Protein AF-0000000081287629 (afdb_homodimer)

Radius of gyration: 39.09 Å; Cα contacts (8 Å, |Δi|>4): 1452; chains: 2; bounding box: 126×116×154 Å

Sequence (854 aa):
MSSLEEPLALDKFPNLNNIDLSRFSSSACRPIREDLGMGQCWIQGRNCFSSNSCEEDIEVHDREQFKWPRQTRDSSQGDIPHRRTLSLGRNRMLNGTISASLHLSDCQCNSCNYPGIMPYKLLRDMPKYVKIVEVGPRDGLQNENNIVPTSVKVEFVSKLVASGLPVVEATSFVSPKWVPQLADAADVMKGVKSLEGTRLPVLTPNLKGFEAAIAAGAKEIAVFASASESFSKSNINCSIEESLARYRAVTSAAKKLSIPVRGYVSCAIGCPFEGAIPPSKVSYVAKELYEMGCFEISLADTIGVGTPGSVLPMLGAVMAVVPVEKLAVHFHDTYGQSLPNILVSLQMGISTVDSSVAGLGGCPYAKGATGNVATEDVVYMLHGLGVKTNVDVGKLLLAGEFISKHLGRQSGSKTAIALGRKKANFCMSSLEEPLALDKFPNLNNIDLSRFSSSACRPIREDLGMGQCWIQGRNCFSSNSCEEDIEVHDREQFKWPRQTRDSSQGDIPHRRTLSLGRNRMLNGTISASLHLSDCQCNSCNYPGIMPYKLLRDMPKYVKIVEVGPRDGLQNENNIVPTSVKVEFVSKLVASGLPVVEATSFVSPKWVPQLADAADVMKGVKSLEGTRLPVLTPNLKGFEAAIAAGAKEIAVFASASESFSKSNINCSIEESLARYRAVTSAAKKLSIPVRGYVSCAIGCPFEGAIPPSKVSYVAKELYEMGCFEISLADTIGVGTPGSVLPMLGAVMAVVPVEKLAVHFHDTYGQSLPNILVSLQMGISTVDSSVAGLGGCPYAKGATGNVATEDVVYMLHGLGVKTNVDVGKLLLAGEFISKHLGRQSGSKTAIALGRKKANFC

pLDDT: mean 73.41, std 34.87, range [14.12, 98.94]

Organism: NCBI:txid529605

Structure (mmCIF, N/CA/C/O backbone):
data_AF-0000000081287629-model_v1
#
loop_
_entity.id
_entity.type
_entity.pdbx_description
1 polymer 'hydroxymethylglutaryl-CoA lyase'
#
loop_
_atom_site.group_PDB
_atom_site.id
_atom_site.type_symbol
_atom_site.label_atom_id
_atom_site.label_alt_id
_atom_site.label_comp_id
_atom_site.label_asym_id
_atom_site.label_entity_id
_atom_site.label_seq_id
_atom_site.pdbx_PDB_ins_code
_atom_site.Cartn_x
_atom_site.Cartn_y
_atom_site.Cartn_z
_atom_site.occupancy
_atom_site.B_iso_or_equiv
_atom_site.auth_seq_id
_atom_site.auth_comp_id
_atom_site.auth_asym_id
_atom_site.auth_atom_id
_atom_site.pdbx_PDB_model_num
ATOM 1 N N . MET A 1 1 ? 2.783 -20.75 72.375 1 17.7 1 MET A N 1
ATOM 2 C CA . MET A 1 1 ? 3.297 -22.031 71.875 1 17.7 1 MET A CA 1
ATOM 3 C C . MET A 1 1 ? 2.404 -22.641 70.812 1 17.7 1 MET A C 1
ATOM 5 O O . MET A 1 1 ? 2.896 -23.25 69.875 1 17.7 1 MET A O 1
ATOM 9 N N . SER A 1 2 ? 1.08 -22.938 71.062 1 18.34 2 SER A N 1
ATOM 10 C CA . SER A 1 2 ? 0.153 -24.062 71.062 1 18.34 2 SER A CA 1
ATOM 11 C C . SER A 1 2 ? -0.381 -24.328 69.625 1 18.34 2 SER A C 1
ATOM 13 O O . SER A 1 2 ? -0.421 -23.422 68.812 1 18.34 2 SER A O 1
ATOM 15 N N . SER A 1 3 ? -0.797 -25.641 69.188 1 18.25 3 SER A N 1
ATOM 16 C CA . SER A 1 3 ? -0.754 -26.641 68.125 1 18.25 3 SER A CA 1
ATOM 17 C C . SER A 1 3 ? -1.892 -26.438 67.188 1 18.25 3 SER A C 1
ATOM 19 O O . SER A 1 3 ? -2.125 -27.297 66.312 1 18.25 3 SER A O 1
ATOM 21 N N . LEU A 1 4 ? -2.656 -25.391 67.125 1 18.61 4 LEU A N 1
ATOM 22 C CA . LEU A 1 4 ? -4.07 -25.609 66.875 1 18.61 4 LEU A CA 1
ATOM 23 C C . LEU A 1 4 ? -4.258 -26.172 65.438 1 18.61 4 LEU A C 1
ATOM 25 O O . LEU A 1 4 ? -3.463 -25.875 64.562 1 18.61 4 LEU A O 1
ATOM 29 N N . GLU A 1 5 ? -5.336 -26.969 65.125 1 18.62 5 GLU A N 1
ATOM 30 C CA . GLU A 1 5 ? -5.934 -28.094 64.438 1 18.62 5 GLU A CA 1
ATOM 31 C C . GLU A 1 5 ? -6.223 -27.75 62.938 1 18.62 5 GLU A C 1
ATOM 33 O O . GLU A 1 5 ? -6.504 -26.594 62.625 1 18.62 5 GLU A O 1
ATOM 38 N N . GLU A 1 6 ? -5.949 -28.625 61.812 1 19.98 6 GLU A N 1
ATOM 39 C CA . GLU A 1 6 ? -5.633 -28.859 60.406 1 19.98 6 GLU A CA 1
ATOM 40 C C . GLU A 1 6 ? -6.883 -28.766 59.531 1 19.98 6 GLU A C 1
ATOM 42 O O . GLU A 1 6 ? -6.797 -28.812 58.312 1 19.98 6 GLU A O 1
ATOM 47 N N . PRO A 1 7 ? -7.93 -27.922 59.625 1 19.16 7 PRO A N 1
ATOM 48 C CA . PRO A 1 7 ? -9.242 -28.484 59.281 1 19.16 7 PRO A CA 1
ATOM 49 C C . PRO A 1 7 ? -9.352 -28.922 57.844 1 19.16 7 PRO A C 1
ATOM 51 O O . PRO A 1 7 ? -8.953 -28.188 56.938 1 19.16 7 PRO A O 1
ATOM 54 N N . LEU A 1 8 ? -9.32 -30.203 57.438 1 17.83 8 LEU A N 1
ATOM 55 C CA . LEU A 1 8 ? -9.242 -31.141 56.312 1 17.83 8 LEU A CA 1
ATOM 56 C C . LEU A 1 8 ? -10.203 -30.734 55.219 1 17.83 8 LEU A C 1
ATOM 58 O O . LEU A 1 8 ? -11.055 -29.859 55.406 1 17.83 8 LEU A O 1
ATOM 62 N N . ALA A 1 9 ? -10.789 -31.812 54.281 1 16.83 9 ALA A N 1
ATOM 63 C CA . ALA A 1 9 ? -10.875 -32.625 53.094 1 16.83 9 ALA A CA 1
ATOM 64 C C . ALA A 1 9 ? -12.281 -32.594 52.5 1 16.83 9 ALA A C 1
ATOM 66 O O . ALA A 1 9 ? -12.594 -33.375 51.594 1 16.83 9 ALA A O 1
ATOM 67 N N . LEU A 1 10 ? -13.031 -31.703 52.719 1 16.83 10 LEU A N 1
ATOM 68 C CA . LEU A 1 10 ? -14.461 -32 52.625 1 16.83 10 LEU A CA 1
ATOM 69 C C . LEU A 1 10 ? -14.797 -32.719 51.344 1 16.83 10 LEU A C 1
ATOM 71 O O . LEU A 1 10 ? -14.266 -32.406 50.281 1 16.83 10 LEU A O 1
ATOM 75 N N . ASP A 1 11 ? -15.703 -33.719 51.25 1 16.34 11 ASP A N 1
ATOM 76 C CA . ASP A 1 11 ? -16.344 -35 50.938 1 16.34 11 ASP A CA 1
ATOM 77 C C . ASP A 1 11 ? -17 -34.938 49.562 1 16.34 11 ASP A C 1
ATOM 79 O O . ASP A 1 11 ? -17.141 -33.875 48.969 1 16.34 11 ASP A O 1
ATOM 83 N N . LYS A 1 12 ? -18.031 -35.875 49.344 1 17.98 12 LYS A N 1
ATOM 84 C CA . LYS A 1 12 ? -18.609 -36.969 48.531 1 17.98 12 LYS A CA 1
ATOM 85 C C . LYS A 1 12 ? -19.641 -36.406 47.562 1 17.98 12 LYS A C 1
ATOM 87 O O . LYS A 1 12 ? -20.359 -37.188 46.906 1 17.98 12 LYS A O 1
ATOM 92 N N . PHE A 1 13 ? -19.781 -35.281 47.156 1 17.14 13 PHE A N 1
ATOM 93 C CA . PHE A 1 13 ? -21.172 -35.125 46.688 1 17.14 13 PHE A CA 1
ATOM 94 C C . PHE A 1 13 ? -21.562 -36.219 45.75 1 17.14 13 PHE A C 1
ATOM 96 O O . PHE A 1 13 ? -20.75 -36.688 44.938 1 17.14 13 PHE A O 1
ATOM 103 N N . PRO A 1 14 ? -22.812 -36.688 45.656 1 16.84 14 PRO A N 1
ATOM 104 C CA . PRO A 1 14 ? -23.562 -37.906 45.406 1 16.84 14 PRO A CA 1
ATOM 105 C C . PRO A 1 14 ? -23.531 -38.344 43.938 1 16.84 14 PRO A C 1
ATOM 107 O O . PRO A 1 14 ? -23.25 -37.5 43.062 1 16.84 14 PRO A O 1
ATOM 110 N N . ASN A 1 15 ? -23.703 -39.75 43.594 1 17.17 15 ASN A N 1
ATOM 111 C CA . ASN A 1 15 ? -23.688 -40.844 42.625 1 17.17 15 ASN A CA 1
ATOM 112 C C . ASN A 1 15 ? -24.844 -40.75 41.656 1 17.17 15 ASN A C 1
ATOM 114 O O . ASN A 1 15 ? -25.078 -41.656 40.875 1 17.17 15 ASN A O 1
ATOM 118 N N . LEU A 1 16 ? -25.859 -39.938 41.844 1 15.81 16 LEU A N 1
ATOM 119 C CA . LEU A 1 16 ? -27.172 -40.438 41.469 1 15.81 16 LEU A CA 1
ATOM 120 C C . LEU A 1 16 ? -27.141 -41.031 40.062 1 15.81 16 LEU A C 1
ATOM 122 O O . LEU A 1 16 ? -26.469 -40.531 39.188 1 15.81 16 LEU A O 1
ATOM 126 N N . ASN A 1 17 ? -27.875 -42.312 39.688 1 16.3 17 ASN A N 1
ATOM 127 C CA . ASN A 1 17 ? -28.266 -43.625 39.188 1 16.3 17 ASN A CA 1
ATOM 128 C C . ASN A 1 17 ? -28.766 -43.531 37.75 1 16.3 17 ASN A C 1
ATOM 130 O O . ASN A 1 17 ? -28.031 -43.844 36.812 1 16.3 17 ASN A O 1
ATOM 134 N N . ASN A 1 18 ? -30.172 -44.031 37.469 1 16.06 18 ASN A N 1
ATOM 135 C CA . ASN A 1 18 ? -30.797 -45.188 36.844 1 16.06 18 ASN A CA 1
ATOM 136 C C . ASN A 1 18 ? -31.266 -44.844 35.438 1 16.06 18 ASN A C 1
ATOM 138 O O . ASN A 1 18 ? -31.062 -45.625 34.5 1 16.06 18 ASN A O 1
ATOM 142 N N . ILE A 1 19 ? -32.344 -43.906 35.156 1 16.22 19 ILE A N 1
ATOM 143 C CA . ILE A 1 19 ? -33.562 -44.469 34.562 1 16.22 19 ILE A CA 1
ATOM 144 C C . ILE A 1 19 ? -33.312 -44.781 33.062 1 16.22 19 ILE A C 1
ATOM 146 O O . ILE A 1 19 ? -32.5 -44.094 32.438 1 16.22 19 ILE A O 1
ATOM 150 N N . ASP A 1 20 ? -34.094 -45.719 32.438 1 16.27 20 ASP A N 1
ATOM 151 C CA . ASP A 1 20 ? -34.438 -46.75 31.469 1 16.27 20 ASP A CA 1
ATOM 152 C C . ASP A 1 20 ? -34.875 -46.125 30.141 1 16.27 20 ASP A C 1
ATOM 154 O O . ASP A 1 20 ? -36 -45.688 30 1 16.27 20 ASP A O 1
ATOM 158 N N . LEU A 1 21 ? -34.5 -45.062 29.812 1 16.02 21 LEU A N 1
ATOM 159 C CA . LEU A 1 21 ? -35.438 -44.5 28.875 1 16.02 21 LEU A CA 1
ATOM 160 C C . LEU A 1 21 ? -35.75 -45.469 27.75 1 16.02 21 LEU A C 1
ATOM 162 O O . LEU A 1 21 ? -34.844 -46 27.109 1 16.02 21 LEU A O 1
ATOM 166 N N . SER A 1 22 ? -37.031 -45.875 27.562 1 15.88 22 SER A N 1
ATOM 167 C CA . SER A 1 22 ? -37.906 -46.844 26.906 1 15.88 22 SER A CA 1
ATOM 168 C C . SER A 1 22 ? -37.688 -46.875 25.391 1 15.88 22 SER A C 1
ATOM 170 O O . SER A 1 22 ? -37.094 -45.938 24.828 1 15.88 22 SER A O 1
ATOM 172 N N . ARG A 1 23 ? -38.5 -47.844 24.609 1 16.31 23 ARG A N 1
ATOM 173 C CA . ARG A 1 23 ? -38.594 -48.844 23.562 1 16.31 23 ARG A CA 1
ATOM 174 C C . ARG A 1 23 ? -38.969 -48.219 22.219 1 16.31 23 ARG A C 1
ATOM 176 O O . ARG A 1 23 ? -38.906 -48.875 21.172 1 16.31 23 ARG A O 1
ATOM 183 N N . PHE A 1 24 ? -39.531 -46.906 22.109 1 15.95 24 PHE A N 1
ATOM 184 C CA . PHE A 1 24 ? -40.656 -47.062 21.188 1 15.95 24 PHE A CA 1
ATOM 185 C C . PHE A 1 24 ? -40.188 -47.531 19.828 1 15.95 24 PHE A C 1
ATOM 187 O O . PHE A 1 24 ? -39.062 -47.219 19.391 1 15.95 24 PHE A O 1
ATOM 194 N N . SER A 1 25 ? -41.031 -48.438 19.141 1 16 25 SER A N 1
ATOM 195 C CA . SER A 1 25 ? -41.312 -49.469 18.141 1 16 25 SER A CA 1
ATOM 196 C C . SER A 1 25 ? -41.469 -48.875 16.75 1 16 25 SER A C 1
ATOM 198 O O . SER A 1 25 ? -41.812 -49.562 15.805 1 16 25 SER A O 1
ATOM 200 N N . SER A 1 26 ? -41.188 -47.656 16.5 1 15.91 26 SER A N 1
ATOM 201 C CA . SER A 1 26 ? -42.094 -47.281 15.438 1 15.91 26 SER A CA 1
ATOM 202 C C . SER A 1 26 ? -41.938 -48.188 14.211 1 15.91 26 SER A C 1
ATOM 204 O O . SER A 1 26 ? -40.844 -48.625 13.922 1 15.91 26 SER A O 1
ATOM 206 N N . SER A 1 27 ? -43.125 -48.5 13.555 1 15.88 27 SER A N 1
ATOM 207 C CA . SER A 1 27 ? -43.812 -49.344 12.594 1 15.88 27 SER A CA 1
ATOM 208 C C . SER A 1 27 ? -43.25 -49.156 11.188 1 15.88 27 SER A C 1
ATOM 210 O O . SER A 1 27 ? -42.656 -48.125 10.891 1 15.88 27 SER A O 1
ATOM 212 N N . ALA A 1 28 ? -43.594 -50.219 10.227 1 16.67 28 ALA A N 1
ATOM 213 C CA . ALA A 1 28 ? -43.219 -50.969 9.039 1 16.67 28 ALA A CA 1
ATOM 214 C C . ALA A 1 28 ? -43.594 -50.219 7.766 1 16.67 28 ALA A C 1
ATOM 216 O O . ALA A 1 28 ? -43.281 -50.688 6.656 1 16.67 28 ALA A O 1
ATOM 217 N N . CYS A 1 29 ? -44.312 -49 7.824 1 16.05 29 CYS A N 1
ATOM 218 C CA . CYS A 1 29 ? -45.281 -49.094 6.719 1 16.05 29 CYS A CA 1
ATOM 219 C C . CYS A 1 29 ? -44.531 -49.219 5.383 1 16.05 29 CYS A C 1
ATOM 221 O O . CYS A 1 29 ? -43.531 -48.562 5.172 1 16.05 29 CYS A O 1
ATOM 223 N N . ARG A 1 30 ? -45.062 -50.094 4.457 1 16.38 30 ARG A N 1
ATOM 224 C CA . ARG A 1 30 ? -44.781 -50.875 3.254 1 16.38 30 ARG A CA 1
ATOM 225 C C . ARG A 1 30 ? -44.781 -50 2.014 1 16.38 30 ARG A C 1
ATOM 227 O O . ARG A 1 30 ? -44.219 -50.344 0.98 1 16.38 30 ARG A O 1
ATOM 234 N N . PRO A 1 31 ? -45.5 -48.75 2.008 1 15.6 31 PRO A N 1
ATOM 235 C CA . PRO A 1 31 ? -46.406 -48.844 0.87 1 15.6 31 PRO A CA 1
ATOM 236 C C . PRO A 1 31 ? -45.688 -48.969 -0.465 1 15.6 31 PRO A C 1
ATOM 238 O O . PRO A 1 31 ? -44.469 -48.719 -0.548 1 15.6 31 PRO A O 1
ATOM 241 N N . ILE A 1 32 ? -46.562 -48.688 -1.565 1 16.41 32 ILE A N 1
ATOM 242 C CA . ILE A 1 32 ? -47 -49.188 -2.855 1 16.41 32 ILE A CA 1
ATOM 243 C C . ILE A 1 32 ? -46.125 -48.625 -3.971 1 16.41 32 ILE A C 1
ATOM 245 O O . ILE A 1 32 ? -45.5 -47.594 -3.799 1 16.41 32 ILE A O 1
ATOM 249 N N . ARG A 1 33 ? -46.625 -48.844 -5.316 1 16.41 33 ARG A N 1
ATOM 250 C CA . ARG A 1 33 ? -46.25 -49.312 -6.652 1 16.41 33 ARG A CA 1
ATOM 251 C C . ARG A 1 33 ? -45.812 -48.156 -7.531 1 16.41 33 ARG A C 1
ATOM 253 O O . ARG A 1 33 ? -44.75 -48.188 -8.148 1 16.41 33 ARG A O 1
ATOM 260 N N . GLU A 1 34 ? -46.781 -47.25 -8.062 1 15.37 34 GLU A N 1
ATOM 261 C CA . GLU A 1 34 ? -47.188 -47.344 -9.469 1 15.37 34 GLU A CA 1
ATOM 262 C C . GLU A 1 34 ? -46.406 -46.375 -10.336 1 15.37 34 GLU A C 1
ATOM 264 O O . GLU A 1 34 ? -45.812 -46.781 -11.344 1 15.37 34 GLU A O 1
ATOM 269 N N . ASP A 1 35 ? -46.906 -45.031 -10.648 1 15.19 35 ASP A N 1
ATOM 270 C CA . ASP A 1 35 ? -47.531 -44.594 -11.898 1 15.19 35 ASP A CA 1
ATOM 271 C C . ASP A 1 35 ? -46.5 -43.844 -12.766 1 15.19 35 ASP A C 1
ATOM 273 O O . ASP A 1 35 ? -45.562 -43.219 -12.25 1 15.19 35 ASP A O 1
ATOM 277 N N . LEU A 1 36 ? -46.594 -43.875 -14.258 1 16.08 36 LEU A N 1
ATOM 278 C CA . LEU A 1 36 ? -46.125 -43.875 -15.633 1 16.08 36 LEU A CA 1
ATOM 279 C C . LEU A 1 36 ? -45.906 -42.438 -16.125 1 16.08 36 LEU A C 1
ATOM 281 O O . LEU A 1 36 ? -45.125 -42.188 -17.031 1 16.08 36 LEU A O 1
ATOM 285 N N . GLY A 1 37 ? -46.625 -41.375 -15.711 1 14.61 37 GLY A N 1
ATOM 286 C CA . GLY A 1 37 ? -47.312 -40.562 -16.719 1 14.61 37 GLY A CA 1
ATOM 287 C C . GLY A 1 37 ? -46.344 -39.75 -17.578 1 14.61 37 GLY A C 1
ATOM 288 O O . GLY A 1 37 ? -45.188 -39.562 -17.203 1 14.61 37 GLY A O 1
ATOM 289 N N . MET A 1 38 ? -46.906 -39 -18.844 1 15.05 38 MET A N 1
ATOM 290 C CA . MET A 1 38 ? -47.031 -38.656 -20.25 1 15.05 38 MET A CA 1
ATOM 291 C C . MET A 1 38 ? -46.5 -37.25 -20.5 1 15.05 38 MET A C 1
ATOM 293 O O . MET A 1 38 ? -46.25 -36.875 -21.656 1 15.05 38 MET A O 1
ATOM 297 N N . GLY A 1 39 ? -46.438 -36.281 -19.641 1 14.91 39 GLY A N 1
ATOM 298 C CA . GLY A 1 39 ? -47.156 -35.125 -20.156 1 14.91 39 GLY A CA 1
ATOM 299 C C . GLY A 1 39 ? -46.5 -34.562 -21.406 1 14.91 39 GLY A C 1
ATOM 300 O O . GLY A 1 39 ? -45.375 -34.875 -21.75 1 14.91 39 GLY A O 1
ATOM 301 N N . GLN A 1 40 ? -47.062 -33.312 -21.875 1 15.25 40 GLN A N 1
ATOM 302 C CA . GLN A 1 40 ? -47.594 -32.594 -23.016 1 15.25 40 GLN A CA 1
ATOM 303 C C . GLN A 1 40 ? -46.469 -32.062 -23.938 1 15.25 40 GLN A C 1
ATOM 305 O O . GLN A 1 40 ? -45.344 -31.922 -23.5 1 15.25 40 GLN A O 1
ATOM 310 N N . CYS A 1 41 ? -46.844 -31.594 -25.328 1 15.01 41 CYS A N 1
ATOM 311 C CA . CYS A 1 41 ? -47 -31.578 -26.781 1 15.01 41 CYS A CA 1
ATOM 312 C C . CYS A 1 41 ? -46.375 -30.328 -27.375 1 15.01 41 CYS A C 1
ATOM 314 O O . CYS A 1 41 ? -46.062 -30.281 -28.562 1 15.01 41 CYS A O 1
ATOM 316 N N . TRP A 1 42 ? -46.375 -29.062 -26.781 1 15.36 42 TRP A N 1
ATOM 317 C CA . TRP A 1 42 ? -46.938 -28.047 -27.672 1 15.36 42 TRP A CA 1
ATOM 318 C C . TRP A 1 42 ? -46.125 -27.953 -28.969 1 15.36 42 TRP A C 1
ATOM 320 O O . TRP A 1 42 ? -44.969 -28.359 -29.016 1 15.36 42 TRP A O 1
ATOM 330 N N . ILE A 1 43 ? -46.5 -26.812 -29.859 1 15.31 43 ILE A N 1
ATOM 331 C CA . ILE A 1 43 ? -46.969 -26.469 -31.203 1 15.31 43 ILE A CA 1
ATOM 332 C C . ILE A 1 43 ? -45.781 -26.297 -32.156 1 15.31 43 ILE A C 1
ATOM 334 O O . ILE A 1 43 ? -44.719 -25.859 -31.734 1 15.31 43 ILE A O 1
ATOM 338 N N . GLN A 1 44 ? -46.125 -26.391 -33.656 1 14.93 44 GLN A N 1
ATOM 339 C CA . GLN A 1 44 ? -45.844 -26.797 -35.031 1 14.93 44 GLN A CA 1
ATOM 340 C C . GLN A 1 44 ? -45.156 -25.688 -35.812 1 14.93 44 GLN A C 1
ATOM 342 O O . GLN A 1 44 ? -44.438 -25.953 -36.781 1 14.93 44 GLN A O 1
ATOM 347 N N . GLY A 1 45 ? -45.062 -24.25 -35.594 1 15.88 45 GLY A N 1
ATOM 348 C CA . GLY A 1 45 ? -45.438 -23.516 -36.812 1 15.88 45 GLY A CA 1
ATOM 349 C C . GLY A 1 45 ? -44.562 -23.828 -38 1 15.88 45 GLY A C 1
ATOM 350 O O . GLY A 1 45 ? -43.344 -23.969 -37.844 1 15.88 45 GLY A O 1
ATOM 351 N N . ARG A 1 46 ? -45.125 -24.172 -39.344 1 14.84 46 ARG A N 1
ATOM 352 C CA . ARG A 1 46 ? -45 -24.844 -40.625 1 14.84 46 ARG A CA 1
ATOM 353 C C . ARG A 1 46 ? -44.156 -24.031 -41.594 1 14.84 46 ARG A C 1
ATOM 355 O O . ARG A 1 46 ? -43.312 -24.578 -42.312 1 14.84 46 ARG A O 1
ATOM 362 N N . ASN A 1 47 ? -44.5 -22.672 -42 1 15.52 47 ASN A N 1
ATOM 363 C CA . ASN A 1 47 ? -44.781 -22.531 -43.438 1 15.52 47 ASN A CA 1
ATOM 364 C C . ASN A 1 47 ? -43.594 -22.953 -44.312 1 15.52 47 ASN A C 1
ATOM 366 O O . ASN A 1 47 ? -42.438 -22.719 -43.938 1 15.52 47 ASN A O 1
ATOM 370 N N . CYS A 1 48 ? -43.875 -23.594 -45.688 1 15.27 48 CYS A N 1
ATOM 371 C CA . CYS A 1 48 ? -43.594 -24.469 -46.812 1 15.27 48 CYS A CA 1
ATOM 372 C C . CYS A 1 48 ? -42.844 -23.719 -47.906 1 15.27 48 CYS A C 1
ATOM 374 O O . CYS A 1 48 ? -42.094 -24.312 -48.688 1 15.27 48 CYS A O 1
ATOM 376 N N . PHE A 1 49 ? -43.344 -22.469 -48.438 1 15.26 49 PHE A N 1
ATOM 377 C CA . PHE A 1 49 ? -43.688 -22.453 -49.875 1 15.26 49 PHE A CA 1
ATOM 378 C C . PHE A 1 49 ? -42.469 -22.844 -50.719 1 15.26 49 PHE A C 1
ATOM 380 O O . PHE A 1 49 ? -41.344 -22.75 -50.281 1 15.26 49 PHE A O 1
ATOM 387 N N . SER A 1 50 ? -42.719 -22.938 -52.25 1 15.16 50 SER A N 1
ATOM 388 C CA . SER A 1 50 ? -42.75 -23.641 -53.531 1 15.16 50 SER A CA 1
ATOM 389 C C . SER A 1 50 ? -41.5 -23.391 -54.344 1 15.16 50 SER A C 1
ATOM 391 O O . SER A 1 50 ? -40.656 -22.547 -53.969 1 15.16 50 SER A O 1
ATOM 393 N N . SER A 1 51 ? -41.656 -23.094 -55.906 1 14.78 51 SER A N 1
ATOM 394 C CA . SER A 1 51 ? -41.5 -23.781 -57.188 1 14.78 51 SER A CA 1
ATOM 395 C C . SER A 1 51 ? -40.219 -23.328 -57.875 1 14.78 51 SER A C 1
ATOM 397 O O . SER A 1 51 ? -39.406 -24.156 -58.312 1 14.78 51 SER A O 1
ATOM 399 N N . ASN A 1 52 ? -40.25 -22.281 -59.031 1 14.66 52 ASN A N 1
ATOM 400 C CA . ASN A 1 52 ? -40.281 -22.484 -60.469 1 14.66 52 ASN A CA 1
ATOM 401 C C . ASN A 1 52 ? -38.906 -22.484 -61.094 1 14.66 52 ASN A C 1
ATOM 403 O O . ASN A 1 52 ? -37.938 -22.031 -60.469 1 14.66 52 ASN A O 1
ATOM 407 N N . SER A 1 53 ? -38.781 -22.047 -62.656 1 15.74 53 SER A N 1
ATOM 408 C CA . SER A 1 53 ? -38.438 -22.562 -64 1 15.74 53 SER A CA 1
ATOM 409 C C . SER A 1 53 ? -37 -22.25 -64.375 1 15.74 53 SER A C 1
ATOM 411 O O . SER A 1 53 ? -36.344 -21.438 -63.688 1 15.74 53 SER A O 1
ATOM 413 N N . CYS A 1 54 ? -36.562 -22.453 -65.938 1 15.53 54 CYS A N 1
ATOM 414 C CA . CYS A 1 54 ? -35.781 -23.062 -67 1 15.53 54 CYS A CA 1
ATOM 415 C C . CYS A 1 54 ? -34.688 -22.141 -67.438 1 15.53 54 CYS A C 1
ATOM 417 O O . CYS A 1 54 ? -33.5 -22.547 -67.5 1 15.53 54 CYS A O 1
ATOM 419 N N . GLU A 1 55 ? -34.844 -21.359 -68.625 1 14.89 55 GLU A N 1
ATOM 420 C CA . GLU A 1 55 ? -34.312 -21.531 -69.938 1 14.89 55 GLU A CA 1
ATOM 421 C C . GLU A 1 55 ? -33.031 -20.734 -70.188 1 14.89 55 GLU A C 1
ATOM 423 O O . GLU A 1 55 ? -32.031 -21.281 -70.625 1 14.89 55 GLU A O 1
ATOM 428 N N . GLU A 1 56 ? -33.062 -19.609 -71.062 1 15.4 56 GLU A N 1
ATOM 429 C CA . GLU A 1 56 ? -32.625 -19.516 -72.5 1 15.4 56 GLU A CA 1
ATOM 430 C C . GLU A 1 56 ? -31.234 -18.906 -72.562 1 15.4 56 GLU A C 1
ATOM 432 O O . GLU A 1 56 ? -30.734 -18.328 -71.625 1 15.4 56 GLU A O 1
ATOM 437 N N . ASP A 1 57 ? -30.984 -18.031 -73.688 1 15.15 57 ASP A N 1
ATOM 438 C CA . ASP A 1 57 ? -30.281 -18.031 -75 1 15.15 57 ASP A CA 1
ATOM 439 C C . ASP A 1 57 ? -28.969 -17.234 -74.875 1 15.15 57 ASP A C 1
ATOM 441 O O . ASP A 1 57 ? -27.922 -17.719 -75.312 1 15.15 57 ASP A O 1
ATOM 445 N N . ILE A 1 58 ? -28.969 -15.844 -75.25 1 15.45 58 ILE A N 1
ATOM 446 C CA . ILE A 1 58 ? -28.469 -15.398 -76.562 1 15.45 58 ILE A CA 1
ATOM 447 C C . ILE A 1 58 ? -27 -14.961 -76.438 1 15.45 58 ILE A C 1
ATOM 449 O O . ILE A 1 58 ? -26.562 -14.562 -75.312 1 15.45 58 ILE A O 1
ATOM 453 N N . GLU A 1 59 ? -26.531 -14.039 -77.312 1 15.38 59 GLU A N 1
ATOM 454 C CA . GLU A 1 59 ? -25.672 -13.844 -78.438 1 15.38 59 GLU A CA 1
ATOM 455 C C . GLU A 1 59 ? -24.359 -13.148 -78.062 1 15.38 59 GLU A C 1
ATOM 457 O O . GLU A 1 59 ? -24.297 -12.516 -77 1 15.38 59 GLU A O 1
ATOM 462 N N . VAL A 1 60 ? -23.703 -12.523 -79.062 1 15.2 60 VAL A N 1
ATOM 463 C CA . VAL A 1 60 ? -22.469 -12.617 -79.812 1 15.2 60 VAL A CA 1
ATOM 464 C C . VAL A 1 60 ? -21.375 -11.773 -79.125 1 15.2 60 VAL A C 1
ATOM 466 O O . VAL A 1 60 ? -20.281 -12.258 -78.875 1 15.2 60 VAL A O 1
ATOM 469 N N . HIS A 1 61 ? -21.281 -10.391 -79.375 1 14.6 61 HIS A N 1
ATOM 470 C CA . HIS A 1 61 ? -20.438 -9.93 -80.5 1 14.6 61 HIS A CA 1
ATOM 471 C C . HIS A 1 61 ? -19.125 -9.336 -79.938 1 14.6 61 HIS A C 1
ATOM 473 O O . HIS A 1 61 ? -19.016 -9.039 -78.75 1 14.6 61 HIS A O 1
ATOM 479 N N . ASP A 1 62 ? -18.625 -8.227 -80.625 1 14.13 62 ASP A N 1
ATOM 480 C CA . ASP A 1 62 ? -17.547 -7.965 -81.562 1 14.13 62 ASP A CA 1
ATOM 481 C C . ASP A 1 62 ? -16.375 -7.277 -80.875 1 14.13 62 ASP A C 1
ATOM 483 O O . ASP A 1 62 ? -15.219 -7.699 -81.062 1 14.13 62 ASP A O 1
ATOM 487 N N . ARG A 1 63 ? -16.234 -5.875 -81.062 1 14.63 63 ARG A N 1
ATOM 488 C CA . ARG A 1 63 ? -15.242 -5.34 -82 1 14.63 63 ARG A CA 1
ATOM 489 C C . ARG A 1 63 ? -13.891 -5.164 -81.25 1 14.63 63 ARG A C 1
ATOM 491 O O . ARG A 1 63 ? -13.812 -5.152 -80.062 1 14.63 63 ARG A O 1
ATOM 498 N N . GLU A 1 64 ? -13.148 -3.971 -81.625 1 14.79 64 GLU A N 1
ATOM 499 C CA . GLU A 1 64 ? -12 -3.633 -82.5 1 14.79 64 GLU A CA 1
ATOM 500 C C . GLU A 1 64 ? -10.82 -3.164 -81.625 1 14.79 64 GLU A C 1
ATOM 502 O O . GLU A 1 64 ? -9.703 -3.672 -81.812 1 14.79 64 GLU A O 1
ATOM 507 N N . GLN A 1 65 ? -10.508 -1.76 -81.562 1 14.75 65 GLN A N 1
ATOM 508 C CA . GLN A 1 65 ? -9.398 -1.184 -82.312 1 14.75 65 GLN A CA 1
ATOM 509 C C . GLN A 1 65 ? -8.141 -1.097 -81.438 1 14.75 65 GLN A C 1
ATOM 511 O O . GLN A 1 65 ? -8.219 -1.073 -80.188 1 14.75 65 GLN A O 1
ATOM 516 N N . PHE A 1 66 ? -6.863 -0.894 -82.125 1 14.49 66 PHE A N 1
ATOM 517 C CA . PHE A 1 66 ? -5.434 -1.062 -82.375 1 14.49 66 PHE A CA 1
ATOM 518 C C . PHE A 1 66 ? -4.637 0.01 -81.625 1 14.49 66 PHE A C 1
ATOM 520 O O . PHE A 1 66 ? -3.449 -0.175 -81.375 1 14.49 66 PHE A O 1
ATOM 527 N N . LYS A 1 67 ? -5.121 1.218 -81.125 1 15.04 67 LYS A N 1
ATOM 528 C CA . LYS A 1 67 ? -4.254 2.289 -81.625 1 15.04 67 LYS A CA 1
ATOM 529 C C . LYS A 1 67 ? -2.85 2.168 -81.062 1 15.04 67 LYS A C 1
ATOM 531 O O . LYS A 1 67 ? -2.68 1.736 -79.938 1 15.04 67 LYS A O 1
ATOM 536 N N . TRP A 1 68 ? -1.846 2.881 -81.812 1 14.38 68 TRP A N 1
ATOM 537 C CA . TRP A 1 68 ? -0.491 2.93 -82.312 1 14.38 68 TRP A CA 1
ATOM 538 C C . TRP A 1 68 ? 0.499 3.41 -81.312 1 14.38 68 TRP A C 1
ATOM 540 O O . TRP A 1 68 ? 1.509 2.752 -81 1 14.38 68 TRP A O 1
ATOM 550 N N . PRO A 1 69 ? 1.149 4.68 -81.562 1 14.67 69 PRO A N 1
ATOM 551 C CA . PRO A 1 69 ? 2.496 4.863 -82.125 1 14.67 69 PRO A CA 1
ATOM 552 C C . PRO A 1 69 ? 3.516 5.27 -81.062 1 14.67 69 PRO A C 1
ATOM 554 O O . PRO A 1 69 ? 4.605 4.695 -81 1 14.67 69 PRO A O 1
ATOM 557 N N . ARG A 1 70 ? 3.441 6.648 -80.75 1 14.27 70 ARG A N 1
ATOM 558 C CA . ARG A 1 70 ? 4.461 7.617 -81.125 1 14.27 70 ARG A CA 1
ATOM 559 C C . ARG A 1 70 ? 5.68 7.527 -80.188 1 14.27 70 ARG A C 1
ATOM 561 O O . ARG A 1 70 ? 5.574 7.086 -79.062 1 14.27 70 ARG A O 1
ATOM 568 N N . GLN A 1 71 ? 6.664 8.531 -80.438 1 14.38 71 GLN A N 1
ATOM 569 C CA . GLN A 1 71 ? 8.047 8.75 -80.875 1 14.38 71 GLN A CA 1
ATOM 570 C C . GLN A 1 71 ? 8.922 9.102 -79.688 1 14.38 71 GLN A C 1
ATOM 572 O O . GLN A 1 71 ? 9.945 8.453 -79.438 1 14.38 71 GLN A O 1
ATOM 577 N N . THR A 1 72 ? 9.375 10.422 -79.625 1 14.12 72 THR A N 1
ATOM 578 C CA . THR A 1 72 ? 10.688 10.914 -80 1 14.12 72 THR A CA 1
ATOM 579 C C . THR A 1 72 ? 11.586 11.102 -78.812 1 14.12 72 THR A C 1
ATOM 581 O O . THR A 1 72 ? 12.719 10.617 -78.812 1 14.12 72 THR A O 1
ATOM 584 N N . ARG A 1 73 ? 11.82 12.5 -78.375 1 14.76 73 ARG A N 1
ATOM 585 C CA . ARG A 1 73 ? 13.008 13.328 -78.562 1 14.76 73 ARG A CA 1
ATOM 586 C C . ARG A 1 73 ? 14.031 13.125 -77.438 1 14.76 73 ARG A C 1
ATOM 588 O O . ARG A 1 73 ? 13.688 12.68 -76.375 1 14.76 73 ARG A O 1
ATOM 595 N N . ASP A 1 74 ? 14.992 14.227 -77.25 1 14.48 74 ASP A N 1
ATOM 596 C CA . ASP A 1 74 ? 16.391 14.547 -77.438 1 14.48 74 ASP A CA 1
ATOM 597 C C . ASP A 1 74 ? 17.156 14.633 -76.125 1 14.48 74 ASP A C 1
ATOM 599 O O . ASP A 1 74 ? 18.188 13.992 -75.938 1 14.48 74 ASP A O 1
ATOM 603 N N . SER A 1 75 ? 17.422 15.969 -75.5 1 14.92 75 SER A N 1
ATOM 604 C CA . SER A 1 75 ? 18.688 16.672 -75.625 1 14.92 75 SER A CA 1
ATOM 605 C C . SER A 1 75 ? 19.578 16.391 -74.375 1 14.92 75 SER A C 1
ATOM 607 O O . SER A 1 75 ? 19.109 15.812 -73.438 1 14.92 75 SER A O 1
ATOM 609 N N . SER A 1 76 ? 20.328 17.578 -73.812 1 15.09 76 SER A N 1
ATOM 610 C CA . SER A 1 76 ? 21.703 18.062 -73.875 1 15.09 76 SER A CA 1
ATOM 611 C C . SER A 1 76 ? 22.422 17.75 -72.562 1 15.09 76 SER A C 1
ATOM 613 O O . SER A 1 76 ? 21.875 17.062 -71.688 1 15.09 76 SER A O 1
ATOM 615 N N . GLN A 1 77 ? 23.094 18.875 -71.875 1 15.12 77 GLN A N 1
ATOM 616 C CA . GLN A 1 77 ? 24.5 19.234 -71.812 1 15.12 77 GLN A CA 1
ATOM 617 C C . GLN A 1 77 ? 25.109 18.797 -70.438 1 15.12 77 GLN A C 1
ATOM 619 O O . GLN A 1 77 ? 26.125 18.109 -70.438 1 15.12 77 GLN A O 1
ATOM 624 N N . GLY A 1 78 ? 25.469 19.859 -69.562 1 15.23 78 GLY A N 1
ATOM 625 C CA . GLY A 1 78 ? 26.797 20.391 -69.25 1 15.23 78 GLY A CA 1
ATOM 626 C C . GLY A 1 78 ? 27.484 19.719 -68.062 1 15.23 78 GLY A C 1
ATOM 627 O O . GLY A 1 78 ? 26.891 18.875 -67.438 1 15.23 78 GLY A O 1
ATOM 628 N N . ASP A 1 79 ? 28.234 20.625 -67.188 1 16.41 79 ASP A N 1
ATOM 629 C CA . ASP A 1 79 ? 29.625 20.828 -66.812 1 16.41 79 ASP A CA 1
ATOM 630 C C . ASP A 1 79 ? 29.938 20.109 -65.5 1 16.41 79 ASP A C 1
ATOM 632 O O . ASP A 1 79 ? 29.031 19.844 -64.688 1 16.41 79 ASP A O 1
ATOM 636 N N . ILE A 1 80 ? 31.328 19.938 -65.188 1 17.69 80 ILE A N 1
ATOM 637 C CA . ILE A 1 80 ? 32.25 18.953 -64.625 1 17.69 80 ILE A CA 1
ATOM 638 C C . ILE A 1 80 ? 32.469 19.297 -63.125 1 17.69 80 ILE A C 1
ATOM 640 O O . ILE A 1 80 ? 32.812 18.422 -62.312 1 17.69 80 ILE A O 1
ATOM 644 N N . PRO A 1 81 ? 32.25 20.516 -62.562 1 16.81 81 PRO A N 1
ATOM 645 C CA . PRO A 1 81 ? 33.469 20.938 -61.875 1 16.81 81 PRO A CA 1
ATOM 646 C C . PRO A 1 81 ? 33.812 20.031 -60.688 1 16.81 81 PRO A C 1
ATOM 648 O O . PRO A 1 81 ? 32.938 19.312 -60.188 1 16.81 81 PRO A O 1
ATOM 651 N N . HIS A 1 82 ? 35.062 20.406 -60 1 15.87 82 HIS A N 1
ATOM 652 C CA . HIS A 1 82 ? 36.312 19.906 -59.406 1 15.87 82 HIS A CA 1
ATOM 653 C C . HIS A 1 82 ? 36.125 19.625 -57.906 1 15.87 82 HIS A C 1
ATOM 655 O O . HIS A 1 82 ? 36.594 18.609 -57.406 1 15.87 82 HIS A O 1
ATOM 661 N N . ARG A 1 83 ? 35.656 20.656 -57.094 1 15.7 83 ARG A N 1
ATOM 662 C CA . ARG A 1 83 ? 36.531 21.141 -56.031 1 15.7 83 ARG A CA 1
ATOM 663 C C . ARG A 1 83 ? 36.656 20.109 -54.938 1 15.7 83 ARG A C 1
ATOM 665 O O . ARG A 1 83 ? 35.844 19.203 -54.812 1 15.7 83 ARG A O 1
ATOM 672 N N . ARG A 1 84 ? 37.094 20.688 -53.625 1 16.91 84 ARG A N 1
ATOM 673 C CA . ARG A 1 84 ? 38.156 20.562 -52.594 1 16.91 84 ARG A CA 1
ATOM 674 C C . ARG A 1 84 ? 37.719 19.625 -51.469 1 16.91 84 ARG A C 1
ATOM 676 O O . ARG A 1 84 ? 36.531 19.547 -51.156 1 16.91 84 ARG A O 1
ATOM 683 N N . THR A 1 85 ? 38.562 18.734 -50.969 1 17.09 85 THR A N 1
ATOM 684 C CA . THR A 1 85 ? 38.688 17.5 -50.188 1 17.09 85 THR A CA 1
ATOM 685 C C . THR A 1 85 ? 38.562 17.797 -48.688 1 17.09 85 THR A C 1
ATOM 687 O O . THR A 1 85 ? 38.656 16.891 -47.875 1 17.09 85 THR A O 1
ATOM 690 N N . LEU A 1 86 ? 38.281 19.078 -48.25 1 17.73 86 LEU A N 1
ATOM 691 C CA . LEU A 1 86 ? 38.969 19.344 -46.969 1 17.73 86 LEU A CA 1
ATOM 692 C C . LEU A 1 86 ? 38.5 18.344 -45.906 1 17.73 86 LEU A C 1
ATOM 694 O O . LEU A 1 86 ? 37.406 17.781 -46 1 17.73 86 LEU A O 1
ATOM 698 N N . SER A 1 87 ? 39.406 18.344 -44.688 1 18.69 87 SER A N 1
ATOM 699 C CA . SER A 1 87 ? 40 17.562 -43.594 1 18.69 87 SER A CA 1
ATOM 700 C C . SER A 1 87 ? 39.031 17.422 -42.438 1 18.69 87 SER A C 1
ATOM 702 O O . SER A 1 87 ? 38.625 18.406 -41.844 1 18.69 87 SER A O 1
ATOM 704 N N . LEU A 1 88 ? 38.062 16.672 -42.469 1 17.69 88 LEU A N 1
ATOM 705 C CA . LEU A 1 88 ? 37.062 16.516 -41.469 1 17.69 88 LEU A CA 1
ATOM 706 C C . LEU A 1 88 ? 37.688 16.062 -40.125 1 17.69 88 LEU A C 1
ATOM 708 O O . LEU A 1 88 ? 38.312 15.008 -40.062 1 17.69 88 LEU A O 1
ATOM 712 N N . GLY A 1 89 ? 38.156 17.109 -39.375 1 18.16 89 GLY A N 1
ATOM 713 C CA . GLY A 1 89 ? 38.688 17 -38.031 1 18.16 89 GLY A CA 1
ATOM 714 C C . GLY A 1 89 ? 37.812 16.156 -37.125 1 18.16 89 GLY A C 1
ATOM 715 O O . GLY A 1 89 ? 36.594 16.047 -37.344 1 18.16 89 GLY A O 1
ATOM 716 N N . ARG A 1 90 ? 38.438 15.172 -36.344 1 18.88 90 ARG A N 1
ATOM 717 C CA . ARG A 1 90 ? 38.094 14.023 -35.5 1 18.88 90 ARG A CA 1
ATOM 718 C C . ARG A 1 90 ? 37.344 14.453 -34.25 1 18.88 90 ARG A C 1
ATOM 720 O O . ARG A 1 90 ? 37.906 14.555 -33.188 1 18.88 90 ARG A O 1
ATOM 727 N N . ASN A 1 91 ? 36.469 15.469 -34.281 1 16.98 91 ASN A N 1
ATOM 728 C CA . ASN A 1 91 ? 36.031 15.875 -32.938 1 16.98 91 ASN A CA 1
ATOM 729 C C . ASN A 1 91 ? 35.469 14.703 -32.156 1 16.98 91 ASN A C 1
ATOM 731 O O . ASN A 1 91 ? 34.531 14.047 -32.625 1 16.98 91 ASN A O 1
ATOM 735 N N . ARG A 1 92 ? 36.312 14.102 -31.219 1 19.78 92 ARG A N 1
ATOM 736 C CA . ARG A 1 92 ? 36.156 13.102 -30.172 1 19.78 92 ARG A CA 1
ATOM 737 C C . ARG A 1 92 ? 35 13.438 -29.266 1 19.78 92 ARG A C 1
ATOM 739 O O . ARG A 1 92 ? 35.031 14.43 -28.547 1 19.78 92 ARG A O 1
ATOM 746 N N . MET A 1 93 ? 33.812 13.422 -29.734 1 18.31 93 MET A N 1
ATOM 747 C CA . MET A 1 93 ? 32.656 13.664 -28.859 1 18.31 93 MET A CA 1
ATOM 748 C C . MET A 1 93 ? 32.688 12.75 -27.641 1 18.31 93 MET A C 1
ATOM 750 O O . MET A 1 93 ? 32.719 11.523 -27.781 1 18.31 93 MET A O 1
ATOM 754 N N . LEU A 1 94 ? 33.344 13.289 -26.562 1 19.83 94 LEU A N 1
ATOM 755 C CA . LEU A 1 94 ? 33.406 12.742 -25.203 1 19.83 94 LEU A CA 1
ATOM 756 C C . LEU A 1 94 ? 32 12.328 -24.734 1 19.83 94 LEU A C 1
ATOM 758 O O . LEU A 1 94 ? 31.094 13.156 -24.688 1 19.83 94 LEU A O 1
ATOM 762 N N . ASN A 1 95 ? 31.578 11.242 -25.266 1 20.38 95 ASN A N 1
ATOM 763 C CA . ASN A 1 95 ? 30.375 10.578 -24.781 1 20.38 95 ASN A CA 1
ATOM 764 C C . ASN A 1 95 ? 30.359 10.484 -23.25 1 20.38 95 ASN A C 1
ATOM 766 O O . ASN A 1 95 ? 31.188 9.789 -22.672 1 20.38 95 ASN A O 1
ATOM 770 N N . GLY A 1 96 ? 30.344 11.664 -22.625 1 20.02 96 GLY A N 1
ATOM 771 C CA . GLY A 1 96 ? 30.25 11.609 -21.172 1 20.02 96 GLY A CA 1
ATOM 772 C C . GLY A 1 96 ? 29.156 10.688 -20.688 1 20.02 96 GLY A C 1
ATOM 773 O O . GLY A 1 96 ? 27.984 10.875 -21.016 1 20.02 96 GLY A O 1
ATOM 774 N N . THR A 1 97 ? 29.406 9.43 -20.797 1 21.73 97 THR A N 1
ATOM 775 C CA . THR A 1 97 ? 28.578 8.414 -20.141 1 21.73 97 THR A CA 1
ATOM 776 C C . THR A 1 97 ? 28.219 8.828 -18.734 1 21.73 97 THR A C 1
ATOM 778 O O . THR A 1 97 ? 29.094 9.008 -17.875 1 21.73 97 THR A O 1
ATOM 781 N N . ILE A 1 98 ? 27.281 9.75 -18.641 1 22.22 98 ILE A N 1
ATOM 782 C CA . ILE A 1 98 ? 26.781 9.992 -17.297 1 22.22 98 ILE A CA 1
ATOM 783 C C . ILE A 1 98 ? 26.438 8.664 -16.625 1 22.22 98 ILE A C 1
ATOM 785 O O . ILE A 1 98 ? 25.562 7.938 -17.078 1 22.22 98 ILE A O 1
ATOM 789 N N . SER A 1 99 ? 27.469 7.895 -16.359 1 23.3 99 SER A N 1
ATOM 790 C CA . SER A 1 99 ? 27.297 6.766 -15.445 1 23.3 99 SER A CA 1
ATOM 791 C C . SER A 1 99 ? 26.484 7.172 -14.211 1 23.3 99 SER A C 1
ATOM 793 O O . SER A 1 99 ? 26.969 7.945 -13.375 1 23.3 99 SER A O 1
ATOM 795 N N . ALA A 1 100 ? 25.281 7.496 -14.406 1 24.95 100 ALA A N 1
ATOM 796 C CA . ALA A 1 100 ? 24.484 7.676 -13.195 1 24.95 100 ALA A CA 1
ATOM 797 C C . ALA A 1 100 ? 24.688 6.52 -12.219 1 24.95 100 ALA A C 1
ATOM 799 O O . ALA A 1 100 ? 24.125 5.441 -12.398 1 24.95 100 ALA A O 1
ATOM 800 N N . SER A 1 101 ? 25.969 6.266 -11.93 1 24.16 101 SER A N 1
ATOM 801 C CA . SER A 1 101 ? 26.141 5.352 -10.805 1 24.16 101 SER A CA 1
ATOM 802 C C . SER A 1 101 ? 25.328 5.812 -9.594 1 24.16 101 SER A C 1
ATOM 804 O O . SER A 1 101 ? 25.641 6.848 -9 1 24.16 101 SER A O 1
ATOM 806 N N . LEU A 1 102 ? 24.094 5.773 -9.695 1 25.61 102 LEU A N 1
ATOM 807 C CA . LEU A 1 102 ? 23.391 5.824 -8.414 1 25.61 102 LEU A CA 1
ATOM 808 C C . LEU A 1 102 ? 24.109 4.977 -7.367 1 25.61 102 LEU A C 1
ATOM 810 O O . LEU A 1 102 ? 24.062 3.746 -7.414 1 25.61 102 LEU A O 1
ATOM 814 N N . HIS A 1 103 ? 25.344 5.32 -7.16 1 23.89 103 HIS A N 1
ATOM 815 C CA . HIS A 1 103 ? 25.953 4.703 -5.988 1 23.89 103 HIS A CA 1
ATOM 816 C C . HIS A 1 103 ? 25.031 4.777 -4.777 1 23.89 103 HIS A C 1
ATOM 818 O O . HIS A 1 103 ? 24.812 5.852 -4.219 1 23.89 103 HIS A O 1
ATOM 824 N N . LEU A 1 104 ? 24.016 4.008 -4.836 1 26.3 104 LEU A N 1
ATOM 825 C CA . LEU A 1 104 ? 23.406 3.746 -3.537 1 26.3 104 LEU A CA 1
ATOM 826 C C . LEU A 1 104 ? 24.484 3.432 -2.494 1 26.3 104 LEU A C 1
ATOM 828 O O . LEU A 1 104 ? 25.234 2.463 -2.637 1 26.3 104 LEU A O 1
ATOM 832 N N . SER A 1 105 ? 25.219 4.406 -2.102 1 25.75 105 SER A N 1
ATOM 833 C CA . SER A 1 105 ? 26.062 4.195 -0.936 1 25.75 105 SER A CA 1
ATOM 834 C C . SER A 1 105 ? 25.5 3.117 -0.021 1 25.75 105 SER A C 1
ATOM 836 O O . SER A 1 105 ? 24.281 3.033 0.167 1 25.75 105 SER A O 1
ATOM 838 N N . ASP A 1 106 ? 26.141 2.039 -0.032 1 27.03 106 ASP A N 1
ATOM 839 C CA . ASP A 1 106 ? 26.016 1.021 1.007 1 27.03 106 ASP A CA 1
ATOM 840 C C . ASP A 1 106 ? 25.938 1.658 2.393 1 27.03 106 ASP A C 1
ATOM 842 O O . ASP A 1 106 ? 26.953 2.07 2.957 1 27.03 106 ASP A O 1
ATOM 846 N N . CYS A 1 107 ? 25.047 2.471 2.648 1 26.45 107 CYS A N 1
ATOM 847 C CA . CYS A 1 107 ? 24.891 2.791 4.062 1 26.45 107 CYS A CA 1
ATOM 848 C C . CYS A 1 107 ? 25.047 1.543 4.922 1 26.45 107 CYS A C 1
ATOM 850 O O . CYS A 1 107 ? 24.219 0.632 4.859 1 26.45 107 CYS A O 1
ATOM 852 N N . GLN A 1 108 ? 26.25 1.042 5.051 1 24.94 108 GLN A N 1
ATOM 853 C CA . GLN A 1 108 ? 26.516 0.153 6.176 1 24.94 108 GLN A CA 1
ATOM 854 C C . GLN A 1 108 ? 25.844 0.663 7.449 1 24.94 108 GLN A C 1
ATOM 856 O O . GLN A 1 108 ? 26.281 1.665 8.023 1 24.94 108 GLN A O 1
ATOM 861 N N . CYS A 1 109 ? 24.562 0.606 7.512 1 27.52 109 CYS A N 1
ATOM 862 C CA . CYS A 1 109 ? 23.969 0.699 8.844 1 27.52 109 CYS A CA 1
ATOM 863 C C . CYS A 1 109 ? 24.797 -0.048 9.867 1 27.52 109 CYS A C 1
ATOM 865 O O . CYS A 1 109 ? 24.922 -1.272 9.805 1 27.52 109 CYS A O 1
ATOM 867 N N . ASN A 1 110 ? 25.969 0.423 10.141 1 27.5 110 ASN A N 1
ATOM 868 C CA . ASN A 1 110 ? 26.5 -0.031 11.414 1 27.5 110 ASN A CA 1
ATOM 869 C C . ASN A 1 110 ? 25.391 -0.251 12.438 1 27.5 110 ASN A C 1
ATOM 871 O O . ASN A 1 110 ? 24.609 0.655 12.711 1 27.5 110 ASN A O 1
ATOM 875 N N . SER A 1 111 ? 24.938 -1.465 12.516 1 32.03 111 SER A N 1
ATOM 876 C CA . SER A 1 111 ? 24.094 -1.928 13.617 1 32.03 111 SER A CA 1
ATOM 877 C C . SER A 1 111 ? 24.5 -1.267 14.93 1 32.03 111 SER A C 1
ATOM 879 O O . SER A 1 111 ? 25.516 -1.611 15.516 1 32.03 111 SER A O 1
ATOM 881 N N . CYS A 1 112 ? 24.578 -0.011 14.984 1 29.61 112 CYS A N 1
ATOM 882 C CA . CYS A 1 112 ? 24.688 0.433 16.359 1 29.61 112 CYS A CA 1
ATOM 883 C C . CYS A 1 112 ? 23.797 -0.396 17.281 1 29.61 112 CYS A C 1
ATOM 885 O O . CYS A 1 112 ? 22.578 -0.478 17.062 1 29.61 112 CYS A O 1
ATOM 887 N N . ASN A 1 113 ? 24.344 -1.496 17.781 1 31.59 113 ASN A N 1
ATOM 888 C CA . ASN A 1 113 ? 23.859 -2.369 18.844 1 31.59 113 ASN A CA 1
ATOM 889 C C . ASN A 1 113 ? 23.25 -1.569 20 1 31.59 113 ASN A C 1
ATOM 891 O O . ASN A 1 113 ? 23.906 -1.341 21.016 1 31.59 113 ASN A O 1
ATOM 895 N N . TYR A 1 114 ? 22.75 -0.414 19.781 1 31.98 114 TYR A N 1
ATOM 896 C CA . TYR A 1 114 ? 22.078 -0.074 21.031 1 31.98 114 TYR A CA 1
ATOM 897 C C . TYR A 1 114 ? 21 -1.1 21.375 1 31.98 114 TYR A C 1
ATOM 899 O O . TYR A 1 114 ? 20.062 -1.307 20.594 1 31.98 114 TYR A O 1
ATOM 907 N N . PRO A 1 115 ? 21.266 -2.111 22.109 1 38.84 115 PRO A N 1
ATOM 908 C CA . PRO A 1 115 ? 20.406 -3.248 22.453 1 38.84 115 PRO A CA 1
ATOM 909 C C . PRO A 1 115 ? 18.922 -2.893 22.422 1 38.84 115 PRO A C 1
ATOM 911 O O . PRO A 1 115 ? 18.094 -3.729 22.062 1 38.84 115 PRO A O 1
ATOM 914 N N . GLY A 1 116 ? 18.453 -1.798 23.109 1 39.19 116 GLY A N 1
ATOM 915 C CA . GLY A 1 116 ? 17.078 -1.564 23.516 1 39.19 116 GLY A CA 1
ATOM 916 C C . GLY A 1 116 ? 16.234 -0.916 22.438 1 39.19 116 GLY A C 1
ATOM 917 O O . GLY A 1 116 ? 15.094 -0.524 22.703 1 39.19 116 GLY A O 1
ATOM 918 N N . ILE A 1 117 ? 16.797 -0.317 21.438 1 46.94 117 ILE A N 1
ATOM 919 C CA . ILE A 1 117 ? 15.906 0.563 20.688 1 46.94 117 ILE A CA 1
ATOM 920 C C . ILE A 1 117 ? 15.031 -0.266 19.75 1 46.94 117 ILE A C 1
ATOM 922 O O . ILE A 1 117 ? 15.539 -1.089 18.984 1 46.94 117 ILE A O 1
ATOM 926 N N . MET A 1 118 ? 13.656 -0.247 19.766 1 54.19 118 MET A N 1
ATOM 927 C CA . MET A 1 118 ? 12.414 -0.799 19.234 1 54.19 118 MET A CA 1
ATOM 928 C C . MET A 1 118 ? 12.469 -0.89 17.719 1 54.19 118 MET A C 1
ATOM 930 O O . MET A 1 118 ? 11.992 -1.868 17.141 1 54.19 118 MET A O 1
ATOM 934 N N . PRO A 1 119 ? 13.117 0.055 17 1 56.91 119 PRO A N 1
ATOM 935 C CA . PRO A 1 119 ? 12.969 -0.045 15.547 1 56.91 119 PRO A CA 1
ATOM 936 C C . PRO A 1 119 ? 13.609 -1.308 14.977 1 56.91 119 PRO A C 1
ATOM 938 O O . PRO A 1 119 ? 13.062 -1.916 14.055 1 56.91 119 PRO A O 1
ATOM 941 N N . TYR A 1 120 ? 14.602 -1.8 15.656 1 62.94 120 TYR A N 1
ATOM 942 C CA . TYR A 1 120 ? 15.359 -2.885 15.047 1 62.94 120 TYR A CA 1
ATOM 943 C C . TYR A 1 120 ? 14.711 -4.234 15.336 1 62.94 120 TYR A C 1
ATOM 945 O O . TYR A 1 120 ? 14.891 -5.191 14.578 1 62.94 120 TYR A O 1
ATOM 953 N N . LYS A 1 121 ? 13.906 -4.184 16.281 1 75 121 LYS A N 1
ATOM 954 C CA . LYS A 1 121 ? 13.266 -5.453 16.594 1 75 121 LYS A CA 1
ATOM 955 C C . LYS A 1 121 ? 12.266 -5.852 15.508 1 75 121 LYS A C 1
ATOM 957 O O . LYS A 1 121 ? 12.133 -7.035 15.188 1 75 121 LYS A O 1
ATOM 962 N N . LEU A 1 122 ? 11.773 -4.844 14.852 1 83.06 122 LEU A N 1
ATOM 963 C CA . LEU A 1 122 ? 10.75 -5.09 13.844 1 83.06 122 LEU A CA 1
ATOM 964 C C . LEU A 1 122 ? 11.367 -5.664 12.57 1 83.06 122 LEU A C 1
ATOM 966 O O . LEU A 1 122 ? 10.672 -6.289 11.766 1 83.06 122 LEU A O 1
ATOM 970 N N . LEU A 1 123 ? 12.672 -5.441 12.477 1 83.94 123 LEU A N 1
ATOM 971 C CA . LEU A 1 123 ? 13.305 -5.879 11.234 1 83.94 123 LEU A CA 1
ATOM 972 C C . LEU A 1 123 ? 14.273 -7.031 11.5 1 83.94 123 LEU A C 1
ATOM 974 O O . LEU A 1 123 ? 14.922 -7.523 10.57 1 83.94 123 LEU A O 1
ATOM 978 N N . ARG A 1 124 ? 14.375 -7.469 12.703 1 81.19 124 ARG A N 1
ATOM 979 C CA . ARG A 1 124 ? 15.352 -8.477 13.094 1 81.19 124 ARG A CA 1
ATOM 980 C C . ARG A 1 124 ? 15.094 -9.797 12.383 1 81.19 124 ARG A C 1
ATOM 982 O O . ARG A 1 124 ? 16.031 -10.469 11.953 1 81.19 124 ARG A O 1
ATOM 989 N N . ASP A 1 125 ? 13.875 -10.156 12.172 1 81.81 125 ASP A N 1
ATOM 990 C CA . ASP A 1 125 ? 13.562 -11.469 11.625 1 81.81 125 ASP A CA 1
ATOM 991 C C . ASP A 1 125 ? 13.211 -11.367 10.141 1 81.81 125 ASP A C 1
ATOM 993 O O . ASP A 1 125 ? 12.578 -12.266 9.586 1 81.81 125 ASP A O 1
ATOM 997 N N . MET A 1 126 ? 13.734 -10.305 9.562 1 91.88 126 MET A N 1
ATOM 998 C CA . MET A 1 126 ? 13.477 -10.133 8.133 1 91.88 126 MET A CA 1
ATOM 999 C C . MET A 1 126 ? 14.375 -11.047 7.309 1 91.88 126 MET A C 1
ATOM 1001 O O . MET A 1 126 ? 15.562 -11.203 7.617 1 91.88 126 MET A O 1
ATOM 1005 N N . PRO A 1 127 ? 13.859 -11.703 6.234 1 96.81 127 PRO A N 1
ATOM 1006 C CA . PRO A 1 127 ? 14.734 -12.477 5.348 1 96.81 127 PRO A CA 1
ATOM 1007 C C . PRO A 1 127 ? 15.797 -11.609 4.664 1 96.81 127 PRO A C 1
ATOM 1009 O O . PRO A 1 127 ? 15.531 -10.453 4.324 1 96.81 127 PRO A O 1
ATOM 1012 N N . LYS A 1 128 ? 16.906 -12.195 4.422 1 96.44 128 LYS A N 1
ATOM 1013 C CA . LYS A 1 128 ? 17.984 -11.492 3.719 1 96.44 128 LYS A CA 1
ATOM 1014 C C . LYS A 1 128 ? 17.719 -11.445 2.217 1 96.44 128 LYS A C 1
ATOM 1016 O O . LYS A 1 128 ? 18.172 -10.531 1.528 1 96.44 128 LYS A O 1
ATOM 1021 N N . TYR A 1 129 ? 17.062 -12.469 1.808 1 98.31 129 TYR A N 1
ATOM 1022 C CA . TYR A 1 129 ? 16.703 -12.617 0.401 1 98.31 129 TYR A CA 1
ATOM 1023 C C . TYR A 1 129 ? 15.234 -13.008 0.251 1 98.31 129 TYR A C 1
ATOM 1025 O O . TYR A 1 129 ? 14.719 -13.82 1.024 1 98.31 129 TYR A O 1
ATOM 1033 N N . VAL A 1 130 ? 14.539 -12.336 -0.676 1 98.81 130 VAL A N 1
ATOM 1034 C CA . VAL A 1 130 ? 13.164 -12.695 -1.002 1 98.81 130 VAL A CA 1
ATOM 1035 C C . VAL A 1 130 ? 13.07 -13.102 -2.471 1 98.81 130 VAL A C 1
ATOM 1037 O O . VAL A 1 130 ? 13.5 -12.359 -3.355 1 98.81 130 VAL A O 1
ATOM 1040 N N . LYS A 1 131 ? 12.578 -14.297 -2.73 1 98.88 131 LYS A N 1
ATOM 1041 C CA . LYS A 1 131 ? 12.289 -14.789 -4.074 1 98.88 131 LYS A CA 1
ATOM 1042 C C . LYS A 1 131 ? 10.977 -14.219 -4.598 1 98.88 131 LYS A C 1
ATOM 1044 O O . LYS A 1 131 ? 9.93 -14.383 -3.963 1 98.88 131 LYS A O 1
ATOM 1049 N N . ILE A 1 132 ? 11.039 -13.57 -5.715 1 98.88 132 ILE A N 1
ATOM 1050 C CA . ILE A 1 132 ? 9.836 -13.047 -6.355 1 98.88 132 ILE A CA 1
ATOM 1051 C C . ILE A 1 132 ? 9.375 -14.016 -7.441 1 98.88 132 ILE A C 1
ATOM 1053 O O . ILE A 1 132 ? 10.148 -14.406 -8.312 1 98.88 132 ILE A O 1
ATOM 1057 N N . VAL A 1 133 ? 8.148 -14.453 -7.332 1 98.94 133 VAL A N 1
ATOM 1058 C CA . VAL A 1 133 ? 7.492 -15.234 -8.375 1 98.94 133 VAL A CA 1
ATOM 1059 C C . VAL A 1 133 ? 6.59 -14.32 -9.203 1 98.94 133 VAL A C 1
ATOM 1061 O O . VAL A 1 133 ? 5.547 -13.867 -8.727 1 98.94 133 VAL A O 1
ATOM 1064 N N . GLU A 1 134 ? 7.035 -14.047 -10.414 1 98.88 134 GLU A N 1
ATOM 1065 C CA . GLU A 1 134 ? 6.27 -13.188 -11.312 1 98.88 134 GLU A CA 1
ATOM 1066 C C . GLU A 1 134 ? 5.152 -13.969 -12 1 98.88 134 GLU A C 1
ATOM 1068 O O . GLU A 1 134 ? 5.414 -14.945 -12.711 1 98.88 134 GLU A O 1
ATOM 1073 N N . VAL A 1 135 ? 3.914 -13.469 -11.82 1 98.75 135 VAL A N 1
ATOM 1074 C CA . VAL A 1 135 ? 2.789 -14.242 -12.32 1 98.75 135 VAL A CA 1
ATOM 1075 C C . VAL A 1 135 ? 2.072 -13.469 -13.422 1 98.75 135 VAL A C 1
ATOM 1077 O O . VAL A 1 135 ? 1.003 -13.875 -13.883 1 98.75 135 VAL A O 1
ATOM 1080 N N . GLY A 1 136 ? 2.617 -12.414 -13.922 1 98.38 136 GLY A N 1
ATOM 1081 C CA . GLY A 1 136 ? 2.02 -11.523 -14.898 1 98.38 136 GLY A CA 1
ATOM 1082 C C . GLY A 1 136 ? 1.552 -12.234 -16.156 1 98.38 136 GLY A C 1
ATOM 1083 O O . GLY A 1 136 ? 0.393 -12.102 -16.547 1 98.38 136 GLY A O 1
ATOM 1084 N N . PRO A 1 137 ? 2.387 -13.047 -16.797 1 98.69 137 PRO A N 1
ATOM 1085 C CA . PRO A 1 137 ? 1.989 -13.695 -18.047 1 98.69 137 PRO A CA 1
ATOM 1086 C C . PRO A 1 137 ? 0.814 -14.656 -17.875 1 98.69 137 PRO A C 1
ATOM 1088 O O . PRO A 1 137 ? -0.089 -14.688 -18.719 1 98.69 137 PRO A O 1
ATOM 1091 N N . ARG A 1 138 ? 0.826 -15.359 -16.812 1 97.94 138 ARG A N 1
ATOM 1092 C CA . ARG A 1 138 ? -0.241 -16.328 -16.594 1 97.94 138 ARG A CA 1
ATOM 1093 C C . ARG A 1 138 ? -1.423 -15.695 -15.867 1 97.94 138 ARG A C 1
ATOM 1095 O O . ARG A 1 138 ? -2.484 -15.492 -16.469 1 97.94 138 ARG A O 1
ATOM 1102 N N . ASP A 1 139 ? -1.281 -15.258 -14.641 1 96.38 139 ASP A N 1
ATOM 1103 C CA . ASP A 1 139 ? -2.348 -14.727 -13.789 1 96.38 139 ASP A CA 1
ATOM 1104 C C . ASP A 1 139 ? -2.715 -13.305 -14.188 1 96.38 139 ASP A C 1
ATOM 1106 O O . ASP A 1 139 ? -3.895 -12.953 -14.242 1 96.38 139 ASP A O 1
ATOM 1110 N N . GLY A 1 140 ? -1.729 -12.5 -14.453 1 96.81 140 GLY A N 1
ATOM 1111 C CA . GLY A 1 140 ? -1.938 -11.102 -14.797 1 96.81 140 GLY A CA 1
ATOM 1112 C C . GLY A 1 140 ? -2.715 -10.914 -16.078 1 96.81 140 GLY A C 1
ATOM 1113 O O . GLY A 1 140 ? -3.594 -10.055 -16.172 1 96.81 140 GLY A O 1
ATOM 1114 N N . LEU A 1 141 ? -2.434 -11.734 -17.078 1 96.56 141 LEU A N 1
ATOM 1115 C CA . LEU A 1 141 ? -3.045 -11.57 -18.391 1 96.56 141 LEU A CA 1
ATOM 1116 C C . LEU A 1 141 ? -4.344 -12.359 -18.484 1 96.56 141 LEU A C 1
ATOM 1118 O O . LEU A 1 141 ? -5.133 -12.156 -19.406 1 96.56 141 LEU A O 1
ATOM 1122 N N . GLN A 1 142 ? -4.633 -13.188 -17.531 1 93.31 142 GLN A N 1
ATOM 1123 C CA . GLN A 1 142 ? -5.699 -14.18 -17.625 1 93.31 142 GLN A CA 1
ATOM 1124 C C . GLN A 1 142 ? -7.047 -13.508 -17.891 1 93.31 142 GLN A C 1
ATOM 1126 O O . GLN A 1 142 ? -7.836 -13.992 -18.688 1 93.31 142 GLN A O 1
ATOM 1131 N N . ASN A 1 143 ? -7.301 -12.383 -17.25 1 87.44 143 ASN A N 1
ATOM 1132 C CA . ASN A 1 143 ? -8.633 -11.797 -17.297 1 87.44 143 ASN A CA 1
ATOM 1133 C C . ASN A 1 143 ? -8.688 -10.594 -18.234 1 87.44 143 ASN A C 1
ATOM 1135 O O . ASN A 1 143 ? -9.648 -9.82 -18.203 1 87.44 143 ASN A O 1
ATOM 1139 N N . GLU A 1 144 ? -7.656 -10.469 -19.016 1 90.75 144 GLU A N 1
ATOM 1140 C CA . GLU A 1 144 ? -7.695 -9.398 -20 1 90.75 144 GLU A CA 1
ATOM 1141 C C . GLU A 1 144 ? -8.766 -9.656 -21.062 1 90.75 144 GLU A C 1
ATOM 1143 O O . GLU A 1 144 ? -8.938 -10.797 -21.5 1 90.75 144 GLU A O 1
ATOM 1148 N N . ASN A 1 145 ? -9.492 -8.633 -21.406 1 85.44 145 ASN A N 1
ATOM 1149 C CA . ASN A 1 145 ? -10.594 -8.773 -22.359 1 85.44 145 ASN A CA 1
ATOM 1150 C C . ASN A 1 145 ? -10.094 -9.047 -23.766 1 85.44 145 ASN A C 1
ATOM 1152 O O . ASN A 1 145 ? -10.648 -9.883 -24.484 1 85.44 145 ASN A O 1
ATOM 1156 N N . ASN A 1 146 ? -9.141 -8.297 -24.141 1 91.88 146 ASN A N 1
ATOM 1157 C CA . ASN A 1 146 ? -8.57 -8.5 -25.484 1 91.88 146 ASN A CA 1
ATOM 1158 C C . ASN A 1 146 ? -7.492 -9.578 -25.469 1 91.88 146 ASN A C 1
ATOM 1160 O O . ASN A 1 146 ? -6.676 -9.633 -24.547 1 91.88 146 ASN A O 1
ATOM 1164 N N . ILE A 1 147 ? -7.527 -10.398 -26.484 1 96.19 147 ILE A N 1
ATOM 1165 C CA . ILE A 1 147 ? -6.527 -11.461 -26.594 1 96.19 147 ILE A CA 1
ATOM 1166 C C . ILE A 1 147 ? -5.16 -10.844 -26.906 1 96.19 147 ILE A C 1
ATOM 1168 O O . ILE A 1 147 ? -5.012 -10.109 -27.875 1 96.19 147 ILE A O 1
ATOM 1172 N N . VAL A 1 148 ? -4.234 -11.109 -26.094 1 98.19 148 VAL A N 1
ATOM 1173 C CA . VAL A 1 148 ? -2.85 -10.711 -26.328 1 98.19 148 VAL A CA 1
ATOM 1174 C C . VAL A 1 148 ? -2.168 -11.711 -27.25 1 98.19 148 VAL A C 1
ATOM 1176 O O . VAL A 1 148 ? -2.168 -12.914 -26.984 1 98.19 148 VAL A O 1
ATOM 1179 N N . PRO A 1 149 ? -1.555 -11.289 -28.328 1 98.56 149 PRO A N 1
ATOM 1180 C CA . PRO A 1 149 ? -0.916 -12.203 -29.281 1 98.56 149 PRO A CA 1
ATOM 1181 C C . PRO A 1 149 ? 0.228 -13 -28.641 1 98.56 149 PRO A C 1
ATOM 1183 O O . PRO A 1 149 ? 0.943 -12.477 -27.781 1 98.56 149 PRO A O 1
ATOM 1186 N N . THR A 1 150 ? 0.428 -14.203 -29.172 1 98.62 150 THR A N 1
ATOM 1187 C CA . THR A 1 150 ? 1.469 -15.094 -28.688 1 98.62 150 THR A CA 1
ATOM 1188 C C . THR A 1 150 ? 2.832 -14.414 -28.719 1 98.62 150 THR A C 1
ATOM 1190 O O . THR A 1 150 ? 3.613 -14.523 -27.766 1 98.62 150 THR A O 1
ATOM 1193 N N . SER A 1 151 ? 3.092 -13.656 -29.781 1 98.75 151 SER A N 1
ATOM 1194 C CA . SER A 1 151 ? 4.391 -13.016 -29.938 1 98.75 151 SER A CA 1
ATOM 1195 C C . SER A 1 151 ? 4.617 -11.961 -28.844 1 98.75 151 SER A C 1
ATOM 1197 O O . SER A 1 151 ? 5.742 -11.789 -28.375 1 98.75 151 SER A O 1
ATOM 1199 N N . VAL A 1 152 ? 3.572 -11.297 -28.453 1 98.81 152 VAL A N 1
ATOM 1200 C CA . VAL A 1 152 ? 3.65 -10.289 -27.391 1 98.81 152 VAL A CA 1
ATOM 1201 C C . VAL A 1 152 ? 3.881 -10.977 -26.047 1 98.81 152 VAL A C 1
ATOM 1203 O O . VAL A 1 152 ? 4.691 -10.508 -25.234 1 98.81 152 VAL A O 1
ATOM 1206 N N . LYS A 1 153 ? 3.207 -12.078 -25.844 1 98.81 153 LYS A N 1
ATOM 1207 C CA . LYS A 1 153 ? 3.4 -12.828 -24.594 1 98.81 153 LYS A CA 1
ATOM 1208 C C . LYS A 1 153 ? 4.836 -13.328 -24.484 1 98.81 153 LYS A C 1
ATOM 1210 O O . LYS A 1 153 ? 5.445 -13.234 -23.406 1 98.81 153 LYS A O 1
ATOM 1215 N N . VAL A 1 154 ? 5.344 -13.859 -25.547 1 98.88 154 VAL A N 1
ATOM 1216 C CA . VAL A 1 154 ? 6.699 -14.398 -25.562 1 98.88 154 VAL A CA 1
ATOM 1217 C C . VAL A 1 154 ? 7.703 -13.281 -25.281 1 98.88 154 VAL A C 1
ATOM 1219 O O . VAL A 1 154 ? 8.625 -13.453 -24.484 1 98.88 154 VAL A O 1
ATOM 1222 N N . GLU A 1 155 ? 7.535 -12.148 -25.906 1 98.81 155 GLU A N 1
ATOM 1223 C CA . GLU A 1 155 ? 8.422 -11.008 -25.672 1 98.81 155 GLU A CA 1
ATOM 1224 C C . GLU A 1 155 ? 8.305 -10.516 -24.234 1 98.81 155 GLU A C 1
ATOM 1226 O O . GLU A 1 155 ? 9.312 -10.141 -23.625 1 98.81 155 GLU A O 1
ATOM 1231 N N . PHE A 1 156 ? 7.117 -10.523 -23.766 1 98.81 156 PHE A N 1
ATOM 1232 C CA . PHE A 1 156 ? 6.848 -10.117 -22.391 1 98.81 156 PHE A CA 1
ATOM 1233 C C . PHE A 1 156 ? 7.598 -11.008 -21.406 1 98.81 156 PHE A C 1
ATOM 1235 O O . PHE A 1 156 ? 8.312 -10.508 -20.531 1 98.81 156 PHE A O 1
ATOM 1242 N N . VAL A 1 157 ? 7.5 -12.281 -21.547 1 98.88 157 VAL A N 1
ATOM 1243 C CA . VAL A 1 157 ? 8.203 -13.234 -20.703 1 98.88 157 VAL A CA 1
ATOM 1244 C C . VAL A 1 157 ? 9.711 -13.031 -20.828 1 98.88 157 VAL A C 1
ATOM 1246 O O . VAL A 1 157 ? 10.4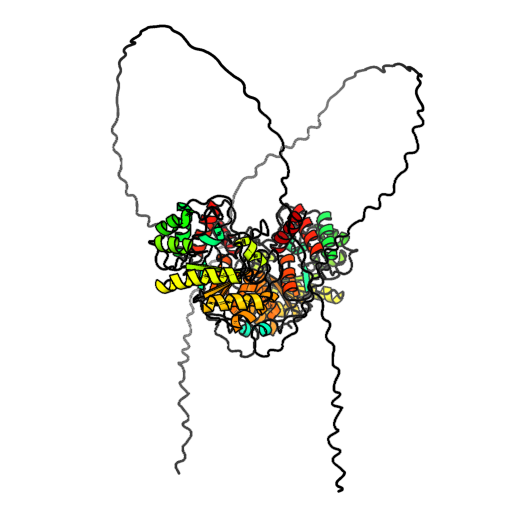3 -13.055 -19.828 1 98.88 157 VAL A O 1
ATOM 1249 N N . SER A 1 158 ? 10.141 -12.812 -22.047 1 98.81 158 SER A N 1
ATOM 1250 C CA . SER A 1 158 ? 11.562 -12.602 -22.281 1 98.81 158 SER A CA 1
ATOM 1251 C C . SER A 1 158 ? 12.07 -11.383 -21.531 1 98.81 158 SER A C 1
ATOM 1253 O O . SER A 1 158 ? 13.156 -11.414 -20.938 1 98.81 158 SER A O 1
ATOM 1255 N N . LYS A 1 159 ? 11.328 -10.305 -21.547 1 98.81 159 LYS A N 1
ATOM 1256 C CA . LYS A 1 159 ? 11.711 -9.078 -20.844 1 98.81 159 LYS A CA 1
ATOM 1257 C C . LYS A 1 159 ? 11.719 -9.289 -19.328 1 98.81 159 LYS A C 1
ATOM 1259 O O . LYS A 1 159 ? 12.57 -8.75 -18.625 1 98.81 159 LYS A O 1
ATOM 1264 N N . LEU A 1 160 ? 10.789 -10.047 -18.844 1 98.88 160 LEU A N 1
ATOM 1265 C CA . LEU A 1 160 ? 10.742 -10.359 -17.422 1 98.88 160 LEU A CA 1
ATOM 1266 C C . LEU A 1 160 ? 11.945 -11.195 -17.016 1 98.88 160 LEU A C 1
ATOM 1268 O O . LEU A 1 160 ? 12.562 -10.938 -15.977 1 98.88 160 LEU A O 1
ATOM 1272 N N . VAL A 1 161 ? 12.281 -12.18 -17.812 1 98.75 161 VAL A N 1
ATOM 1273 C CA . VAL A 1 161 ? 13.438 -13.023 -17.547 1 98.75 161 VAL A CA 1
ATOM 1274 C C . VAL A 1 161 ? 14.711 -12.172 -17.547 1 98.75 161 VAL A C 1
ATOM 1276 O O . VAL A 1 161 ? 15.578 -12.352 -16.688 1 98.75 161 VAL A O 1
ATOM 1279 N N . ALA A 1 162 ? 14.789 -11.258 -18.438 1 98.38 162 ALA A N 1
ATOM 1280 C CA . ALA A 1 162 ? 15.961 -10.391 -18.578 1 98.38 162 ALA A CA 1
ATOM 1281 C C . ALA A 1 162 ? 16.156 -9.523 -17.328 1 98.38 162 ALA A C 1
ATOM 1283 O O . ALA A 1 162 ? 17.266 -9.078 -17.047 1 98.38 162 ALA A O 1
ATOM 1284 N N . SER A 1 163 ? 15.078 -9.305 -16.578 1 98.44 163 SER A N 1
ATOM 1285 C CA . SER A 1 163 ? 15.141 -8.438 -15.406 1 98.44 163 SER A CA 1
ATOM 1286 C C . SER A 1 163 ? 15.781 -9.156 -14.219 1 98.44 163 SER A C 1
ATOM 1288 O O . SER A 1 163 ? 16.062 -8.547 -13.188 1 98.44 163 SER A O 1
ATOM 1290 N N . GLY A 1 164 ? 15.984 -10.469 -14.297 1 98.31 164 GLY A N 1
ATOM 1291 C CA . GLY A 1 164 ? 16.641 -11.203 -13.242 1 98.31 164 GLY A CA 1
ATOM 1292 C C . GLY A 1 164 ? 15.68 -11.938 -12.328 1 98.31 164 GLY A C 1
ATOM 1293 O O . GLY A 1 164 ? 16.094 -12.516 -11.32 1 98.31 164 GLY A O 1
ATOM 1294 N N . LEU A 1 165 ? 14.422 -11.984 -12.672 1 98.75 165 LEU A N 1
ATOM 1295 C CA . LEU A 1 165 ? 13.43 -12.727 -11.898 1 98.75 165 LEU A CA 1
ATOM 1296 C C . LEU A 1 165 ? 13.75 -14.219 -11.914 1 98.75 165 LEU A C 1
ATOM 1298 O O . LEU A 1 165 ? 13.961 -14.805 -12.977 1 98.75 165 LEU A O 1
ATOM 1302 N N . PRO A 1 166 ? 13.766 -14.836 -10.789 1 98.62 166 PRO A N 1
ATOM 1303 C CA . PRO A 1 166 ? 14.125 -16.25 -10.75 1 98.62 166 PRO A CA 1
ATOM 1304 C C . PRO A 1 166 ? 13.008 -17.172 -11.242 1 98.62 166 PRO A C 1
ATOM 1306 O O . PRO A 1 166 ? 13.266 -18.297 -11.672 1 98.62 166 PRO A O 1
ATOM 1309 N N . VAL A 1 167 ? 11.766 -16.734 -11.133 1 98.88 167 VAL A N 1
ATOM 1310 C CA . VAL A 1 167 ? 10.602 -17.516 -11.547 1 98.88 167 VAL A CA 1
ATOM 1311 C C . VAL A 1 167 ? 9.609 -16.625 -12.281 1 98.88 167 VAL A C 1
ATOM 1313 O O . VAL A 1 167 ? 9.273 -15.531 -11.805 1 98.88 167 VAL A O 1
ATOM 1316 N N . VAL A 1 168 ? 9.164 -17.016 -13.391 1 98.88 168 VAL A N 1
ATOM 1317 C CA . VAL A 1 168 ? 8.086 -16.391 -14.156 1 98.88 168 VAL A CA 1
ATOM 1318 C C . VAL A 1 168 ? 7.066 -17.453 -14.562 1 98.88 168 VAL A C 1
ATOM 1320 O O . VAL A 1 168 ? 7.371 -18.344 -15.359 1 98.88 168 VAL A O 1
ATOM 1323 N N . GLU A 1 169 ? 5.887 -17.406 -13.977 1 98.88 169 GLU A N 1
ATOM 1324 C CA . GLU A 1 169 ? 4.828 -18.312 -14.398 1 98.88 169 GLU A CA 1
ATOM 1325 C C . GLU A 1 169 ? 4.332 -17.984 -15.805 1 98.88 169 GLU A C 1
ATOM 1327 O O . GLU A 1 169 ? 3.648 -16.969 -16 1 98.88 169 GLU A O 1
ATOM 1332 N N . ALA A 1 170 ? 4.574 -18.859 -16.719 1 98.75 170 ALA A N 1
ATOM 1333 C CA . ALA A 1 170 ? 4.543 -18.5 -18.125 1 98.75 170 ALA A CA 1
ATOM 1334 C C . ALA A 1 170 ? 3.121 -18.547 -18.672 1 98.75 170 ALA A C 1
ATOM 1336 O O . ALA A 1 170 ? 2.738 -17.719 -19.5 1 98.75 170 ALA A O 1
ATOM 1337 N N . THR A 1 171 ? 2.422 -19.516 -18.297 1 98.62 171 THR A N 1
ATOM 1338 C CA . THR A 1 171 ? 1.097 -19.734 -18.875 1 98.62 171 THR A CA 1
ATOM 1339 C C . THR A 1 171 ? 0.343 -20.812 -18.094 1 98.62 171 THR A C 1
ATOM 1341 O O . THR A 1 171 ? 0.684 -21.094 -16.938 1 98.62 171 THR A O 1
ATOM 1344 N N . SER A 1 172 ? -0.812 -21.234 -18.656 1 98.19 172 SER A N 1
ATOM 1345 C CA . SER A 1 172 ? -1.645 -22.266 -18.031 1 98.19 172 SER A CA 1
ATOM 1346 C C . SER A 1 172 ? -2.256 -23.188 -19.078 1 98.19 172 SER A C 1
ATOM 1348 O O . SER A 1 172 ? -2.639 -22.734 -20.172 1 98.19 172 SER A O 1
ATOM 1350 N N . PHE A 1 173 ? -2.27 -24.484 -18.766 1 97.88 173 PHE A N 1
ATOM 1351 C CA . PHE A 1 173 ? -2.891 -25.469 -19.625 1 97.88 173 PHE A CA 1
ATOM 1352 C C . PHE A 1 173 ? -4.309 -25.781 -19.156 1 97.88 173 PHE A C 1
ATOM 1354 O O . PHE A 1 173 ? -4.656 -26.953 -18.969 1 97.88 173 PHE A O 1
ATOM 1361 N N . VAL A 1 174 ? -5.008 -24.672 -18.953 1 93.5 174 VAL A N 1
ATOM 1362 C CA . VAL A 1 174 ? -6.438 -24.734 -18.656 1 93.5 174 VAL A CA 1
ATOM 1363 C C . VAL A 1 174 ? -7.227 -24.828 -19.969 1 93.5 174 VAL A C 1
ATOM 1365 O O . VAL A 1 174 ? -6.68 -24.578 -21.047 1 93.5 174 VAL A O 1
ATOM 1368 N N . SER A 1 175 ? -8.445 -25.234 -19.844 1 90.94 175 SER A N 1
ATOM 1369 C CA . SER A 1 175 ? -9.289 -25.344 -21.031 1 90.94 175 SER A CA 1
ATOM 1370 C C . SER A 1 175 ? -9.406 -24 -21.75 1 90.94 175 SER A C 1
ATOM 1372 O O . SER A 1 175 ? -9.75 -23 -21.125 1 90.94 175 SER A O 1
ATOM 1374 N N . PRO A 1 176 ? -9.148 -23.984 -23.047 1 93 176 PRO A N 1
ATOM 1375 C CA . PRO A 1 176 ? -9.297 -22.75 -23.812 1 93 176 PRO A CA 1
ATOM 1376 C C . PRO A 1 176 ? -10.727 -22.203 -23.797 1 93 176 PRO A C 1
ATOM 1378 O O . PRO A 1 176 ? -10.938 -21 -23.984 1 93 176 PRO A O 1
ATOM 1381 N N . LYS A 1 177 ? -11.656 -23.078 -23.609 1 90.25 177 LYS A N 1
ATOM 1382 C CA . LYS A 1 177 ? -13.062 -22.688 -23.547 1 90.25 177 LYS A CA 1
ATOM 1383 C C . LYS A 1 177 ? -13.32 -21.781 -22.359 1 90.25 177 LYS A C 1
ATOM 1385 O O . LYS A 1 177 ? -14.078 -20.812 -22.469 1 90.25 177 LYS A O 1
ATOM 1390 N N . TRP A 1 178 ? -12.656 -22.016 -21.312 1 86.75 178 TRP A N 1
ATOM 1391 C CA . TRP A 1 178 ? -12.914 -21.297 -20.062 1 86.75 178 TRP A CA 1
ATOM 1392 C C . TRP A 1 178 ? -11.977 -20.109 -19.922 1 86.75 178 TRP A C 1
ATOM 1394 O O . TRP A 1 178 ? -12.336 -19.078 -19.328 1 86.75 178 TRP A O 1
ATOM 1404 N N . VAL A 1 179 ? -10.727 -20.266 -20.406 1 91.88 179 VAL A N 1
ATOM 1405 C CA . VAL A 1 179 ? -9.766 -19.172 -20.359 1 91.88 179 VAL A CA 1
ATOM 1406 C C . VAL A 1 179 ? -9.164 -18.969 -21.75 1 91.88 179 VAL A C 1
ATOM 1408 O O . VAL A 1 179 ? -7.98 -19.234 -21.969 1 91.88 179 VAL A O 1
ATOM 1411 N N . PRO A 1 180 ? -9.883 -18.312 -22.609 1 94.88 180 PRO A N 1
ATOM 1412 C CA . PRO A 1 180 ? -9.43 -18.125 -24 1 94.88 180 PRO A CA 1
ATOM 1413 C C . PRO A 1 180 ? -8.109 -17.359 -24.078 1 94.88 180 PRO A C 1
ATOM 1415 O O . PRO A 1 180 ? -7.312 -17.594 -25 1 94.88 180 PRO A O 1
ATOM 1418 N N . GLN A 1 181 ? -7.797 -16.5 -23.156 1 95.75 181 GLN A N 1
ATOM 1419 C CA . GLN A 1 181 ? -6.59 -15.688 -23.125 1 95.75 181 GLN A CA 1
ATOM 1420 C C . GLN A 1 181 ? -5.336 -16.547 -23.125 1 95.75 181 GLN A C 1
ATOM 1422 O O . GLN A 1 181 ? -4.277 -16.125 -23.594 1 95.75 181 GLN A O 1
ATOM 1427 N N . LEU A 1 182 ? -5.453 -17.828 -22.656 1 97.19 182 LEU A N 1
ATOM 1428 C CA . LEU A 1 182 ? -4.281 -18.672 -22.484 1 97.19 182 LEU A CA 1
ATOM 1429 C C . LEU A 1 182 ? -4.371 -19.906 -23.391 1 97.19 182 LEU A C 1
ATOM 1431 O O . LEU A 1 182 ? -3.711 -20.922 -23.125 1 97.19 182 LEU A O 1
ATOM 1435 N N . ALA A 1 183 ? -5.168 -19.844 -24.422 1 97.25 183 ALA A N 1
ATOM 1436 C CA . ALA A 1 183 ? -5.383 -20.969 -25.359 1 97.25 183 ALA A CA 1
ATOM 1437 C C . ALA A 1 183 ? -4.094 -21.328 -26.078 1 97.25 183 ALA A C 1
ATOM 1439 O O . ALA A 1 183 ? -3.938 -22.453 -26.562 1 97.25 183 ALA A O 1
ATOM 1440 N N . ASP A 1 184 ? -3.201 -20.422 -26.141 1 98.31 184 ASP A N 1
ATOM 1441 C CA . ASP A 1 184 ? -1.977 -20.609 -26.906 1 98.31 184 ASP A CA 1
ATOM 1442 C C . ASP A 1 184 ? -0.831 -21.094 -26.016 1 98.31 184 ASP A C 1
ATOM 1444 O O . ASP A 1 184 ? 0.338 -20.828 -26.312 1 98.31 184 ASP A O 1
ATOM 1448 N N . ALA A 1 185 ? -1.129 -21.766 -24.938 1 98.62 185 ALA A N 1
ATOM 1449 C CA . ALA A 1 185 ? -0.151 -22.156 -23.922 1 98.62 185 ALA A CA 1
ATOM 1450 C C . ALA A 1 185 ? 1.018 -22.906 -24.547 1 98.62 185 ALA A C 1
ATOM 1452 O O . ALA A 1 185 ? 2.18 -22.609 -24.266 1 98.62 185 ALA A O 1
ATOM 1453 N N . ALA A 1 186 ? 0.742 -23.859 -25.391 1 98.56 186 ALA A N 1
ATOM 1454 C CA . ALA A 1 186 ? 1.788 -24.656 -26.016 1 98.56 186 ALA A CA 1
ATOM 1455 C C . ALA A 1 186 ? 2.699 -23.781 -26.875 1 98.56 186 ALA A C 1
ATOM 1457 O O . ALA A 1 186 ? 3.918 -23.969 -26.891 1 98.56 186 ALA A O 1
ATOM 1458 N N . ASP A 1 187 ? 2.117 -22.828 -27.625 1 98.69 187 ASP A N 1
ATOM 1459 C CA . ASP A 1 187 ? 2.881 -21.922 -28.484 1 98.69 187 ASP A CA 1
ATOM 1460 C C . ASP A 1 187 ? 3.764 -21 -27.656 1 98.69 187 ASP A C 1
ATOM 1462 O O . ASP A 1 187 ? 4.898 -20.719 -28.031 1 98.69 187 ASP A O 1
ATOM 1466 N N . VAL A 1 188 ? 3.244 -20.531 -26.531 1 98.81 188 VAL A N 1
ATOM 1467 C CA . VAL A 1 188 ? 4.027 -19.688 -25.641 1 98.81 188 VAL A CA 1
ATOM 1468 C C . VAL A 1 188 ? 5.223 -20.469 -25.094 1 98.81 188 VAL A C 1
ATOM 1470 O O . VAL A 1 188 ? 6.352 -19.969 -25.109 1 98.81 188 VAL A O 1
ATOM 1473 N N . MET A 1 189 ? 4.984 -21.719 -24.703 1 98.75 189 MET A N 1
ATOM 1474 C CA . MET A 1 189 ? 6.059 -22.547 -24.156 1 98.75 189 MET A CA 1
ATOM 1475 C C . MET A 1 189 ? 7.133 -22.797 -25.219 1 98.75 189 MET A C 1
ATOM 1477 O O . MET A 1 189 ? 8.328 -22.797 -24.906 1 98.75 189 MET A O 1
ATOM 1481 N N . LYS A 1 190 ? 6.699 -23.031 -26.422 1 98.38 190 LYS A N 1
ATOM 1482 C CA . LYS A 1 190 ? 7.648 -23.203 -27.516 1 98.38 190 LYS A CA 1
ATOM 1483 C C . LYS A 1 190 ? 8.484 -21.938 -27.719 1 98.38 190 LYS A C 1
ATOM 1485 O O . LYS A 1 190 ? 9.688 -22.016 -27.984 1 98.38 190 LYS A O 1
ATOM 1490 N N . GLY A 1 191 ? 7.898 -20.766 -27.594 1 98.44 191 GLY A N 1
ATOM 1491 C CA . GLY A 1 191 ? 8.547 -19.484 -27.828 1 98.44 191 GLY A CA 1
ATOM 1492 C C . GLY A 1 191 ? 9.562 -19.125 -26.75 1 98.44 191 GLY A C 1
ATOM 1493 O O . GLY A 1 191 ? 10.492 -18.359 -27 1 98.44 191 GLY A O 1
ATOM 1494 N N . VAL A 1 192 ? 9.359 -19.734 -25.531 1 98.38 192 VAL A N 1
ATOM 1495 C CA . VAL A 1 192 ? 10.227 -19.312 -24.438 1 98.38 192 VAL A CA 1
ATOM 1496 C C . VAL A 1 192 ? 11.188 -20.453 -24.078 1 98.38 192 VAL A C 1
ATOM 1498 O O . VAL A 1 192 ? 11.891 -20.391 -23.078 1 98.38 192 VAL A O 1
ATOM 1501 N N . LYS A 1 193 ? 11.297 -21.469 -24.859 1 96.19 193 LYS A N 1
ATOM 1502 C CA . LYS A 1 193 ? 12.031 -22.688 -24.578 1 96.19 193 LYS A CA 1
ATOM 1503 C C . LYS A 1 193 ? 13.523 -22.406 -24.438 1 96.19 193 LYS A C 1
ATOM 1505 O O . LYS A 1 193 ? 14.227 -23.125 -23.703 1 96.19 193 LYS A O 1
ATOM 1510 N N . SER A 1 194 ? 14.016 -21.344 -25.047 1 95.44 194 SER A N 1
ATOM 1511 C CA . SER A 1 194 ? 15.453 -21.094 -25.094 1 95.44 194 SER A CA 1
ATOM 1512 C C . SER A 1 194 ? 15.891 -20.188 -23.938 1 95.44 194 SER A C 1
ATOM 1514 O O . SER A 1 194 ? 17.094 -19.984 -23.734 1 95.44 194 SER A O 1
ATOM 1516 N N . LEU A 1 195 ? 14.93 -19.703 -23.219 1 96.56 195 LEU A N 1
ATOM 1517 C CA . LEU A 1 195 ? 15.281 -18.797 -22.125 1 96.56 195 LEU A CA 1
ATOM 1518 C C . LEU A 1 195 ? 15.938 -19.562 -20.984 1 96.56 195 LEU A C 1
ATOM 1520 O O . LEU A 1 195 ? 15.516 -20.688 -20.656 1 96.56 195 LEU A O 1
ATOM 1524 N N . GLU A 1 196 ? 17.031 -19 -20.422 1 93.69 196 GLU A N 1
ATOM 1525 C CA . GLU A 1 196 ? 17.781 -19.641 -19.344 1 93.69 196 GLU A CA 1
ATOM 1526 C C . GLU A 1 196 ? 17.828 -18.75 -18.109 1 93.69 196 GLU A C 1
ATOM 1528 O O . GLU A 1 196 ? 17.531 -17.547 -18.172 1 93.69 196 GLU A O 1
ATOM 1533 N N . GLY A 1 197 ? 18.047 -19.328 -16.953 1 93.81 197 GLY A N 1
ATOM 1534 C CA . GLY A 1 197 ? 18.312 -18.578 -15.734 1 93.81 197 GLY A CA 1
ATOM 1535 C C . GLY A 1 197 ? 17.047 -18.328 -14.914 1 93.81 197 GLY A C 1
ATOM 1536 O O . GLY A 1 197 ? 17.125 -17.828 -13.789 1 93.81 197 GLY A O 1
ATOM 1537 N N . THR A 1 198 ? 15.945 -18.625 -15.516 1 97.69 198 THR A N 1
ATOM 1538 C CA . THR A 1 198 ? 14.656 -18.422 -14.859 1 97.69 198 THR A CA 1
ATOM 1539 C C . THR A 1 198 ? 13.781 -19.672 -14.992 1 97.69 198 THR A C 1
ATOM 1541 O O . THR A 1 198 ? 13.734 -20.297 -16.062 1 97.69 198 THR A O 1
ATOM 1544 N N . ARG A 1 199 ? 13.195 -20.125 -13.953 1 98.5 199 ARG A N 1
ATOM 1545 C CA . ARG A 1 199 ? 12.203 -21.188 -14.031 1 98.5 199 ARG A CA 1
ATOM 1546 C C . ARG A 1 199 ? 10.891 -20.672 -14.602 1 98.5 199 ARG A C 1
ATOM 1548 O O . ARG A 1 199 ? 10.453 -19.562 -14.281 1 98.5 19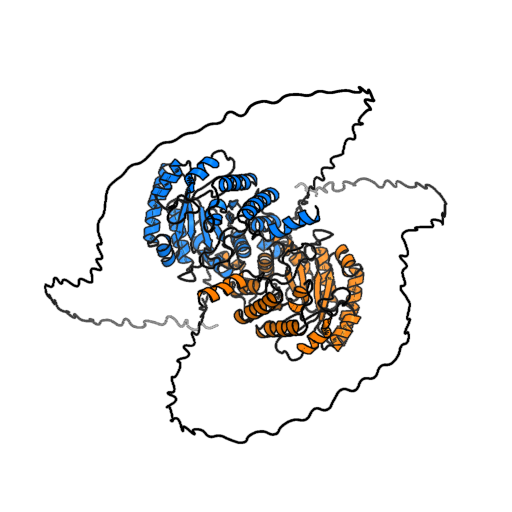9 ARG A O 1
ATOM 1555 N N . LEU A 1 200 ? 10.273 -21.469 -15.477 1 98.75 200 LEU A N 1
ATOM 1556 C CA . LEU A 1 200 ? 9.047 -21.062 -16.156 1 98.75 200 LEU A CA 1
ATOM 1557 C C . LEU A 1 200 ? 7.93 -22.062 -15.898 1 98.75 200 LEU A C 1
ATOM 1559 O O . LEU A 1 200 ? 7.465 -22.734 -16.828 1 98.75 200 LEU A O 1
ATOM 1563 N N . PRO A 1 201 ? 7.422 -22.125 -14.664 1 98.81 201 PRO A N 1
ATOM 1564 C CA . PRO A 1 201 ? 6.324 -23.047 -14.375 1 98.81 201 PRO A CA 1
ATOM 1565 C C . PRO A 1 201 ? 5.047 -22.703 -15.141 1 98.81 201 PRO A C 1
ATOM 1567 O O . PRO A 1 201 ? 4.906 -21.578 -15.641 1 98.81 201 PRO A O 1
ATOM 1570 N N . VAL A 1 202 ? 4.172 -23.688 -15.242 1 98.81 202 VAL A N 1
ATOM 1571 C CA . VAL A 1 202 ? 2.863 -23.5 -15.852 1 98.81 202 VAL A CA 1
ATOM 1572 C C . VAL A 1 202 ? 1.779 -24.078 -14.945 1 98.81 202 VAL A C 1
ATOM 1574 O O . VAL A 1 202 ? 2.021 -25.047 -14.219 1 98.81 202 VAL A O 1
ATOM 1577 N N . LEU A 1 203 ? 0.611 -23.469 -14.977 1 98.19 203 LEU A N 1
ATOM 1578 C CA . LEU A 1 203 ? -0.529 -23.953 -14.211 1 98.19 203 LEU A CA 1
ATOM 1579 C C . LEU A 1 203 ? -1.212 -25.109 -14.93 1 98.19 203 LEU A C 1
ATOM 1581 O O . LEU A 1 203 ? -1.427 -25.062 -16.141 1 98.19 203 LEU A O 1
ATOM 1585 N N . THR A 1 204 ? -1.516 -26.188 -14.188 1 97.44 204 THR A N 1
ATOM 1586 C CA . THR A 1 204 ? -2.199 -27.359 -14.727 1 97.44 204 THR A CA 1
ATOM 1587 C C . THR A 1 204 ? -3.396 -27.734 -13.852 1 97.44 204 THR A C 1
ATOM 1589 O O . THR A 1 204 ? -3.23 -28.266 -12.75 1 97.44 204 THR A O 1
ATOM 1592 N N . PRO A 1 205 ? -4.59 -27.609 -14.312 1 91.88 205 PRO A N 1
ATOM 1593 C CA . PRO A 1 205 ? -5.781 -27.797 -13.477 1 91.88 205 PRO A CA 1
ATOM 1594 C C . PRO A 1 205 ? -6.168 -29.266 -13.336 1 91.88 205 PRO A C 1
ATOM 1596 O O . PRO A 1 205 ? -6.953 -29.625 -12.445 1 91.88 205 PRO A O 1
ATOM 1599 N N . ASN A 1 206 ? -5.633 -30.203 -14.227 1 93.12 206 ASN A N 1
ATOM 1600 C CA . ASN A 1 206 ? -5.965 -31.625 -14.227 1 93.12 206 ASN A CA 1
ATOM 1601 C C . ASN A 1 206 ? -4.918 -32.438 -14.969 1 93.12 206 ASN A C 1
ATOM 1603 O O . ASN A 1 206 ? -3.908 -31.906 -15.43 1 93.12 206 ASN A O 1
ATOM 1607 N N . LEU A 1 207 ? -5.223 -33.719 -15.07 1 96.31 207 LEU A N 1
ATOM 1608 C CA . LEU A 1 207 ? -4.266 -34.625 -15.688 1 96.31 207 LEU A CA 1
ATOM 1609 C C . LEU A 1 207 ? -4.094 -34.312 -17.172 1 96.31 207 LEU A C 1
ATOM 1611 O O . LEU A 1 207 ? -2.988 -34.406 -17.703 1 96.31 207 LEU A O 1
ATOM 1615 N N . LYS A 1 208 ? -5.18 -33.969 -17.828 1 96 208 LYS A N 1
ATOM 1616 C CA . LYS A 1 208 ? -5.102 -33.594 -19.234 1 96 208 LYS A CA 1
ATOM 1617 C C . LYS A 1 208 ? -4.195 -32.406 -19.438 1 96 208 LYS A C 1
ATOM 1619 O O . LYS A 1 208 ? -3.357 -32.375 -20.344 1 96 208 LYS A O 1
ATOM 1624 N N . GLY A 1 209 ? -4.402 -31.422 -18.625 1 97.25 209 GLY A N 1
ATOM 1625 C CA . GLY A 1 209 ? -3.529 -30.266 -18.656 1 97.25 209 GLY A CA 1
ATOM 1626 C C . GLY A 1 209 ? -2.08 -30.594 -18.344 1 97.25 209 GLY A C 1
ATOM 1627 O O . GLY A 1 209 ? -1.168 -30.047 -18.969 1 97.25 209 GLY A O 1
ATOM 1628 N N . PHE A 1 210 ? -1.891 -31.453 -17.438 1 98.06 210 PHE A N 1
ATOM 1629 C CA . PHE A 1 210 ? -0.549 -31.891 -17.062 1 98.06 210 PHE A CA 1
ATOM 1630 C C . PHE A 1 210 ? 0.155 -32.531 -18.25 1 98.06 210 PHE A C 1
ATOM 1632 O O . PHE A 1 210 ? 1.294 -32.188 -18.578 1 98.06 210 PHE A O 1
ATOM 1639 N N . GLU A 1 211 ? -0.523 -33.438 -18.906 1 98.19 211 GLU A N 1
ATOM 1640 C CA . GLU A 1 211 ? 0.047 -34.125 -20.062 1 98.19 211 GLU A CA 1
ATOM 1641 C C . GLU A 1 211 ? 0.386 -33.156 -21.172 1 98.19 211 GLU A C 1
ATOM 1643 O O . GLU A 1 211 ? 1.447 -33.25 -21.797 1 98.19 211 GLU A O 1
ATOM 1648 N N . ALA A 1 212 ? -0.477 -32.219 -21.391 1 98.38 212 ALA A N 1
ATOM 1649 C CA . ALA A 1 212 ? -0.244 -31.203 -22.406 1 98.38 212 ALA A CA 1
ATOM 1650 C C . ALA A 1 212 ? 0.955 -30.328 -22.047 1 98.38 212 ALA A C 1
ATOM 1652 O O . ALA A 1 212 ? 1.735 -29.953 -22.906 1 98.38 212 ALA A O 1
ATOM 1653 N N . ALA A 1 213 ? 1.07 -30.016 -20.766 1 98.69 213 ALA A N 1
ATOM 1654 C CA . ALA A 1 213 ? 2.184 -29.203 -20.297 1 98.69 213 ALA A CA 1
ATOM 1655 C C . ALA A 1 213 ? 3.518 -29.906 -20.516 1 98.69 213 ALA A C 1
ATOM 1657 O O . ALA A 1 213 ? 4.473 -29.297 -21 1 98.69 213 ALA A O 1
ATOM 1658 N N . ILE A 1 214 ? 3.578 -31.172 -20.188 1 98.38 214 ILE A N 1
ATOM 1659 C CA . ILE A 1 214 ? 4.797 -31.969 -20.344 1 98.38 214 ILE A CA 1
ATOM 1660 C C . ILE A 1 214 ? 5.148 -32.062 -21.828 1 98.38 214 ILE A C 1
ATOM 1662 O O . ILE A 1 214 ? 6.312 -31.906 -22.203 1 98.38 214 ILE A O 1
ATOM 1666 N N . ALA A 1 215 ? 4.125 -32.312 -22.625 1 98.25 215 ALA A N 1
ATOM 1667 C CA . ALA A 1 215 ? 4.34 -32.406 -24.062 1 98.25 215 ALA A CA 1
ATOM 1668 C C . ALA A 1 215 ? 4.898 -31.094 -24.625 1 98.25 215 ALA A C 1
ATOM 1670 O O . ALA A 1 215 ? 5.68 -31.109 -25.578 1 98.25 215 ALA A O 1
ATOM 1671 N N . ALA A 1 216 ? 4.543 -30 -23.953 1 98.38 216 ALA A N 1
ATOM 1672 C CA . ALA A 1 216 ? 4.965 -28.688 -24.406 1 98.38 216 ALA A CA 1
ATOM 1673 C C . ALA A 1 216 ? 6.332 -28.312 -23.828 1 98.38 216 ALA A C 1
ATOM 1675 O O . ALA A 1 216 ? 6.875 -27.25 -24.141 1 98.38 216 ALA A O 1
ATOM 1676 N N . GLY A 1 217 ? 6.871 -29.172 -22.953 1 97.56 217 GLY A N 1
ATOM 1677 C CA . GLY A 1 217 ? 8.227 -28.984 -22.484 1 97.56 217 GLY A CA 1
ATOM 1678 C C . GLY A 1 217 ? 8.297 -28.359 -21.109 1 97.56 217 GLY A C 1
ATOM 1679 O O . GLY A 1 217 ? 9.359 -27.906 -20.672 1 97.56 217 GLY A O 1
ATOM 1680 N N . ALA A 1 218 ? 7.211 -28.328 -20.375 1 98.25 218 ALA A N 1
ATOM 1681 C CA . ALA A 1 218 ? 7.211 -27.766 -19.031 1 98.25 218 ALA A CA 1
ATOM 1682 C C . ALA A 1 218 ? 8.102 -28.578 -18.094 1 98.25 218 ALA A C 1
ATOM 1684 O O . ALA A 1 218 ? 8.094 -29.812 -18.141 1 98.25 218 ALA A O 1
ATOM 1685 N N . LYS A 1 219 ? 8.906 -27.906 -17.281 1 98 219 LYS A N 1
ATOM 1686 C CA . LYS A 1 219 ? 9.82 -28.562 -16.344 1 98 219 LYS A CA 1
ATOM 1687 C C . LYS A 1 219 ? 9.336 -28.406 -14.906 1 98 219 LYS A C 1
ATOM 1689 O O . LYS A 1 219 ? 9.891 -29.016 -13.984 1 98 219 LYS A O 1
ATOM 1694 N N . GLU A 1 220 ? 8.391 -27.625 -14.711 1 98.56 220 GLU A N 1
ATOM 1695 C CA . GLU A 1 220 ? 7.754 -27.328 -13.43 1 98.56 220 GLU A CA 1
ATOM 1696 C C . GLU A 1 220 ? 6.281 -26.969 -13.617 1 98.56 220 GLU A C 1
ATOM 1698 O O . GLU A 1 220 ? 5.918 -26.281 -14.578 1 98.56 220 GLU A O 1
ATOM 1703 N N . ILE A 1 221 ? 5.43 -27.484 -12.734 1 98.81 221 ILE A N 1
ATOM 1704 C CA . ILE A 1 221 ? 4.012 -27.188 -12.875 1 98.81 221 ILE A CA 1
ATOM 1705 C C . ILE A 1 221 ? 3.459 -26.672 -11.547 1 98.81 221 ILE A C 1
ATOM 1707 O O . ILE A 1 221 ? 4.145 -26.719 -10.523 1 98.81 221 ILE A O 1
ATOM 1711 N N . ALA A 1 222 ? 2.27 -26.094 -11.633 1 98.75 222 ALA A N 1
ATOM 1712 C CA . ALA A 1 222 ? 1.533 -25.641 -10.453 1 98.75 222 ALA A CA 1
ATOM 1713 C C . ALA A 1 222 ? 0.098 -26.156 -10.477 1 98.75 222 ALA A C 1
ATOM 1715 O O . ALA A 1 222 ? -0.485 -26.344 -11.547 1 98.75 222 ALA A O 1
ATOM 1716 N N . VAL A 1 223 ? -0.416 -26.422 -9.328 1 97.81 223 VAL A N 1
ATOM 1717 C CA . VAL A 1 223 ? -1.819 -26.781 -9.125 1 97.81 223 VAL A CA 1
ATOM 1718 C C . VAL A 1 223 ? -2.457 -25.797 -8.141 1 97.81 223 VAL A C 1
ATOM 1720 O O . VAL A 1 223 ? -1.757 -25.062 -7.453 1 97.81 223 VAL A O 1
ATOM 1723 N N . PHE A 1 224 ? -3.773 -25.734 -8.141 1 95.44 224 PHE A N 1
ATOM 1724 C CA . PHE A 1 224 ? -4.434 -24.797 -7.23 1 95.44 224 PHE A CA 1
ATOM 1725 C C . PHE A 1 224 ? -5.668 -25.438 -6.605 1 95.44 224 PHE A C 1
ATOM 1727 O O . PHE A 1 224 ? -6.375 -26.203 -7.262 1 95.44 224 PHE A O 1
ATOM 1734 N N . ALA A 1 225 ? -5.832 -25.25 -5.344 1 96.5 225 ALA A N 1
ATOM 1735 C CA . ALA A 1 225 ? -7.004 -25.672 -4.578 1 96.5 225 ALA A CA 1
ATOM 1736 C C . ALA A 1 225 ? -7.57 -24.5 -3.771 1 96.5 225 ALA A C 1
ATOM 1738 O O . ALA A 1 225 ? -6.832 -23.594 -3.375 1 96.5 225 ALA A O 1
ATOM 1739 N N . SER A 1 226 ? -8.883 -24.578 -3.525 1 96.12 226 SER A N 1
ATOM 1740 C CA . SER A 1 226 ? -9.547 -23.484 -2.82 1 96.12 226 SER A CA 1
ATOM 1741 C C . SER A 1 226 ? -9.82 -23.844 -1.366 1 96.12 226 SER A C 1
ATOM 1743 O O . SER A 1 226 ? -10.141 -25 -1.06 1 96.12 226 SER A O 1
ATOM 1745 N N . ALA A 1 227 ? -9.742 -22.828 -0.554 1 97.44 227 ALA A N 1
ATOM 1746 C CA . ALA A 1 227 ? -10.141 -23.016 0.841 1 97.44 227 ALA A CA 1
ATOM 1747 C C . ALA A 1 227 ? -11.625 -22.719 1.034 1 97.44 227 ALA A C 1
ATOM 1749 O O . ALA A 1 227 ? -12.133 -22.766 2.156 1 97.44 227 ALA A O 1
ATOM 1750 N N . SER A 1 228 ? -12.336 -22.422 -0.025 1 94.88 228 SER A N 1
ATOM 1751 C CA . SER A 1 228 ? -13.773 -22.172 -0.024 1 94.88 228 SER A CA 1
ATOM 1752 C C . SER A 1 228 ? -14.523 -23.219 -0.845 1 94.88 228 SER A C 1
ATOM 1754 O O . SER A 1 228 ? -14.234 -23.406 -2.027 1 94.88 228 SER A O 1
ATOM 1756 N N . GLU A 1 229 ? -15.508 -23.859 -0.252 1 93.19 229 GLU A N 1
ATOM 1757 C CA . GLU A 1 229 ? -16.328 -24.828 -0.964 1 93.19 229 GLU A CA 1
ATOM 1758 C C . GLU A 1 229 ? -17.078 -24.172 -2.117 1 93.19 229 GLU A C 1
ATOM 1760 O O . GLU A 1 229 ? -17.125 -24.719 -3.223 1 93.19 229 GLU A O 1
ATOM 1765 N N . SER A 1 230 ? -17.625 -22.969 -1.765 1 89.75 230 SER A N 1
ATOM 1766 C CA . SER A 1 230 ? -18.406 -22.266 -2.771 1 89.75 230 SER A CA 1
ATOM 1767 C C . SER A 1 230 ? -17.531 -21.844 -3.955 1 89.75 230 SER A C 1
ATOM 1769 O O . SER A 1 230 ? -17.953 -21.969 -5.109 1 89.75 230 SER A O 1
ATOM 1771 N N . PHE A 1 231 ? -16.391 -21.406 -3.701 1 89.69 231 PHE A N 1
ATOM 1772 C CA . PHE A 1 231 ? -15.469 -21.016 -4.762 1 89.69 231 PHE A CA 1
ATOM 1773 C C . PHE A 1 231 ? -15.016 -22.234 -5.559 1 89.69 231 PHE A C 1
ATOM 1775 O O . PHE A 1 231 ? -14.898 -22.172 -6.785 1 89.69 231 PHE A O 1
ATOM 1782 N N . SER A 1 232 ? -14.703 -23.297 -4.906 1 88.75 232 SER A N 1
ATOM 1783 C CA . SER A 1 232 ? -14.305 -24.531 -5.578 1 88.75 232 SER A CA 1
ATOM 1784 C C . SER A 1 232 ? -15.391 -25 -6.543 1 88.75 232 SER A C 1
ATOM 1786 O O . SER A 1 232 ? -15.102 -25.359 -7.688 1 88.75 232 SER A O 1
ATOM 1788 N N . LYS A 1 233 ? -16.594 -24.922 -6.082 1 87.62 233 LYS A N 1
ATOM 1789 C CA . LYS A 1 233 ? -17.719 -25.344 -6.906 1 87.62 233 LYS A CA 1
ATOM 1790 C C . LYS A 1 233 ? -17.906 -24.438 -8.109 1 87.62 233 LYS A C 1
ATOM 1792 O O . LYS A 1 233 ? -18.125 -24.906 -9.227 1 87.62 233 LYS A O 1
ATOM 1797 N N . SER A 1 234 ? -17.781 -23.203 -7.859 1 83.56 234 SER A N 1
ATOM 1798 C CA . SER A 1 234 ? -17.984 -22.219 -8.914 1 83.56 234 SER A CA 1
ATOM 1799 C C . SER A 1 234 ? -16.875 -22.297 -9.969 1 83.56 234 SER A C 1
ATOM 1801 O O . SER A 1 234 ? -17.141 -22.188 -11.164 1 83.56 234 SER A O 1
ATOM 1803 N N . ASN A 1 235 ? -15.664 -22.516 -9.516 1 80.25 235 ASN A N 1
ATOM 1804 C CA . ASN A 1 235 ? -14.516 -22.438 -10.406 1 80.25 235 ASN A CA 1
ATOM 1805 C C . ASN A 1 235 ? -14.266 -23.75 -11.125 1 80.25 235 ASN A C 1
ATOM 1807 O O . ASN A 1 235 ? -13.914 -23.766 -12.305 1 80.25 235 ASN A O 1
ATOM 1811 N N . ILE A 1 236 ? -14.383 -24.891 -10.43 1 81 236 ILE A N 1
ATOM 1812 C CA . ILE A 1 236 ? -13.977 -26.141 -11.055 1 81 236 ILE A CA 1
ATOM 1813 C C . ILE A 1 236 ? -15.078 -27.188 -10.875 1 81 236 ILE A C 1
ATOM 1815 O O . ILE A 1 236 ? -14.867 -28.375 -11.133 1 81 236 ILE A O 1
ATOM 1819 N N . ASN A 1 237 ? -16.281 -26.812 -10.336 1 83.19 237 ASN A N 1
ATOM 1820 C CA . ASN A 1 237 ? -17.484 -27.625 -10.25 1 83.19 237 ASN A CA 1
ATOM 1821 C C . ASN A 1 237 ? -17.281 -28.859 -9.391 1 83.19 237 ASN A C 1
ATOM 1823 O O . ASN A 1 237 ? -17.703 -29.953 -9.758 1 83.19 237 ASN A O 1
ATOM 1827 N N . CYS A 1 238 ? -16.562 -28.766 -8.312 1 88.38 238 CYS A N 1
ATOM 1828 C CA . CYS A 1 238 ? -16.406 -29.859 -7.375 1 88.38 238 CYS A CA 1
ATOM 1829 C C . CYS A 1 238 ? -16.125 -29.344 -5.969 1 88.38 238 CYS A C 1
ATOM 1831 O O . CYS A 1 238 ? -15.891 -28.156 -5.773 1 88.38 238 CYS A O 1
ATOM 1833 N N . SER A 1 239 ? -16.234 -30.266 -4.961 1 92.56 239 SER A N 1
ATOM 1834 C CA . SER A 1 239 ? -15.914 -29.938 -3.576 1 92.56 239 SER A CA 1
ATOM 1835 C C . SER A 1 239 ? -14.406 -29.828 -3.375 1 92.56 239 SER A C 1
ATOM 1837 O O . SER A 1 239 ? -13.633 -30.219 -4.246 1 92.56 239 SER A O 1
ATOM 1839 N N . ILE A 1 240 ? -14 -29.312 -2.248 1 94.81 240 ILE A N 1
ATOM 1840 C CA . ILE A 1 240 ? -12.586 -29.234 -1.884 1 94.81 240 ILE A CA 1
ATOM 1841 C C . ILE A 1 240 ? -11.984 -30.625 -1.869 1 94.81 240 ILE A C 1
ATOM 1843 O O . ILE A 1 240 ? -10.93 -30.859 -2.463 1 94.81 240 ILE A O 1
ATOM 1847 N N . GLU A 1 241 ? -12.664 -31.562 -1.256 1 94.5 241 GLU A N 1
ATOM 1848 C CA . GLU A 1 241 ? -12.172 -32.938 -1.149 1 94.5 241 GLU A CA 1
ATOM 1849 C C . GLU A 1 241 ? -11.992 -33.562 -2.527 1 94.5 241 GLU A C 1
ATOM 1851 O O . GLU A 1 241 ? -10.984 -34.219 -2.787 1 94.5 241 GLU A O 1
ATOM 1856 N N . GLU A 1 242 ? -12.938 -33.375 -3.385 1 93.69 242 GLU A N 1
ATOM 1857 C CA . GLU A 1 242 ? -12.852 -33.906 -4.742 1 93.69 242 GLU A CA 1
ATOM 1858 C C . GLU A 1 242 ? -11.703 -33.281 -5.516 1 93.69 242 GLU A C 1
ATOM 1860 O O . GLU A 1 242 ? -10.992 -33.969 -6.266 1 93.69 242 GLU A O 1
ATOM 1865 N N . SER A 1 243 ? -11.578 -31.969 -5.352 1 94.25 243 SER A N 1
ATOM 1866 C CA . SER A 1 243 ? -10.492 -31.266 -6.027 1 94.25 243 SER A CA 1
ATOM 1867 C C . SER A 1 243 ? -9.133 -31.781 -5.57 1 94.25 243 SER A C 1
ATOM 1869 O O . SER A 1 243 ? -8.227 -31.969 -6.383 1 94.25 243 SER A O 1
ATOM 1871 N N . LEU A 1 244 ? -8.984 -32.031 -4.316 1 96.31 244 LEU A N 1
ATOM 1872 C CA . LEU A 1 244 ? -7.727 -32.531 -3.766 1 96.31 244 LEU A CA 1
ATOM 1873 C C . LEU A 1 244 ? -7.422 -33.906 -4.285 1 96.31 244 LEU A C 1
ATOM 1875 O O . LEU A 1 244 ? -6.266 -34.25 -4.559 1 96.31 244 LEU A O 1
ATOM 1879 N N . ALA A 1 245 ? -8.445 -34.688 -4.449 1 94.69 245 ALA A N 1
ATOM 1880 C CA . ALA A 1 245 ? -8.258 -36 -5.023 1 94.69 245 ALA A CA 1
ATOM 1881 C C . ALA A 1 245 ? -7.758 -35.906 -6.461 1 94.69 245 ALA A C 1
ATOM 1883 O O . ALA A 1 245 ? -6.891 -36.688 -6.875 1 94.69 245 ALA A O 1
ATOM 1884 N N . ARG A 1 246 ? -8.32 -35.031 -7.156 1 93.06 246 ARG A N 1
ATOM 1885 C CA . ARG A 1 246 ? -7.891 -34.812 -8.531 1 93.06 246 ARG A CA 1
ATOM 1886 C C . ARG A 1 246 ? -6.434 -34.375 -8.586 1 93.06 246 ARG A C 1
ATOM 1888 O O . ARG A 1 246 ? -5.672 -34.844 -9.445 1 93.06 246 ARG A O 1
ATOM 1895 N N . TYR A 1 247 ? -6.027 -33.562 -7.68 1 96.19 247 TYR A N 1
ATOM 1896 C CA . TYR A 1 247 ? -4.664 -33.031 -7.695 1 96.19 247 TYR A CA 1
ATOM 1897 C C . TYR A 1 247 ? -3.674 -34.094 -7.203 1 96.19 247 TYR A C 1
ATOM 1899 O O . TYR A 1 247 ? -2.498 -34.062 -7.57 1 96.19 247 TYR A O 1
ATOM 1907 N N . ARG A 1 248 ? -4.137 -35.062 -6.422 1 96.88 248 ARG A N 1
ATOM 1908 C CA . ARG A 1 248 ? -3.275 -36.188 -6.059 1 96.88 248 ARG A CA 1
ATOM 1909 C C . ARG A 1 248 ? -2.855 -36.969 -7.293 1 96.88 248 ARG A C 1
ATOM 1911 O O . ARG A 1 248 ? -1.728 -37.469 -7.367 1 96.88 248 ARG A O 1
ATOM 1918 N N . ALA A 1 249 ? -3.775 -37.094 -8.211 1 96.5 249 ALA A N 1
ATOM 1919 C CA . ALA A 1 249 ? -3.451 -37.75 -9.461 1 96.5 249 ALA A CA 1
ATOM 1920 C C . ALA A 1 249 ? -2.393 -37 -10.242 1 96.5 249 ALA A C 1
ATOM 1922 O O . ALA A 1 249 ? -1.456 -37.594 -10.781 1 96.5 249 ALA A O 1
ATOM 1923 N N . VAL A 1 250 ? -2.531 -35.719 -10.281 1 97.69 250 VAL A N 1
ATOM 1924 C CA . VAL A 1 250 ? -1.595 -34.844 -11 1 97.69 250 VAL A CA 1
ATOM 1925 C C . VAL A 1 250 ? -0.225 -34.906 -10.328 1 97.69 250 VAL A C 1
ATOM 1927 O O . VAL A 1 250 ? 0.796 -35.062 -11 1 97.69 250 VAL A O 1
ATOM 1930 N N . THR A 1 251 ? -0.194 -34.781 -9 1 98.25 251 THR A N 1
ATOM 1931 C CA . THR A 1 251 ? 1.066 -34.75 -8.266 1 98.25 251 THR A CA 1
ATOM 1932 C C . THR A 1 251 ? 1.759 -36.125 -8.344 1 98.25 251 THR A C 1
ATOM 1934 O O . THR A 1 251 ? 2.988 -36.188 -8.391 1 98.25 251 THR A O 1
ATOM 1937 N N . SER A 1 252 ? 0.978 -37.188 -8.367 1 97.94 252 SER A N 1
ATOM 1938 C CA . SER A 1 252 ? 1.549 -38.531 -8.523 1 97.94 252 SER A CA 1
ATOM 1939 C C . SER A 1 252 ? 2.201 -38.688 -9.891 1 97.94 252 SER A C 1
ATOM 1941 O O . SER A 1 252 ? 3.293 -39.25 -10 1 97.94 252 SER A O 1
ATOM 1943 N N . ALA A 1 253 ? 1.476 -38.25 -10.883 1 98.19 253 ALA A N 1
ATOM 1944 C CA . ALA A 1 253 ? 2.023 -38.312 -12.234 1 98.19 253 ALA A CA 1
ATOM 1945 C C . ALA A 1 253 ? 3.297 -37.469 -12.344 1 98.19 253 ALA A C 1
ATOM 1947 O O . ALA A 1 253 ? 4.262 -37.875 -12.992 1 98.19 253 ALA A O 1
ATOM 1948 N N . ALA A 1 254 ? 3.322 -36.312 -11.742 1 98.62 254 ALA A N 1
ATOM 1949 C CA . ALA A 1 254 ? 4.48 -35.438 -11.75 1 98.62 254 ALA A CA 1
ATOM 1950 C C . ALA A 1 254 ? 5.668 -36.094 -11.039 1 98.62 254 ALA A C 1
ATOM 1952 O O . ALA A 1 254 ? 6.809 -35.969 -11.508 1 98.62 254 ALA A O 1
ATOM 1953 N N . LYS A 1 255 ? 5.398 -36.719 -9.945 1 97.94 255 LYS A N 1
ATOM 1954 C CA . LYS A 1 255 ? 6.438 -37.406 -9.164 1 97.94 255 LYS A CA 1
ATOM 1955 C C . LYS A 1 255 ? 7.121 -38.469 -9.984 1 97.94 255 LYS A C 1
ATOM 1957 O O . LYS A 1 255 ? 8.344 -38.625 -9.922 1 97.94 255 LYS A O 1
ATOM 1962 N N . LYS A 1 256 ? 6.34 -39.188 -10.727 1 97.62 256 LYS A N 1
ATOM 1963 C CA . LYS A 1 256 ? 6.879 -40.25 -11.562 1 97.62 256 LYS A CA 1
ATOM 1964 C C . LYS A 1 256 ? 7.867 -39.688 -12.586 1 97.62 256 LYS A C 1
ATOM 1966 O O . LYS A 1 256 ? 8.812 -40.375 -12.977 1 97.62 256 LYS A O 1
ATOM 1971 N N . LEU A 1 257 ? 7.641 -38.5 -12.992 1 97.88 257 LEU A N 1
ATOM 1972 C CA . LEU A 1 257 ? 8.484 -37.875 -14 1 97.88 257 LEU A CA 1
ATOM 1973 C C . LEU A 1 257 ? 9.5 -36.938 -13.352 1 97.88 257 LEU A C 1
ATOM 1975 O O . LEU A 1 257 ? 10.234 -36.219 -14.047 1 97.88 257 LEU A O 1
ATOM 1979 N N . SER A 1 258 ? 9.562 -36.781 -12 1 98 258 SER A N 1
ATOM 1980 C CA . SER A 1 258 ? 10.445 -35.938 -11.227 1 98 258 SER A CA 1
ATOM 1981 C C . SER A 1 258 ? 10.219 -34.469 -11.57 1 98 258 SER A C 1
ATOM 1983 O O . SER A 1 258 ? 11.18 -33.688 -11.719 1 98 258 SER A O 1
ATOM 1985 N N . ILE A 1 259 ? 8.984 -34.125 -11.852 1 98.31 259 ILE A N 1
ATOM 1986 C CA . ILE A 1 259 ? 8.586 -32.75 -12.125 1 98.31 259 ILE A CA 1
ATOM 1987 C C . ILE A 1 259 ? 8.125 -32.094 -10.828 1 98.31 259 ILE A C 1
ATOM 1989 O O . ILE A 1 259 ? 7.191 -32.562 -10.18 1 98.31 259 ILE A O 1
ATOM 1993 N N . PRO A 1 260 ? 8.836 -30.984 -10.43 1 98.69 260 PRO A N 1
ATOM 1994 C CA . PRO A 1 260 ? 8.383 -30.297 -9.219 1 98.69 260 PRO A CA 1
ATOM 1995 C C . PRO A 1 260 ? 7 -29.672 -9.367 1 98.69 260 PRO A C 1
ATOM 1997 O O . PRO A 1 260 ? 6.656 -29.172 -10.445 1 98.69 260 PRO A O 1
ATOM 2000 N N . VAL A 1 261 ? 6.203 -29.672 -8.266 1 98.88 261 VAL A N 1
ATOM 2001 C CA . VAL A 1 261 ? 4.844 -29.141 -8.273 1 98.88 261 VAL A CA 1
ATOM 2002 C C . VAL A 1 261 ? 4.707 -28.062 -7.203 1 98.88 261 VAL A C 1
ATOM 2004 O O . VAL A 1 261 ? 5.043 -28.281 -6.039 1 98.88 261 VAL A O 1
ATOM 2007 N N . ARG A 1 262 ? 4.289 -26.891 -7.625 1 98.88 262 ARG A N 1
ATOM 2008 C CA . ARG A 1 262 ? 3.922 -25.812 -6.711 1 98.88 262 ARG A CA 1
ATOM 2009 C C . ARG A 1 262 ? 2.418 -25.797 -6.457 1 98.88 262 ARG A C 1
ATOM 2011 O O . ARG A 1 262 ? 1.628 -26.078 -7.363 1 98.88 262 ARG A O 1
ATOM 2018 N N . GLY A 1 263 ? 2.025 -25.562 -5.203 1 98.81 263 GLY A N 1
ATOM 2019 C CA . GLY A 1 263 ? 0.609 -25.516 -4.871 1 98.81 263 GLY A CA 1
ATOM 2020 C C . GLY A 1 263 ? 0.126 -24.125 -4.504 1 98.81 263 GLY A C 1
ATOM 2021 O O . GLY A 1 263 ? 0.826 -23.375 -3.816 1 98.81 263 GLY A O 1
ATOM 2022 N N . TYR A 1 264 ? -1.032 -23.781 -5.055 1 98.31 264 TYR A N 1
ATOM 2023 C CA . TYR A 1 264 ? -1.721 -22.562 -4.676 1 98.31 264 TYR A CA 1
ATOM 2024 C C . TYR A 1 264 ? -2.945 -22.859 -3.822 1 98.31 264 TYR A C 1
ATOM 2026 O O . TYR A 1 264 ? -3.691 -23.797 -4.105 1 98.31 264 TYR A O 1
ATOM 2034 N N . VAL A 1 265 ? -3.152 -22.062 -2.76 1 98.56 265 VAL A N 1
ATOM 2035 C CA . VAL A 1 265 ? -4.41 -22.047 -2.018 1 98.56 265 VAL A CA 1
ATOM 2036 C C . VAL A 1 265 ? -5.18 -20.766 -2.328 1 98.56 265 VAL A C 1
ATOM 2038 O O . VAL A 1 265 ? -4.773 -19.688 -1.915 1 98.56 265 VAL A O 1
ATOM 2041 N N . SER A 1 266 ? -6.289 -20.891 -3.059 1 96.19 266 SER A N 1
ATOM 2042 C CA . SER A 1 266 ? -7.152 -19.75 -3.34 1 96.19 266 SER A CA 1
ATOM 2043 C C . SER A 1 266 ? -8.062 -19.438 -2.156 1 96.19 266 SER A C 1
ATOM 2045 O O . SER A 1 266 ? -8.336 -20.312 -1.33 1 96.19 266 SER A O 1
ATOM 2047 N N . CYS A 1 267 ? -8.539 -18.203 -2.025 1 96.69 267 CYS A N 1
ATOM 2048 C CA . CYS A 1 267 ? -9.445 -17.734 -0.987 1 96.69 267 CYS A CA 1
ATOM 2049 C C . CYS A 1 267 ? -8.875 -18 0.401 1 96.69 267 CYS A C 1
ATOM 2051 O O . CYS A 1 267 ? -9.57 -18.547 1.267 1 96.69 267 CYS A O 1
ATOM 2053 N N . ALA A 1 268 ? -7.605 -17.625 0.486 1 98.38 268 ALA A N 1
ATOM 2054 C CA . ALA A 1 268 ? -6.922 -17.891 1.748 1 98.38 268 ALA A CA 1
ATOM 2055 C C . ALA A 1 268 ? -7.375 -16.922 2.836 1 98.38 268 ALA A C 1
ATOM 2057 O O . ALA A 1 268 ? -7.09 -17.141 4.02 1 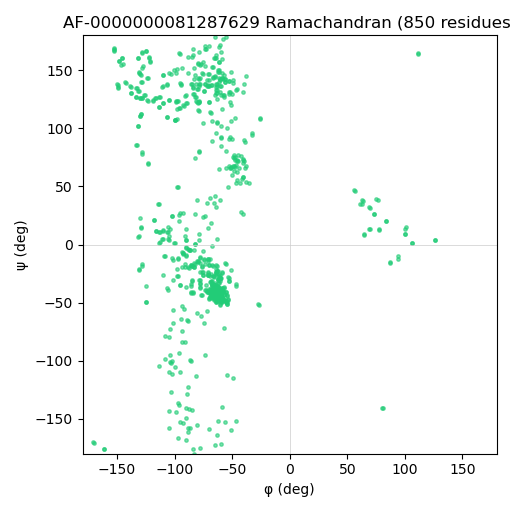98.38 268 ALA A O 1
ATOM 2058 N N . ILE A 1 269 ? -8.078 -15.852 2.447 1 98.06 269 ILE A N 1
ATOM 2059 C CA . ILE A 1 269 ? -8.539 -14.859 3.41 1 98.06 269 ILE A CA 1
ATOM 2060 C C . ILE A 1 269 ? -10.055 -14.68 3.279 1 98.06 269 ILE A C 1
ATOM 2062 O O . ILE A 1 269 ? -10.773 -14.695 4.281 1 98.06 269 ILE A O 1
ATOM 2066 N N . GLY A 1 270 ? -10.445 -14.508 2.133 1 96 270 GLY A N 1
ATOM 2067 C CA . GLY A 1 270 ? -11.852 -14.273 1.849 1 96 270 GLY A CA 1
ATOM 2068 C C . GLY A 1 270 ? -12.305 -14.867 0.529 1 96 270 GLY A C 1
ATOM 2069 O O . GLY A 1 270 ? -11.477 -15.203 -0.323 1 96 270 GLY A O 1
ATOM 2070 N N . CYS A 1 271 ? -13.602 -15.023 0.43 1 94.38 271 CYS A N 1
ATOM 2071 C CA . CYS A 1 271 ? -14.281 -15.57 -0.734 1 94.38 271 CYS A CA 1
ATOM 2072 C C . CYS A 1 271 ? -15.414 -14.656 -1.189 1 94.38 271 CYS A C 1
ATOM 2074 O O . CYS A 1 271 ? -16.125 -14.094 -0.363 1 94.38 271 CYS A O 1
ATOM 2076 N N . PRO A 1 272 ? -15.57 -14.492 -2.457 1 88.94 272 PRO A N 1
ATOM 2077 C CA . PRO A 1 272 ? -16.641 -13.617 -2.939 1 88.94 272 PRO A CA 1
ATOM 2078 C C . PRO A 1 272 ? -18.031 -14.133 -2.57 1 88.94 272 PRO A C 1
ATOM 2080 O O . PRO A 1 272 ? -18.984 -13.359 -2.52 1 88.94 272 PRO A O 1
ATOM 2083 N N . PHE A 1 273 ? -18.141 -15.406 -2.229 1 89.44 273 PHE A N 1
ATOM 2084 C CA . PHE A 1 273 ? -19.438 -16.016 -1.969 1 89.44 273 PHE A CA 1
ATOM 2085 C C . PHE A 1 273 ? -19.641 -16.234 -0.475 1 89.44 273 PHE A C 1
ATOM 2087 O O . PHE A 1 273 ? -20.734 -16.016 0.049 1 89.44 273 PHE A O 1
ATOM 2094 N N . GLU A 1 274 ? -18.578 -16.625 0.189 1 93 274 GLU A N 1
ATOM 2095 C CA . GLU A 1 274 ? -18.703 -17.078 1.573 1 93 274 GLU A CA 1
ATOM 2096 C C . GLU A 1 274 ? -18.266 -15.984 2.547 1 93 274 GLU A C 1
ATOM 2098 O O . GLU A 1 274 ? -18.531 -16.078 3.748 1 93 274 GLU A O 1
ATOM 2103 N N . GLY A 1 275 ? -17.641 -15 2.041 1 94.5 275 GLY A N 1
ATOM 2104 C CA . GLY A 1 275 ? -17.078 -14.031 2.967 1 94.5 275 GLY A CA 1
ATOM 2105 C C . GLY A 1 275 ? -15.758 -14.469 3.568 1 94.5 275 GLY A C 1
ATOM 2106 O O . GLY A 1 275 ? -14.898 -15.008 2.865 1 94.5 275 GLY A O 1
ATOM 2107 N N . ALA A 1 276 ? -15.594 -14.18 4.809 1 96.94 276 ALA A N 1
ATOM 2108 C CA . ALA A 1 276 ? -14.352 -14.531 5.48 1 96.94 276 ALA A CA 1
ATOM 2109 C C . ALA A 1 276 ? -14.156 -16.047 5.531 1 96.94 276 ALA A C 1
ATOM 2111 O O . ALA A 1 276 ? -15.109 -16.797 5.777 1 96.94 276 ALA A O 1
ATOM 2112 N N . ILE A 1 277 ? -12.977 -16.484 5.301 1 98 277 ILE A N 1
ATOM 2113 C CA . ILE A 1 277 ? -12.625 -17.906 5.34 1 98 277 ILE A CA 1
ATOM 2114 C C . ILE A 1 277 ? -11.852 -18.203 6.617 1 98 277 ILE A C 1
ATOM 2116 O O . ILE A 1 277 ? -10.836 -17.562 6.906 1 98 277 ILE A O 1
ATOM 2120 N N . PRO A 1 278 ? -12.289 -19.141 7.422 1 97.94 278 PRO A N 1
ATOM 2121 C CA . PRO A 1 278 ? -11.57 -19.484 8.648 1 97.94 278 PRO A CA 1
ATOM 2122 C C . PRO A 1 278 ? -10.156 -19.984 8.383 1 97.94 278 PRO A C 1
ATOM 2124 O O . PRO A 1 278 ? -9.938 -20.797 7.477 1 97.94 278 PRO A O 1
ATOM 2127 N N . PRO A 1 279 ? -9.172 -19.547 9.141 1 98.25 279 PRO A N 1
ATOM 2128 C CA . PRO A 1 279 ? -7.781 -19.984 8.984 1 98.25 279 PRO A CA 1
ATOM 2129 C C . PRO A 1 279 ? -7.625 -21.5 8.984 1 98.25 279 PRO A C 1
ATOM 2131 O O . PRO A 1 279 ? -6.75 -22.031 8.305 1 98.25 279 PRO A O 1
ATOM 2134 N N . SER A 1 280 ? -8.477 -22.156 9.703 1 98.31 280 SER A N 1
ATOM 2135 C CA . SER A 1 280 ? -8.375 -23.609 9.805 1 98.31 280 SER A CA 1
ATOM 2136 C C . SER A 1 280 ? -8.625 -24.281 8.461 1 98.31 280 SER A C 1
ATOM 2138 O O . SER A 1 280 ? -8.023 -25.312 8.148 1 98.31 280 SER A O 1
ATOM 2140 N N . LYS A 1 281 ? -9.484 -23.719 7.641 1 98.19 281 LYS A N 1
ATOM 2141 C CA . LYS A 1 281 ? -9.734 -24.266 6.305 1 98.19 281 LYS A CA 1
ATOM 2142 C C . LYS A 1 281 ? -8.516 -24.094 5.406 1 98.19 281 LYS A C 1
ATOM 2144 O O . LYS A 1 281 ? -8.188 -24.984 4.625 1 98.19 281 LYS A O 1
ATOM 2149 N N . VAL A 1 282 ? -7.887 -23.016 5.57 1 98.81 282 VAL A N 1
ATOM 2150 C CA . VAL A 1 282 ? -6.695 -22.719 4.781 1 98.81 282 VAL A CA 1
ATOM 2151 C C . VAL A 1 282 ? -5.57 -23.672 5.18 1 98.81 282 VAL A C 1
ATOM 2153 O O . VAL A 1 282 ? -4.883 -24.234 4.316 1 98.81 282 VAL A O 1
ATOM 2156 N N . SER A 1 283 ? -5.402 -23.828 6.48 1 98.69 283 SER A N 1
ATOM 2157 C CA . SER A 1 283 ? -4.359 -24.734 6.973 1 98.69 283 SER A CA 1
ATOM 2158 C C . SER A 1 283 ? -4.609 -26.172 6.512 1 98.69 283 SER A C 1
ATOM 2160 O O . SER A 1 283 ? -3.664 -26.891 6.191 1 98.69 283 SER A O 1
ATOM 2162 N N . TYR A 1 284 ? -5.871 -26.562 6.488 1 98.56 284 TYR A N 1
ATOM 2163 C CA . TYR A 1 284 ? -6.219 -27.891 6.023 1 98.56 284 TYR A CA 1
ATOM 2164 C C . TYR A 1 284 ? -5.785 -28.094 4.574 1 98.56 284 TYR A C 1
ATOM 2166 O O . TYR A 1 284 ? -5.102 -29.078 4.254 1 98.56 284 TYR A O 1
ATOM 2174 N N . VAL A 1 285 ? -6.172 -27.203 3.713 1 98.69 285 VAL A N 1
ATOM 2175 C CA . VAL A 1 285 ? -5.875 -27.328 2.289 1 98.69 285 VAL A CA 1
ATOM 2176 C C . VAL A 1 285 ? -4.367 -27.25 2.068 1 98.69 285 VAL A C 1
ATOM 2178 O O . VAL A 1 285 ? -3.811 -28.016 1.277 1 98.69 285 VAL A O 1
ATOM 2181 N N . ALA A 1 286 ? -3.711 -26.328 2.748 1 98.88 286 ALA A N 1
ATOM 2182 C CA . ALA A 1 286 ? -2.262 -26.172 2.637 1 98.88 286 ALA A CA 1
ATOM 2183 C C . ALA A 1 286 ? -1.545 -27.469 3.041 1 98.88 286 ALA A C 1
ATOM 2185 O O . ALA A 1 286 ? -0.611 -27.906 2.363 1 98.88 286 ALA A O 1
ATOM 2186 N N . LYS A 1 287 ? -1.986 -28.031 4.133 1 98.81 287 LYS A N 1
ATOM 2187 C CA . LYS A 1 287 ? -1.397 -29.266 4.617 1 98.81 287 LYS A CA 1
ATOM 2188 C C . LYS A 1 287 ? -1.557 -30.391 3.59 1 98.81 287 LYS A C 1
ATOM 2190 O O . LYS A 1 287 ? -0.611 -31.141 3.326 1 98.81 287 LYS A O 1
ATOM 2195 N N . GLU A 1 288 ? -2.725 -30.531 3.041 1 98.62 288 GLU A N 1
ATOM 2196 C CA . GLU A 1 288 ? -2.992 -31.562 2.049 1 98.62 288 GLU A CA 1
ATOM 2197 C C . GLU A 1 288 ? -2.084 -31.406 0.831 1 98.62 288 GLU A C 1
ATOM 2199 O O . GLU A 1 288 ? -1.512 -32.375 0.349 1 98.62 288 GLU A O 1
ATOM 2204 N N . LEU A 1 289 ? -1.935 -30.203 0.325 1 98.75 289 LEU A N 1
ATOM 2205 C CA . LEU A 1 289 ? -1.075 -29.938 -0.825 1 98.75 289 LEU A CA 1
ATOM 2206 C C . LEU A 1 289 ? 0.38 -30.25 -0.498 1 98.75 289 LEU A C 1
ATOM 2208 O O . LEU A 1 289 ? 1.089 -30.844 -1.314 1 98.75 289 LEU A O 1
ATOM 2212 N N . TYR A 1 290 ? 0.783 -29.859 0.69 1 98.75 290 TYR A N 1
ATOM 2213 C CA . TYR A 1 290 ? 2.145 -30.125 1.134 1 98.75 290 TYR A CA 1
ATOM 2214 C C . TYR A 1 290 ? 2.4 -31.625 1.218 1 98.75 290 TYR A C 1
ATOM 2216 O O . TYR A 1 290 ? 3.426 -32.125 0.737 1 98.75 290 TYR A O 1
ATOM 2224 N N . GLU A 1 291 ? 1.469 -32.344 1.759 1 98.12 291 GLU A N 1
ATOM 2225 C CA . GLU A 1 291 ? 1.621 -33.781 1.966 1 98.12 291 GLU A CA 1
ATOM 2226 C C . GLU A 1 291 ? 1.577 -34.562 0.641 1 98.12 291 GLU A C 1
ATOM 2228 O O . GLU A 1 291 ? 2.172 -35.625 0.512 1 98.12 291 GLU A O 1
ATOM 2233 N N . MET A 1 292 ? 0.948 -34.031 -0.3 1 97.12 292 MET A N 1
ATOM 2234 C CA . MET A 1 292 ? 0.871 -34.719 -1.59 1 97.12 292 MET A CA 1
ATOM 2235 C C . MET A 1 292 ? 2.146 -34.5 -2.396 1 97.12 292 MET A C 1
ATOM 2237 O O . MET A 1 292 ? 2.357 -35.156 -3.42 1 97.12 292 MET A O 1
ATOM 2241 N N . GLY A 1 293 ? 2.977 -33.469 -1.928 1 97.81 293 GLY A N 1
ATOM 2242 C CA . GLY A 1 293 ? 4.297 -33.406 -2.535 1 97.81 293 GLY A CA 1
ATOM 2243 C C . GLY A 1 293 ? 4.625 -32.062 -3.107 1 97.81 293 GLY A C 1
ATOM 2244 O O . GLY A 1 293 ? 5.695 -31.859 -3.682 1 97.81 293 GLY A O 1
ATOM 2245 N N . CYS A 1 294 ? 3.799 -31.078 -2.961 1 98.75 294 CYS A N 1
ATOM 2246 C CA . CYS A 1 294 ? 4.121 -29.734 -3.426 1 98.75 294 CYS A CA 1
ATOM 2247 C C . CYS A 1 294 ? 5.328 -29.172 -2.684 1 98.75 294 CYS A C 1
ATOM 2249 O O . CYS A 1 294 ? 5.395 -29.234 -1.455 1 98.75 294 CYS A O 1
ATOM 2251 N N . PHE A 1 295 ? 6.289 -28.594 -3.406 1 98.62 295 PHE A N 1
ATOM 2252 C CA . PHE A 1 295 ? 7.531 -28.156 -2.779 1 98.62 295 PHE A CA 1
ATOM 2253 C C . PHE A 1 295 ? 7.367 -26.781 -2.152 1 98.62 295 PHE A C 1
ATOM 2255 O O . PHE A 1 295 ? 8.18 -26.359 -1.32 1 98.62 295 PHE A O 1
ATOM 2262 N N . GLU A 1 296 ? 6.371 -26.062 -2.576 1 98.81 296 GLU A N 1
ATOM 2263 C CA . GLU A 1 296 ? 6.043 -24.719 -2.113 1 98.81 296 GLU A CA 1
ATOM 2264 C C . GLU A 1 296 ? 4.539 -24.453 -2.18 1 98.81 296 GLU A C 1
ATOM 2266 O O . GLU A 1 296 ? 3.877 -24.859 -3.139 1 98.81 296 GLU A O 1
ATOM 2271 N N . ILE A 1 297 ? 3.986 -23.875 -1.134 1 98.94 297 ILE A N 1
ATOM 2272 C CA . ILE A 1 297 ? 2.564 -23.547 -1.058 1 98.94 297 ILE A CA 1
ATOM 2273 C C . ILE A 1 297 ? 2.375 -22.031 -1.039 1 98.94 297 ILE A C 1
ATOM 2275 O O . ILE A 1 297 ? 2.855 -21.359 -0.131 1 98.94 297 ILE A O 1
ATOM 2279 N N . SER A 1 298 ? 1.695 -21.516 -2.029 1 98.94 298 SER A N 1
ATOM 2280 C CA . SER A 1 298 ? 1.406 -20.094 -2.115 1 98.94 298 SER A CA 1
ATOM 2281 C C . SER A 1 298 ? -0.005 -19.781 -1.627 1 98.94 298 SER A C 1
ATOM 2283 O O . SER A 1 298 ? -0.978 -20.359 -2.117 1 98.94 298 SER A O 1
ATOM 2285 N N . LEU A 1 299 ? -0.165 -18.922 -0.676 1 98.94 299 LEU A N 1
ATOM 2286 C CA . LEU A 1 299 ? -1.435 -18.547 -0.068 1 98.94 299 LEU A CA 1
ATOM 2287 C C . LEU A 1 299 ? -1.987 -17.281 -0.713 1 98.94 299 LEU A C 1
ATOM 2289 O O . LEU A 1 299 ? -1.425 -16.203 -0.546 1 98.94 299 LEU A O 1
ATOM 2293 N N . ALA A 1 300 ? -3.158 -17.375 -1.361 1 97.94 300 ALA A N 1
ATOM 2294 C CA . ALA A 1 300 ? -3.623 -16.297 -2.23 1 97.94 300 ALA A CA 1
ATOM 2295 C C . ALA A 1 300 ? -4.824 -15.586 -1.62 1 97.94 300 ALA A C 1
ATOM 2297 O O . ALA A 1 300 ? -5.848 -16.219 -1.333 1 97.94 300 ALA A O 1
ATOM 2298 N N . ASP A 1 301 ? -4.66 -14.312 -1.425 1 97.19 301 ASP A N 1
ATOM 2299 C CA . ASP A 1 301 ? -5.793 -13.438 -1.144 1 97.19 301 ASP A CA 1
ATOM 2300 C C . ASP A 1 301 ? -6.547 -13.086 -2.424 1 97.19 301 ASP A C 1
ATOM 2302 O O . ASP A 1 301 ? -6.449 -11.961 -2.918 1 97.19 301 ASP A O 1
ATOM 2306 N N . THR A 1 302 ? -7.375 -13.953 -2.869 1 94.06 302 THR A N 1
ATOM 2307 C CA . THR A 1 302 ? -7.961 -14.016 -4.203 1 94.06 302 THR A CA 1
ATOM 2308 C C . THR A 1 302 ? -8.742 -12.742 -4.508 1 94.06 302 THR A C 1
ATOM 2310 O O . THR A 1 302 ? -8.664 -12.211 -5.617 1 94.06 302 THR A O 1
ATOM 2313 N N . ILE A 1 303 ? -9.391 -12.227 -3.535 1 93.44 303 ILE A N 1
ATOM 2314 C CA . ILE A 1 303 ? -10.242 -11.078 -3.838 1 93.44 303 ILE A CA 1
ATOM 2315 C C . ILE A 1 303 ? -9.648 -9.812 -3.207 1 93.44 303 ILE A C 1
ATOM 2317 O O . ILE A 1 303 ? -10.297 -8.766 -3.182 1 93.44 303 ILE A O 1
ATOM 2321 N N . GLY A 1 304 ? -8.469 -9.891 -2.602 1 95.75 304 GLY A N 1
ATOM 2322 C CA . GLY A 1 304 ? -7.699 -8.742 -2.154 1 95.75 304 GLY A CA 1
ATOM 2323 C C . GLY A 1 304 ? -8.281 -8.078 -0.92 1 95.75 304 GLY A C 1
ATOM 2324 O O . GLY A 1 304 ? -8.062 -6.891 -0.687 1 95.75 304 GLY A O 1
ATOM 2325 N N . VAL A 1 305 ? -9.039 -8.797 -0.059 1 96.25 305 VAL A N 1
ATOM 2326 C CA . VAL A 1 305 ? -9.727 -8.203 1.084 1 96.25 305 VAL A CA 1
ATOM 2327 C C . VAL A 1 305 ? -8.836 -8.289 2.322 1 96.25 305 VAL A C 1
ATOM 2329 O O . VAL A 1 305 ? -9.141 -7.691 3.355 1 96.25 305 VAL A O 1
ATOM 2332 N N . GLY A 1 306 ? -7.727 -8.984 2.193 1 97.81 306 GLY A N 1
ATOM 2333 C CA . GLY A 1 306 ? -6.902 -9.242 3.363 1 97.81 306 GLY A CA 1
ATOM 2334 C C . GLY A 1 306 ? -6.262 -7.992 3.932 1 97.81 306 GLY A C 1
ATOM 2335 O O . GLY A 1 306 ? -5.852 -7.105 3.184 1 97.81 306 GLY A O 1
ATOM 2336 N N . THR A 1 307 ? -6.148 -7.926 5.23 1 98.31 307 THR A N 1
ATOM 2337 C CA . THR A 1 307 ? -5.363 -6.961 5.996 1 98.31 307 THR A CA 1
ATOM 2338 C C . THR A 1 307 ? -4.395 -7.672 6.934 1 98.31 307 THR A C 1
ATOM 2340 O O . THR A 1 307 ? -4.492 -8.891 7.133 1 98.31 307 THR A O 1
ATOM 2343 N N . PRO A 1 308 ? -3.422 -6.871 7.48 1 97.94 308 PRO A N 1
ATOM 2344 C CA . PRO A 1 308 ? -2.541 -7.535 8.445 1 97.94 308 PRO A CA 1
ATOM 2345 C C . PRO A 1 308 ? -3.309 -8.242 9.555 1 97.94 308 PRO A C 1
ATOM 2347 O O . PRO A 1 308 ? -2.881 -9.297 10.039 1 97.94 308 PRO A O 1
ATOM 2350 N N . GLY A 1 309 ? -4.508 -7.758 9.906 1 96.88 309 GLY A N 1
ATOM 2351 C CA . GLY A 1 309 ? -5.32 -8.344 10.961 1 96.88 309 GLY A CA 1
ATOM 2352 C C . GLY A 1 309 ? -5.844 -9.727 10.609 1 96.88 309 GLY A C 1
ATOM 2353 O O . GLY A 1 309 ? -6.023 -10.57 11.492 1 96.88 309 GLY A O 1
ATOM 2354 N N . SER A 1 310 ? -6.098 -10 9.391 1 97.94 310 SER A N 1
ATOM 2355 C CA . SER A 1 310 ? -6.609 -11.289 8.953 1 97.94 310 SER A CA 1
ATOM 2356 C C . SER A 1 310 ? -5.484 -12.188 8.438 1 97.94 310 SER A C 1
ATOM 2358 O O . SER A 1 310 ? -5.574 -13.414 8.523 1 97.94 310 SER A O 1
ATOM 2360 N N . VAL A 1 311 ? -4.422 -11.617 7.941 1 98.38 311 VAL A N 1
ATOM 2361 C CA . VAL A 1 311 ? -3.316 -12.352 7.34 1 98.38 311 VAL A CA 1
ATOM 2362 C C . VAL A 1 311 ? -2.525 -13.078 8.43 1 98.38 311 VAL A C 1
ATOM 2364 O O . VAL A 1 311 ? -2.141 -14.234 8.258 1 98.38 311 VAL A O 1
ATOM 2367 N N . LEU A 1 312 ? -2.318 -12.414 9.531 1 97.19 312 LEU A N 1
ATOM 2368 C CA . LEU A 1 312 ? -1.468 -12.953 10.586 1 97.19 312 LEU A CA 1
ATOM 2369 C C . LEU A 1 312 ? -2.062 -14.234 11.164 1 97.19 312 LEU A C 1
ATOM 2371 O O . LEU A 1 312 ? -1.387 -15.258 11.227 1 97.19 312 LEU A O 1
ATOM 2375 N N . PRO A 1 313 ? -3.393 -14.227 11.547 1 96.94 313 PRO A N 1
ATOM 2376 C CA . PRO A 1 313 ? -3.959 -15.484 12.031 1 96.94 313 PRO A CA 1
ATOM 2377 C C . PRO A 1 313 ? -3.953 -16.578 10.969 1 96.94 313 PRO A C 1
ATOM 2379 O O . PRO A 1 313 ? -3.74 -17.75 11.281 1 96.94 313 PRO A O 1
ATOM 2382 N N . MET A 1 314 ? -4.188 -16.219 9.75 1 98.56 314 MET A N 1
ATOM 2383 C CA . MET A 1 314 ? -4.145 -17.188 8.656 1 98.56 314 MET A CA 1
ATOM 2384 C C . MET A 1 314 ? -2.756 -17.812 8.539 1 98.56 314 MET A C 1
ATOM 2386 O O . MET A 1 314 ? -2.621 -19.031 8.477 1 98.56 314 MET A O 1
ATOM 2390 N N . LEU A 1 315 ? -1.703 -16.984 8.547 1 98.44 315 LEU A N 1
ATOM 2391 C CA . LEU A 1 315 ? -0.332 -17.484 8.477 1 98.44 315 LEU A CA 1
ATOM 2392 C C . LEU A 1 315 ? 0.003 -18.344 9.68 1 98.44 315 LEU A C 1
ATOM 2394 O O . LEU A 1 315 ? 0.648 -19.391 9.547 1 98.44 315 LEU A O 1
ATOM 2398 N N . GLY A 1 316 ? -0.448 -17.844 10.891 1 97.5 316 GLY A N 1
ATOM 2399 C CA . GLY A 1 316 ? -0.22 -18.641 12.086 1 97.5 316 GLY A CA 1
ATOM 2400 C C . GLY A 1 316 ? -0.759 -20.047 11.984 1 97.5 316 GLY A C 1
ATOM 2401 O O . GLY A 1 316 ? -0.071 -21.016 12.336 1 97.5 316 GLY A O 1
ATOM 2402 N N . ALA A 1 317 ? -1.955 -20.172 11.461 1 98.38 317 ALA A N 1
ATOM 2403 C CA . ALA A 1 317 ? -2.592 -21.484 11.312 1 98.38 317 ALA A CA 1
ATOM 2404 C C . ALA A 1 317 ? -1.841 -22.359 10.305 1 98.38 317 ALA A C 1
ATOM 2406 O O . ALA A 1 317 ? -1.618 -23.547 10.547 1 98.38 317 ALA A O 1
ATOM 2407 N N . VAL A 1 318 ? -1.417 -21.781 9.203 1 98.81 318 VAL A N 1
ATOM 2408 C CA . VAL A 1 318 ? -0.777 -22.562 8.141 1 98.81 318 VAL A CA 1
ATOM 2409 C C . VAL A 1 318 ? 0.629 -22.969 8.578 1 98.81 318 VAL A C 1
ATOM 2411 O O . VAL A 1 318 ? 1.066 -24.094 8.305 1 98.81 318 VAL A O 1
ATOM 2414 N N . MET A 1 319 ? 1.331 -22.094 9.25 1 98.25 319 MET A N 1
ATOM 2415 C CA . MET A 1 319 ? 2.705 -22.344 9.68 1 98.25 319 MET A CA 1
ATOM 2416 C C . MET A 1 319 ? 2.752 -23.453 10.727 1 98.25 319 MET A C 1
ATOM 2418 O O . MET A 1 319 ? 3.812 -24.016 10.977 1 98.25 319 MET A O 1
ATOM 2422 N N . ALA A 1 320 ? 1.638 -23.719 11.336 1 97.94 320 ALA A N 1
ATOM 2423 C CA . ALA A 1 320 ? 1.561 -24.812 12.312 1 97.94 320 ALA A CA 1
ATOM 2424 C C . ALA A 1 320 ? 1.666 -26.172 11.617 1 97.94 320 ALA A C 1
ATOM 2426 O O . ALA A 1 320 ? 2.018 -27.172 12.25 1 97.94 320 ALA A O 1
ATOM 2427 N N . VAL A 1 321 ? 1.435 -26.203 10.289 1 98.5 321 VAL A N 1
ATOM 2428 C CA . VAL A 1 321 ? 1.337 -27.516 9.648 1 98.5 321 VAL A CA 1
ATOM 2429 C C . VAL A 1 321 ? 2.27 -27.562 8.438 1 98.5 321 VAL A C 1
ATOM 2431 O O . VAL A 1 321 ? 2.568 -28.641 7.922 1 98.5 321 VAL A O 1
ATOM 2434 N N . VAL A 1 322 ? 2.715 -26.469 7.965 1 98.81 322 VAL A N 1
ATOM 2435 C CA . VAL A 1 322 ? 3.648 -26.375 6.848 1 98.81 322 VAL A CA 1
ATOM 2436 C C . VAL A 1 322 ? 4.852 -25.531 7.246 1 98.81 322 VAL A C 1
ATOM 2438 O O . VAL A 1 322 ? 4.691 -24.422 7.766 1 98.81 322 VAL A O 1
ATOM 2441 N N . PRO A 1 323 ? 6.105 -26.031 7.039 1 98.56 323 PRO A N 1
ATOM 2442 C CA . PRO A 1 323 ? 7.281 -25.219 7.359 1 98.56 323 PRO A CA 1
ATOM 2443 C C . PRO A 1 323 ? 7.285 -23.875 6.641 1 98.56 323 PRO A C 1
ATOM 2445 O O . PRO A 1 323 ? 6.91 -23.797 5.465 1 98.56 323 PRO A O 1
ATOM 2448 N N . VAL A 1 324 ? 7.738 -22.797 7.293 1 97.75 324 VAL A N 1
ATOM 2449 C CA . VAL A 1 324 ? 7.676 -21.422 6.805 1 97.75 324 VAL A CA 1
ATOM 2450 C C . VAL A 1 324 ? 8.484 -21.297 5.512 1 97.75 324 VAL A C 1
ATOM 2452 O O . VAL A 1 324 ? 8.117 -20.547 4.617 1 97.75 324 VAL A O 1
ATOM 2455 N N . GLU A 1 325 ? 9.57 -22.141 5.336 1 97.88 325 GLU A N 1
ATOM 2456 C CA . GLU A 1 325 ? 10.445 -22.078 4.172 1 97.88 325 GLU A CA 1
ATOM 2457 C C . GLU A 1 325 ? 9.742 -22.578 2.918 1 97.88 325 GLU A C 1
ATOM 2459 O O . GLU A 1 325 ? 10.227 -22.375 1.803 1 97.88 325 GLU A O 1
ATOM 2464 N N . LYS A 1 326 ? 8.609 -23.234 3.115 1 98.75 326 LYS A N 1
ATOM 2465 C CA . LYS A 1 326 ? 7.863 -23.812 2.004 1 98.75 326 LYS A CA 1
ATOM 2466 C C . LYS A 1 326 ? 6.613 -22.984 1.697 1 98.75 326 LYS A C 1
ATOM 2468 O O . LYS A 1 326 ? 5.75 -23.422 0.932 1 98.75 326 LYS A O 1
ATOM 2473 N N . LEU A 1 327 ? 6.535 -21.828 2.287 1 98.88 327 LEU A N 1
ATOM 2474 C CA . LEU A 1 327 ? 5.344 -21 2.115 1 98.88 327 LEU A CA 1
ATOM 2475 C C . LEU A 1 327 ? 5.652 -19.766 1.278 1 98.88 327 LEU A C 1
ATOM 2477 O O . LEU A 1 327 ? 6.766 -19.234 1.334 1 98.88 327 LEU A O 1
ATOM 2481 N N . ALA A 1 328 ? 4.719 -19.359 0.517 1 98.94 328 ALA A N 1
ATOM 2482 C CA . ALA A 1 328 ? 4.699 -18.125 -0.248 1 98.94 328 ALA A CA 1
ATOM 2483 C C . ALA A 1 328 ? 3.381 -17.375 -0.058 1 98.94 328 ALA A C 1
ATOM 2485 O O . ALA A 1 328 ? 2.4 -17.953 0.42 1 98.94 328 ALA A O 1
ATOM 2486 N N . VAL A 1 329 ? 3.406 -16.094 -0.367 1 98.94 329 VAL A N 1
ATOM 2487 C CA . VAL A 1 329 ? 2.172 -15.32 -0.275 1 98.94 329 VAL A CA 1
ATOM 2488 C C . VAL A 1 329 ? 1.87 -14.664 -1.62 1 98.94 329 VAL A C 1
ATOM 2490 O O . VAL A 1 329 ? 2.787 -14.266 -2.344 1 98.94 329 VAL A O 1
ATOM 2493 N N . HIS A 1 330 ? 0.619 -14.602 -1.927 1 98.75 330 HIS A N 1
ATOM 2494 C CA . HIS A 1 330 ? 0.041 -14.055 -3.148 1 98.75 330 HIS A CA 1
ATOM 2495 C C . HIS A 1 330 ? -1.117 -13.109 -2.834 1 98.75 330 HIS A C 1
ATOM 2497 O O . HIS A 1 330 ? -2.246 -13.562 -2.617 1 98.75 330 HIS A O 1
ATOM 2503 N N . PHE A 1 331 ? -0.809 -11.812 -2.922 1 98.31 331 PHE A N 1
ATOM 2504 C CA . PHE A 1 331 ? -1.837 -10.867 -2.518 1 98.31 331 PHE A CA 1
ATOM 2505 C C . PHE A 1 331 ? -2.33 -10.055 -3.713 1 98.31 331 PHE A C 1
ATOM 2507 O O . PHE A 1 331 ? -1.527 -9.508 -4.469 1 98.31 331 PHE A O 1
ATOM 2514 N N . HIS A 1 332 ? -3.613 -10.062 -3.885 1 96.94 332 HIS A N 1
ATOM 2515 C CA . HIS A 1 332 ? -4.23 -9.039 -4.719 1 96.94 332 HIS A CA 1
ATOM 2516 C C . HIS A 1 332 ? -4.332 -7.707 -3.98 1 96.94 332 HIS A C 1
ATOM 2518 O O . HIS A 1 332 ? -4.348 -7.68 -2.748 1 96.94 332 HIS A O 1
ATOM 2524 N N . ASP A 1 333 ? -4.383 -6.652 -4.742 1 96.75 333 ASP A N 1
ATOM 2525 C CA . ASP A 1 333 ? -4.277 -5.32 -4.152 1 96.75 333 ASP A CA 1
ATOM 2526 C C . ASP A 1 333 ? -5.578 -4.539 -4.328 1 96.75 333 ASP A C 1
ATOM 2528 O O . ASP A 1 333 ? -5.562 -3.316 -4.465 1 96.75 333 ASP A O 1
ATOM 2532 N N . THR A 1 334 ? -6.652 -5.211 -4.277 1 94.81 334 THR A N 1
ATOM 2533 C CA . THR A 1 334 ? -7.973 -4.66 -4.555 1 94.81 334 THR A CA 1
ATOM 2534 C C . THR A 1 334 ? -8.281 -3.498 -3.613 1 94.81 334 THR A C 1
ATOM 2536 O O . THR A 1 334 ? -8.82 -2.477 -4.039 1 94.81 334 THR A O 1
ATOM 2539 N N . TYR A 1 335 ? -7.895 -3.609 -2.371 1 95.19 335 TYR A N 1
ATOM 2540 C CA . TYR A 1 335 ? -8.211 -2.576 -1.391 1 95.19 335 TYR A CA 1
ATOM 2541 C C . TYR A 1 335 ? -6.945 -1.865 -0.923 1 95.19 335 TYR A C 1
ATOM 2543 O O . TYR A 1 335 ? -6.949 -1.198 0.114 1 95.19 335 TYR A O 1
ATOM 2551 N N . GLY A 1 336 ? -5.828 -2.092 -1.575 1 96.44 336 GLY A N 1
ATOM 2552 C CA . GLY A 1 336 ? -4.594 -1.367 -1.326 1 96.44 336 GLY A CA 1
ATOM 2553 C C . GLY A 1 336 ? -3.795 -1.93 -0.165 1 96.44 336 GLY A C 1
ATOM 2554 O O . GLY A 1 336 ? -2.938 -1.243 0.395 1 96.44 336 GLY A O 1
ATOM 2555 N N . GLN A 1 337 ? -4.051 -3.16 0.178 1 98.38 337 GLN A N 1
ATOM 2556 C CA . GLN A 1 337 ? -3.506 -3.678 1.428 1 98.38 337 GLN A CA 1
ATOM 2557 C C . GLN A 1 337 ? -2.342 -4.629 1.168 1 98.38 337 GLN A C 1
ATOM 2559 O O . GLN A 1 337 ? -1.76 -5.18 2.105 1 98.38 337 GLN A O 1
ATOM 2564 N N . SER A 1 338 ? -1.907 -4.812 -0.024 1 98.56 338 SER A N 1
ATOM 2565 C CA . SER A 1 338 ? -0.988 -5.898 -0.353 1 98.56 338 SER A CA 1
ATOM 2566 C C . SER A 1 338 ? 0.377 -5.68 0.29 1 98.56 338 SER A C 1
ATOM 2568 O O . SER A 1 338 ? 0.964 -6.609 0.846 1 98.56 338 SER A O 1
ATOM 2570 N N . LEU A 1 339 ? 0.918 -4.457 0.24 1 98.88 339 LEU A N 1
ATOM 2571 C CA . LEU A 1 339 ? 2.275 -4.227 0.726 1 98.88 339 LEU A CA 1
ATOM 2572 C C . LEU A 1 339 ? 2.338 -4.363 2.244 1 98.88 339 LEU A C 1
ATOM 2574 O O . LEU A 1 339 ? 3.254 -4.996 2.775 1 98.88 339 LEU A O 1
ATOM 2578 N N . PRO A 1 340 ? 1.389 -3.779 3.021 1 98.75 340 PRO A N 1
ATOM 2579 C CA . PRO A 1 340 ? 1.442 -4.066 4.457 1 98.75 340 PRO A CA 1
ATOM 2580 C C . PRO A 1 340 ? 1.258 -5.551 4.77 1 98.75 340 PRO A C 1
ATOM 2582 O O . PRO A 1 340 ? 1.846 -6.059 5.727 1 98.75 340 PRO A O 1
ATOM 2585 N N . ASN A 1 341 ? 0.45 -6.27 3.969 1 98.81 341 ASN A N 1
ATOM 2586 C CA . ASN A 1 341 ? 0.308 -7.715 4.137 1 98.81 341 ASN A CA 1
ATOM 2587 C C . ASN A 1 341 ? 1.624 -8.438 3.875 1 98.81 341 ASN A C 1
ATOM 2589 O O . ASN A 1 341 ? 1.983 -9.359 4.609 1 98.81 341 ASN A O 1
ATOM 2593 N N . ILE A 1 342 ? 2.307 -8.039 2.834 1 98.88 342 ILE A N 1
ATOM 2594 C CA . ILE A 1 342 ? 3.605 -8.625 2.525 1 98.88 342 ILE A CA 1
ATOM 2595 C C . ILE A 1 342 ? 4.59 -8.32 3.656 1 98.88 342 ILE A C 1
ATOM 2597 O O . ILE A 1 342 ? 5.352 -9.195 4.074 1 98.88 342 ILE A O 1
ATOM 2601 N N . LEU A 1 343 ? 4.574 -7.105 4.168 1 98.38 343 LEU A N 1
ATOM 2602 C CA . LEU A 1 343 ? 5.484 -6.719 5.238 1 98.38 343 LEU A CA 1
ATOM 2603 C C . LEU A 1 343 ? 5.324 -7.633 6.445 1 98.38 343 LEU A C 1
ATOM 2605 O O . LEU A 1 343 ? 6.309 -8.156 6.973 1 98.38 343 LEU A O 1
ATOM 2609 N N . VAL A 1 344 ? 4.066 -7.883 6.891 1 97.25 344 VAL A N 1
ATOM 2610 C CA . VAL A 1 344 ? 3.869 -8.734 8.062 1 97.25 344 VAL A CA 1
ATOM 2611 C C . VAL A 1 344 ? 4.246 -10.172 7.727 1 97.25 344 VAL A C 1
ATOM 2613 O O . VAL A 1 344 ? 4.742 -10.906 8.586 1 97.25 344 VAL A O 1
ATOM 2616 N N . SER A 1 345 ? 4.023 -10.57 6.477 1 98.25 345 SER A N 1
ATOM 2617 C CA . SER A 1 345 ? 4.445 -11.906 6.062 1 98.25 345 SER A CA 1
ATOM 2618 C C . SER A 1 345 ? 5.957 -12.07 6.172 1 98.25 345 SER A C 1
ATOM 2620 O O . SER A 1 345 ? 6.441 -13.094 6.648 1 98.25 345 SER A O 1
ATOM 2622 N N . LEU A 1 346 ? 6.68 -11.039 5.723 1 98 346 LEU A N 1
ATOM 2623 C CA . LEU A 1 346 ? 8.133 -11.047 5.836 1 98 346 LEU A CA 1
ATOM 2624 C C . LEU A 1 346 ? 8.562 -11.109 7.297 1 98 346 LEU A C 1
ATOM 2626 O O . LEU A 1 346 ? 9.484 -11.852 7.648 1 98 346 LEU A O 1
ATOM 2630 N N . GLN A 1 347 ? 7.914 -10.344 8.109 1 95.5 347 GLN A N 1
ATOM 2631 C CA . GLN A 1 347 ? 8.219 -10.312 9.531 1 95.5 347 GLN A CA 1
ATOM 2632 C C . GLN A 1 347 ? 7.973 -11.672 10.18 1 95.5 347 GLN A C 1
ATOM 2634 O O . GLN A 1 347 ? 8.547 -11.977 11.227 1 95.5 347 GLN A O 1
ATOM 2639 N N . MET A 1 348 ? 7.098 -12.484 9.523 1 95.5 348 MET A N 1
ATOM 2640 C CA . MET A 1 348 ? 6.805 -13.828 10.016 1 95.5 348 MET A CA 1
ATOM 2641 C C . MET A 1 348 ? 7.766 -14.844 9.414 1 95.5 348 MET A C 1
ATOM 2643 O O . MET A 1 348 ? 7.652 -16.047 9.68 1 95.5 348 MET A O 1
ATOM 2647 N N . GLY A 1 349 ? 8.633 -14.422 8.547 1 95.81 349 GLY A N 1
ATOM 2648 C CA . GLY A 1 349 ? 9.695 -15.289 8.062 1 95.81 349 GLY A CA 1
ATOM 2649 C C . GLY A 1 349 ? 9.469 -15.781 6.648 1 95.81 349 GLY A C 1
ATOM 2650 O O . GLY A 1 349 ? 10.273 -16.547 6.117 1 95.81 349 GLY A O 1
ATOM 2651 N N . ILE A 1 350 ? 8.414 -15.375 6.039 1 98.06 350 ILE A N 1
ATOM 2652 C CA . ILE A 1 350 ? 8.141 -15.781 4.664 1 98.06 350 ILE A CA 1
ATOM 2653 C C . ILE A 1 350 ? 9.109 -15.086 3.717 1 98.06 350 ILE A C 1
ATOM 2655 O O . ILE A 1 350 ? 9.336 -13.875 3.832 1 98.06 350 ILE A O 1
ATOM 2659 N N . SER A 1 351 ? 9.641 -15.805 2.748 1 98.62 351 SER A N 1
ATOM 2660 C CA . SER A 1 351 ? 10.664 -15.227 1.889 1 98.62 351 SER A CA 1
ATOM 2661 C C . SER A 1 351 ? 10.328 -15.422 0.415 1 98.62 351 SER A C 1
ATOM 2663 O O . SER A 1 351 ? 11.211 -15.32 -0.446 1 98.62 351 SER A O 1
ATOM 2665 N N . THR A 1 352 ? 9.125 -15.789 0.069 1 98.94 352 THR A N 1
ATOM 2666 C CA . THR A 1 352 ? 8.656 -15.914 -1.309 1 98.94 352 THR A CA 1
ATOM 2667 C C . THR A 1 352 ? 7.359 -15.133 -1.514 1 98.94 352 THR A C 1
ATOM 2669 O O . THR A 1 352 ? 6.398 -15.312 -0.765 1 98.94 352 THR A O 1
ATOM 2672 N N . VAL A 1 353 ? 7.371 -14.25 -2.529 1 98.94 353 VAL A N 1
ATOM 2673 C CA . VAL A 1 353 ? 6.23 -13.375 -2.779 1 98.94 353 VAL A CA 1
ATOM 2674 C C . VAL A 1 353 ? 5.836 -13.453 -4.254 1 98.94 353 VAL A C 1
ATOM 2676 O O . VAL A 1 353 ? 6.676 -13.289 -5.137 1 98.94 353 VAL A O 1
ATOM 2679 N N . ASP A 1 354 ? 4.59 -13.742 -4.488 1 98.94 354 ASP A N 1
ATOM 2680 C CA . ASP A 1 354 ? 4.031 -13.648 -5.832 1 98.94 354 ASP A CA 1
ATOM 2681 C C . ASP A 1 354 ? 3.592 -12.219 -6.145 1 98.94 354 ASP A C 1
ATOM 2683 O O . ASP A 1 354 ? 2.959 -11.562 -5.312 1 98.94 354 ASP A O 1
ATOM 2687 N N . SER A 1 355 ? 3.9 -11.75 -7.258 1 98.75 355 SER A N 1
ATOM 2688 C CA . SER A 1 355 ? 3.506 -10.43 -7.719 1 98.75 355 SER A CA 1
ATOM 2689 C C . SER A 1 355 ? 3.414 -10.375 -9.242 1 98.75 355 SER A C 1
ATOM 2691 O O . SER A 1 355 ? 3.77 -11.344 -9.922 1 98.75 355 SER A O 1
ATOM 2693 N N . SER A 1 356 ? 2.846 -9.328 -9.789 1 98.69 356 SER A N 1
ATOM 2694 C CA . SER A 1 356 ? 2.689 -9.148 -11.227 1 98.69 356 SER A CA 1
ATOM 2695 C C . SER A 1 356 ? 3.109 -7.746 -11.664 1 98.69 356 SER A C 1
ATOM 2697 O O . SER A 1 356 ? 2.566 -6.75 -11.172 1 98.69 356 SER A O 1
ATOM 2699 N N . VAL A 1 357 ? 3.971 -7.676 -12.602 1 98.44 357 VAL A N 1
ATOM 2700 C CA . VAL A 1 357 ? 4.469 -6.402 -13.109 1 98.44 357 VAL A CA 1
ATOM 2701 C C . VAL A 1 357 ? 3.293 -5.508 -13.5 1 98.44 357 VAL A C 1
ATOM 2703 O O . VAL A 1 357 ? 2.279 -5.992 -14.008 1 98.44 357 VAL A O 1
ATOM 2706 N N . ALA A 1 358 ? 3.389 -4.199 -13.211 1 97.31 358 ALA A N 1
ATOM 2707 C CA . ALA A 1 358 ? 2.391 -3.184 -13.539 1 97.31 358 ALA A CA 1
ATOM 2708 C C . ALA A 1 358 ? 1.085 -3.436 -12.789 1 97.31 358 ALA A C 1
ATOM 2710 O O . ALA A 1 358 ? 0.079 -2.77 -13.039 1 97.31 358 ALA A O 1
ATOM 2711 N N . GLY A 1 359 ? 1.111 -4.387 -11.875 1 97.06 359 GLY A N 1
ATOM 2712 C CA . GLY A 1 359 ? -0.112 -4.695 -11.148 1 97.06 359 GLY A CA 1
ATOM 2713 C C . GLY A 1 359 ? -1.168 -5.355 -12.016 1 97.06 359 GLY A C 1
ATOM 2714 O O . GLY A 1 359 ? -2.365 -5.141 -11.812 1 97.06 359 GLY A O 1
ATOM 2715 N N . LEU A 1 360 ? -0.739 -6.117 -12.984 1 96.19 360 LEU A N 1
ATOM 2716 C CA . LEU A 1 360 ? -1.674 -6.781 -13.883 1 96.19 360 LEU A CA 1
ATOM 2717 C C . LEU A 1 360 ? -2.584 -7.738 -13.117 1 96.19 360 LEU A C 1
ATOM 2719 O O . LEU A 1 360 ? -2.207 -8.242 -12.055 1 96.19 360 LEU A O 1
ATOM 2723 N N . GLY A 1 361 ? -3.611 -7.93 -13.734 1 91.25 361 GLY A N 1
ATOM 2724 C CA . GLY A 1 361 ? -4.637 -8.781 -13.156 1 91.25 361 GLY A CA 1
ATOM 2725 C C . GLY A 1 361 ? -5.887 -8.016 -12.758 1 91.25 361 GLY A C 1
ATOM 2726 O O . GLY A 1 361 ? -5.926 -6.789 -12.836 1 91.25 361 GLY A O 1
ATOM 2727 N N . GLY A 1 362 ? -6.945 -8.602 -12.531 1 78.62 362 GLY A N 1
ATOM 2728 C CA . GLY A 1 362 ? -8.227 -8.086 -12.078 1 78.62 362 GLY A CA 1
ATOM 2729 C C . GLY A 1 362 ? -8.961 -9.031 -11.156 1 78.62 362 GLY A C 1
ATOM 2730 O O . GLY A 1 362 ? -8.516 -10.164 -10.945 1 78.62 362 GLY A O 1
ATOM 2731 N N . CYS A 1 363 ? -9.703 -8.398 -10.484 1 67.94 363 CYS A N 1
ATOM 2732 C CA . CYS A 1 363 ? -10.594 -9.211 -9.664 1 67.94 363 CYS A CA 1
ATOM 2733 C C . CYS A 1 363 ? -11.969 -9.336 -10.305 1 67.94 363 CYS A C 1
ATOM 2735 O O . CYS A 1 363 ? -12.695 -8.352 -10.43 1 67.94 363 CYS A O 1
ATOM 2737 N N . PRO A 1 364 ? -12.227 -10.555 -10.836 1 66.81 364 PRO A N 1
ATOM 2738 C CA . PRO A 1 364 ? -13.516 -10.695 -11.508 1 66.81 364 PRO A CA 1
ATOM 2739 C C . PRO A 1 364 ? -14.695 -10.32 -10.609 1 66.81 364 PRO A C 1
ATOM 2741 O O . PRO A 1 364 ? -15.797 -10.07 -11.102 1 66.81 364 PRO A O 1
ATOM 2744 N N . TYR A 1 365 ? -14.469 -10.258 -9.359 1 64.25 365 TYR A N 1
ATOM 2745 C CA . TYR A 1 365 ? -15.547 -10.031 -8.414 1 64.25 365 TYR A CA 1
ATOM 2746 C C . TYR A 1 365 ? -15.633 -8.555 -8.023 1 64.25 365 TYR A C 1
ATOM 2748 O O . TYR A 1 365 ? -16.562 -8.148 -7.312 1 64.25 365 TYR A O 1
ATOM 2756 N N . ALA A 1 366 ? -14.695 -7.855 -8.359 1 59.28 366 ALA A N 1
ATOM 2757 C CA . ALA A 1 366 ? -14.656 -6.406 -8.18 1 59.28 366 ALA A CA 1
ATOM 2758 C C . ALA A 1 366 ? -14.172 -5.707 -9.445 1 59.28 366 ALA A C 1
ATOM 2760 O O . ALA A 1 366 ? -12.969 -5.512 -9.633 1 59.28 366 ALA A O 1
ATOM 2761 N N . LYS A 1 367 ? -15.156 -5.5 -10.266 1 61.66 367 LYS A N 1
ATOM 2762 C CA . LYS A 1 367 ? -14.789 -4.93 -11.562 1 61.66 367 LYS A CA 1
ATOM 2763 C C . LYS A 1 367 ? -13.953 -3.668 -11.383 1 61.66 367 LYS A C 1
ATOM 2765 O O . LYS A 1 367 ? -14.305 -2.783 -10.602 1 61.66 367 LYS A O 1
ATOM 2770 N N . GLY A 1 368 ? -12.836 -3.572 -12.094 1 61.72 368 GLY A N 1
ATOM 2771 C CA . GLY A 1 368 ? -11.984 -2.395 -12.062 1 61.72 368 GLY A CA 1
ATOM 2772 C C . GLY A 1 368 ? -10.961 -2.428 -10.945 1 61.72 368 GLY A C 1
ATOM 2773 O O . GLY A 1 368 ? -10.055 -1.6 -10.906 1 61.72 368 GLY A O 1
ATOM 2774 N N . ALA A 1 369 ? -11.242 -3.312 -10.07 1 66.62 369 ALA A N 1
ATOM 2775 C CA . ALA A 1 369 ? -10.281 -3.426 -8.969 1 66.62 369 ALA A CA 1
ATOM 2776 C C . ALA A 1 369 ? -8.977 -4.059 -9.445 1 66.62 369 ALA A C 1
ATOM 2778 O O . ALA A 1 369 ? -8.969 -4.852 -10.391 1 66.62 369 ALA A O 1
ATOM 2779 N N . THR A 1 370 ? -7.953 -3.432 -8.82 1 70.75 370 THR A N 1
ATOM 2780 C CA . THR A 1 370 ? -6.645 -3.996 -9.125 1 70.75 370 THR A CA 1
ATOM 2781 C C . THR A 1 370 ? -6.57 -5.457 -8.688 1 70.75 370 THR A C 1
ATOM 2783 O O . THR A 1 370 ? -7.238 -5.859 -7.734 1 70.75 370 THR A O 1
ATOM 2786 N N . GLY A 1 371 ? -5.926 -6.164 -9.508 1 88.69 371 GLY A N 1
ATOM 2787 C CA . GLY A 1 371 ? -5.707 -7.574 -9.227 1 88.69 371 GLY A CA 1
ATOM 2788 C C . GLY A 1 371 ? -4.477 -7.832 -8.383 1 88.69 371 GLY A C 1
ATOM 2789 O O . GLY A 1 371 ? -4.453 -7.496 -7.195 1 88.69 371 GLY A O 1
ATOM 2790 N N . ASN A 1 372 ? -3.361 -8.211 -8.969 1 97.06 372 ASN A N 1
ATOM 2791 C CA . ASN A 1 372 ? -2.131 -8.57 -8.273 1 97.06 372 ASN A CA 1
ATOM 2792 C C . ASN A 1 372 ? -1.398 -7.328 -7.762 1 97.06 372 ASN A C 1
ATOM 2794 O O . ASN A 1 372 ? -1.534 -6.242 -8.336 1 97.06 372 ASN A O 1
ATOM 2798 N N . VAL A 1 373 ? -0.722 -7.395 -6.668 1 98.25 373 VAL A N 1
ATOM 2799 C CA . VAL A 1 373 ? 0.215 -6.344 -6.281 1 98.25 373 VAL A CA 1
ATOM 2800 C C . VAL A 1 373 ? 1.288 -6.188 -7.359 1 98.25 373 VAL A C 1
ATOM 2802 O O . VAL A 1 373 ? 1.725 -7.172 -7.957 1 98.25 373 VAL A O 1
ATOM 2805 N N . ALA A 1 374 ? 1.71 -4.965 -7.594 1 98.56 374 ALA A N 1
ATOM 2806 C CA . ALA A 1 374 ? 2.695 -4.676 -8.633 1 98.56 374 ALA A CA 1
ATOM 2807 C C . ALA A 1 374 ? 4.094 -5.109 -8.195 1 98.56 374 ALA A C 1
ATOM 2809 O O . ALA A 1 374 ? 4.559 -4.73 -7.117 1 98.56 374 ALA A O 1
ATOM 2810 N N . THR A 1 375 ? 4.781 -5.82 -9.078 1 98.88 375 THR A N 1
ATOM 2811 C CA . THR A 1 375 ? 6.133 -6.281 -8.773 1 98.88 375 THR A CA 1
ATOM 2812 C C . THR A 1 375 ? 7.055 -5.098 -8.492 1 98.88 375 THR A C 1
ATOM 2814 O O . THR A 1 375 ? 7.891 -5.164 -7.586 1 98.88 375 THR A O 1
ATOM 2817 N N . GLU A 1 376 ? 6.91 -3.994 -9.219 1 98.69 376 GLU A N 1
ATOM 2818 C CA . GLU A 1 376 ? 7.742 -2.811 -9.031 1 98.69 376 GLU A CA 1
ATOM 2819 C C . GLU A 1 376 ? 7.609 -2.262 -7.613 1 98.69 376 GLU A C 1
ATOM 2821 O O . GLU A 1 376 ? 8.609 -1.887 -6.992 1 98.69 376 GLU A O 1
ATOM 2826 N N . ASP A 1 377 ? 6.402 -2.234 -7.094 1 98.62 377 ASP A N 1
ATOM 2827 C CA . ASP A 1 377 ? 6.156 -1.706 -5.754 1 98.62 377 ASP A CA 1
ATOM 2828 C C . ASP A 1 377 ? 6.738 -2.627 -4.684 1 98.62 377 ASP A C 1
ATOM 2830 O O . ASP A 1 377 ? 7.266 -2.156 -3.676 1 98.62 377 ASP A O 1
ATOM 2834 N N . VAL A 1 378 ? 6.617 -3.936 -4.922 1 98.94 378 VAL A N 1
ATOM 2835 C CA . VAL A 1 378 ? 7.172 -4.922 -4 1 98.94 378 VAL A CA 1
ATOM 2836 C C . VAL A 1 378 ? 8.695 -4.781 -3.947 1 98.94 378 VAL A C 1
ATOM 2838 O O . VAL A 1 378 ? 9.281 -4.727 -2.865 1 98.94 378 VAL A O 1
ATOM 2841 N N . VAL A 1 379 ? 9.328 -4.711 -5.109 1 98.88 379 VAL A N 1
ATOM 2842 C CA . VAL A 1 379 ? 10.781 -4.621 -5.199 1 98.88 379 VAL A CA 1
ATOM 2843 C C . VAL A 1 379 ? 11.258 -3.328 -4.539 1 98.88 379 VAL A C 1
ATOM 2845 O O . VAL A 1 379 ? 12.273 -3.318 -3.838 1 98.88 379 VAL A O 1
ATOM 2848 N N . TYR A 1 380 ? 10.492 -2.232 -4.723 1 98.5 380 TYR A N 1
ATOM 2849 C CA . TYR A 1 380 ? 10.836 -0.961 -4.09 1 98.5 380 TYR A CA 1
ATOM 2850 C C . TYR A 1 380 ? 10.867 -1.099 -2.574 1 98.5 380 TYR A C 1
ATOM 2852 O O . TYR A 1 380 ? 11.828 -0.666 -1.928 1 98.5 380 TYR A O 1
ATOM 2860 N N . MET A 1 381 ? 9.875 -1.684 -2 1 98.75 381 MET A N 1
ATOM 2861 C CA . MET A 1 381 ? 9.812 -1.865 -0.553 1 98.75 381 MET A CA 1
ATOM 2862 C C . MET A 1 381 ? 10.969 -2.734 -0.063 1 98.75 381 MET A C 1
ATOM 2864 O O . MET A 1 381 ? 11.625 -2.398 0.92 1 98.75 381 MET A O 1
ATOM 2868 N N . LEU A 1 382 ? 11.18 -3.867 -0.784 1 98.75 382 LEU A N 1
ATOM 2869 C CA . LEU A 1 382 ? 12.211 -4.812 -0.371 1 98.75 382 LEU A CA 1
ATOM 2870 C C . LEU A 1 382 ? 13.594 -4.164 -0.423 1 98.75 382 LEU A C 1
ATOM 2872 O O . LEU A 1 382 ? 14.375 -4.297 0.516 1 98.75 382 LEU A O 1
ATOM 2876 N N . HIS A 1 383 ? 13.859 -3.465 -1.498 1 98.31 383 HIS A N 1
ATOM 2877 C CA . HIS A 1 383 ? 15.141 -2.777 -1.607 1 98.31 383 HIS A CA 1
ATOM 2878 C C . HIS A 1 383 ? 15.297 -1.729 -0.513 1 98.31 383 HIS A C 1
ATOM 2880 O O . HIS A 1 383 ? 16.375 -1.571 0.052 1 98.31 383 HIS A O 1
ATOM 2886 N N . GLY A 1 384 ? 14.242 -1.008 -0.184 1 97.62 384 GLY A N 1
ATOM 2887 C CA . GLY A 1 384 ? 14.273 -0.046 0.907 1 97.62 384 GLY A CA 1
ATOM 2888 C C . GLY A 1 384 ? 14.562 -0.681 2.254 1 97.62 384 GLY A C 1
ATOM 2889 O O . GLY A 1 384 ? 15.141 -0.04 3.137 1 97.62 384 GLY A O 1
ATOM 2890 N N . LEU A 1 385 ? 14.203 -1.933 2.371 1 97.38 385 LEU A N 1
ATOM 2891 C CA . LEU A 1 385 ? 14.422 -2.689 3.6 1 97.38 385 LEU A CA 1
ATOM 2892 C C . LEU A 1 385 ? 15.812 -3.316 3.611 1 97.38 385 LEU A C 1
ATOM 2894 O O . LEU A 1 385 ? 16.203 -3.951 4.594 1 97.38 385 LEU A O 1
ATOM 2898 N N . GLY A 1 386 ? 16.531 -3.168 2.521 1 96.12 386 GLY A N 1
ATOM 2899 C CA . GLY A 1 386 ? 17.828 -3.803 2.393 1 96.12 386 GLY A CA 1
ATOM 2900 C C . GLY A 1 386 ? 17.75 -5.281 2.078 1 96.12 386 GLY A C 1
ATOM 2901 O O . GLY A 1 386 ? 18.719 -6.02 2.264 1 96.12 386 GLY A O 1
ATOM 2902 N N . VAL A 1 387 ? 16.562 -5.781 1.69 1 98 387 VAL A N 1
ATOM 2903 C CA . VAL A 1 387 ? 16.359 -7.176 1.326 1 98 387 VAL A CA 1
ATOM 2904 C C . VAL A 1 387 ? 16.75 -7.398 -0.131 1 98 387 VAL A C 1
ATOM 2906 O O . VAL A 1 387 ? 16.297 -6.672 -1.021 1 98 387 VAL A O 1
ATOM 2909 N N . LYS A 1 388 ? 17.531 -8.359 -0.389 1 98.06 388 LYS A N 1
ATOM 2910 C CA . LYS A 1 388 ? 18 -8.648 -1.743 1 98.06 388 LYS A CA 1
ATOM 2911 C C . LYS A 1 388 ? 16.922 -9.375 -2.549 1 98.06 388 LYS A C 1
ATOM 2913 O O . LYS A 1 388 ? 16.172 -10.18 -2.004 1 98.06 388 LYS A O 1
ATOM 2918 N N . THR A 1 389 ? 16.797 -9.07 -3.848 1 98.12 389 THR A N 1
ATOM 2919 C CA . THR A 1 389 ? 15.859 -9.75 -4.738 1 98.12 389 THR A CA 1
ATOM 2920 C C . THR A 1 389 ? 16.547 -10.188 -6.023 1 98.12 389 THR A C 1
ATOM 2922 O O . THR A 1 389 ? 16.031 -11.023 -6.762 1 98.12 389 THR A O 1
ATOM 2925 N N . ASN A 1 390 ? 17.641 -9.672 -6.461 1 96.12 390 ASN A N 1
ATOM 2926 C CA . ASN A 1 390 ? 18.406 -9.867 -7.688 1 96.12 390 ASN A CA 1
ATOM 2927 C C . ASN A 1 390 ? 17.672 -9.312 -8.906 1 96.12 390 ASN A C 1
ATOM 2929 O O . ASN A 1 390 ? 18.047 -9.617 -10.047 1 96.12 390 ASN A O 1
ATOM 2933 N N . VAL A 1 391 ? 16.672 -8.555 -8.703 1 98.56 391 VAL A N 1
ATOM 2934 C CA . VAL A 1 391 ? 15.883 -7.996 -9.797 1 98.56 391 VAL A CA 1
ATOM 2935 C C . VAL A 1 391 ? 16.453 -6.645 -10.211 1 98.56 391 VAL A C 1
ATOM 2937 O O . VAL A 1 391 ? 16.734 -5.797 -9.359 1 98.56 391 VAL A O 1
ATOM 2940 N N . ASP A 1 392 ? 16.703 -6.504 -11.469 1 98.31 392 ASP A N 1
ATOM 2941 C CA . ASP A 1 392 ? 17.062 -5.215 -12.047 1 98.31 392 ASP A CA 1
ATOM 2942 C C . ASP A 1 392 ? 15.828 -4.336 -12.258 1 98.31 392 ASP A C 1
ATOM 2944 O O . ASP A 1 392 ? 15.039 -4.57 -13.172 1 98.31 392 ASP A O 1
ATOM 2948 N N . VAL A 1 393 ? 15.758 -3.262 -11.562 1 97.69 393 VAL A N 1
ATOM 2949 C CA . VAL A 1 393 ? 14.562 -2.422 -11.547 1 97.69 393 VAL A CA 1
ATOM 2950 C C . VAL A 1 393 ? 14.367 -1.77 -12.914 1 97.69 393 VAL A C 1
ATOM 2952 O O . VAL A 1 393 ? 13.242 -1.669 -13.398 1 97.69 393 VAL A O 1
ATOM 2955 N N . GLY A 1 394 ? 15.391 -1.282 -13.492 1 97.62 394 GLY A N 1
ATOM 2956 C CA . GLY A 1 394 ? 15.289 -0.676 -14.812 1 97.62 394 GLY A CA 1
ATOM 2957 C C . GLY A 1 394 ? 14.688 -1.602 -15.852 1 97.62 394 GLY A C 1
ATOM 2958 O O . GLY A 1 394 ? 13.766 -1.21 -16.578 1 97.62 394 GLY A O 1
ATOM 2959 N N . LYS A 1 395 ? 15.211 -2.836 -15.898 1 98.62 395 LYS A N 1
ATOM 2960 C CA . LYS A 1 395 ? 14.703 -3.816 -16.859 1 98.62 395 LYS A CA 1
ATOM 2961 C C . LYS A 1 395 ? 13.273 -4.23 -16.516 1 98.62 395 LYS A C 1
ATOM 2963 O O . LYS A 1 395 ? 12.477 -4.5 -17.422 1 98.62 395 LYS A O 1
ATOM 2968 N N . LEU A 1 396 ? 12.977 -4.285 -15.25 1 98.75 396 LEU A N 1
ATOM 2969 C CA . LEU A 1 396 ? 11.617 -4.578 -14.812 1 98.75 396 LEU A CA 1
ATOM 2970 C C . LEU A 1 396 ? 10.648 -3.512 -15.305 1 98.75 396 LEU A C 1
ATOM 2972 O O . LEU A 1 396 ? 9.555 -3.832 -15.781 1 98.75 396 LEU A O 1
ATOM 2976 N N . LEU A 1 397 ? 11.07 -2.25 -15.188 1 98.19 397 LEU A N 1
ATOM 2977 C CA . LEU A 1 397 ? 10.242 -1.141 -15.641 1 98.19 397 LEU A CA 1
ATOM 2978 C C . LEU A 1 397 ? 9.992 -1.223 -17.141 1 98.19 397 LEU A C 1
ATOM 2980 O O . LEU A 1 397 ? 8.891 -0.93 -17.625 1 98.19 397 LEU A O 1
ATOM 2984 N N . LEU A 1 398 ? 10.992 -1.655 -17.859 1 98.25 398 LEU A N 1
ATOM 2985 C CA . LEU A 1 398 ? 10.852 -1.805 -19.297 1 98.25 398 LEU A CA 1
ATOM 2986 C C . LEU A 1 398 ? 9.82 -2.879 -19.641 1 98.25 398 LEU A C 1
ATOM 2988 O O . LEU A 1 398 ? 9.023 -2.715 -20.562 1 98.25 398 LEU A O 1
ATOM 2992 N N . ALA A 1 399 ? 9.844 -3.953 -18.922 1 98.75 399 ALA A N 1
ATOM 2993 C CA . ALA A 1 399 ? 8.859 -5.016 -19.125 1 98.75 399 ALA A CA 1
ATOM 2994 C C . ALA A 1 399 ? 7.449 -4.52 -18.844 1 98.75 399 ALA A C 1
ATOM 2996 O O . ALA A 1 399 ? 6.523 -4.805 -19.609 1 98.75 399 ALA A O 1
ATOM 2997 N N . GLY A 1 400 ? 7.324 -3.785 -17.734 1 98.44 400 GLY A N 1
ATOM 2998 C CA . GLY A 1 400 ? 6.031 -3.213 -17.391 1 98.44 400 GLY A CA 1
ATOM 2999 C C . GLY A 1 400 ? 5.523 -2.223 -18.422 1 98.44 400 GLY A C 1
ATOM 3000 O O . GLY A 1 400 ? 4.34 -2.236 -18.766 1 98.44 400 GLY A O 1
ATOM 3001 N N . GLU A 1 401 ? 6.379 -1.377 -18.859 1 97.81 401 GLU A N 1
ATOM 3002 C CA . GLU A 1 401 ? 6.02 -0.405 -19.891 1 97.81 401 GLU A CA 1
ATOM 3003 C C . GLU A 1 401 ? 5.598 -1.099 -21.188 1 97.81 401 GLU A C 1
ATOM 3005 O O . GLU A 1 401 ? 4.625 -0.693 -21.828 1 97.81 401 GLU A O 1
ATOM 3010 N N . PHE A 1 402 ? 6.355 -2.131 -21.594 1 98.5 402 PHE A N 1
ATOM 3011 C CA . PHE A 1 402 ? 6.078 -2.889 -22.812 1 98.5 402 PHE A CA 1
ATOM 3012 C C . PHE A 1 402 ? 4.652 -3.43 -22.797 1 98.5 402 PHE A C 1
ATOM 3014 O O . PHE A 1 402 ? 3.887 -3.209 -23.734 1 98.5 402 PHE A O 1
ATOM 3021 N N . ILE A 1 403 ? 4.246 -4.074 -21.688 1 98.5 403 ILE A N 1
ATOM 3022 C CA . ILE A 1 403 ? 2.953 -4.746 -21.656 1 98.5 403 ILE A CA 1
ATOM 3023 C C . ILE A 1 403 ? 1.84 -3.721 -21.469 1 98.5 403 ILE A C 1
ATOM 3025 O O . ILE A 1 403 ? 0.745 -3.871 -22.016 1 98.5 403 ILE A O 1
ATOM 3029 N N . SER A 1 404 ? 2.096 -2.691 -20.656 1 97.38 404 SER A N 1
ATOM 3030 C CA . SER A 1 404 ? 1.105 -1.637 -20.469 1 97.38 404 SER A CA 1
ATOM 3031 C C . SER A 1 404 ? 0.782 -0.931 -21.781 1 97.38 404 SER A C 1
ATOM 3033 O O . SER A 1 404 ? -0.38 -0.625 -22.047 1 97.38 404 SER A O 1
ATOM 3035 N N . LYS A 1 405 ? 1.807 -0.619 -22.531 1 97.38 405 LYS A N 1
ATOM 3036 C CA . LYS A 1 405 ? 1.604 -0.006 -23.844 1 97.38 405 LYS A CA 1
ATOM 3037 C C . LYS A 1 405 ? 0.74 -0.891 -24.734 1 97.38 405 LYS A C 1
ATOM 3039 O O . LYS A 1 405 ? -0.172 -0.402 -25.406 1 97.38 405 LYS A O 1
ATOM 3044 N N . HIS A 1 406 ? 1.05 -2.15 -24.781 1 97.94 406 HIS A N 1
ATOM 3045 C CA . HIS A 1 406 ? 0.271 -3.07 -25.594 1 97.94 406 HIS A CA 1
ATOM 3046 C C . HIS A 1 406 ? -1.187 -3.111 -25.141 1 97.94 406 HIS A C 1
ATOM 3048 O O . HIS A 1 406 ? -2.096 -3.186 -25.969 1 97.94 406 HIS A O 1
ATOM 3054 N N . LEU A 1 407 ? -1.408 -3.104 -23.828 1 96.69 407 LEU A N 1
ATOM 3055 C CA . LEU A 1 407 ? -2.756 -3.211 -23.281 1 96.69 407 LEU A CA 1
ATOM 3056 C C . LEU A 1 407 ? -3.484 -1.874 -23.375 1 96.69 407 LEU A C 1
ATOM 3058 O O . LEU A 1 407 ? -4.691 -1.804 -23.125 1 96.69 407 LEU A O 1
ATOM 3062 N N . GLY A 1 408 ? -2.801 -0.821 -23.594 1 95.38 408 GLY A N 1
ATOM 3063 C CA . GLY A 1 408 ? -3.398 0.495 -23.766 1 95.38 408 GLY A CA 1
ATOM 3064 C C . GLY A 1 408 ? -3.85 1.115 -22.453 1 95.38 408 GLY A C 1
ATOM 3065 O O . GLY A 1 408 ? -4.91 1.738 -22.391 1 95.38 408 GLY A O 1
ATOM 3066 N N . ARG A 1 409 ? -3.068 0.927 -21.391 1 91.56 409 ARG A N 1
ATOM 3067 C CA . ARG A 1 409 ? -3.434 1.523 -20.109 1 91.56 409 ARG A CA 1
ATOM 3068 C C . ARG A 1 409 ? -2.191 1.881 -19.297 1 91.56 409 ARG A C 1
ATOM 3070 O O . ARG A 1 409 ? -1.11 1.34 -19.547 1 91.56 409 ARG A O 1
ATOM 3077 N N . GLN A 1 410 ? -2.379 2.766 -18.422 1 90.94 410 GLN A N 1
ATOM 3078 C CA . GLN A 1 410 ? -1.306 3.18 -17.531 1 90.94 410 GLN A CA 1
ATOM 3079 C C . GLN A 1 410 ? -0.968 2.076 -16.531 1 90.94 410 GLN A C 1
ATOM 3081 O O . GLN A 1 410 ? -1.85 1.328 -16.094 1 90.94 410 GLN A O 1
ATOM 3086 N N . SER A 1 411 ? 0.334 2.012 -16.172 1 94.75 411 SER A N 1
ATOM 3087 C CA . SER A 1 411 ? 0.767 1.052 -15.172 1 94.75 411 SER A CA 1
ATOM 3088 C C . SER A 1 411 ? -0.008 1.23 -13.867 1 94.75 411 SER A C 1
ATOM 3090 O O . SER A 1 411 ? -0.29 2.357 -13.461 1 94.75 411 SER A O 1
ATOM 3092 N N . GLY A 1 412 ? -0.372 0.14 -13.219 1 93.81 412 GLY A N 1
ATOM 3093 C CA . GLY A 1 412 ? -0.984 0.184 -11.906 1 93.81 412 GLY A CA 1
ATOM 3094 C C . GLY A 1 412 ? 0.027 0.318 -10.781 1 93.81 412 GLY A C 1
ATOM 3095 O O . GLY A 1 412 ? -0.344 0.365 -9.609 1 93.81 412 GLY A O 1
ATOM 3096 N N . SER A 1 413 ? 1.303 0.38 -11.133 1 96.25 413 SER A N 1
ATOM 3097 C CA . SER A 1 413 ? 2.379 0.509 -10.156 1 96.25 413 SER A CA 1
ATOM 3098 C C . SER A 1 413 ? 2.691 1.974 -9.867 1 96.25 413 SER A C 1
ATOM 3100 O O . SER A 1 413 ? 3.051 2.727 -10.773 1 96.25 413 SER A O 1
ATOM 3102 N N . LYS A 1 414 ? 2.578 2.369 -8.609 1 94.94 414 LYS A N 1
ATOM 3103 C CA . LYS A 1 414 ? 2.936 3.734 -8.227 1 94.94 414 LYS A CA 1
ATOM 3104 C C . LYS A 1 414 ? 4.434 3.979 -8.398 1 94.94 414 LYS A C 1
ATOM 3106 O O . LYS A 1 414 ? 4.848 5.078 -8.773 1 94.94 414 LYS A O 1
ATOM 3111 N N . THR A 1 415 ? 5.223 2.984 -8.109 1 96.44 415 THR A N 1
ATOM 3112 C CA . THR A 1 415 ? 6.664 3.07 -8.312 1 96.44 415 THR A CA 1
ATOM 3113 C C . THR A 1 415 ? 6.988 3.312 -9.781 1 96.44 415 THR A C 1
ATOM 3115 O O . THR A 1 415 ? 7.801 4.176 -10.117 1 96.44 415 THR A O 1
ATOM 3118 N N . ALA A 1 416 ? 6.359 2.553 -10.648 1 96.19 416 ALA A N 1
ATOM 3119 C CA . ALA A 1 416 ? 6.609 2.695 -12.078 1 96.19 416 ALA A CA 1
ATOM 3120 C C . ALA A 1 416 ? 6.203 4.082 -12.57 1 96.19 416 ALA A C 1
ATOM 3122 O O . ALA A 1 416 ? 6.922 4.703 -13.359 1 96.19 416 ALA A O 1
ATOM 3123 N N . ILE A 1 417 ? 5.074 4.57 -12.102 1 93.25 417 ILE A N 1
ATOM 3124 C CA . ILE A 1 417 ? 4.59 5.887 -12.5 1 93.25 417 ILE A CA 1
ATOM 3125 C C . ILE A 1 417 ? 5.574 6.961 -12.047 1 93.25 417 ILE A C 1
ATOM 3127 O O . ILE A 1 417 ? 5.934 7.848 -12.82 1 93.25 417 ILE A O 1
ATOM 3131 N N . ALA A 1 418 ? 5.984 6.898 -10.82 1 92.44 418 ALA A N 1
ATOM 3132 C CA . ALA A 1 418 ? 6.883 7.891 -10.234 1 92.44 418 ALA A CA 1
ATOM 3133 C C . ALA A 1 418 ? 8.227 7.906 -10.953 1 92.44 418 ALA A C 1
ATOM 3135 O O . ALA A 1 418 ? 8.773 8.977 -11.242 1 92.44 418 ALA A O 1
ATOM 3136 N N . LEU A 1 419 ? 8.766 6.684 -11.25 1 91.12 419 LEU A N 1
ATOM 3137 C CA . LEU A 1 419 ? 10.086 6.574 -11.859 1 91.12 419 LEU A CA 1
ATOM 3138 C C . LEU A 1 419 ? 10.023 6.887 -13.352 1 91.12 419 LEU A C 1
ATOM 3140 O O . LEU A 1 419 ? 11.031 7.27 -13.953 1 91.12 419 LEU A O 1
ATOM 3144 N N . GLY A 1 420 ? 8.945 6.547 -14.008 1 83.25 420 GLY A N 1
ATOM 3145 C CA . GLY A 1 420 ? 8.781 6.879 -15.414 1 83.25 420 GLY A CA 1
ATOM 3146 C C . GLY A 1 420 ? 8.773 8.375 -15.672 1 83.25 420 GLY A C 1
ATOM 3147 O O . GLY A 1 420 ? 9.25 8.828 -16.719 1 83.25 420 GLY A O 1
ATOM 3148 N N . ARG A 1 421 ? 8.344 9.102 -14.773 1 68.06 421 ARG A N 1
ATOM 3149 C CA . ARG A 1 421 ? 8.234 10.547 -14.93 1 68.06 421 ARG A CA 1
ATOM 3150 C C . ARG A 1 421 ? 9.539 11.242 -14.578 1 68.06 421 ARG A C 1
ATOM 3152 O O . ARG A 1 421 ? 9.836 12.328 -15.086 1 68.06 421 ARG A O 1
ATOM 3159 N N . LYS A 1 422 ? 10.234 10.727 -13.641 1 62.72 422 LYS A N 1
ATOM 3160 C CA . LYS A 1 422 ? 11.555 11.281 -13.336 1 62.72 422 LYS A CA 1
ATOM 3161 C C . LYS A 1 422 ? 12.461 11.25 -14.57 1 62.72 422 LYS A C 1
ATOM 3163 O O . LYS A 1 422 ? 13.219 12.188 -14.812 1 62.72 422 LYS A O 1
ATOM 3168 N N . LYS A 1 423 ? 12.289 10.156 -15.312 1 49.5 423 LYS A N 1
ATOM 3169 C CA . LYS A 1 423 ? 13.062 10.047 -16.547 1 49.5 423 LYS A CA 1
ATOM 3170 C C . LYS A 1 423 ? 12.617 11.086 -17.562 1 49.5 423 LYS A C 1
ATOM 3172 O O . LYS A 1 423 ? 13.43 11.594 -18.344 1 49.5 423 LYS A O 1
ATOM 3177 N N . ALA A 1 424 ? 11.344 11.367 -17.547 1 41.75 424 ALA A N 1
ATOM 3178 C CA . ALA A 1 424 ? 10.844 12.375 -18.484 1 41.75 424 ALA A CA 1
ATOM 3179 C C . ALA A 1 424 ? 11.344 13.766 -18.109 1 41.75 424 ALA A C 1
ATOM 3181 O O . ALA A 1 424 ? 11.508 14.633 -18.969 1 41.75 424 ALA A O 1
ATOM 3182 N N . ASN A 1 425 ? 11.367 14.086 -16.828 1 36.81 425 ASN A N 1
ATOM 3183 C CA . ASN A 1 425 ? 11.867 15.398 -16.422 1 36.81 425 ASN A CA 1
ATOM 3184 C C . ASN A 1 425 ? 13.359 15.539 -16.703 1 36.81 425 ASN A C 1
ATOM 3186 O O . ASN A 1 425 ? 13.891 16.656 -16.734 1 36.81 425 ASN A O 1
ATOM 3190 N N . PHE A 1 426 ? 14.047 14.438 -16.719 1 34.38 426 PHE A N 1
ATOM 3191 C CA . PHE A 1 426 ? 15.461 14.547 -17.047 1 34.38 426 PHE A CA 1
ATOM 3192 C C . PHE A 1 426 ? 15.672 14.453 -18.562 1 34.38 426 PHE A C 1
ATOM 3194 O O . PHE A 1 426 ? 16.781 14.68 -19.047 1 34.38 426 PHE A O 1
ATOM 3201 N N . CYS A 1 427 ? 14.719 13.93 -19.188 1 27.27 427 CYS A N 1
ATOM 3202 C CA . CYS A 1 427 ? 14.906 14.086 -20.625 1 27.27 427 CYS A CA 1
ATOM 3203 C C . CYS A 1 427 ? 14.422 15.445 -21.094 1 27.27 427 CYS A C 1
ATOM 3205 O O . CYS A 1 427 ? 13.391 15.938 -20.625 1 27.27 427 CYS A O 1
ATOM 3207 N N . MET B 1 1 ? 55.438 -20.219 44.375 1 18.92 1 MET B N 1
ATOM 3208 C CA . MET B 1 1 ? 55.812 -19.062 45.188 1 18.92 1 MET B CA 1
ATOM 3209 C C . MET B 1 1 ? 55.562 -17.766 44.406 1 18.92 1 MET B C 1
ATOM 3211 O O . MET B 1 1 ? 55.281 -16.734 45 1 18.92 1 MET B O 1
ATOM 3215 N N . SER B 1 2 ? 56.094 -17.688 43.188 1 19.86 2 SER B N 1
ATOM 3216 C CA . SER B 1 2 ? 56.688 -16.656 42.312 1 19.86 2 SER B CA 1
ATOM 3217 C C . SER B 1 2 ? 55.625 -15.648 41.875 1 19.86 2 SER B C 1
ATOM 3219 O O . SER B 1 2 ? 54.5 -16.031 41.562 1 19.86 2 SER B O 1
ATOM 3221 N N . SER B 1 3 ? 55.781 -14.438 42.531 1 20.14 3 SER B N 1
ATOM 3222 C CA . SER B 1 3 ? 55.125 -13.125 42.531 1 20.14 3 SER B CA 1
ATOM 3223 C C . SER B 1 3 ? 54.875 -12.609 41.125 1 20.14 3 SER B C 1
ATOM 3225 O O . SER B 1 3 ? 55.844 -12.336 40.375 1 20.14 3 SER B O 1
ATOM 3227 N N . LEU B 1 4 ? 54 -13.25 40.438 1 19.83 4 LEU B N 1
ATOM 3228 C CA . LEU B 1 4 ? 53.469 -13.312 39.094 1 19.83 4 LEU B CA 1
ATOM 3229 C C . LEU B 1 4 ? 53 -11.945 38.625 1 19.83 4 LEU B C 1
ATOM 3231 O O . LEU B 1 4 ? 51.875 -11.547 38.938 1 19.83 4 LEU B O 1
ATOM 3235 N N . GLU B 1 5 ? 53.969 -10.93 38.844 1 20.08 5 GLU B N 1
ATOM 3236 C CA . GLU B 1 5 ? 53.969 -9.477 38.656 1 20.08 5 GLU B CA 1
ATOM 3237 C C . GLU B 1 5 ? 53.375 -9.094 37.312 1 20.08 5 GLU B C 1
ATOM 3239 O O . GLU B 1 5 ? 53.438 -9.859 36.344 1 20.08 5 GLU B O 1
ATOM 3244 N N . GLU B 1 6 ? 52.469 -8.086 37.312 1 21.66 6 GLU B N 1
ATOM 3245 C CA . GLU B 1 6 ? 51.375 -7.57 36.5 1 21.66 6 GLU B CA 1
ATOM 3246 C C . GLU B 1 6 ? 51.875 -7.008 35.156 1 21.66 6 GLU B C 1
ATOM 3248 O O . GLU B 1 6 ? 52.781 -6.172 35.156 1 21.66 6 GLU B O 1
ATOM 3253 N N . PRO B 1 7 ? 51.969 -7.824 34.125 1 20.28 7 PRO B N 1
ATOM 3254 C CA . PRO B 1 7 ? 52.656 -7.441 32.906 1 20.28 7 PRO B CA 1
ATOM 3255 C C . PRO B 1 7 ? 52.125 -6.152 32.281 1 20.28 7 PRO B C 1
ATOM 3257 O O . PRO B 1 7 ? 50.906 -6.039 32.031 1 20.28 7 PRO B O 1
ATOM 3260 N N . LEU B 1 8 ? 52.562 -5.059 32.812 1 20.56 8 LEU B N 1
ATOM 3261 C CA . LEU B 1 8 ? 52.219 -3.689 32.469 1 20.56 8 LEU B CA 1
ATOM 3262 C C . LEU B 1 8 ? 52.344 -3.471 30.953 1 20.56 8 LEU B C 1
ATOM 3264 O O . LEU B 1 8 ? 53.438 -3.504 30.406 1 20.56 8 LEU B O 1
ATOM 3268 N N . ALA B 1 9 ? 51.531 -4.273 30.188 1 18.42 9 ALA B N 1
ATOM 3269 C CA . ALA B 1 9 ? 51.531 -4.305 28.734 1 18.42 9 ALA B CA 1
ATOM 3270 C C . ALA B 1 9 ? 51.688 -2.904 28.156 1 18.42 9 ALA B C 1
ATOM 3272 O O . ALA B 1 9 ? 51.281 -1.919 28.766 1 18.42 9 ALA B O 1
ATOM 3273 N N . LEU B 1 10 ? 52.5 -2.83 27.141 1 20.53 10 LEU B N 1
ATOM 3274 C CA . LEU B 1 10 ? 53.25 -1.906 26.312 1 20.53 10 LEU B CA 1
ATOM 3275 C C . LEU B 1 10 ? 52.344 -0.916 25.609 1 20.53 10 LEU B C 1
ATOM 3277 O O . LEU B 1 10 ? 51.688 -1.256 24.625 1 20.53 10 LEU B O 1
ATOM 3281 N N . ASP B 1 11 ? 51.312 -0.465 26.328 1 19.06 11 ASP B N 1
ATOM 3282 C CA . ASP B 1 11 ? 50.281 0.273 25.641 1 19.06 11 ASP B CA 1
ATOM 3283 C C . ASP B 1 11 ? 50.844 1.413 24.797 1 19.06 11 ASP B C 1
ATOM 3285 O O . ASP B 1 11 ? 50.125 2.127 24.125 1 19.06 11 ASP B O 1
ATOM 3289 N N . LYS B 1 12 ? 52.062 1.81 25.203 1 21.36 12 LYS B N 1
ATOM 3290 C CA . LYS B 1 12 ? 52.125 3.258 25.031 1 21.36 12 LYS B CA 1
ATOM 3291 C C . LYS B 1 12 ? 52.188 3.627 23.547 1 21.36 12 LYS B C 1
ATOM 3293 O O . LYS B 1 12 ? 52.469 4.777 23.203 1 21.36 12 LYS B O 1
ATOM 3298 N N . PHE B 1 13 ? 51.906 2.756 22.625 1 18.41 13 PHE B N 1
ATOM 3299 C CA . PHE B 1 13 ? 52.594 3.158 21.406 1 18.41 13 PHE B CA 1
ATOM 3300 C C . PHE B 1 13 ? 52.312 4.621 21.078 1 18.41 13 PHE B C 1
ATOM 3302 O O . PHE B 1 13 ? 51.156 5.043 21.047 1 18.41 13 PHE B O 1
ATOM 3309 N N . PRO B 1 14 ? 53.312 5.445 21.312 1 18.83 14 PRO B N 1
ATOM 3310 C CA . PRO B 1 14 ? 53.281 6.906 21.188 1 18.83 14 PRO B CA 1
ATOM 3311 C C . PRO B 1 14 ? 52.844 7.383 19.812 1 18.83 14 PRO B C 1
ATOM 3313 O O . PRO B 1 14 ? 53.438 6.98 18.797 1 18.83 14 PRO B O 1
ATOM 3316 N N . ASN B 1 15 ? 51.656 7.137 19.453 1 18.3 15 ASN B N 1
ATOM 3317 C CA . ASN B 1 15 ? 51.469 7.566 18.078 1 18.3 15 ASN B CA 1
ATOM 3318 C C . ASN B 1 15 ? 52.219 8.867 17.781 1 18.3 15 ASN B C 1
ATOM 3320 O O . ASN B 1 15 ? 52.438 9.664 18.688 1 18.3 15 ASN B O 1
ATOM 3324 N N . LEU B 1 16 ? 52.688 8.906 16.594 1 17.25 16 LEU B N 1
ATOM 3325 C CA . LEU B 1 16 ? 53.469 9.742 15.711 1 17.25 16 LEU B CA 1
ATOM 3326 C C . LEU B 1 16 ? 53.094 11.211 15.859 1 17.25 16 LEU B C 1
ATOM 3328 O O . LEU B 1 16 ? 51.906 11.547 15.953 1 17.25 16 LEU B O 1
ATOM 3332 N N . ASN B 1 17 ? 54.031 12.086 16 1 16.92 17 ASN B N 1
ATOM 3333 C CA . ASN B 1 17 ? 54.688 13.336 16.391 1 16.92 17 ASN B CA 1
ATOM 3334 C C . ASN B 1 17 ? 54.031 14.531 15.695 1 16.92 17 ASN B C 1
ATOM 3336 O O . ASN B 1 17 ? 53.344 14.367 14.688 1 16.92 17 ASN B O 1
ATOM 3340 N N . ASN B 1 18 ? 54.406 15.75 16.125 1 18 18 ASN B N 1
ATOM 3341 C CA . ASN B 1 18 ? 54.125 17.172 16.297 1 18 18 ASN B CA 1
ATOM 3342 C C . ASN B 1 18 ? 54.219 17.922 14.969 1 18 18 ASN B C 1
ATOM 3344 O O . ASN B 1 18 ? 54.156 19.156 14.938 1 18 18 ASN B O 1
ATOM 3348 N N . ILE B 1 19 ? 54.844 17.312 13.961 1 16.97 19 ILE B N 1
ATOM 3349 C CA . ILE B 1 19 ? 55.656 18.312 13.266 1 16.97 19 ILE B CA 1
ATOM 3350 C C . ILE B 1 19 ? 54.781 19.516 12.898 1 16.97 19 ILE B C 1
ATOM 3352 O O . ILE B 1 19 ? 53.656 19.359 12.414 1 16.97 19 ILE B O 1
ATOM 3356 N N . ASP B 1 20 ? 55.25 20.656 13.242 1 17.19 20 ASP B N 1
ATOM 3357 C CA . ASP B 1 20 ? 54.906 22.078 13.328 1 17.19 20 ASP B CA 1
ATOM 3358 C C . ASP B 1 20 ? 54.625 22.656 11.953 1 17.19 20 ASP B C 1
ATOM 3360 O O . ASP B 1 20 ? 54.281 23.828 11.828 1 17.19 20 ASP B O 1
ATOM 3364 N N . LEU B 1 21 ? 54.625 21.906 10.977 1 16.27 21 LEU B N 1
ATOM 3365 C CA . LEU B 1 21 ? 55.094 22.625 9.789 1 16.27 21 LEU B CA 1
ATOM 3366 C C . LEU B 1 21 ? 54.375 23.969 9.672 1 16.27 21 LEU B C 1
ATOM 3368 O O . LEU B 1 21 ? 53.156 24.031 9.609 1 16.27 21 LEU B O 1
ATOM 3372 N N . SER B 1 22 ? 55.031 25.156 9.898 1 16.14 22 SER B N 1
ATOM 3373 C CA . SER B 1 22 ? 55 26.609 10.039 1 16.14 22 SER B CA 1
ATOM 3374 C C . SER B 1 22 ? 54.25 27.266 8.891 1 16.14 22 SER B C 1
ATOM 3376 O O . SER B 1 22 ? 53.312 28.016 9.117 1 16.14 22 SER B O 1
ATOM 3378 N N . ARG B 1 23 ? 55 28.141 7.984 1 16.42 23 ARG B N 1
ATOM 3379 C CA . ARG B 1 23 ? 55.125 29.578 7.781 1 16.42 23 ARG B CA 1
ATOM 3380 C C . ARG B 1 23 ? 54.281 30.031 6.582 1 16.42 23 ARG B C 1
ATOM 3382 O O . ARG B 1 23 ? 54.062 31.234 6.395 1 16.42 23 ARG B O 1
ATOM 3389 N N . PHE B 1 24 ? 54.031 29.281 5.543 1 16.2 24 PHE B N 1
ATOM 3390 C CA . PHE B 1 24 ? 54.281 30.016 4.312 1 16.2 24 PHE B CA 1
ATOM 3391 C C . PHE B 1 24 ? 53.344 31.203 4.18 1 16.2 24 PHE B C 1
ATOM 3393 O O . PHE B 1 24 ? 52.125 31.078 4.391 1 16.2 24 PHE B O 1
ATOM 3400 N N . SER B 1 25 ? 53.875 32.5 3.98 1 16.56 25 SER B N 1
ATOM 3401 C CA . SER B 1 25 ? 53.625 33.938 3.91 1 16.56 25 SER B CA 1
ATOM 3402 C C . SER B 1 25 ? 52.812 34.281 2.672 1 16.56 25 SER B C 1
ATOM 3404 O O . SER B 1 25 ? 52.469 35.438 2.469 1 16.56 25 SER B O 1
ATOM 3406 N N . SER B 1 26 ? 52.594 33.531 1.747 1 15.73 26 SER B N 1
ATOM 3407 C CA . SER B 1 26 ? 52.75 34.219 0.479 1 15.73 26 SER B CA 1
ATOM 3408 C C . SER B 1 26 ? 51.844 35.469 0.408 1 15.73 26 SER B C 1
ATOM 3410 O O . SER B 1 26 ? 50.906 35.594 1.204 1 15.73 26 SER B O 1
ATOM 3412 N N . SER B 1 27 ? 51.438 35.875 -0.957 1 16.17 27 SER B N 1
ATOM 3413 C CA . SER B 1 27 ? 51.531 37 -1.89 1 16.17 27 SER B CA 1
ATOM 3414 C C . SER B 1 27 ? 50.312 37.906 -1.783 1 16.17 27 SER B C 1
ATOM 3416 O O . SER B 1 27 ? 49.25 37.469 -1.405 1 16.17 27 SER B O 1
ATOM 3418 N N . ALA B 1 28 ? 50.531 39.281 -2.121 1 16.53 28 ALA B N 1
ATOM 3419 C CA . ALA B 1 28 ? 50.062 40.688 -2.012 1 16.53 28 ALA B CA 1
ATOM 3420 C C . ALA B 1 28 ? 48.812 40.906 -2.879 1 16.53 28 ALA B C 1
ATOM 3422 O O . ALA B 1 28 ? 48.031 41.812 -2.617 1 16.53 28 ALA B O 1
ATOM 3423 N N . CYS B 1 29 ? 48.594 40.312 -4.047 1 17 29 CYS B N 1
ATOM 3424 C CA . CYS B 1 29 ? 48.312 41.312 -5.082 1 17 29 CYS B CA 1
ATOM 3425 C C . CYS B 1 29 ? 46.969 42 -4.82 1 17 29 CYS B C 1
ATOM 3427 O O . CYS B 1 29 ? 46.062 41.406 -4.234 1 17 29 CYS B O 1
ATOM 3429 N N . ARG B 1 30 ? 46.844 43.312 -5.312 1 16.81 30 ARG B N 1
ATOM 3430 C CA . ARG B 1 30 ? 46.156 44.594 -5.121 1 16.81 30 ARG B CA 1
ATOM 3431 C C . ARG B 1 30 ? 44.719 44.5 -5.609 1 16.81 30 ARG B C 1
ATOM 3433 O O . ARG B 1 30 ? 43.812 44.938 -4.91 1 16.81 30 ARG B O 1
ATOM 3440 N N . PRO B 1 31 ? 44.406 44.344 -6.969 1 16.75 31 PRO B N 1
ATOM 3441 C CA . PRO B 1 31 ? 43.75 45.469 -7.613 1 16.75 31 PRO B CA 1
ATOM 3442 C C . PRO B 1 31 ? 42.25 45.5 -7.402 1 16.75 31 PRO B C 1
ATOM 3444 O O . PRO B 1 31 ? 41.625 44.438 -7.152 1 16.75 31 PRO B O 1
ATOM 3447 N N . ILE B 1 32 ? 41.562 46.625 -7.219 1 17.03 32 ILE B N 1
ATOM 3448 C CA . ILE B 1 32 ? 40.25 47.219 -6.895 1 17.03 32 ILE B CA 1
ATOM 3449 C C . ILE B 1 32 ? 39.281 46.938 -8.031 1 17.03 32 ILE B C 1
ATOM 3451 O O . ILE B 1 32 ? 38.094 47.25 -7.914 1 17.03 32 ILE B O 1
ATOM 3455 N N . ARG B 1 33 ? 39.594 46.281 -9.164 1 15.61 33 ARG B N 1
ATOM 3456 C CA . ARG B 1 33 ? 38.938 46.906 -10.305 1 15.61 33 ARG B CA 1
ATOM 3457 C C . ARG B 1 33 ? 37.438 46.969 -10.133 1 15.61 33 ARG B C 1
ATOM 3459 O O . ARG B 1 33 ? 36.812 46 -9.711 1 15.61 33 ARG B O 1
ATOM 3466 N N . GLU B 1 34 ? 36.688 48.156 -10.258 1 16.58 34 GLU B N 1
ATOM 3467 C CA . GLU B 1 34 ? 35.406 48.875 -10.211 1 16.58 34 GLU B CA 1
ATOM 3468 C C . GLU B 1 34 ? 34.406 48.25 -11.141 1 16.58 34 GLU B C 1
ATOM 3470 O O . GLU B 1 34 ? 33.219 48.125 -10.797 1 16.58 34 GLU B O 1
ATOM 3475 N N . ASP B 1 35 ? 34.75 47.938 -12.469 1 15.38 35 ASP B N 1
ATOM 3476 C CA . ASP B 1 35 ? 34 48.625 -13.523 1 15.38 35 ASP B CA 1
ATOM 3477 C C . ASP B 1 35 ? 32.625 48.031 -13.719 1 15.38 35 ASP B C 1
ATOM 3479 O O . ASP B 1 35 ? 31.641 48.75 -13.938 1 15.38 35 ASP B O 1
ATOM 3483 N N . LEU B 1 36 ? 32.406 46.75 -14.102 1 15.55 36 LEU B N 1
ATOM 3484 C CA . LEU B 1 36 ? 31.859 46.594 -15.438 1 15.55 36 LEU B CA 1
ATOM 3485 C C . LEU B 1 36 ? 30.359 46.812 -15.445 1 15.55 36 LEU B C 1
ATOM 3487 O O . LEU B 1 36 ? 29.656 46.469 -14.5 1 15.55 36 LEU B O 1
ATOM 3491 N N . GLY B 1 37 ? 29.781 47.594 -16.562 1 15.41 37 GLY B N 1
ATOM 3492 C CA . GLY B 1 37 ? 28.781 48.344 -17.312 1 15.41 37 GLY B CA 1
ATOM 3493 C C . GLY B 1 37 ? 27.484 47.562 -17.5 1 15.41 37 GLY B C 1
ATOM 3494 O O . GLY B 1 37 ? 26.562 47.719 -16.688 1 15.41 37 GLY B O 1
ATOM 3495 N N . MET B 1 38 ? 27.172 47.156 -18.844 1 15.48 38 MET B N 1
ATOM 3496 C CA . MET B 1 38 ? 26.203 47.625 -19.828 1 15.48 38 MET B CA 1
ATOM 3497 C C . MET B 1 38 ? 25.031 46.656 -19.938 1 15.48 38 MET B C 1
ATOM 3499 O O . MET B 1 38 ? 24.156 46.812 -20.781 1 15.48 38 MET B O 1
ATOM 3503 N N . GLY B 1 39 ? 24.844 45.625 -19.156 1 16 39 GLY B N 1
ATOM 3504 C CA . GLY B 1 39 ? 24.109 44.719 -20.016 1 16 39 GLY B CA 1
ATOM 3505 C C . GLY B 1 39 ? 22.812 45.281 -20.531 1 16 39 GLY B C 1
ATOM 3506 O O . GLY B 1 39 ? 22.078 45.938 -19.781 1 16 39 GLY B O 1
ATOM 3507 N N . GLN B 1 40 ? 22.641 45.469 -21.891 1 16.16 40 GLN B N 1
ATOM 3508 C CA . GLN B 1 40 ? 21.812 46.156 -22.875 1 16.16 40 GLN B CA 1
ATOM 3509 C C . GLN B 1 40 ? 20.375 45.656 -22.844 1 16.16 40 GLN B C 1
ATOM 3511 O O . GLN B 1 40 ? 19.453 46.375 -23.219 1 16.16 40 GLN B O 1
ATOM 3516 N N . CYS B 1 41 ? 20.094 44.281 -22.672 1 16.17 41 CYS B N 1
ATOM 3517 C CA . CYS B 1 41 ? 19.344 43.906 -23.875 1 16.17 41 CYS B CA 1
ATOM 3518 C C . CYS B 1 41 ? 18.078 44.75 -24 1 16.17 41 CYS B C 1
ATOM 3520 O O . CYS B 1 41 ? 17.656 45.406 -23.031 1 16.17 41 CYS B O 1
ATOM 3522 N N . TRP B 1 42 ? 16.984 43.969 -24.453 1 15.81 42 TRP B N 1
ATOM 3523 C CA . TRP B 1 42 ? 16.047 44.094 -25.578 1 15.81 42 TRP B CA 1
ATOM 3524 C C . TRP B 1 42 ? 14.898 45.031 -25.219 1 15.81 42 TRP B C 1
ATOM 3526 O O . TRP B 1 42 ? 14.594 45.219 -24.031 1 15.81 42 TRP B O 1
ATOM 3536 N N . ILE B 1 43 ? 14.164 45.375 -26.297 1 15.77 43 ILE B N 1
ATOM 3537 C CA . ILE B 1 43 ? 13.453 46.406 -27.016 1 15.77 43 ILE B CA 1
ATOM 3538 C C . ILE B 1 43 ? 12.07 46.625 -26.406 1 15.77 43 ILE B C 1
ATOM 3540 O O . ILE B 1 43 ? 11.414 45.656 -26 1 15.77 43 ILE B O 1
ATOM 3544 N N . GLN B 1 44 ? 11.672 47.844 -26.406 1 16.06 44 GLN B N 1
ATOM 3545 C CA . GLN B 1 44 ? 10.703 48.812 -25.906 1 16.06 44 GLN B CA 1
ATOM 3546 C C . GLN B 1 44 ? 9.352 48.625 -26.578 1 16.06 44 GLN B C 1
ATOM 3548 O O . GLN B 1 44 ? 8.945 49.469 -27.391 1 16.06 44 GLN B O 1
ATOM 3553 N N . GLY B 1 45 ? 8.945 47.344 -27.156 1 16.44 45 GLY B N 1
ATOM 3554 C CA . GLY B 1 45 ? 7.926 47.688 -28.141 1 16.44 45 GLY B CA 1
ATOM 3555 C C . GLY B 1 45 ? 6.844 48.594 -27.594 1 16.44 45 GLY B C 1
ATOM 3556 O O . GLY B 1 45 ? 6.469 48.469 -26.422 1 16.44 45 GLY B O 1
ATOM 3557 N N . ARG B 1 46 ? 6.57 49.688 -28.297 1 15.95 46 ARG B N 1
ATOM 3558 C CA . ARG B 1 46 ? 6.004 51 -28.141 1 15.95 46 ARG B CA 1
ATOM 3559 C C . ARG B 1 46 ? 4.492 50.938 -27.953 1 15.95 46 ARG B C 1
ATOM 3561 O O . ARG B 1 46 ? 3.936 51.656 -27.109 1 15.95 46 ARG B O 1
ATOM 3568 N N . ASN B 1 47 ? 3.715 50.312 -28.922 1 16.39 47 ASN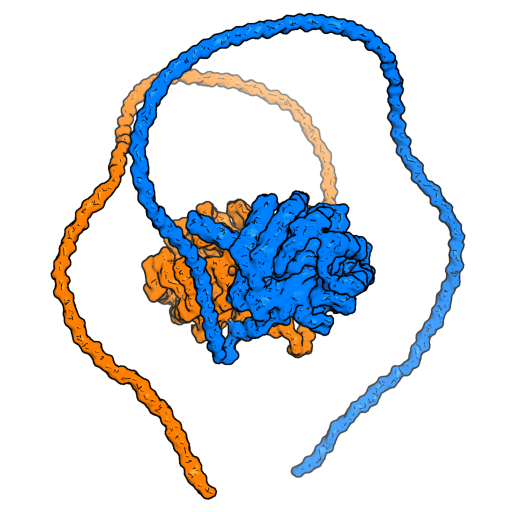 B N 1
ATOM 3569 C CA . ASN B 1 47 ? 2.803 51.25 -29.578 1 16.39 47 ASN B CA 1
ATOM 3570 C C . ASN B 1 47 ? 1.618 51.594 -28.672 1 16.39 47 ASN B C 1
ATOM 3572 O O . ASN B 1 47 ? 0.894 50.719 -28.219 1 16.39 47 ASN B O 1
ATOM 3576 N N . CYS B 1 48 ? 1.572 52.719 -28.094 1 16.84 48 CYS B N 1
ATOM 3577 C CA . CYS B 1 48 ? 0.647 53.375 -27.156 1 16.84 48 CYS B CA 1
ATOM 3578 C C . CYS B 1 48 ? -0.667 53.688 -27.859 1 16.84 48 CYS B C 1
ATOM 3580 O O . CYS B 1 48 ? -1.45 54.5 -27.344 1 16.84 48 CYS B O 1
ATOM 3582 N N . PHE B 1 49 ? -1.188 52.75 -28.734 1 17.03 49 PHE B N 1
ATOM 3583 C CA . PHE B 1 49 ? -2.213 53.375 -29.547 1 17.03 49 PHE B CA 1
ATOM 3584 C C . PHE B 1 49 ? -3.213 54.125 -28.672 1 17.03 49 PHE B C 1
ATOM 3586 O O . PHE B 1 49 ? -3.887 53.531 -27.844 1 17.03 49 PHE B O 1
ATOM 3593 N N . SER B 1 50 ? -2.912 55.375 -28.469 1 15.83 50 SER B N 1
ATOM 3594 C CA . SER B 1 50 ? -3.561 56.344 -27.625 1 15.83 50 SER B CA 1
ATOM 3595 C C . SER B 1 50 ? -5.035 56.5 -27.984 1 15.83 50 SER B C 1
ATOM 3597 O O . SER B 1 50 ? -5.902 56.5 -27.109 1 15.83 50 SER B O 1
ATOM 3599 N N . SER B 1 51 ? -5.266 57.125 -29.109 1 15.96 51 SER B N 1
ATOM 3600 C CA . SER B 1 51 ? -5.93 58.438 -29.078 1 15.96 51 SER B CA 1
ATOM 3601 C C . SER B 1 51 ? -7.441 58.281 -28.969 1 15.96 51 SER B C 1
ATOM 3603 O O . SER B 1 51 ? -8.008 57.281 -29.438 1 15.96 51 SER B O 1
ATOM 3605 N N . ASN B 1 52 ? -8.086 59.219 -28.25 1 16.16 52 ASN B N 1
ATOM 3606 C CA . ASN B 1 52 ? -9.312 59.625 -27.547 1 16.16 52 ASN B CA 1
ATOM 3607 C C . ASN B 1 52 ? -10.406 60.031 -28.531 1 16.16 52 ASN B C 1
ATOM 3609 O O . ASN B 1 52 ? -11.453 60.531 -28.125 1 16.16 52 ASN B O 1
ATOM 3613 N N . SER B 1 53 ? -10.156 60.094 -29.859 1 15.89 53 SER B N 1
ATOM 3614 C CA . SER B 1 53 ? -10.961 61.188 -30.359 1 15.89 53 SER B CA 1
ATOM 3615 C C . SER B 1 53 ? -12.453 60.906 -30.188 1 15.89 53 SER B C 1
ATOM 3617 O O . SER B 1 53 ? -12.953 59.875 -30.672 1 15.89 53 SER B O 1
ATOM 3619 N N . CYS B 1 54 ? -13.07 61.562 -29.219 1 17.67 54 CYS B N 1
ATOM 3620 C CA . CYS B 1 54 ? -14.484 61.625 -28.875 1 17.67 54 CYS B CA 1
ATOM 3621 C C . CYS B 1 54 ? -15.289 62.281 -29.984 1 17.67 54 CYS B C 1
ATOM 3623 O O . CYS B 1 54 ? -16.359 62.844 -29.75 1 17.67 54 CYS B O 1
ATOM 3625 N N . GLU B 1 55 ? -14.867 62.094 -31.219 1 15.33 55 GLU B N 1
ATOM 3626 C CA . GLU B 1 55 ? -15.602 63.094 -31.984 1 15.33 55 GLU B CA 1
ATOM 3627 C C . GLU B 1 55 ? -17.094 63.031 -31.703 1 15.33 55 GLU B C 1
ATOM 3629 O O . GLU B 1 55 ? -17.594 62 -31.188 1 15.33 55 GLU B O 1
ATOM 3634 N N . GLU B 1 56 ? -17.875 63.625 -32.719 1 15.68 56 GLU B N 1
ATOM 3635 C CA . GLU B 1 56 ? -18.875 64.625 -32.969 1 15.68 56 GLU B CA 1
ATOM 3636 C C . GLU B 1 56 ? -20.281 64.062 -32.938 1 15.68 56 GLU B C 1
ATOM 3638 O O . GLU B 1 56 ? -21.172 64.562 -32.25 1 15.68 56 GLU B O 1
ATOM 3643 N N . ASP B 1 57 ? -20.828 63.438 -34.125 1 15.42 57 ASP B N 1
ATOM 3644 C CA . ASP B 1 57 ? -21.812 64.188 -34.906 1 15.42 57 ASP B CA 1
ATOM 3645 C C . ASP B 1 57 ? -23.219 63.906 -34.375 1 15.42 57 ASP B C 1
ATOM 3647 O O . ASP B 1 57 ? -23.453 62.938 -33.656 1 15.42 57 ASP B O 1
ATOM 3651 N N . ILE B 1 58 ? -24.234 64.25 -35.312 1 15.79 58 ILE B N 1
ATOM 3652 C CA . ILE B 1 58 ? -25.469 65 -35.5 1 15.79 58 ILE B CA 1
ATOM 3653 C C . ILE B 1 58 ? -26.672 64.125 -35.156 1 15.79 58 ILE B C 1
ATOM 3655 O O . ILE B 1 58 ? -27.469 64.5 -34.281 1 15.79 58 ILE B O 1
ATOM 3659 N N . GLU B 1 59 ? -27.672 64.062 -36.125 1 15.25 59 GLU B N 1
ATOM 3660 C CA . GLU B 1 59 ? -28.984 64.688 -36.219 1 15.25 59 GLU B CA 1
ATOM 3661 C C . GLU B 1 59 ? -30.109 63.688 -35.906 1 15.25 59 GLU B C 1
ATOM 3663 O O . GLU B 1 59 ? -31.016 64 -35.125 1 15.25 59 GLU B O 1
ATOM 3668 N N . VAL B 1 60 ? -30.438 62.688 -36.812 1 15.44 60 VAL B N 1
ATOM 3669 C CA . VAL B 1 60 ? -31.703 62.906 -37.5 1 15.44 60 VAL B CA 1
ATOM 3670 C C . VAL B 1 60 ? -32.844 62.406 -36.625 1 15.44 60 VAL B C 1
ATOM 3672 O O . VAL B 1 60 ? -32.656 61.531 -35.781 1 15.44 60 VAL B O 1
ATOM 3675 N N . HIS B 1 61 ? -34.125 62.469 -37.219 1 15.31 61 HIS B N 1
ATOM 3676 C CA . HIS B 1 61 ? -35.5 62.969 -37.062 1 15.31 61 HIS B CA 1
ATOM 3677 C C . HIS B 1 61 ? -36.438 61.844 -36.594 1 15.31 61 HIS B C 1
ATOM 3679 O O . HIS B 1 61 ? -37.25 62.062 -35.688 1 15.31 61 HIS B O 1
ATOM 3685 N N . ASP B 1 62 ? -36.562 60.688 -37.312 1 14.7 62 ASP B N 1
ATOM 3686 C CA . ASP B 1 62 ? -37.938 60.625 -37.812 1 14.7 62 ASP B CA 1
ATOM 3687 C C . ASP B 1 62 ? -38.875 60.062 -36.75 1 14.7 62 ASP B C 1
ATOM 3689 O O . ASP B 1 62 ? -38.469 59.375 -35.844 1 14.7 62 ASP B O 1
ATOM 3693 N N . ARG B 1 63 ? -40.219 59.969 -37.156 1 15.14 63 ARG B N 1
ATOM 3694 C CA . ARG B 1 63 ? -41.625 60.25 -36.812 1 15.14 63 ARG B CA 1
ATOM 3695 C C . ARG B 1 63 ? -42.25 59.094 -36.062 1 15.14 63 ARG B C 1
ATOM 3697 O O . ARG B 1 63 ? -43.094 59.281 -35.188 1 15.14 63 ARG B O 1
ATOM 3704 N N . GLU B 1 64 ? -41.875 57.688 -36.438 1 15.11 64 GLU B N 1
ATOM 3705 C CA . GLU B 1 64 ? -43.156 57.062 -36.844 1 15.11 64 GLU B CA 1
ATOM 3706 C C . GLU B 1 64 ? -44.031 56.781 -35.625 1 15.11 64 GLU B C 1
ATOM 3708 O O . GLU B 1 64 ? -43.531 56.625 -34.5 1 15.11 64 GLU B O 1
ATOM 3713 N N . GLN B 1 65 ? -45.344 56.375 -36 1 15.35 65 GLN B N 1
ATOM 3714 C CA . GLN B 1 65 ? -46.781 56.5 -35.719 1 15.35 65 GLN B CA 1
ATOM 3715 C C . GLN B 1 65 ? -47.219 55.469 -34.688 1 15.35 65 GLN B C 1
ATOM 3717 O O . GLN B 1 65 ? -46.594 54.406 -34.562 1 15.35 65 GLN B O 1
ATOM 3722 N N . PHE B 1 66 ? -48.219 55.844 -33.875 1 15.32 66 PHE B N 1
ATOM 3723 C CA . PHE B 1 66 ? -49.031 55.562 -32.719 1 15.32 66 PHE B CA 1
ATOM 3724 C C . PHE B 1 66 ? -49.938 54.375 -32.969 1 15.32 66 PHE B C 1
ATOM 3726 O O . PHE B 1 66 ? -50.719 54 -32.062 1 15.32 66 PHE B O 1
ATOM 3733 N N . LYS B 1 67 ? -49.781 53.406 -33.969 1 15.08 67 LYS B N 1
ATOM 3734 C CA . LYS B 1 67 ? -51.094 52.938 -34.281 1 15.08 67 LYS B CA 1
ATOM 3735 C C . LYS B 1 67 ? -51.781 52.312 -33.062 1 15.08 67 LYS B C 1
ATOM 3737 O O . LYS B 1 67 ? -51.094 51.812 -32.156 1 15.08 67 LYS B O 1
ATOM 3742 N N . TRP B 1 68 ? -53.188 52 -33.281 1 14.99 68 TRP B N 1
ATOM 3743 C CA . TRP B 1 68 ? -54.531 52.094 -32.719 1 14.99 68 TRP B CA 1
ATOM 3744 C C . TRP B 1 68 ? -54.906 50.844 -31.953 1 14.99 68 TRP B C 1
ATOM 3746 O O . TRP B 1 68 ? -55.438 50.938 -30.828 1 14.99 68 TRP B O 1
ATOM 3756 N N . PRO B 1 69 ? -55.031 49.531 -32.594 1 15.09 69 PRO B N 1
ATOM 3757 C CA . PRO B 1 69 ? -56.438 49.188 -32.688 1 15.09 69 PRO B CA 1
ATOM 3758 C C . PRO B 1 69 ? -57 48.531 -31.438 1 15.09 69 PRO B C 1
ATOM 3760 O O . PRO B 1 69 ? -56.219 48.156 -30.547 1 15.09 69 PRO B O 1
ATOM 3763 N N . ARG B 1 70 ? -57.969 47.469 -31.781 1 15.23 70 ARG B N 1
ATOM 3764 C CA . ARG B 1 70 ? -59.344 47.125 -31.578 1 15.23 70 ARG B CA 1
ATOM 3765 C C . ARG B 1 70 ? -59.5 46.125 -30.422 1 15.23 70 ARG B C 1
ATOM 3767 O O . ARG B 1 70 ? -58.625 45.312 -30.188 1 15.23 70 ARG B O 1
ATOM 3774 N N . GLN B 1 71 ? -60.594 46.094 -29.703 1 15.78 71 GLN B N 1
ATOM 3775 C CA . GLN B 1 71 ? -61.281 45.812 -28.453 1 15.78 71 GLN B CA 1
ATOM 3776 C C . GLN B 1 71 ? -61.812 44.375 -28.422 1 15.78 71 GLN B C 1
ATOM 3778 O O . GLN B 1 71 ? -62.438 43.969 -27.438 1 15.78 71 GLN B O 1
ATOM 3783 N N . THR B 1 72 ? -61.5 43.5 -29.391 1 14.89 72 THR B N 1
ATOM 3784 C CA . THR B 1 72 ? -62.688 42.688 -29.547 1 14.89 72 THR B CA 1
ATOM 3785 C C . THR B 1 72 ? -63 41.938 -28.266 1 14.89 72 THR B C 1
ATOM 3787 O O . THR B 1 72 ? -62.156 41.781 -27.391 1 14.89 72 THR B O 1
ATOM 3790 N N . ARG B 1 73 ? -63.719 40.656 -28.484 1 15.77 73 ARG B N 1
ATOM 3791 C CA . ARG B 1 73 ? -65 40 -28.234 1 15.77 73 ARG B CA 1
ATOM 3792 C C . ARG B 1 73 ? -64.938 39.094 -27.016 1 15.77 73 ARG B C 1
ATOM 3794 O O . ARG B 1 73 ? -63.875 38.562 -26.688 1 15.77 73 ARG B O 1
ATOM 3801 N N . ASP B 1 74 ? -66 38.906 -26.234 1 16.09 74 ASP B N 1
ATOM 3802 C CA . ASP B 1 74 ? -66.625 38.625 -24.953 1 16.09 74 ASP B CA 1
ATOM 3803 C C . ASP B 1 74 ? -66.688 37.094 -24.734 1 16.09 74 ASP B C 1
ATOM 3805 O O . ASP B 1 74 ? -67 36.656 -23.609 1 16.09 74 ASP B O 1
ATOM 3809 N N . SER B 1 75 ? -66.812 36.188 -25.797 1 15.49 75 SER B N 1
ATOM 3810 C CA . SER B 1 75 ? -68 35.344 -25.609 1 15.49 75 SER B CA 1
ATOM 3811 C C . SER B 1 75 ? -67.75 34.312 -24.484 1 15.49 75 SER B C 1
ATOM 3813 O O . SER B 1 75 ? -68.562 34.219 -23.562 1 15.49 75 SER B O 1
ATOM 3815 N N . SER B 1 76 ? -67.312 33.062 -24.859 1 15.42 76 SER B N 1
ATOM 3816 C CA . SER B 1 76 ? -68.188 31.875 -24.844 1 15.42 76 SER B CA 1
ATOM 3817 C C . SER B 1 76 ? -68.125 31.172 -23.484 1 15.42 76 SER B C 1
ATOM 3819 O O . SER B 1 76 ? -67.188 31.438 -22.688 1 15.42 76 SER B O 1
ATOM 3821 N N . GLN B 1 77 ? -68.312 29.828 -23.5 1 16.11 77 GLN B N 1
ATOM 3822 C CA . GLN B 1 77 ? -69.312 28.844 -23.078 1 16.11 77 GLN B CA 1
ATOM 3823 C C . GLN B 1 77 ? -68.812 28.047 -21.859 1 16.11 77 GLN B C 1
ATOM 3825 O O . GLN B 1 77 ? -69.562 27.938 -20.859 1 16.11 77 GLN B O 1
ATOM 3830 N N . GLY B 1 78 ? -67.938 27.062 -22.109 1 15.65 78 GLY B N 1
ATOM 3831 C CA . GLY B 1 78 ? -68.375 25.703 -21.891 1 15.65 78 GLY B CA 1
ATOM 3832 C C . GLY B 1 78 ? -68.312 25.281 -20.438 1 15.65 78 GLY B C 1
ATOM 3833 O O . GLY B 1 78 ? -67.75 25.984 -19.609 1 15.65 78 GLY B O 1
ATOM 3834 N N . ASP B 1 79 ? -68.188 23.891 -20.266 1 17.19 79 ASP B N 1
ATOM 3835 C CA . ASP B 1 79 ? -68.75 22.703 -19.656 1 17.19 79 ASP B CA 1
ATOM 3836 C C . ASP B 1 79 ? -68.062 22.328 -18.375 1 17.19 79 ASP B C 1
ATOM 3838 O O . ASP B 1 79 ? -66.812 22.328 -18.328 1 17.19 79 ASP B O 1
ATOM 3842 N N . ILE B 1 80 ? -68.75 22.359 -17.281 1 18.3 80 ILE B N 1
ATOM 3843 C CA . ILE B 1 80 ? -68.438 22.312 -15.852 1 18.3 80 ILE B CA 1
ATOM 3844 C C . ILE B 1 80 ? -68.062 20.891 -15.438 1 18.3 80 ILE B C 1
ATOM 3846 O O . ILE B 1 80 ? -67.812 20.625 -14.258 1 18.3 80 ILE B O 1
ATOM 3850 N N . PRO B 1 81 ? -67.562 19.938 -16.375 1 17.75 81 PRO B N 1
ATOM 3851 C CA . PRO B 1 81 ? -67.938 18.641 -15.82 1 17.75 81 PRO B CA 1
ATOM 3852 C C . PRO B 1 81 ? -67.25 18.344 -14.492 1 17.75 81 PRO B C 1
ATOM 3854 O O . PRO B 1 81 ? -66.125 18.828 -14.25 1 17.75 81 PRO B O 1
ATOM 3857 N N . HIS B 1 82 ? -68 17.969 -13.477 1 17.33 82 HIS B N 1
ATOM 3858 C CA . HIS B 1 82 ? -67.938 17.703 -12.039 1 17.33 82 HIS B CA 1
ATOM 3859 C C . HIS B 1 82 ? -67.188 16.422 -11.75 1 17.33 82 HIS B C 1
ATOM 3861 O O . HIS B 1 82 ? -67.188 15.938 -10.617 1 17.33 82 HIS B O 1
ATOM 3867 N N . ARG B 1 83 ? -66.062 16.062 -12.578 1 16.2 83 ARG B N 1
ATOM 3868 C CA . ARG B 1 83 ? -65.688 14.68 -12.406 1 16.2 83 ARG B CA 1
ATOM 3869 C C . ARG B 1 83 ? -65.375 14.367 -10.938 1 16.2 83 ARG B C 1
ATOM 3871 O O . ARG B 1 83 ? -64.938 15.234 -10.188 1 16.2 83 ARG B O 1
ATOM 3878 N N . ARG B 1 84 ? -65.75 13.07 -10.57 1 17.25 84 ARG B N 1
ATOM 3879 C CA . ARG B 1 84 ? -65.938 12.102 -9.5 1 17.25 84 ARG B CA 1
ATOM 3880 C C . ARG B 1 84 ? -64.688 11.836 -8.719 1 17.25 84 ARG B C 1
ATOM 3882 O O . ARG B 1 84 ? -63.562 12.023 -9.234 1 17.25 84 ARG B O 1
ATOM 3889 N N . THR B 1 85 ? -64.75 11.289 -7.449 1 17.55 85 THR B N 1
ATOM 3890 C CA . THR B 1 85 ? -64.312 11.18 -6.074 1 17.55 85 THR B CA 1
ATOM 3891 C C . THR B 1 85 ? -63.25 10.086 -5.941 1 17.55 85 THR B C 1
ATOM 3893 O O . THR B 1 85 ? -62.812 9.766 -4.832 1 17.55 85 THR B O 1
ATOM 3896 N N . LEU B 1 86 ? -62.406 9.727 -7.035 1 17.41 86 LEU B N 1
ATOM 3897 C CA . LEU B 1 86 ? -61.75 8.43 -6.891 1 17.41 86 LEU B CA 1
ATOM 3898 C C . LEU B 1 86 ? -60.875 8.391 -5.637 1 17.41 86 LEU B C 1
ATOM 3900 O O . LEU B 1 86 ? -60.188 9.367 -5.32 1 17.41 86 LEU B O 1
ATOM 3904 N N . SER B 1 87 ? -61.094 7.289 -4.773 1 19.5 87 SER B N 1
ATOM 3905 C CA . SER B 1 87 ? -60.781 6.676 -3.488 1 19.5 87 SER B CA 1
ATOM 3906 C C . SER B 1 87 ? -59.312 6.309 -3.408 1 19.5 87 SER B C 1
ATOM 3908 O O . SER B 1 87 ? -58.75 5.668 -4.316 1 19.5 87 SER B O 1
ATOM 3910 N N . LEU B 1 88 ? -58.406 7.121 -2.826 1 18.56 88 LEU B N 1
ATOM 3911 C CA . LEU B 1 88 ? -56.969 7.152 -2.604 1 18.56 88 LEU B CA 1
ATOM 3912 C C . LEU B 1 88 ? -56.531 5.961 -1.765 1 18.56 88 LEU B C 1
ATOM 3914 O O . LEU B 1 88 ? -56.875 5.871 -0.58 1 18.56 88 LEU B O 1
ATOM 3918 N N . GLY B 1 89 ? -56.688 4.715 -2.33 1 18.34 89 GLY B N 1
ATOM 3919 C CA . GLY B 1 89 ? -56.219 3.551 -1.591 1 18.34 89 GLY B CA 1
ATOM 3920 C C . GLY B 1 89 ? -54.781 3.666 -1.126 1 18.34 89 GLY B C 1
ATOM 3921 O O . GLY B 1 89 ? -53.969 4.289 -1.796 1 18.34 89 GLY B O 1
ATOM 3922 N N . ARG B 1 90 ? -54.469 3.562 0.246 1 19.3 90 ARG B N 1
ATOM 3923 C CA . ARG B 1 90 ? -53.375 3.732 1.193 1 19.3 90 ARG B CA 1
ATOM 3924 C C . ARG B 1 90 ? -52.25 2.725 0.928 1 19.3 90 ARG B C 1
ATOM 3926 O O . ARG B 1 90 ? -52.312 1.585 1.394 1 19.3 90 ARG B O 1
ATOM 3933 N N . ASN B 1 91 ? -51.844 2.422 -0.317 1 17.36 91 ASN B N 1
ATOM 3934 C CA . ASN B 1 91 ? -50.906 1.312 -0.4 1 17.36 91 ASN B CA 1
ATOM 3935 C C . ASN B 1 91 ? -49.625 1.592 0.405 1 17.36 91 ASN B C 1
ATOM 3937 O O . ASN B 1 91 ? -48.969 2.615 0.204 1 17.36 91 ASN B O 1
ATOM 3941 N N . ARG B 1 92 ? -49.5 0.968 1.677 1 19.95 92 ARG B N 1
ATOM 3942 C CA . ARG B 1 92 ? -48.469 0.835 2.688 1 19.95 92 ARG B CA 1
ATOM 3943 C C . ARG B 1 92 ? -47.156 0.305 2.076 1 19.95 92 ARG B C 1
ATOM 3945 O O . ARG B 1 92 ? -47.125 -0.827 1.592 1 19.95 92 ARG B O 1
ATOM 3952 N N . MET B 1 93 ? -46.5 1.058 1.261 1 18.72 93 MET B N 1
ATOM 3953 C CA . MET B 1 93 ? -45.188 0.655 0.708 1 18.72 93 MET B CA 1
ATOM 3954 C C . MET B 1 93 ? -44.25 0.247 1.816 1 18.72 93 MET B C 1
ATOM 3956 O O . MET B 1 93 ? -44 1.018 2.746 1 18.72 93 MET B O 1
ATOM 3960 N N . LEU B 1 94 ? -44.25 -1.1 2.125 1 20.09 94 LEU B N 1
ATOM 3961 C CA . LEU B 1 94 ? -43.312 -1.795 3.006 1 20.09 94 LEU B CA 1
ATOM 3962 C C . LEU B 1 94 ? -41.875 -1.433 2.666 1 20.09 94 LEU B C 1
ATOM 3964 O O . LEU B 1 94 ? -41.406 -1.622 1.529 1 20.09 94 LEU B O 1
ATOM 3968 N N . ASN B 1 95 ? -41.469 -0.268 3.09 1 20.61 95 ASN B N 1
ATOM 3969 C CA . ASN B 1 95 ? -40.094 0.198 3.045 1 20.61 95 ASN B CA 1
ATOM 3970 C C . ASN B 1 95 ? -39.125 -0.849 3.596 1 20.61 95 ASN B C 1
ATOM 3972 O O . ASN B 1 95 ? -39.188 -1.166 4.785 1 20.61 95 ASN B O 1
ATOM 3976 N N . GLY B 1 96 ? -39.062 -2 2.922 1 20.03 96 GLY B N 1
ATOM 3977 C CA . GLY B 1 96 ? -38.094 -2.984 3.371 1 20.03 96 GLY B CA 1
ATOM 3978 C C . GLY B 1 96 ? -36.719 -2.406 3.561 1 20.03 96 GLY B C 1
ATOM 3979 O O . GLY B 1 96 ? -36.125 -1.871 2.619 1 20.03 96 GLY B O 1
ATOM 3980 N N . THR B 1 97 ? -36.531 -1.68 4.625 1 21.64 97 THR B N 1
ATOM 3981 C CA . THR B 1 97 ? -35.25 -1.214 5.098 1 21.64 97 THR B CA 1
ATOM 3982 C C . THR B 1 97 ? -34.219 -2.34 5.047 1 21.64 97 THR B C 1
ATOM 3984 O O . THR B 1 97 ? -34.375 -3.363 5.715 1 21.64 97 THR B O 1
ATOM 3987 N N . ILE B 1 98 ? -33.719 -2.641 3.859 1 22.36 98 ILE B N 1
ATOM 3988 C CA . ILE B 1 98 ? -32.562 -3.537 3.816 1 22.36 98 ILE B CA 1
ATOM 3989 C C . ILE B 1 98 ? -31.5 -3.053 4.793 1 22.36 98 ILE B C 1
ATOM 3991 O O . ILE B 1 98 ? -30.938 -1.97 4.617 1 22.36 98 ILE B O 1
ATOM 3995 N N . SER B 1 99 ? -31.781 -3.119 6.055 1 23.27 99 SER B N 1
ATOM 3996 C CA . SER B 1 99 ? -30.734 -2.941 7.051 1 23.27 99 SER B CA 1
ATOM 3997 C C . SER B 1 99 ? -29.516 -3.781 6.719 1 23.27 99 SER B C 1
ATOM 3999 O O . SER B 1 99 ? -29.562 -5.012 6.766 1 23.27 99 SER B O 1
ATOM 4001 N N . ALA B 1 100 ? -28.844 -3.486 5.656 1 24.55 100 ALA B N 1
ATOM 4002 C CA . ALA B 1 100 ? -27.547 -4.141 5.473 1 24.55 100 ALA B CA 1
ATOM 4003 C C . ALA B 1 100 ? -26.734 -4.109 6.762 1 24.55 100 ALA B C 1
ATOM 4005 O O . ALA B 1 100 ? -26.156 -3.078 7.113 1 24.55 100 ALA B O 1
ATOM 4006 N N . SER B 1 101 ? -27.328 -4.633 7.832 1 24.19 101 SER B N 1
ATOM 4007 C CA . SER B 1 101 ? -26.484 -4.832 9.008 1 24.19 101 SER B CA 1
ATOM 4008 C C . SER B 1 101 ? -25.219 -5.613 8.648 1 24.19 101 SER B C 1
ATOM 4010 O O . SER B 1 101 ? -25.281 -6.801 8.336 1 24.19 101 SER B O 1
ATOM 4012 N N . LEU B 1 102 ? -24.406 -5.074 7.883 1 25.8 102 LEU B N 1
ATOM 4013 C CA . LEU B 1 102 ? -23.062 -5.648 7.906 1 25.8 102 LEU B CA 1
ATOM 4014 C C . LEU B 1 102 ? -22.625 -5.934 9.336 1 25.8 102 LEU B C 1
ATOM 4016 O O . LEU B 1 102 ? -22.234 -5.016 10.062 1 25.8 102 LEU B O 1
ATOM 4020 N N . HIS B 1 103 ? -23.453 -6.648 10.031 1 23.97 103 HIS B N 1
ATOM 4021 C CA . HIS B 1 103 ? -22.938 -7.113 11.312 1 23.97 103 HIS B CA 1
ATOM 4022 C C . HIS B 1 103 ? -21.547 -7.715 11.148 1 23.97 103 HIS B C 1
ATOM 4024 O O . HIS B 1 103 ? -21.391 -8.805 10.578 1 23.97 103 HIS B O 1
ATOM 4030 N N . LEU B 1 104 ? -20.625 -6.895 10.938 1 26.72 104 LEU B N 1
ATOM 4031 C CA . LEU B 1 104 ? -19.281 -7.383 11.211 1 26.72 104 LEU B CA 1
ATOM 4032 C C . LEU B 1 104 ? -19.219 -8.109 12.547 1 26.72 104 LEU B C 1
ATOM 4034 O O . LEU B 1 104 ? -19.516 -7.523 13.594 1 26.72 104 LEU B O 1
ATOM 4038 N N . SER B 1 105 ? -19.766 -9.273 12.609 1 25.94 105 SER B N 1
ATOM 4039 C CA . SER B 1 105 ? -19.531 -10.102 13.789 1 25.94 105 SER B CA 1
ATOM 4040 C C . SER B 1 105 ? -18.219 -9.758 14.461 1 25.94 105 SER B C 1
ATOM 4042 O O . SER B 1 105 ? -17.219 -9.492 13.789 1 25.94 105 SER B O 1
ATOM 4044 N N . ASP B 1 106 ? -18.328 -9.164 15.57 1 27.11 106 ASP B N 1
ATOM 4045 C CA . ASP B 1 106 ? -17.25 -9.055 16.562 1 27.11 106 ASP B CA 1
ATOM 4046 C C . ASP B 1 106 ? -16.484 -10.367 16.688 1 27.11 106 ASP B C 1
ATOM 4048 O O . ASP B 1 106 ? -16.953 -11.305 17.328 1 27.11 106 ASP B O 1
ATOM 4052 N N . CYS B 1 107 ? -15.961 -10.883 15.711 1 26.59 107 CYS B N 1
ATOM 4053 C CA . CYS B 1 107 ? -15.039 -11.969 16 1 26.59 107 CYS B CA 1
ATOM 4054 C C . CYS B 1 107 ? -14.188 -11.656 17.219 1 26.59 107 CYS B C 1
ATOM 4056 O O . CYS B 1 107 ? -13.375 -10.727 17.203 1 26.59 107 CYS B O 1
ATOM 4058 N N . GLN B 1 108 ? -14.781 -11.695 18.406 1 25.08 108 GLN B N 1
ATOM 4059 C CA . GLN B 1 108 ? -13.953 -11.812 19.594 1 25.08 108 GLN B CA 1
ATOM 4060 C C . GLN B 1 108 ? -12.797 -12.789 19.375 1 25.08 108 GLN B C 1
ATOM 4062 O O . GLN B 1 108 ? -13.008 -13.992 19.234 1 25.08 108 GLN B O 1
ATOM 4067 N N . CYS B 1 109 ? -11.828 -12.398 18.641 1 27.67 109 CYS B N 1
ATOM 4068 C CA . CYS B 1 109 ? -10.562 -13.109 18.734 1 27.67 109 CYS B CA 1
ATOM 4069 C C . CYS B 1 109 ? -10.258 -13.5 20.172 1 27.67 109 CYS B C 1
ATOM 4071 O O . CYS B 1 109 ? -10.031 -12.633 21.016 1 27.67 109 CYS B O 1
ATOM 4073 N N . ASN B 1 110 ? -11.016 -14.352 20.734 1 27.53 110 ASN B N 1
ATOM 4074 C CA . ASN B 1 110 ? -10.422 -15.008 21.891 1 27.53 110 ASN B CA 1
ATOM 4075 C C . ASN B 1 110 ? -8.914 -15.188 21.734 1 27.53 110 ASN B C 1
ATOM 4077 O O . ASN B 1 110 ? -8.461 -15.805 20.766 1 27.53 110 ASN B O 1
ATOM 4081 N N . SER B 1 111 ? -8.188 -14.258 22.281 1 31.92 111 SER B N 1
ATOM 4082 C CA . SER B 1 111 ? -6.746 -14.375 22.469 1 31.92 111 SER B CA 1
ATOM 4083 C C . SER B 1 111 ? -6.355 -15.797 22.859 1 31.92 111 SER B C 1
ATOM 4085 O O . SER B 1 111 ? -6.59 -16.234 23.984 1 31.92 111 SER B O 1
ATOM 4087 N N . CYS B 1 112 ? -6.73 -16.766 22.125 1 29.75 112 CYS B N 1
ATOM 4088 C CA . CYS B 1 112 ? -6.016 -17.984 22.484 1 29.75 112 CYS B CA 1
ATOM 4089 C C . CYS B 1 112 ? -4.551 -17.688 22.781 1 29.75 112 CYS B C 1
ATOM 4091 O O . CYS B 1 112 ? -3.842 -17.141 21.938 1 29.75 112 CYS B O 1
ATOM 4093 N N . ASN B 1 113 ? -4.266 -17.391 24.062 1 31.83 113 ASN B N 1
ATOM 4094 C CA . ASN B 1 113 ? -2.969 -17.281 24.719 1 31.83 113 ASN B CA 1
ATOM 4095 C C . ASN B 1 113 ? -2.025 -18.406 24.281 1 31.83 113 ASN B C 1
ATOM 4097 O O . ASN B 1 113 ? -1.887 -19.422 24.969 1 31.83 113 ASN B O 1
ATOM 4101 N N . TYR B 1 114 ? -2.146 -18.938 23.141 1 32.22 114 TYR B N 1
ATOM 4102 C CA . TYR B 1 114 ? -0.953 -19.766 22.984 1 32.22 114 TYR B CA 1
ATOM 4103 C C . TYR B 1 114 ? 0.31 -18.922 23.062 1 32.22 114 TYR B C 1
ATOM 4105 O O . TYR B 1 114 ? 0.5 -18 22.266 1 32.22 114 TYR B O 1
ATOM 4113 N N . PRO B 1 115 ? 0.918 -18.75 24.188 1 38.94 115 PRO B N 1
ATOM 4114 C CA . PRO B 1 115 ? 2.072 -17.906 24.484 1 38.94 115 PRO B CA 1
ATOM 4115 C C . PRO B 1 115 ? 2.965 -17.688 23.266 1 38.94 115 PRO B C 1
ATOM 4117 O O . PRO B 1 115 ? 3.539 -16.609 23.094 1 38.94 115 PRO B O 1
ATOM 4120 N N . GLY B 1 116 ? 3.416 -18.75 22.547 1 39.28 116 GLY B N 1
ATOM 4121 C CA . GLY B 1 116 ? 4.566 -18.766 21.672 1 39.28 116 GLY B CA 1
ATOM 4122 C C . GLY B 1 116 ? 4.246 -18.266 20.266 1 39.28 116 GLY B C 1
ATOM 4123 O O . GLY B 1 116 ? 5.086 -18.344 19.359 1 39.28 116 GLY B O 1
ATOM 4124 N N . ILE B 1 117 ? 3.018 -18.219 19.859 1 46.88 117 ILE B N 1
ATOM 4125 C CA . ILE B 1 117 ? 2.863 -18.094 18.422 1 46.88 117 ILE B CA 1
ATOM 4126 C C . ILE B 1 117 ? 3.08 -16.641 18 1 46.88 117 ILE B C 1
ATOM 4128 O O . ILE B 1 117 ? 2.465 -15.727 18.562 1 46.88 117 ILE B O 1
ATOM 4132 N N . MET B 1 118 ? 4.035 -16.25 17.094 1 54.19 118 MET B N 1
ATOM 4133 C CA . MET B 1 118 ? 4.695 -15.133 16.422 1 54.19 118 MET B CA 1
ATOM 4134 C C . MET B 1 118 ? 3.676 -14.133 15.891 1 54.19 118 MET B C 1
ATOM 4136 O O . MET B 1 118 ? 3.896 -12.922 15.953 1 54.19 118 MET B O 1
ATOM 4140 N N . PRO B 1 119 ? 2.484 -14.555 15.445 1 57.09 119 PRO B N 1
ATOM 4141 C CA . PRO B 1 119 ? 1.65 -13.531 14.812 1 57.09 119 PRO B CA 1
ATOM 4142 C C . PRO B 1 119 ? 1.201 -12.445 15.789 1 57.09 119 PRO B C 1
ATOM 4144 O O . PRO B 1 119 ? 1.152 -11.266 15.43 1 57.09 119 PRO B O 1
ATOM 4147 N N . TYR B 1 120 ? 1.1 -12.82 17.031 1 62.78 120 TYR B N 1
ATOM 4148 C CA . TYR B 1 120 ? 0.493 -11.875 17.969 1 62.78 120 TYR B CA 1
ATOM 4149 C C . TYR B 1 120 ? 1.529 -10.891 18.5 1 62.78 120 TYR B C 1
ATOM 4151 O O . TYR B 1 120 ? 1.19 -9.773 18.891 1 62.78 120 TYR B O 1
ATOM 4159 N N . LYS B 1 121 ? 2.688 -11.289 18.344 1 75.19 121 LYS B N 1
ATOM 4160 C CA . LYS B 1 121 ? 3.721 -10.391 18.844 1 75.19 121 LYS B CA 1
ATOM 4161 C C . LYS B 1 121 ? 3.812 -9.133 18 1 75.19 121 LYS B C 1
ATOM 4163 O O . LYS B 1 121 ? 4.043 -8.031 18.516 1 75.19 121 LYS B O 1
ATOM 4168 N N . LEU B 1 122 ? 3.42 -9.305 16.766 1 83 122 LEU B N 1
ATOM 4169 C CA . LEU B 1 122 ? 3.535 -8.195 15.82 1 83 122 LEU B CA 1
ATOM 4170 C C . LEU B 1 122 ? 2.441 -7.16 16.062 1 83 122 LEU B C 1
ATOM 4172 O O . LEU B 1 122 ? 2.572 -6.004 15.656 1 83 122 LEU B O 1
ATOM 4176 N N . LEU B 1 123 ? 1.415 -7.641 16.766 1 83.94 123 LEU B N 1
ATOM 4177 C CA . LEU B 1 123 ? 0.287 -6.734 16.953 1 83.94 123 LEU B CA 1
ATOM 4178 C C . LEU B 1 123 ? 0.141 -6.34 18.422 1 83.94 123 LEU B C 1
ATOM 4180 O O . LEU B 1 123 ? -0.771 -5.594 18.781 1 83.94 123 LEU B O 1
ATOM 4184 N N . ARG B 1 124 ? 0.997 -6.809 19.25 1 81.12 124 ARG B N 1
ATOM 4185 C CA . ARG B 1 124 ? 0.888 -6.613 20.688 1 81.12 124 ARG B CA 1
ATOM 4186 C C . ARG B 1 124 ? 0.988 -5.133 21.047 1 81.12 124 ARG B C 1
ATOM 4188 O O . ARG B 1 124 ? 0.254 -4.648 21.922 1 81.12 124 ARG B O 1
ATOM 4195 N N . ASP B 1 125 ? 1.79 -4.391 20.375 1 81.81 125 ASP B N 1
ATOM 4196 C CA . ASP B 1 125 ? 2.033 -3.004 20.75 1 81.81 125 ASP B CA 1
ATOM 4197 C C . ASP B 1 125 ? 1.262 -2.043 19.844 1 81.81 125 ASP B C 1
ATOM 4199 O O . ASP B 1 125 ? 1.598 -0.86 19.766 1 81.81 125 ASP B O 1
ATOM 4203 N N . MET B 1 126 ? 0.205 -2.605 19.297 1 91.81 126 MET B N 1
ATOM 4204 C CA . MET B 1 126 ? -0.615 -1.76 18.438 1 91.81 126 MET B CA 1
ATOM 4205 C C . MET B 1 126 ? -1.52 -0.854 19.266 1 91.81 126 MET B C 1
ATOM 4207 O O . MET B 1 126 ? -2.08 -1.284 20.281 1 91.81 126 MET B O 1
ATOM 4211 N N . PRO B 1 127 ? -1.69 0.444 18.891 1 96.81 127 PRO B N 1
ATOM 4212 C CA . PRO B 1 127 ? -2.656 1.298 19.594 1 96.81 127 PRO B CA 1
ATOM 4213 C C . PRO B 1 127 ? -4.09 0.791 19.469 1 96.81 127 PRO B C 1
ATOM 4215 O O . PRO B 1 127 ? -4.465 0.236 18.422 1 96.81 127 PRO B O 1
ATOM 4218 N N . LYS B 1 128 ? -4.855 1.036 20.469 1 96.44 128 LYS B N 1
ATOM 4219 C CA . LYS B 1 128 ? -6.266 0.657 20.438 1 96.44 128 LYS B CA 1
ATOM 4220 C C . LYS B 1 128 ? -7.086 1.646 19.609 1 96.44 128 LYS B C 1
ATOM 4222 O O . LYS B 1 128 ? -8.117 1.284 19.047 1 96.44 128 LYS B O 1
ATOM 4227 N N . TYR B 1 129 ? -6.602 2.834 19.641 1 98.31 129 TYR B N 1
ATOM 4228 C CA . TYR B 1 129 ? -7.238 3.928 18.906 1 98.31 129 TYR B CA 1
ATOM 4229 C C . TYR B 1 129 ? -6.207 4.734 18.141 1 98.31 129 TYR B C 1
ATOM 4231 O O . TYR B 1 129 ? -5.105 4.988 18.625 1 98.31 129 TYR B O 1
ATOM 4239 N N . VAL B 1 130 ? -6.539 5.031 16.875 1 98.81 130 VAL B N 1
ATOM 4240 C CA . VAL B 1 130 ? -5.695 5.902 16.062 1 98.81 130 VAL B CA 1
ATOM 4241 C C . VAL B 1 130 ? -6.484 7.145 15.656 1 98.81 130 VAL B C 1
ATOM 4243 O O . VAL B 1 130 ? -7.586 7.039 15.109 1 98.81 130 VAL B O 1
ATOM 4246 N N . LYS B 1 131 ? -5.961 8.305 15.969 1 98.88 131 LYS B N 1
ATOM 4247 C CA . LYS B 1 131 ? -6.504 9.594 15.539 1 98.88 131 LYS B CA 1
ATOM 4248 C C . LYS B 1 131 ? -6.102 9.898 14.094 1 98.88 131 LYS B C 1
ATOM 4250 O O . LYS B 1 131 ? -4.914 9.93 13.773 1 98.88 131 LYS B O 1
ATOM 4255 N N . ILE B 1 132 ? -7.074 10.109 13.258 1 98.88 132 ILE B N 1
ATOM 4256 C CA . ILE B 1 132 ? -6.82 10.492 11.875 1 98.88 132 ILE B CA 1
ATOM 4257 C C . ILE B 1 132 ? -6.926 12.008 11.727 1 98.88 132 ILE B C 1
ATOM 4259 O O . ILE B 1 132 ? -7.922 12.609 12.125 1 98.88 132 ILE B O 1
ATOM 4263 N N . VAL B 1 133 ? -5.883 12.609 11.242 1 98.94 133 VAL B N 1
ATOM 4264 C CA . VAL B 1 133 ? -5.887 14.023 10.867 1 98.94 133 VAL B CA 1
ATOM 4265 C C . VAL B 1 133 ? -6.074 14.148 9.352 1 98.94 133 VAL B C 1
ATOM 4267 O O . VAL B 1 133 ? -5.168 13.828 8.578 1 98.94 133 VAL B O 1
ATOM 4270 N N . GLU B 1 134 ? -7.254 14.57 8.977 1 98.88 134 GLU B N 1
ATOM 4271 C CA . GLU B 1 134 ? -7.574 14.75 7.559 1 98.88 134 GLU B CA 1
ATOM 4272 C C . GLU B 1 134 ? -7.023 16.062 7.031 1 98.88 134 GLU B C 1
ATOM 4274 O O . GLU B 1 134 ? -7.391 17.141 7.52 1 98.88 134 GLU B O 1
ATOM 4279 N N . VAL B 1 135 ? -6.191 15.953 5.977 1 98.75 135 VAL B N 1
ATOM 4280 C CA . VAL B 1 135 ? -5.516 17.156 5.516 1 98.75 135 VAL B CA 1
ATOM 4281 C C . VAL B 1 135 ? -5.973 17.5 4.098 1 98.75 135 VAL B C 1
ATOM 4283 O O . VAL B 1 135 ? -5.418 18.406 3.461 1 98.75 135 VAL B O 1
ATOM 4286 N N . GLY B 1 136 ? -6.988 16.891 3.594 1 98.38 136 GLY B N 1
ATOM 4287 C CA . GLY B 1 136 ? -7.48 17.047 2.232 1 98.38 136 GLY B CA 1
ATOM 4288 C C . GLY B 1 136 ? -7.773 18.484 1.854 1 98.38 136 GLY B C 1
ATOM 4289 O O . GLY B 1 136 ? -7.266 18.984 0.847 1 98.38 136 GLY B O 1
ATOM 4290 N N . PRO B 1 137 ? -8.539 19.234 2.648 1 98.69 137 PRO B N 1
ATOM 4291 C CA . PRO B 1 137 ? -8.898 20.609 2.273 1 98.69 137 PRO B CA 1
ATOM 4292 C C . PRO B 1 137 ? -7.688 21.531 2.174 1 98.69 137 PRO B C 1
ATOM 4294 O O . PRO B 1 137 ? -7.605 22.344 1.254 1 98.69 137 PRO B O 1
ATOM 4297 N N . ARG B 1 138 ? -6.789 21.375 3.059 1 97.94 138 ARG B N 1
ATOM 4298 C CA . ARG B 1 138 ? -5.621 22.234 3.059 1 97.94 138 ARG B CA 1
ATOM 4299 C C . ARG B 1 138 ? -4.516 21.672 2.174 1 97.94 138 ARG B C 1
ATOM 4301 O O . ARG B 1 138 ? -4.227 22.219 1.106 1 97.94 138 ARG B O 1
ATOM 4308 N N . ASP B 1 139 ? -3.934 20.547 2.506 1 96.31 139 ASP B N 1
ATOM 4309 C CA . ASP B 1 139 ? -2.791 19.938 1.822 1 96.31 139 ASP B CA 1
ATOM 4310 C C . ASP B 1 139 ? -3.221 19.266 0.519 1 96.31 139 ASP B C 1
ATOM 4312 O O . ASP B 1 139 ? -2.539 19.391 -0.502 1 96.31 139 ASP B O 1
ATOM 4316 N N . GLY B 1 140 ? -4.305 18.562 0.56 1 96.81 140 GLY B N 1
ATOM 4317 C CA . GLY B 1 140 ? -4.801 17.844 -0.596 1 96.81 140 GLY B CA 1
ATOM 4318 C C . GLY B 1 140 ? -5.164 18.734 -1.761 1 96.81 140 GLY B C 1
ATOM 4319 O O . GLY B 1 140 ? -4.867 18.422 -2.914 1 96.81 140 GLY B O 1
ATOM 4320 N N . LEU B 1 141 ? -5.766 19.859 -1.471 1 96.5 141 LEU B N 1
ATOM 4321 C CA . LEU B 1 141 ? -6.258 20.75 -2.523 1 96.5 141 LEU B CA 1
ATOM 4322 C C . LEU B 1 141 ? -5.191 21.766 -2.924 1 96.5 141 LEU B C 1
ATOM 4324 O O . LEU B 1 141 ? -5.316 22.422 -3.955 1 96.5 141 LEU B O 1
ATOM 4328 N N . GLN B 1 142 ? -4.121 21.844 -2.203 1 93.25 142 GLN B N 1
ATOM 4329 C CA . GLN B 1 142 ? -3.146 22.922 -2.322 1 93.25 142 GLN B CA 1
ATOM 4330 C C . GLN B 1 142 ? -2.586 23 -3.738 1 93.25 142 GLN B C 1
ATOM 4332 O O . GLN B 1 142 ? -2.428 24.094 -4.285 1 93.25 142 GLN B O 1
ATOM 4337 N N . ASN B 1 143 ? -2.336 21.875 -4.34 1 87.5 143 ASN B N 1
ATOM 4338 C CA . ASN B 1 143 ? -1.613 21.875 -5.609 1 87.5 143 ASN B CA 1
ATOM 4339 C C . ASN B 1 143 ? -2.547 21.594 -6.785 1 87.5 143 ASN B C 1
ATOM 4341 O O . ASN B 1 143 ? -2.09 21.312 -7.891 1 87.5 143 ASN B O 1
ATOM 4345 N N . GLU B 1 144 ? -3.803 21.703 -6.516 1 90.69 144 GLU B N 1
ATOM 4346 C CA . GLU B 1 144 ? -4.742 21.562 -7.621 1 90.69 144 GLU B CA 1
ATOM 4347 C C . GLU B 1 144 ? -4.629 22.734 -8.594 1 90.69 144 GLU B C 1
ATOM 4349 O O . GLU B 1 144 ? -4.477 23.875 -8.18 1 90.69 144 GLU B O 1
ATOM 4354 N N . ASN B 1 145 ? -4.656 22.422 -9.859 1 85 145 ASN B N 1
ATOM 4355 C CA . ASN B 1 145 ? -4.473 23.438 -10.883 1 85 145 ASN B CA 1
ATOM 4356 C C . ASN B 1 145 ? -5.676 24.375 -10.961 1 85 145 ASN B C 1
ATOM 4358 O O . ASN B 1 145 ? -5.512 25.594 -11.102 1 85 145 ASN B O 1
ATOM 4362 N N . ASN B 1 146 ? -6.801 23.797 -10.977 1 91.81 146 ASN B N 1
ATOM 4363 C CA . ASN B 1 146 ? -8.008 24.609 -11.016 1 91.81 146 ASN B CA 1
ATOM 4364 C C . ASN B 1 146 ? -8.438 25.062 -9.625 1 91.81 146 ASN B C 1
ATOM 4366 O O . ASN B 1 146 ? -8.383 24.281 -8.672 1 91.81 146 ASN B O 1
ATOM 4370 N N . ILE B 1 147 ? -8.836 26.312 -9.555 1 96.12 147 ILE B N 1
ATOM 4371 C CA . ILE B 1 147 ? -9.281 26.844 -8.266 1 96.12 147 ILE B CA 1
ATOM 4372 C C . ILE B 1 147 ? -10.609 26.203 -7.883 1 96.12 147 ILE B C 1
ATOM 4374 O O . ILE B 1 147 ? -11.578 26.25 -8.648 1 96.12 147 ILE B O 1
ATOM 4378 N N . VAL B 1 148 ? -10.656 25.594 -6.781 1 98.19 148 VAL B N 1
ATOM 4379 C CA . VAL B 1 148 ? -11.883 25.047 -6.211 1 98.19 148 VAL B CA 1
ATOM 4380 C C . VAL B 1 148 ? -12.672 26.156 -5.516 1 98.19 148 VAL B C 1
ATOM 4382 O O . VAL B 1 148 ? -12.133 26.859 -4.652 1 98.19 148 VAL B O 1
ATOM 4385 N N . PRO B 1 149 ? -13.93 26.359 -5.82 1 98.56 149 PRO B N 1
ATOM 4386 C CA . PRO B 1 149 ? -14.727 27.422 -5.211 1 98.56 149 PRO B CA 1
ATOM 4387 C C . PRO B 1 149 ? -14.867 27.266 -3.697 1 98.56 149 PRO B C 1
ATOM 4389 O O . PRO B 1 149 ? -14.945 26.141 -3.197 1 98.56 149 PRO B O 1
ATOM 4392 N N . THR B 1 150 ? -15.008 28.406 -3.037 1 98.62 150 THR B N 1
ATOM 4393 C CA . THR B 1 150 ? -15.141 28.438 -1.585 1 98.62 150 THR B CA 1
ATOM 4394 C C . THR B 1 150 ? -16.312 27.562 -1.128 1 98.62 150 THR B C 1
ATOM 4396 O O . THR B 1 150 ? -16.188 26.812 -0.15 1 98.62 150 THR B O 1
ATOM 4399 N N . SER B 1 151 ? -17.406 27.609 -1.858 1 98.75 151 SER B N 1
ATOM 4400 C CA . SER B 1 151 ? -18.594 26.859 -1.47 1 98.75 151 SER B CA 1
ATOM 4401 C C . SER B 1 151 ? -18.344 25.359 -1.532 1 98.75 151 SER B C 1
ATOM 4403 O O . SER B 1 151 ? -18.859 24.594 -0.705 1 98.75 151 SER B O 1
ATOM 4405 N N . VAL B 1 152 ? -17.562 24.938 -2.479 1 98.81 152 VAL B N 1
ATOM 4406 C CA . VAL B 1 152 ? -17.203 23.531 -2.623 1 98.81 152 VAL B CA 1
ATOM 4407 C C . VAL B 1 152 ? -16.281 23.094 -1.486 1 98.81 152 VAL B C 1
ATOM 4409 O O . VAL B 1 152 ? -16.453 22.031 -0.909 1 98.81 152 VAL B O 1
ATOM 4412 N N . LYS B 1 153 ? -15.344 23.953 -1.159 1 98.81 153 LYS B N 1
ATOM 4413 C CA . LYS B 1 153 ? -14.445 23.672 -0.049 1 98.81 153 LYS B CA 1
ATOM 4414 C C . LYS B 1 153 ? -15.211 23.531 1.263 1 98.81 153 LYS B C 1
ATOM 4416 O O . LYS B 1 153 ? -14.953 22.609 2.049 1 98.81 153 LYS B O 1
ATOM 4421 N N . VAL B 1 154 ? -16.125 24.438 1.497 1 98.88 154 VAL B N 1
ATOM 4422 C CA . VAL B 1 154 ? -16.906 24.438 2.723 1 98.88 154 VAL B CA 1
ATOM 4423 C C . VAL B 1 154 ? -17.75 23.172 2.801 1 98.88 154 VAL B C 1
ATOM 4425 O O . VAL B 1 154 ? -17.812 22.516 3.848 1 98.88 154 VAL B O 1
ATOM 4428 N N . GLU B 1 155 ? -18.375 22.781 1.726 1 98.81 155 GLU B N 1
ATOM 4429 C CA . GLU B 1 155 ? -19.156 21.562 1.692 1 98.81 155 GLU B CA 1
ATOM 4430 C C . GLU B 1 155 ? -18.266 20.328 1.901 1 98.81 155 GLU B C 1
ATOM 4432 O O . GLU B 1 155 ? -18.672 19.375 2.58 1 98.81 155 GLU B O 1
ATOM 4437 N N . PHE B 1 156 ? -17.141 20.391 1.296 1 98.81 156 PHE B N 1
ATOM 4438 C CA . PHE B 1 156 ? -16.172 19.312 1.431 1 98.81 156 PHE B CA 1
ATOM 4439 C C . PHE B 1 156 ? -15.781 19.109 2.891 1 98.81 156 PHE B C 1
ATOM 4441 O O . PHE B 1 156 ? -15.844 18 3.414 1 98.81 156 PHE B O 1
ATOM 4448 N N . VAL B 1 157 ? -15.438 20.156 3.568 1 98.88 157 VAL B N 1
ATOM 4449 C CA . VAL B 1 157 ? -15.078 20.109 4.98 1 98.88 157 VAL B CA 1
ATOM 4450 C C . VAL B 1 157 ? -16.266 19.594 5.797 1 98.88 157 VAL B C 1
ATOM 4452 O O . VAL B 1 157 ? -16.094 18.766 6.699 1 98.88 157 VAL B O 1
ATOM 4455 N N . SER B 1 158 ? -17.438 20.078 5.445 1 98.81 158 SER B N 1
ATOM 4456 C CA . SER B 1 158 ? -18.641 19.656 6.152 1 98.81 158 SER B CA 1
ATOM 4457 C C . SER B 1 158 ? -18.844 18.156 6.035 1 98.81 158 SER B C 1
ATOM 4459 O O . SER B 1 158 ? -19.203 17.484 7.012 1 98.81 158 SER B O 1
ATOM 4461 N N . LYS B 1 159 ? -18.672 17.609 4.859 1 98.81 159 LYS B N 1
ATOM 4462 C CA . LYS B 1 159 ? -18.828 16.172 4.637 1 98.81 159 LYS B CA 1
ATOM 4463 C C . LYS B 1 159 ? -17.766 15.375 5.398 1 98.81 159 LYS B C 1
ATOM 4465 O O . LYS B 1 159 ? -18.062 14.289 5.902 1 98.81 159 LYS B O 1
ATOM 4470 N N . LEU B 1 160 ? -16.578 15.891 5.453 1 98.88 160 LEU B N 1
ATOM 4471 C CA . LEU B 1 160 ? -15.523 15.227 6.207 1 98.88 160 LEU B CA 1
ATOM 4472 C C . LEU B 1 160 ? -15.844 15.219 7.699 1 98.88 160 LEU B C 1
ATOM 4474 O O . LEU B 1 160 ? -15.664 14.203 8.367 1 98.88 160 LEU B O 1
ATOM 4478 N N . VAL B 1 161 ? -16.312 16.344 8.211 1 98.75 161 VAL B N 1
ATOM 4479 C CA . VAL B 1 161 ? -16.688 16.438 9.617 1 98.75 161 VAL B CA 1
ATOM 4480 C C . VAL B 1 161 ? -17.812 15.461 9.922 1 98.75 161 VAL B C 1
ATOM 4482 O O . VAL B 1 161 ? -17.797 14.789 10.961 1 98.75 161 VAL B O 1
ATOM 4485 N N . ALA B 1 162 ? -18.734 15.336 9.031 1 98.38 162 ALA B N 1
ATOM 4486 C CA . ALA B 1 162 ? -19.891 14.453 9.203 1 98.38 162 ALA B CA 1
ATOM 4487 C C . ALA B 1 162 ? -19.453 12.992 9.297 1 98.38 162 ALA B C 1
ATOM 4489 O O . ALA B 1 162 ? -20.156 12.164 9.867 1 98.38 162 ALA B O 1
ATOM 4490 N N . SER B 1 163 ? -18.281 12.68 8.758 1 98.5 163 SER B N 1
ATOM 4491 C CA . SER B 1 163 ? -17.812 11.297 8.75 1 98.5 163 SER B CA 1
ATOM 4492 C C . SER B 1 163 ? -17.266 10.891 10.109 1 98.5 163 SER B C 1
ATOM 4494 O O . SER B 1 163 ? -16.953 9.719 10.336 1 98.5 163 SER B O 1
ATOM 4496 N N . GLY B 1 164 ? -17.062 11.828 11.023 1 98.31 164 GLY B N 1
ATOM 4497 C CA . GLY B 1 164 ? -16.609 11.508 12.367 1 98.31 164 GLY B CA 1
ATOM 4498 C C . GLY B 1 164 ? -15.125 11.734 12.562 1 98.31 164 GLY B C 1
ATOM 4499 O O . GLY B 1 164 ? -14.578 11.406 13.617 1 98.31 164 GLY B O 1
ATOM 4500 N N . LEU B 1 165 ? -14.461 12.344 11.617 1 98.75 165 LEU B N 1
ATOM 4501 C CA . LEU B 1 165 ? -13.047 12.68 11.75 1 98.75 165 LEU B CA 1
ATOM 4502 C C . LEU B 1 165 ? -12.836 13.672 12.891 1 98.75 165 LEU B C 1
ATOM 4504 O O . LEU B 1 165 ? -13.516 14.703 12.961 1 98.75 165 LEU B O 1
ATOM 4508 N N . PRO B 1 166 ? -11.922 13.406 13.758 1 98.69 166 PRO B N 1
ATOM 4509 C CA . PRO B 1 166 ? -11.734 14.297 14.906 1 98.69 166 PRO B CA 1
ATOM 4510 C C . PRO B 1 166 ? -11.023 15.594 14.539 1 98.69 166 PRO B C 1
ATOM 4512 O O . PRO B 1 166 ? -11.156 16.594 15.242 1 98.69 166 PRO B O 1
ATOM 4515 N N . VAL B 1 167 ? -10.219 15.57 13.484 1 98.88 167 VAL B N 1
ATOM 4516 C CA . VAL B 1 167 ? -9.461 16.734 13.039 1 98.88 167 VAL B CA 1
ATOM 4517 C C . VAL B 1 167 ? -9.516 16.844 11.523 1 98.88 167 VAL B C 1
ATOM 4519 O O . VAL B 1 167 ? -9.289 15.859 10.812 1 98.88 167 VAL B O 1
ATOM 4522 N N . VAL B 1 168 ? -9.828 17.969 11.016 1 98.88 168 VAL B N 1
ATOM 4523 C CA . VAL B 1 168 ? -9.766 18.312 9.594 1 98.88 168 VAL B CA 1
ATOM 4524 C C . VAL B 1 168 ? -9.023 19.625 9.422 1 98.88 168 VAL B C 1
ATOM 4526 O O . VAL B 1 168 ? -9.492 20.688 9.852 1 98.88 168 VAL B O 1
ATOM 4529 N N . GLU B 1 169 ? -7.828 19.578 8.852 1 98.88 169 GLU B N 1
ATOM 4530 C CA . GLU B 1 169 ? -7.105 20.812 8.555 1 98.88 169 GLU B CA 1
ATOM 4531 C C . GLU B 1 169 ? -7.789 21.594 7.441 1 98.88 169 GLU B C 1
ATOM 4533 O O . GLU B 1 169 ? -7.742 21.188 6.277 1 98.88 169 GLU B O 1
ATOM 4538 N N . ALA B 1 170 ? -8.289 22.719 7.781 1 98.75 170 ALA B N 1
ATOM 4539 C CA . ALA B 1 170 ? -9.305 23.359 6.949 1 98.75 170 ALA B CA 1
ATOM 4540 C C . ALA B 1 170 ? -8.672 24.156 5.816 1 98.75 170 ALA B C 1
ATOM 4542 O O . ALA B 1 170 ? -9.195 24.188 4.699 1 98.75 170 ALA B O 1
ATOM 4543 N N . THR B 1 171 ? -7.656 24.812 6.113 1 98.62 171 THR B N 1
ATOM 4544 C CA . THR B 1 171 ? -7.051 25.719 5.141 1 98.62 171 THR B CA 1
ATOM 4545 C C . THR B 1 171 ? -5.699 26.234 5.641 1 98.62 171 THR B C 1
ATOM 4547 O O . THR B 1 171 ? -5.094 25.625 6.523 1 98.62 171 THR B O 1
ATOM 4550 N N . SER B 1 172 ? -5.156 27.234 4.918 1 98.19 172 SER B N 1
ATOM 4551 C CA . SER B 1 172 ? -3.871 27.828 5.27 1 98.19 172 SER B CA 1
ATOM 4552 C C . SER B 1 172 ? -3.867 29.328 5.012 1 98.19 172 SER B C 1
ATOM 4554 O O . SER B 1 172 ? -4.449 29.797 4.035 1 98.19 172 SER B O 1
ATOM 4556 N N . PHE B 1 173 ? -3.256 30.062 5.941 1 97.88 173 PHE B N 1
ATOM 4557 C CA . PHE B 1 173 ? -3.105 31.5 5.801 1 97.88 173 PHE B CA 1
ATOM 4558 C C . PHE B 1 173 ? -1.725 31.844 5.258 1 97.88 173 PHE B C 1
ATOM 4560 O O . PHE B 1 173 ? -1.011 32.656 5.844 1 97.88 173 PHE B O 1
ATOM 4567 N N . VAL B 1 174 ? -1.427 31.125 4.188 1 93.5 174 VAL B N 1
ATOM 4568 C CA . VAL B 1 174 ? -0.228 31.406 3.406 1 93.5 174 VAL B CA 1
ATOM 4569 C C . VAL B 1 174 ? -0.519 32.5 2.398 1 93.5 174 VAL B C 1
ATOM 4571 O O . VAL B 1 174 ? -1.68 32.844 2.152 1 93.5 174 VAL B O 1
ATOM 4574 N N . SER B 1 175 ? 0.53 33.094 1.906 1 90.94 175 SER B N 1
ATOM 4575 C CA . SER B 1 175 ? 0.358 34.156 0.926 1 90.94 175 SER B CA 1
ATOM 4576 C C . SER B 1 175 ? -0.419 33.688 -0.292 1 90.94 175 SER B C 1
ATOM 4578 O O . SER B 1 175 ? -0.072 32.656 -0.888 1 90.94 175 SER B O 1
ATOM 4580 N N . PRO B 1 176 ? -1.453 34.406 -0.674 1 92.94 176 PRO B N 1
ATOM 4581 C CA . PRO B 1 176 ? -2.223 34.031 -1.865 1 92.94 176 PRO B CA 1
ATOM 4582 C C . PRO B 1 176 ? -1.382 34.062 -3.141 1 92.94 176 PRO B C 1
ATOM 4584 O O . PRO B 1 176 ? -1.707 33.375 -4.109 1 92.94 176 PRO B O 1
ATOM 4587 N N . LYS B 1 177 ? -0.363 34.844 -3.123 1 90.19 177 LYS B N 1
ATOM 4588 C CA . LYS B 1 177 ? 0.539 34.938 -4.266 1 90.19 177 LYS B CA 1
ATOM 4589 C C . LYS B 1 177 ? 1.233 33.594 -4.527 1 90.19 177 LYS B C 1
ATOM 4591 O O . LYS B 1 177 ? 1.406 33.188 -5.68 1 90.19 177 LYS B O 1
ATOM 4596 N N . TRP B 1 178 ? 1.534 32.906 -3.492 1 86.69 178 TRP B N 1
ATOM 4597 C CA . TRP B 1 178 ? 2.318 31.688 -3.607 1 86.69 178 TRP B CA 1
ATOM 4598 C C . TRP B 1 178 ? 1.41 30.469 -3.68 1 86.69 178 TRP B C 1
ATOM 4600 O O . TRP B 1 178 ? 1.751 29.469 -4.32 1 86.69 178 TRP B O 1
ATOM 4610 N N . VAL B 1 179 ? 0.281 30.516 -2.959 1 91.81 179 VAL B N 1
ATOM 4611 C CA . VAL B 1 179 ? -0.684 29.422 -2.992 1 91.81 179 VAL B CA 1
ATOM 4612 C C . VAL B 1 179 ? -2.076 29.969 -3.301 1 91.81 179 VAL B C 1
ATOM 4614 O O . VAL B 1 179 ? -2.959 29.969 -2.441 1 91.81 179 VAL B O 1
ATOM 4617 N N . PRO B 1 180 ? -2.336 30.266 -4.535 1 94.81 180 PRO B N 1
ATOM 4618 C CA . PRO B 1 180 ? -3.613 30.859 -4.922 1 94.81 180 PRO B CA 1
ATOM 4619 C C . PRO B 1 180 ? -4.809 29.984 -4.57 1 94.81 180 PRO B C 1
ATOM 4621 O O . PRO B 1 180 ? -5.891 30.5 -4.27 1 94.81 180 PRO B O 1
ATOM 4624 N N . GLN B 1 181 ? -4.668 28.688 -4.52 1 95.69 181 GLN B N 1
ATOM 4625 C CA . GLN B 1 181 ? -5.723 27.719 -4.227 1 95.69 181 GLN B CA 1
ATOM 4626 C C . GLN B 1 181 ? -6.336 27.984 -2.854 1 95.69 181 GLN B C 1
ATOM 4628 O O . GLN B 1 181 ? -7.508 27.656 -2.623 1 95.69 181 GLN B O 1
ATOM 4633 N N . LEU B 1 182 ? -5.57 28.641 -1.947 1 97.12 182 LEU B N 1
ATOM 4634 C CA . LEU B 1 182 ? -6.023 28.797 -0.57 1 97.12 182 LEU B CA 1
ATOM 4635 C C . LEU B 1 182 ? -6.191 30.281 -0.224 1 97.12 182 LEU B C 1
ATOM 4637 O O . LEU B 1 182 ? -6.191 30.656 0.953 1 97.12 182 LEU B O 1
ATOM 4641 N N . ALA B 1 183 ? -6.344 31.125 -1.214 1 97.19 183 ALA B N 1
ATOM 4642 C CA . ALA B 1 183 ? -6.477 32.562 -1.036 1 97.19 183 ALA B CA 1
ATOM 4643 C C . ALA B 1 183 ? -7.746 32.906 -0.265 1 97.19 183 ALA B C 1
ATOM 4645 O O . ALA B 1 183 ? -7.84 33.969 0.349 1 97.19 183 ALA B O 1
ATOM 4646 N N . ASP B 1 184 ? -8.664 32.031 -0.26 1 98.31 184 ASP B N 1
ATOM 4647 C CA . ASP B 1 184 ? -9.969 32.281 0.34 1 98.31 184 ASP B CA 1
ATOM 4648 C C . ASP B 1 184 ? -10.039 31.75 1.765 1 98.31 184 ASP B C 1
ATOM 4650 O O . ASP B 1 184 ? -11.117 31.406 2.254 1 98.31 184 ASP B O 1
ATOM 4654 N N . ALA B 1 185 ? -8.922 31.641 2.436 1 98.62 185 ALA B N 1
ATOM 4655 C CA . ALA B 1 185 ? -8.82 31 3.744 1 98.62 185 ALA B CA 1
ATOM 4656 C C . ALA B 1 185 ? -9.82 31.594 4.73 1 98.62 185 ALA B C 1
ATOM 4658 O O . ALA B 1 185 ? -10.523 30.859 5.43 1 98.62 185 ALA B O 1
ATOM 4659 N N . ALA B 1 186 ? -9.898 32.906 4.805 1 98.56 186 ALA B N 1
ATOM 4660 C CA . ALA B 1 186 ? -10.805 33.562 5.734 1 98.56 186 ALA B CA 1
ATOM 4661 C C . ALA B 1 186 ? -12.258 33.219 5.438 1 98.56 186 ALA B C 1
ATOM 4663 O O . ALA B 1 186 ? -13.055 33 6.355 1 98.56 186 ALA B O 1
ATOM 4664 N N . ASP B 1 187 ? -12.633 33.156 4.141 1 98.69 187 ASP B N 1
ATOM 4665 C CA . ASP B 1 187 ? -13.984 32.812 3.727 1 98.69 187 ASP B CA 1
ATOM 4666 C C . ASP B 1 187 ? -14.32 31.359 4.066 1 98.69 187 ASP B C 1
ATOM 4668 O O . A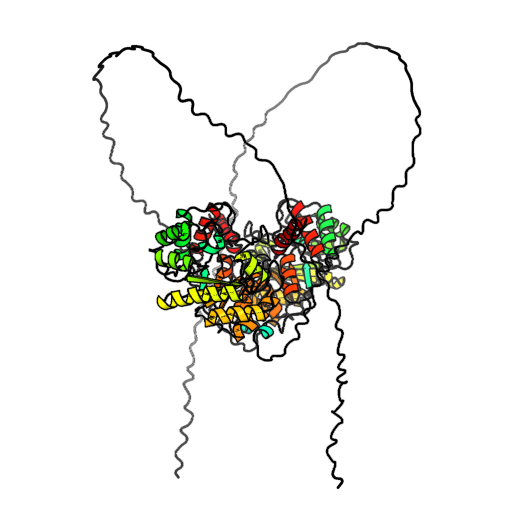SP B 1 187 ? -15.445 31.062 4.477 1 98.69 187 ASP B O 1
ATOM 4672 N N . VAL B 1 188 ? -13.367 30.469 3.881 1 98.81 188 VAL B N 1
ATOM 4673 C CA . VAL B 1 188 ? -13.562 29.078 4.238 1 98.81 188 VAL B CA 1
ATOM 4674 C C . VAL B 1 188 ? -13.812 28.953 5.742 1 98.81 188 VAL B C 1
ATOM 4676 O O . VAL B 1 188 ? -14.742 28.266 6.172 1 98.81 188 VAL B O 1
ATOM 4679 N N . MET B 1 189 ? -13 29.672 6.543 1 98.75 189 MET B N 1
ATOM 4680 C CA . MET B 1 189 ? -13.148 29.625 7.992 1 98.75 189 MET B CA 1
ATOM 4681 C C . MET B 1 189 ? -14.508 30.141 8.422 1 98.75 189 MET B C 1
ATOM 4683 O O . MET B 1 189 ? -15.133 29.594 9.336 1 98.75 189 MET B O 1
ATOM 4687 N N . LYS B 1 190 ? -14.945 31.203 7.789 1 98.38 190 LYS B N 1
ATOM 4688 C CA . LYS B 1 190 ? -16.266 31.734 8.07 1 98.38 190 LYS B CA 1
ATOM 4689 C C . LYS B 1 190 ? -17.359 30.703 7.738 1 98.38 190 LYS B C 1
ATOM 4691 O O . LYS B 1 190 ? -18.328 30.562 8.477 1 98.38 190 LYS B O 1
ATOM 4696 N N . GLY B 1 191 ? -17.219 29.938 6.676 1 98.44 191 GLY B N 1
ATOM 4697 C CA . GLY B 1 191 ? -18.188 28.969 6.203 1 98.44 191 GLY B CA 1
ATOM 4698 C C . GLY B 1 191 ? -18.297 27.75 7.09 1 98.44 191 GLY B C 1
ATOM 4699 O O . GLY B 1 191 ? -19.328 27.078 7.121 1 98.44 191 GLY B O 1
ATOM 4700 N N . VAL B 1 192 ? -17.172 27.484 7.832 1 98.38 192 VAL B N 1
ATOM 4701 C CA . VAL B 1 192 ? -17.172 26.25 8.602 1 98.38 192 VAL B CA 1
ATOM 4702 C C . VAL B 1 192 ? -17.266 26.562 10.094 1 98.38 192 VAL B C 1
ATOM 4704 O O . VAL B 1 192 ? -17.094 25.672 10.93 1 98.38 192 VAL B O 1
ATOM 4707 N N . LYS B 1 193 ? -17.547 27.75 10.484 1 96.19 193 LYS B N 1
ATOM 4708 C CA . LYS B 1 193 ? -17.5 28.234 11.859 1 96.19 193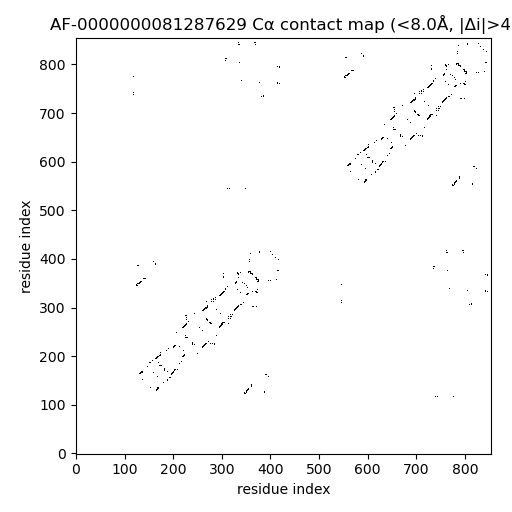 LYS B CA 1
ATOM 4709 C C . LYS B 1 193 ? -18.531 27.5 12.734 1 96.19 193 LYS B C 1
ATOM 4711 O O . LYS B 1 193 ? -18.328 27.359 13.938 1 96.19 193 LYS B O 1
ATOM 4716 N N . SER B 1 194 ? -19.578 26.984 12.141 1 95.38 194 SER B N 1
ATOM 4717 C CA . SER B 1 194 ? -20.672 26.406 12.906 1 95.38 194 SER B CA 1
ATOM 4718 C C . SER B 1 194 ? -20.484 24.906 13.117 1 95.38 194 SER B C 1
ATOM 4720 O O . SER B 1 194 ? -21.25 24.281 13.859 1 95.38 194 SER B O 1
ATOM 4722 N N . LEU B 1 195 ? -19.516 24.391 12.461 1 96.56 195 LEU B N 1
ATOM 4723 C CA . LEU B 1 195 ? -19.297 22.953 12.578 1 96.56 195 LEU B CA 1
ATOM 4724 C C . LEU B 1 195 ? -18.766 22.594 13.961 1 96.56 195 LEU B C 1
ATOM 4726 O O . LEU B 1 195 ? -17.938 23.312 14.523 1 96.56 195 LEU B O 1
ATOM 4730 N N . GLU B 1 196 ? -19.312 21.516 14.562 1 93.62 196 GLU B N 1
ATOM 4731 C CA . GLU B 1 196 ? -18.922 21.062 15.898 1 93.62 196 GLU B CA 1
ATOM 4732 C C . GLU B 1 196 ? -18.406 19.641 15.883 1 93.62 196 GLU B C 1
ATOM 4734 O O . GLU B 1 196 ? -18.609 18.906 14.906 1 93.62 196 GLU B O 1
ATOM 4739 N N . GLY B 1 197 ? -17.641 19.266 16.875 1 93.88 197 GLY B N 1
ATOM 4740 C CA . GLY B 1 197 ? -17.234 17.891 17.062 1 93.88 197 GLY B CA 1
ATOM 4741 C C . GLY B 1 197 ? -15.898 17.562 16.438 1 93.88 197 GLY B C 1
ATOM 4742 O O . GLY B 1 197 ? -15.352 16.469 16.641 1 93.88 197 GLY B O 1
ATOM 4743 N N . THR B 1 198 ? -15.445 18.469 15.617 1 97.69 198 THR B N 1
ATOM 4744 C CA . THR B 1 198 ? -14.18 18.281 14.914 1 97.69 198 THR B CA 1
ATOM 4745 C C . THR B 1 198 ? -13.297 19.516 15.062 1 97.69 198 THR B C 1
ATOM 4747 O O . THR B 1 198 ? -13.781 20.641 14.984 1 97.69 198 THR B O 1
ATOM 4750 N N . ARG B 1 199 ? -12.07 19.375 15.398 1 98.5 199 ARG B N 1
ATOM 4751 C CA . ARG B 1 199 ? -11.117 20.484 15.391 1 98.5 199 ARG B CA 1
ATOM 4752 C C . ARG B 1 199 ? -10.734 20.859 13.961 1 98.5 199 ARG B C 1
ATOM 4754 O O . ARG B 1 199 ? -10.555 19.984 13.109 1 98.5 199 ARG B O 1
ATOM 4761 N N . LEU B 1 200 ? -10.656 22.156 13.688 1 98.75 200 LEU B N 1
ATOM 4762 C CA . LEU B 1 200 ? -10.375 22.641 12.344 1 98.75 200 LEU B CA 1
ATOM 4763 C C . LEU B 1 200 ? -9.133 23.531 12.344 1 98.75 200 LEU B C 1
ATOM 4765 O O . LEU B 1 200 ? -9.227 24.734 12.07 1 98.75 200 LEU B O 1
ATOM 4769 N N . PRO B 1 201 ? -7.961 22.953 12.555 1 98.81 201 PRO B N 1
ATOM 4770 C CA . PRO B 1 201 ? -6.738 23.766 12.531 1 98.81 201 PRO B CA 1
ATOM 4771 C C . PRO B 1 201 ? -6.457 24.359 11.156 1 98.81 201 PRO B C 1
ATOM 4773 O O . PRO B 1 201 ? -7.02 23.906 10.156 1 98.81 201 PRO B O 1
ATOM 4776 N N . VAL B 1 202 ? -5.625 25.406 11.156 1 98.81 202 VAL B N 1
ATOM 4777 C CA . VAL B 1 202 ? -5.18 26.031 9.922 1 98.81 202 VAL B CA 1
ATOM 4778 C C . VAL B 1 202 ? -3.662 26.203 9.945 1 98.81 202 VAL B C 1
ATOM 4780 O O . VAL B 1 202 ? -3.064 26.359 11.016 1 98.81 202 VAL B O 1
ATOM 4783 N N . LEU B 1 203 ? -3.055 26.109 8.773 1 98.19 203 LEU B N 1
ATOM 4784 C CA . LEU B 1 203 ? -1.615 26.312 8.648 1 98.19 203 LEU B CA 1
ATOM 4785 C C . LEU B 1 203 ? -1.274 27.797 8.625 1 98.19 203 LEU B C 1
ATOM 4787 O O . LEU B 1 203 ? -1.938 28.578 7.945 1 98.19 203 LEU B O 1
ATOM 4791 N N . THR B 1 204 ? -0.26 28.203 9.406 1 97.44 204 THR B N 1
ATOM 4792 C CA . THR B 1 204 ? 0.205 29.578 9.477 1 97.44 204 THR B CA 1
ATOM 4793 C C . THR B 1 204 ? 1.717 29.656 9.281 1 97.44 204 THR B C 1
ATOM 4795 O O . THR B 1 204 ? 2.48 29.281 10.172 1 97.44 204 THR B O 1
ATOM 4798 N N . PRO B 1 205 ? 2.207 30.203 8.227 1 91.81 205 PRO B N 1
ATOM 4799 C CA . PRO B 1 205 ? 3.637 30.172 7.906 1 91.81 205 PRO B CA 1
ATOM 4800 C C . PRO B 1 205 ? 4.43 31.25 8.633 1 91.81 205 PRO B C 1
ATOM 4802 O O . PRO B 1 205 ? 5.66 31.172 8.703 1 91.81 205 PRO B O 1
ATOM 4805 N N . ASN B 1 206 ? 3.74 32.344 9.203 1 93.06 206 ASN B N 1
ATOM 4806 C CA . ASN B 1 206 ? 4.387 33.438 9.875 1 93.06 206 ASN B CA 1
ATOM 4807 C C . ASN B 1 206 ? 3.408 34.219 10.773 1 93.06 206 ASN B C 1
ATOM 4809 O O . ASN B 1 206 ? 2.252 33.812 10.914 1 93.06 206 ASN B O 1
ATOM 4813 N N . LEU B 1 207 ? 3.922 35.281 11.344 1 96.31 207 LEU B N 1
ATOM 4814 C CA . LEU B 1 207 ? 3.121 36.031 12.289 1 96.31 207 LEU B CA 1
ATOM 4815 C C . LEU B 1 207 ? 1.933 36.688 11.594 1 96.31 207 LEU B C 1
ATOM 4817 O O . LEU B 1 207 ? 0.84 36.781 12.164 1 96.31 207 LEU B O 1
ATOM 4821 N N . LYS B 1 208 ? 2.154 37.188 10.391 1 96 208 LYS B N 1
ATOM 4822 C CA . LYS B 1 208 ? 1.061 37.781 9.625 1 96 208 LYS B CA 1
ATOM 4823 C C . LYS B 1 208 ? -0.051 36.75 9.375 1 96 208 LYS B C 1
ATOM 4825 O O . LYS B 1 208 ? -1.231 37.062 9.547 1 96 208 LYS B O 1
ATOM 4830 N N . GLY B 1 209 ? 0.343 35.594 8.961 1 97.19 209 GLY B N 1
ATOM 4831 C CA . GLY B 1 209 ? -0.622 34.531 8.797 1 97.19 209 GLY B CA 1
ATOM 4832 C C . GLY B 1 209 ? -1.326 34.156 10.086 1 97.19 209 GLY B C 1
ATOM 4833 O O . GLY B 1 209 ? -2.529 33.875 10.086 1 97.19 209 GLY B O 1
ATOM 4834 N N . PHE B 1 210 ? -0.593 34.156 11.125 1 98.12 210 PHE B N 1
ATOM 4835 C CA . PHE B 1 210 ? -1.152 33.844 12.438 1 98.12 210 PHE B CA 1
ATOM 4836 C C . PHE B 1 210 ? -2.236 34.844 12.812 1 98.12 210 PHE B C 1
ATOM 4838 O O . PHE B 1 210 ? -3.338 34.469 13.211 1 98.12 210 PHE B O 1
ATOM 4845 N N . GLU B 1 211 ? -1.937 36.094 12.664 1 98.12 211 GLU B N 1
ATOM 4846 C CA . GLU B 1 211 ? -2.891 37.156 13 1 98.12 211 GLU B CA 1
ATOM 4847 C C . GLU B 1 211 ? -4.148 37.031 12.148 1 98.12 211 GLU B C 1
ATOM 4849 O O . GLU B 1 211 ? -5.266 37.188 12.648 1 98.12 211 GLU B O 1
ATOM 4854 N N . ALA B 1 212 ? -3.959 36.75 10.906 1 98.38 212 ALA B N 1
ATOM 4855 C CA . ALA B 1 212 ? -5.09 36.594 10 1 98.38 212 ALA B CA 1
ATOM 4856 C C . ALA B 1 212 ? -5.938 35.375 10.391 1 98.38 212 ALA B C 1
ATOM 4858 O O . ALA B 1 212 ? -7.168 35.438 10.305 1 98.38 212 ALA B O 1
ATOM 4859 N N . ALA B 1 213 ? -5.27 34.344 10.805 1 98.69 213 ALA B N 1
ATOM 4860 C CA . ALA B 1 213 ? -5.961 33.125 11.227 1 98.69 213 ALA B CA 1
ATOM 4861 C C . ALA B 1 213 ? -6.828 33.375 12.453 1 98.69 213 ALA B C 1
ATOM 4863 O O . ALA B 1 213 ? -7.984 32.969 12.5 1 98.69 213 ALA B O 1
ATOM 4864 N N . ILE B 1 214 ? -6.277 34.062 13.43 1 98.31 214 ILE B N 1
ATOM 4865 C CA . ILE B 1 214 ? -7 34.375 14.664 1 98.31 214 ILE B CA 1
ATOM 4866 C C . ILE B 1 214 ? -8.188 35.281 14.344 1 98.31 214 ILE B C 1
ATOM 4868 O O . ILE B 1 214 ? -9.289 35.062 14.859 1 98.31 214 ILE B O 1
ATOM 4872 N N . ALA B 1 215 ? -7.93 36.25 13.492 1 98.25 215 ALA B N 1
ATOM 4873 C CA . ALA B 1 215 ? -9 37.156 13.094 1 98.25 215 ALA B CA 1
ATOM 4874 C C . ALA B 1 215 ? -10.133 36.406 12.414 1 98.25 215 ALA B C 1
ATOM 4876 O O . ALA B 1 215 ? -11.305 36.781 12.539 1 98.25 215 ALA B O 1
ATOM 4877 N N . ALA B 1 216 ? -9.773 35.281 11.766 1 98.38 216 ALA B N 1
ATOM 4878 C CA . ALA B 1 216 ? -10.75 34.5 11.031 1 98.38 216 ALA B CA 1
ATOM 4879 C C . ALA B 1 216 ? -11.43 33.469 11.938 1 98.38 216 ALA B C 1
ATOM 4881 O O . ALA B 1 216 ? -12.328 32.75 11.508 1 98.38 216 ALA B O 1
ATOM 4882 N N . GLY B 1 217 ? -10.977 33.406 13.195 1 97.56 217 GLY B N 1
ATOM 4883 C CA . GLY B 1 217 ? -11.656 32.562 14.172 1 97.56 217 GLY B CA 1
ATOM 4884 C C . GLY B 1 217 ? -10.977 31.234 14.398 1 97.56 217 GLY B C 1
ATOM 4885 O O . GLY B 1 217 ? -11.562 30.328 15 1 97.56 217 GLY B O 1
ATOM 4886 N N . ALA B 1 218 ? -9.766 31.062 13.953 1 98.25 218 ALA B N 1
ATOM 4887 C CA . ALA B 1 218 ? -9.039 29.812 14.156 1 98.25 218 ALA B CA 1
ATOM 4888 C C . ALA B 1 218 ? -8.805 29.547 15.641 1 98.25 218 ALA B C 1
ATOM 4890 O O . ALA B 1 218 ? -8.461 30.453 16.391 1 98.25 218 ALA B O 1
ATOM 4891 N N . LYS B 1 219 ? -9 28.328 16.078 1 98 219 LYS B N 1
ATOM 4892 C CA . LYS B 1 219 ? -8.82 27.938 17.484 1 98 219 LYS B CA 1
ATOM 4893 C C . LYS B 1 219 ? -7.586 27.062 17.656 1 98 219 LYS B C 1
ATOM 4895 O O . LYS B 1 219 ? -7.184 26.75 18.781 1 98 219 LYS B O 1
ATOM 4900 N N . GLU B 1 220 ? -7.047 26.656 16.625 1 98.56 220 GLU B N 1
ATOM 4901 C CA . GLU B 1 220 ? -5.848 25.828 16.547 1 98.56 220 GLU B CA 1
ATOM 4902 C C . GLU B 1 220 ? -5.055 26.109 15.281 1 98.56 220 GLU B C 1
ATOM 4904 O O . GLU B 1 220 ? -5.637 26.328 14.211 1 98.56 220 GLU B O 1
ATOM 4909 N N . ILE B 1 221 ? -3.73 26.188 15.406 1 98.75 221 ILE B N 1
ATOM 4910 C CA . ILE B 1 221 ? -2.93 26.469 14.227 1 98.75 221 ILE B CA 1
ATOM 4911 C C . ILE B 1 221 ? -1.821 25.438 14.086 1 98.75 221 ILE B C 1
ATOM 4913 O O . ILE B 1 221 ? -1.608 24.625 14.984 1 98.75 221 ILE B O 1
ATOM 4917 N N . ALA B 1 222 ? -1.231 25.406 12.898 1 98.75 222 ALA B N 1
ATOM 4918 C CA . ALA B 1 222 ? -0.077 24.562 12.617 1 98.75 222 ALA B CA 1
ATOM 4919 C C . ALA B 1 222 ? 1.055 25.375 11.984 1 98.75 222 ALA B C 1
ATOM 4921 O O . ALA B 1 222 ? 0.809 26.344 11.273 1 98.75 222 ALA B O 1
ATOM 4922 N N . VAL B 1 223 ? 2.248 25 12.297 1 97.81 223 VAL B N 1
ATOM 4923 C CA . VAL B 1 223 ? 3.451 25.531 11.672 1 97.81 223 VAL B CA 1
ATOM 4924 C C . VAL B 1 223 ? 4.258 24.391 11.047 1 97.81 223 VAL B C 1
ATOM 4926 O O . VAL B 1 223 ? 4.023 23.219 11.344 1 97.81 223 VAL B O 1
ATOM 4929 N N . PHE B 1 224 ? 5.137 24.719 10.125 1 95.44 224 PHE B N 1
ATOM 4930 C CA . PHE B 1 224 ? 5.922 23.672 9.477 1 95.44 224 PHE B CA 1
ATOM 4931 C C . PHE B 1 224 ? 7.375 24.109 9.32 1 95.44 224 PHE B C 1
ATOM 4933 O O . PHE B 1 224 ? 7.656 25.281 9.047 1 95.44 224 PHE B O 1
ATOM 4940 N N . ALA B 1 225 ? 8.266 23.234 9.617 1 96.5 225 ALA B N 1
ATOM 4941 C CA . ALA B 1 225 ? 9.703 23.391 9.422 1 96.5 225 ALA B CA 1
ATOM 4942 C C . ALA B 1 225 ? 10.281 22.219 8.648 1 96.5 225 ALA B C 1
ATOM 4944 O O . ALA B 1 225 ? 9.75 21.109 8.703 1 96.5 225 ALA B O 1
ATOM 4945 N N . SER B 1 226 ? 11.391 22.484 7.945 1 96.06 226 SER B N 1
ATOM 4946 C CA . SER B 1 226 ? 11.992 21.453 7.113 1 96.06 226 SER B CA 1
ATOM 4947 C C . SER B 1 226 ? 13.25 20.891 7.762 1 96.06 226 SER B C 1
ATOM 4949 O O . SER B 1 226 ? 14.008 21.625 8.398 1 96.06 226 SER B O 1
ATOM 4951 N N . ALA B 1 227 ? 13.438 19.625 7.496 1 97.38 227 ALA B N 1
ATOM 4952 C CA . ALA B 1 227 ? 14.68 19 7.926 1 97.38 227 ALA B CA 1
ATOM 4953 C C . ALA B 1 227 ? 15.75 19.109 6.84 1 97.38 227 ALA B C 1
ATOM 4955 O O . ALA B 1 227 ? 16.859 18.578 7.004 1 97.38 227 ALA B O 1
ATOM 4956 N N . SER B 1 228 ? 15.469 19.766 5.766 1 94.75 228 SER B N 1
ATOM 4957 C CA . SER B 1 228 ? 16.391 20 4.656 1 94.75 228 SER B CA 1
ATOM 4958 C C . SER B 1 228 ? 16.672 21.484 4.477 1 94.75 228 SER B C 1
ATOM 4960 O O . SER B 1 228 ? 15.742 22.281 4.301 1 94.75 228 SER B O 1
ATOM 4962 N N . GLU B 1 229 ? 17.938 21.875 4.473 1 93.12 229 GLU B N 1
ATOM 4963 C CA . GLU B 1 229 ? 18.312 23.25 4.242 1 93.12 229 GLU B CA 1
ATOM 4964 C C . GLU B 1 229 ? 17.891 23.734 2.857 1 93.12 229 GLU B C 1
ATOM 4966 O O . GLU B 1 229 ? 17.359 24.828 2.709 1 93.12 229 GLU B O 1
ATOM 4971 N N . SER B 1 230 ? 18.125 22.797 1.897 1 89.5 230 SER B N 1
ATOM 4972 C CA . SER B 1 230 ? 17.797 23.141 0.519 1 89.5 230 SER B CA 1
ATOM 4973 C C . SER B 1 230 ? 16.297 23.328 0.344 1 89.5 230 SER B C 1
ATOM 4975 O O . SER B 1 230 ? 15.859 24.266 -0.335 1 89.5 230 SER B O 1
ATOM 4977 N N . PHE B 1 231 ? 15.539 22.531 0.931 1 89.62 231 PHE B N 1
ATOM 4978 C CA . PHE B 1 231 ? 14.086 22.641 0.853 1 89.62 231 PHE B CA 1
ATOM 4979 C C . PHE B 1 231 ? 13.602 23.891 1.592 1 89.62 231 PHE B C 1
ATOM 4981 O O . PHE B 1 231 ? 12.695 24.578 1.124 1 89.62 231 PHE B O 1
ATOM 4988 N N . SER B 1 232 ? 14.133 24.141 2.742 1 88.44 232 SER B N 1
ATOM 4989 C CA . SER B 1 232 ? 13.781 25.344 3.5 1 88.44 232 SER B CA 1
ATOM 4990 C C . SER B 1 232 ? 14.031 26.609 2.686 1 88.44 232 SER B C 1
ATOM 4992 O O . SER B 1 232 ? 13.18 27.5 2.633 1 88.44 232 SER B O 1
ATOM 4994 N N . LYS B 1 233 ? 15.148 26.609 2.025 1 87.31 233 LYS B N 1
ATOM 4995 C CA . LYS B 1 233 ? 15.508 27.766 1.207 1 87.31 233 LYS B CA 1
ATOM 4996 C C . LYS B 1 233 ? 14.562 27.922 0.018 1 87.31 233 LYS B C 1
ATOM 4998 O O . LYS B 1 233 ? 14.125 29.031 -0.296 1 87.31 233 LYS B O 1
ATOM 5003 N N . SER B 1 234 ? 14.281 26.844 -0.561 1 83.12 234 SER B N 1
ATOM 5004 C CA . SER B 1 234 ? 13.43 26.844 -1.748 1 83.12 234 SER B CA 1
ATOM 5005 C C . SER B 1 234 ? 12 27.25 -1.401 1 83.12 234 SER B C 1
ATOM 5007 O O . SER B 1 234 ? 11.359 27.984 -2.145 1 83.12 234 SER B O 1
ATOM 5009 N N . ASN B 1 235 ? 11.523 26.766 -0.288 1 79.88 235 ASN B N 1
ATOM 5010 C CA . ASN B 1 235 ? 10.117 26.922 0.051 1 79.88 235 ASN B CA 1
ATOM 5011 C C . ASN B 1 235 ? 9.852 28.25 0.756 1 79.88 235 ASN B C 1
ATOM 5013 O O . ASN B 1 235 ? 8.836 28.891 0.515 1 79.88 235 ASN B O 1
ATOM 5017 N N . ILE B 1 236 ? 10.742 28.672 1.669 1 80.81 236 ILE B N 1
ATOM 5018 C CA . ILE B 1 236 ? 10.422 29.844 2.473 1 80.81 236 ILE B CA 1
ATOM 5019 C C . ILE B 1 236 ? 11.602 30.812 2.475 1 80.81 236 ILE B C 1
ATOM 5021 O O . ILE B 1 236 ? 11.625 31.766 3.25 1 80.81 236 ILE B O 1
ATOM 5025 N N . ASN B 1 237 ? 12.68 30.547 1.676 1 83.12 237 ASN B N 1
ATOM 5026 C CA . ASN B 1 237 ? 13.805 31.438 1.413 1 83.12 237 ASN B CA 1
ATOM 5027 C C . ASN B 1 237 ? 14.602 31.719 2.686 1 83.12 237 ASN B C 1
ATOM 5029 O O . ASN B 1 237 ? 14.961 32.875 2.947 1 83.12 237 ASN B O 1
ATOM 5033 N N . CYS B 1 238 ? 14.773 30.766 3.545 1 88.19 238 CYS B N 1
ATOM 5034 C CA . CYS B 1 238 ? 15.609 30.938 4.73 1 88.19 238 CYS B CA 1
ATOM 5035 C C . CYS B 1 238 ? 16.188 29.594 5.172 1 88.19 238 CYS B C 1
ATOM 5037 O O . CYS B 1 238 ? 15.797 28.547 4.664 1 88.19 238 CYS B O 1
ATOM 5039 N N . SER B 1 239 ? 17.203 29.656 6.074 1 92.44 239 SER B N 1
ATOM 5040 C CA . SER B 1 239 ? 17.797 28.453 6.652 1 92.44 239 SER B CA 1
ATOM 5041 C C . SER B 1 239 ? 16.844 27.797 7.66 1 92.44 239 SER B C 1
ATOM 5043 O O . SER B 1 239 ? 15.859 28.406 8.07 1 92.44 239 SER B O 1
ATOM 5045 N N . ILE B 1 240 ? 17.156 26.594 8.07 1 94.69 240 ILE B N 1
ATOM 5046 C CA . ILE B 1 240 ? 16.406 25.906 9.102 1 94.69 240 ILE B CA 1
ATOM 5047 C C . ILE B 1 240 ? 16.406 26.719 10.391 1 94.69 240 ILE B C 1
ATOM 5049 O O . ILE B 1 240 ? 15.352 26.953 10.992 1 94.69 240 ILE B O 1
ATOM 5053 N N . GLU B 1 241 ? 17.547 27.219 10.789 1 94.44 241 GLU B N 1
ATOM 5054 C CA . GLU B 1 241 ? 17.688 27.984 12.016 1 94.44 241 GLU B CA 1
ATOM 5055 C C . GLU B 1 241 ? 16.844 29.25 11.961 1 94.44 241 GLU B C 1
ATOM 5057 O O . GLU B 1 241 ? 16.172 29.594 12.938 1 94.44 241 GLU B O 1
ATOM 5062 N N . GLU B 1 242 ? 16.875 29.938 10.867 1 93.69 242 GLU B N 1
ATOM 5063 C CA . GLU B 1 242 ? 16.078 31.141 10.695 1 93.69 242 GLU B CA 1
ATOM 5064 C C . GLU B 1 242 ? 14.578 30.828 10.734 1 93.69 242 GLU B C 1
ATOM 5066 O O . GLU B 1 242 ? 13.797 31.594 11.312 1 93.69 242 GLU B O 1
ATOM 5071 N N . SER B 1 243 ? 14.227 29.766 10.062 1 94.25 243 SER B N 1
ATOM 5072 C CA . SER B 1 243 ? 12.82 29.359 10.055 1 94.25 243 SER B CA 1
ATOM 5073 C C . SER B 1 243 ? 12.328 29.047 11.461 1 94.25 243 SER B C 1
ATOM 5075 O O . SER B 1 243 ? 11.219 29.422 11.836 1 94.25 243 SER B O 1
ATOM 5077 N N . LEU B 1 244 ? 13.125 28.391 12.227 1 96.31 244 LEU B N 1
ATOM 5078 C CA . LEU B 1 244 ? 12.766 28.031 13.594 1 96.31 244 LEU B CA 1
ATOM 5079 C C . LEU B 1 244 ? 12.617 29.281 14.461 1 96.31 244 LEU B C 1
ATOM 5081 O O . LEU B 1 244 ? 11.734 29.344 15.32 1 96.31 244 LEU B O 1
ATOM 5085 N N . ALA B 1 245 ? 13.438 30.234 14.203 1 94.75 245 ALA B N 1
ATOM 5086 C CA . ALA B 1 245 ? 13.32 31.5 14.922 1 94.75 245 ALA B CA 1
ATOM 5087 C C . ALA B 1 245 ? 11.992 32.188 14.602 1 94.75 245 ALA B C 1
ATOM 5089 O O . ALA B 1 245 ? 11.352 32.75 15.492 1 94.75 245 ALA B O 1
ATOM 5090 N N . ARG B 1 246 ? 11.664 32.156 13.398 1 93.06 246 ARG B N 1
ATOM 5091 C CA . ARG B 1 246 ? 10.398 32.719 12.969 1 93.06 246 ARG B CA 1
ATOM 5092 C C . ARG B 1 246 ? 9.227 32.031 13.633 1 93.06 246 ARG B C 1
ATOM 5094 O O . ARG B 1 246 ? 8.266 32.656 14.07 1 93.06 246 ARG B O 1
ATOM 5101 N N . TYR B 1 247 ? 9.297 30.734 13.75 1 96.12 247 TYR B N 1
ATOM 5102 C CA . TYR B 1 247 ? 8.195 29.969 14.32 1 96.12 247 TYR B CA 1
ATOM 5103 C C . TYR B 1 247 ? 8.141 30.125 15.836 1 96.12 247 TYR B C 1
ATOM 5105 O O . TYR B 1 247 ? 7.074 30 16.438 1 96.12 247 TYR B O 1
ATOM 5113 N N . ARG B 1 248 ? 9.266 30.469 16.469 1 96.88 248 ARG B N 1
ATOM 5114 C CA . ARG B 1 248 ? 9.234 30.797 17.891 1 96.88 248 ARG B CA 1
ATOM 5115 C C . ARG B 1 248 ? 8.359 32.031 18.156 1 96.88 248 ARG B C 1
ATOM 5117 O O . ARG B 1 248 ? 7.672 32.094 19.172 1 96.88 248 ARG B O 1
ATOM 5124 N N . ALA B 1 249 ? 8.438 32.938 17.25 1 96.5 249 ALA B N 1
ATOM 5125 C CA . ALA B 1 249 ? 7.586 34.125 17.375 1 96.5 249 ALA B CA 1
ATOM 5126 C C . ALA B 1 249 ? 6.109 33.75 17.266 1 96.5 249 ALA B C 1
ATOM 5128 O O . ALA B 1 249 ? 5.277 34.25 18.031 1 96.5 249 ALA B O 1
ATOM 5129 N N . VAL B 1 250 ? 5.809 32.906 16.344 1 97.69 250 VAL B N 1
ATOM 5130 C CA . VAL B 1 250 ? 4.434 32.469 16.125 1 97.69 250 VAL B CA 1
ATOM 5131 C C . VAL B 1 250 ? 3.941 31.672 17.328 1 97.69 250 VAL B C 1
ATOM 5133 O O . VAL B 1 250 ? 2.844 31.906 17.828 1 97.69 250 VAL B O 1
ATOM 5136 N N . THR B 1 251 ? 4.762 30.734 17.812 1 98.25 251 THR B N 1
ATOM 5137 C CA . THR B 1 251 ? 4.367 29.891 18.938 1 98.25 251 THR B CA 1
ATOM 5138 C C . THR B 1 251 ? 4.234 30.703 20.219 1 98.25 251 THR B C 1
ATOM 5140 O O . THR B 1 251 ? 3.373 30.438 21.047 1 98.25 251 THR B O 1
ATOM 5143 N N . SER B 1 252 ? 5.074 31.734 20.375 1 97.94 252 SER B N 1
ATOM 5144 C CA . SER B 1 252 ? 4.969 32.625 21.531 1 97.94 252 SER B CA 1
ATOM 5145 C C . SER B 1 252 ? 3.662 33.406 21.5 1 97.94 252 SER B C 1
ATOM 5147 O O . SER B 1 252 ? 3 33.562 22.531 1 97.94 252 SER B O 1
ATOM 5149 N N . ALA B 1 253 ? 3.387 33.938 20.328 1 98.19 253 ALA B N 1
ATOM 5150 C CA . ALA B 1 253 ? 2.133 34.656 20.172 1 98.19 253 ALA B CA 1
ATOM 5151 C C . ALA B 1 253 ? 0.932 33.781 20.438 1 98.19 253 ALA B C 1
ATOM 5153 O O . ALA B 1 253 ? -0.041 34.188 21.078 1 98.19 253 ALA B O 1
ATOM 5154 N N . ALA B 1 254 ? 0.965 32.531 19.984 1 98.62 254 ALA B N 1
ATOM 5155 C CA . ALA B 1 254 ? -0.103 31.562 20.188 1 98.62 254 ALA B CA 1
ATOM 5156 C C . ALA B 1 254 ? -0.27 31.25 21.672 1 98.62 254 ALA B C 1
ATOM 5158 O O . ALA B 1 254 ? -1.394 31.125 22.156 1 98.62 254 ALA B O 1
ATOM 5159 N N . LYS B 1 255 ? 0.832 31.094 22.359 1 97.94 255 LYS B N 1
ATOM 5160 C CA . LYS B 1 255 ? 0.823 30.781 23.781 1 97.94 255 LYS B CA 1
ATOM 5161 C C . LYS B 1 255 ? 0.126 31.891 24.578 1 97.94 255 LYS B C 1
ATOM 5163 O O . LYS B 1 255 ? -0.626 31.594 25.516 1 97.94 255 LYS B O 1
ATOM 5168 N N . LYS B 1 256 ? 0.396 33.094 24.203 1 97.62 256 LYS B N 1
ATOM 5169 C CA . LYS B 1 256 ? -0.219 34.219 24.875 1 97.62 256 LYS B CA 1
ATOM 5170 C C . LYS B 1 256 ? -1.74 34.188 24.766 1 97.62 256 LYS B C 1
ATOM 5172 O O . LYS B 1 256 ? -2.451 34.625 25.656 1 97.62 256 LYS B O 1
ATOM 5177 N N . LEU B 1 257 ? -2.199 33.625 23.688 1 97.88 257 LEU B N 1
ATOM 5178 C CA . LEU B 1 257 ? -3.635 33.562 23.438 1 97.88 257 LEU B CA 1
ATOM 5179 C C . LEU B 1 257 ? -4.176 32.188 23.797 1 97.88 257 LEU B C 1
ATOM 5181 O O . LEU B 1 257 ? -5.352 31.891 23.547 1 97.88 257 LEU B O 1
ATOM 5185 N N . SER B 1 258 ? -3.373 31.219 24.297 1 98 258 SER B N 1
ATOM 5186 C CA . SER B 1 258 ? -3.721 29.844 24.656 1 98 258 SER B CA 1
ATOM 5187 C C . SER B 1 258 ? -4.223 29.062 23.453 1 98 258 SER B C 1
ATOM 5189 O O . SER B 1 258 ? -5.207 28.328 23.547 1 98 258 SER B O 1
ATOM 5191 N N . ILE B 1 259 ? -3.662 29.359 22.312 1 98.31 259 ILE B N 1
ATOM 5192 C CA . ILE B 1 259 ? -3.971 28.656 21.062 1 98.31 259 ILE B CA 1
ATOM 5193 C C . ILE B 1 259 ? -2.994 27.5 20.875 1 98.31 259 ILE B C 1
ATOM 5195 O O . ILE B 1 259 ? -1.78 27.719 20.812 1 98.31 259 ILE B O 1
ATOM 5199 N N . PRO B 1 260 ? -3.529 26.266 20.812 1 98.69 260 PRO B N 1
ATOM 5200 C CA . PRO B 1 260 ? -2.627 25.125 20.578 1 98.69 260 PRO B CA 1
ATOM 5201 C C . PRO B 1 260 ? -1.954 25.188 19.203 1 98.69 260 PRO B C 1
ATOM 5203 O O . PRO B 1 260 ? -2.578 25.609 18.234 1 98.69 260 PRO B O 1
ATOM 5206 N N . VAL B 1 261 ? -0.674 24.734 19.141 1 98.88 261 VAL B N 1
ATOM 5207 C CA . VAL B 1 261 ? 0.102 24.75 17.906 1 98.88 261 VAL B CA 1
ATOM 5208 C C . VAL B 1 261 ? 0.582 23.344 17.578 1 98.88 261 VAL B C 1
ATOM 5210 O O . VAL B 1 261 ? 1.185 22.672 18.406 1 98.88 261 VAL B O 1
ATOM 5213 N N . ARG B 1 262 ? 0.241 22.875 16.391 1 98.88 262 ARG B N 1
ATOM 5214 C CA . ARG B 1 262 ? 0.786 21.641 15.844 1 98.88 262 ARG B CA 1
ATOM 5215 C C . ARG B 1 262 ? 1.992 21.906 14.953 1 98.88 262 ARG B C 1
ATOM 5217 O O . ARG B 1 262 ? 2.023 22.906 14.234 1 98.88 262 ARG B O 1
ATOM 5224 N N . GLY B 1 263 ? 3.023 21.078 15.07 1 98.81 263 GLY B N 1
ATOM 5225 C CA . GLY B 1 263 ? 4.207 21.25 14.242 1 98.81 263 GLY B CA 1
ATOM 5226 C C . GLY B 1 263 ? 4.379 20.156 13.203 1 98.81 263 GLY B C 1
ATOM 5227 O O . GLY B 1 263 ? 4.125 18.984 13.477 1 98.81 263 GLY B O 1
ATOM 5228 N N . TYR B 1 264 ? 4.723 20.594 12 1 98.31 264 TYR B N 1
ATOM 5229 C CA . TYR B 1 264 ? 5.086 19.672 10.93 1 98.31 264 TYR B CA 1
ATOM 5230 C C . TYR B 1 264 ? 6.586 19.703 10.664 1 98.31 264 TYR B C 1
ATOM 5232 O O . TYR B 1 264 ? 7.191 20.781 10.648 1 98.31 264 TYR B O 1
ATOM 5240 N N . VAL B 1 265 ? 7.195 18.531 10.461 1 98.56 265 VAL B N 1
ATOM 5241 C CA . VAL B 1 265 ? 8.547 18.422 9.93 1 98.56 265 VAL B CA 1
ATOM 5242 C C . VAL B 1 265 ? 8.5 17.922 8.484 1 98.56 265 VAL B C 1
ATOM 5244 O O . VAL B 1 265 ? 8.172 16.766 8.242 1 98.56 265 VAL B O 1
ATOM 5247 N N . SER B 1 266 ? 8.82 18.781 7.535 1 96.12 266 SER B N 1
ATOM 5248 C CA . SER B 1 266 ? 8.906 18.391 6.133 1 96.12 266 SER B CA 1
ATOM 5249 C C . SER B 1 266 ? 10.227 17.688 5.828 1 96.12 266 SER B C 1
ATOM 5251 O O . SER B 1 266 ? 11.211 17.891 6.539 1 96.12 266 SER B O 1
ATOM 5253 N N . CYS B 1 267 ? 10.266 16.859 4.793 1 96.62 267 CYS B N 1
ATOM 5254 C CA . CYS B 1 267 ? 11.445 16.141 4.328 1 96.62 267 CYS B CA 1
ATOM 5255 C C . CYS B 1 267 ? 12.047 15.289 5.445 1 96.62 267 CYS B C 1
ATOM 5257 O O . CYS B 1 267 ? 13.25 15.344 5.691 1 96.62 267 CYS B O 1
ATOM 5259 N N . ALA B 1 268 ? 11.117 14.602 6.082 1 98.31 268 ALA B N 1
ATOM 5260 C CA . ALA B 1 268 ? 11.555 13.805 7.227 1 98.31 268 ALA B CA 1
ATOM 5261 C C . ALA B 1 268 ? 12.297 12.555 6.77 1 98.31 268 ALA B C 1
ATOM 5263 O O . ALA B 1 268 ? 12.945 11.883 7.574 1 98.31 268 ALA B O 1
ATOM 5264 N N . ILE B 1 269 ? 12.211 12.234 5.469 1 98.06 269 ILE B N 1
ATOM 5265 C CA . ILE B 1 269 ? 12.875 11.047 4.934 1 98.06 269 ILE B CA 1
ATOM 5266 C C . ILE B 1 269 ? 13.781 11.438 3.771 1 98.06 269 ILE B C 1
ATOM 5268 O O . ILE B 1 269 ? 14.945 11.031 3.721 1 98.06 269 ILE B O 1
ATOM 5272 N N . GLY B 1 270 ? 13.25 12.141 2.924 1 95.94 270 GLY B N 1
ATOM 5273 C CA . GLY B 1 270 ? 13.969 12.562 1.73 1 95.94 270 GLY B CA 1
ATOM 5274 C C . GLY B 1 270 ? 13.586 13.953 1.263 1 95.94 270 GLY B C 1
ATOM 5275 O O . GLY B 1 270 ? 12.547 14.484 1.659 1 95.94 270 GLY B O 1
ATOM 5276 N N . CYS B 1 271 ? 14.469 14.508 0.469 1 94.25 271 CYS B N 1
ATOM 5277 C CA . CYS B 1 271 ? 14.336 15.836 -0.117 1 94.25 271 CYS B CA 1
ATOM 5278 C C . CYS B 1 271 ? 14.547 15.789 -1.625 1 94.25 271 CYS B C 1
ATOM 5280 O O . CYS B 1 271 ? 15.422 15.07 -2.111 1 94.25 271 CYS B O 1
ATOM 5282 N N . PRO B 1 272 ? 13.773 16.516 -2.357 1 88.62 272 PRO B N 1
ATOM 5283 C CA . PRO B 1 272 ? 13.938 16.5 -3.812 1 88.62 272 PRO B CA 1
ATOM 5284 C C . PRO B 1 272 ? 15.289 17.047 -4.254 1 88.62 272 PRO B C 1
ATOM 5286 O O . PRO B 1 272 ? 15.758 16.734 -5.355 1 88.62 272 PRO B O 1
ATOM 5289 N N . PHE B 1 273 ? 15.969 17.781 -3.385 1 89.12 273 PHE B N 1
ATOM 5290 C CA . PHE B 1 273 ? 17.219 18.438 -3.756 1 89.12 273 PHE B CA 1
ATOM 5291 C C . PHE B 1 273 ? 18.406 17.734 -3.129 1 89.12 273 PHE B C 1
ATOM 5293 O O . PHE B 1 273 ? 19.453 17.562 -3.771 1 89.12 273 PHE B O 1
ATOM 5300 N N . GLU B 1 274 ? 18.219 17.281 -1.901 1 92.88 274 GLU B N 1
ATOM 5301 C CA . GLU B 1 274 ? 19.359 16.766 -1.138 1 92.88 274 GLU B CA 1
ATOM 5302 C C . GLU B 1 274 ? 19.375 15.242 -1.127 1 92.88 274 GLU B C 1
ATOM 5304 O O . GLU B 1 274 ? 20.375 14.633 -0.752 1 92.88 274 GLU B O 1
ATOM 5309 N N . GLY B 1 275 ? 18.328 14.672 -1.545 1 94.38 275 GLY B N 1
ATOM 5310 C CA . GLY B 1 275 ? 18.266 13.227 -1.402 1 94.38 275 GLY B CA 1
ATOM 5311 C C . GLY B 1 275 ? 17.875 12.781 -0.006 1 94.38 275 GLY B C 1
ATOM 5312 O O . GLY B 1 275 ? 16.969 13.352 0.604 1 94.38 275 GLY B O 1
ATOM 5313 N N . ALA B 1 276 ? 18.5 11.742 0.439 1 96.88 276 ALA B N 1
ATOM 5314 C CA . ALA B 1 276 ? 18.188 11.203 1.759 1 96.88 276 ALA B CA 1
ATOM 5315 C C . ALA B 1 276 ? 18.516 12.211 2.857 1 96.88 276 ALA B C 1
ATOM 5317 O O . ALA B 1 276 ? 19.562 12.875 2.801 1 96.88 276 ALA B O 1
ATOM 5318 N N . ILE B 1 277 ? 17.672 12.336 3.818 1 98 277 ILE B N 1
ATOM 5319 C CA . ILE B 1 277 ? 17.875 13.227 4.953 1 98 277 ILE B CA 1
ATOM 5320 C C . ILE B 1 277 ? 18.266 12.422 6.188 1 98 277 ILE B C 1
ATOM 5322 O O . ILE B 1 277 ? 17.562 11.484 6.574 1 98 277 ILE B O 1
ATOM 5326 N N . PRO B 1 278 ? 19.375 12.719 6.809 1 97.88 278 PRO B N 1
ATOM 5327 C CA . PRO B 1 278 ? 19.797 11.984 8.008 1 97.88 278 PRO B CA 1
ATOM 5328 C C . PRO B 1 278 ? 18.781 12.086 9.141 1 97.88 278 PRO B C 1
ATOM 5330 O O . PRO B 1 278 ? 18.266 13.18 9.422 1 97.88 278 PRO B O 1
ATOM 5333 N N . PRO B 1 279 ? 18.469 11.016 9.828 1 98.25 279 PRO B N 1
ATOM 5334 C CA . PRO B 1 279 ? 17.531 11.008 10.953 1 98.25 279 PRO B CA 1
ATOM 5335 C C . PRO B 1 279 ? 17.875 12.055 12.016 1 98.25 279 PRO B C 1
ATOM 5337 O O . PRO B 1 279 ? 16.969 12.609 12.648 1 98.25 279 PRO B O 1
ATOM 5340 N N . SER B 1 280 ? 19.125 12.344 12.164 1 98.25 280 SER B N 1
ATOM 5341 C CA . SER B 1 280 ? 19.562 13.297 13.188 1 98.25 280 SER B CA 1
ATOM 5342 C C . SER B 1 280 ? 19.031 14.695 12.883 1 98.25 280 SER B C 1
ATOM 5344 O O . SER B 1 280 ? 18.719 15.453 13.805 1 98.25 280 SER B O 1
ATOM 5346 N N . LYS B 1 281 ? 18.922 15.062 11.625 1 98.19 281 LYS B N 1
ATOM 5347 C CA . LYS B 1 281 ? 18.375 16.359 11.242 1 98.19 281 LYS B CA 1
ATOM 5348 C C . LYS B 1 281 ? 16.891 16.438 11.578 1 98.19 281 LYS B C 1
ATOM 5350 O O . LYS B 1 281 ? 16.406 17.484 12.031 1 98.19 281 LYS B O 1
ATOM 5355 N N . VAL B 1 282 ? 16.25 15.367 11.375 1 98.81 282 VAL B N 1
ATOM 5356 C CA . VAL B 1 282 ? 14.812 15.305 11.656 1 98.81 282 VAL B CA 1
ATOM 5357 C C . VAL B 1 282 ? 14.578 15.414 13.156 1 98.81 282 VAL B C 1
ATOM 5359 O O . VAL B 1 282 ? 13.695 16.156 13.602 1 98.81 282 VAL B O 1
ATOM 5362 N N . SER B 1 283 ? 15.367 14.664 13.914 1 98.69 283 SER B N 1
ATOM 5363 C CA . SER B 1 283 ? 15.227 14.695 15.367 1 98.69 283 SER B CA 1
ATOM 5364 C C . SER B 1 283 ? 15.516 16.094 15.914 1 98.69 283 SER B C 1
ATOM 5366 O O . SER B 1 283 ? 14.867 16.547 16.859 1 98.69 283 SER B O 1
ATOM 5368 N N . TYR B 1 284 ? 16.5 16.766 15.312 1 98.56 284 TYR B N 1
ATOM 5369 C CA . TYR B 1 284 ? 16.812 18.125 15.734 1 98.56 284 TYR B CA 1
ATOM 5370 C C . TYR B 1 284 ? 15.625 19.047 15.547 1 98.56 284 TYR B C 1
ATOM 5372 O O . TYR B 1 284 ? 15.219 19.75 16.484 1 98.56 284 TYR B O 1
ATOM 5380 N N . VAL B 1 285 ? 15.062 19.047 14.375 1 98.69 285 VAL B N 1
ATOM 5381 C CA . VAL B 1 285 ? 13.953 19.953 14.062 1 98.69 285 VAL B CA 1
ATOM 5382 C C . VAL B 1 285 ? 12.734 19.594 14.914 1 98.69 285 VAL B C 1
ATOM 5384 O O . VAL B 1 285 ? 12.055 20.469 15.438 1 98.69 285 VAL B O 1
ATOM 5387 N N . ALA B 1 286 ? 12.461 18.312 15.047 1 98.88 286 ALA B N 1
ATOM 5388 C CA . ALA B 1 286 ? 11.336 17.844 15.867 1 98.88 286 ALA B CA 1
ATOM 5389 C C . ALA B 1 286 ? 11.484 18.297 17.312 1 98.88 286 ALA B C 1
ATOM 5391 O O . ALA B 1 286 ? 10.516 18.766 17.922 1 98.88 286 ALA B O 1
ATOM 5392 N N . LYS B 1 287 ? 12.672 18.156 17.828 1 98.81 287 LYS B N 1
ATOM 5393 C CA . LYS B 1 287 ? 12.953 18.578 19.203 1 98.81 287 LYS B CA 1
ATOM 5394 C C . LYS B 1 287 ? 12.711 20.078 19.375 1 98.81 287 LYS B C 1
ATOM 5396 O O . LYS B 1 287 ? 12.102 20.5 20.359 1 98.81 287 LYS B O 1
ATOM 5401 N N . GLU B 1 288 ? 13.195 20.859 18.453 1 98.62 288 GLU B N 1
ATOM 5402 C CA . GLU B 1 288 ? 13.031 22.297 18.531 1 98.62 288 GLU B CA 1
ATOM 5403 C C . GLU B 1 288 ? 11.555 22.688 18.516 1 98.62 288 GLU B C 1
ATOM 5405 O O . GLU B 1 288 ? 11.133 23.531 19.312 1 98.62 288 GLU B O 1
ATOM 5410 N N . LEU B 1 289 ? 10.766 22.094 17.641 1 98.75 289 LEU B N 1
ATOM 5411 C CA . LEU B 1 289 ? 9.336 22.375 17.578 1 98.75 289 LEU B CA 1
ATOM 5412 C C . LEU B 1 289 ? 8.633 21.969 18.875 1 98.75 289 LEU B C 1
ATOM 5414 O O . LEU B 1 289 ? 7.781 22.703 19.375 1 98.75 289 LEU B O 1
ATOM 5418 N N . TYR B 1 290 ? 9.031 20.828 19.375 1 98.69 290 TYR B N 1
ATOM 5419 C CA . TYR B 1 290 ? 8.461 20.344 20.641 1 98.69 290 TYR B CA 1
ATOM 5420 C C . TYR B 1 290 ? 8.773 21.297 21.781 1 98.69 290 TYR B C 1
ATOM 5422 O O . TYR B 1 290 ? 7.895 21.656 22.562 1 98.69 290 TYR B O 1
ATOM 5430 N N . GLU B 1 291 ? 9.992 21.75 21.844 1 98.12 291 GLU B N 1
ATOM 5431 C CA . GLU B 1 291 ? 10.438 22.625 22.938 1 98.12 291 GLU B CA 1
ATOM 5432 C C . GLU B 1 291 ? 9.82 24.016 22.828 1 98.12 291 GLU B C 1
ATOM 5434 O O . GLU B 1 291 ? 9.633 24.688 23.844 1 98.12 291 GLU B O 1
ATOM 5439 N N . MET B 1 292 ? 9.484 24.406 21.703 1 97.12 292 MET B N 1
ATOM 5440 C CA . MET B 1 292 ? 8.883 25.734 21.547 1 97.12 292 MET B CA 1
ATOM 5441 C C . MET B 1 292 ? 7.402 25.703 21.922 1 97.12 292 MET B C 1
ATOM 5443 O O . MET B 1 292 ? 6.773 26.75 22.047 1 97.12 292 MET B O 1
ATOM 5447 N N . GLY B 1 293 ? 6.844 24.438 22.016 1 97.81 293 GLY B N 1
ATOM 5448 C CA . GLY B 1 293 ? 5.512 24.391 22.594 1 97.81 293 GLY B CA 1
ATOM 5449 C C . GLY B 1 293 ? 4.508 23.672 21.719 1 97.81 293 GLY B C 1
ATOM 5450 O O . GLY B 1 293 ? 3.328 23.562 22.062 1 97.81 293 GLY B O 1
ATOM 5451 N N . CYS B 1 294 ? 4.887 23.109 20.625 1 98.75 294 CYS B N 1
ATOM 5452 C CA . CYS B 1 294 ? 3.965 22.344 19.797 1 98.75 294 CYS B CA 1
ATOM 5453 C C . CYS B 1 294 ? 3.453 21.109 20.547 1 98.75 294 CYS B C 1
ATOM 5455 O O . CYS B 1 294 ? 4.234 20.375 21.141 1 98.75 294 CYS B O 1
ATOM 5457 N N . PHE B 1 295 ? 2.139 20.875 20.516 1 98.62 295 PHE B N 1
ATOM 5458 C CA . PHE B 1 295 ? 1.565 19.797 21.328 1 98.62 295 PHE B CA 1
ATOM 5459 C C . PHE B 1 295 ? 1.687 18.453 20.609 1 98.62 295 PHE B C 1
ATOM 5461 O O . PHE B 1 295 ? 1.552 17.406 21.234 1 98.62 295 PHE B O 1
ATOM 5468 N 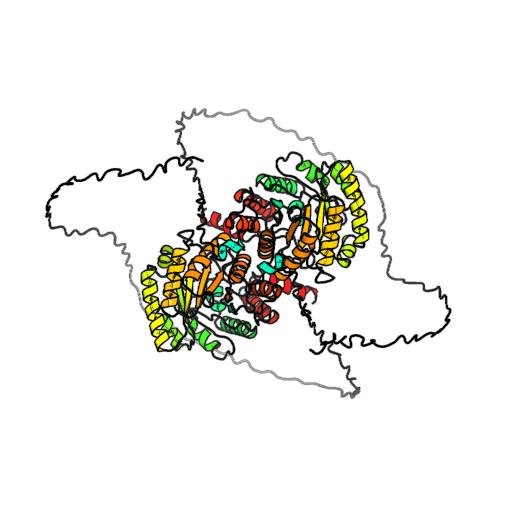N . GLU B 1 296 ? 1.885 18.5 19.312 1 98.81 296 GLU B N 1
ATOM 5469 C CA . GLU B 1 296 ? 2.023 17.344 18.453 1 98.81 296 GLU B CA 1
ATOM 5470 C C . GLU B 1 296 ? 2.945 17.641 17.266 1 98.81 296 GLU B C 1
ATOM 5472 O O . GLU B 1 296 ? 2.887 18.734 16.688 1 98.81 296 GLU B O 1
ATOM 5477 N N . ILE B 1 297 ? 3.85 16.719 16.969 1 98.94 297 ILE B N 1
ATOM 5478 C CA . ILE B 1 297 ? 4.793 16.859 15.859 1 98.94 297 ILE B CA 1
ATOM 5479 C C . ILE B 1 297 ? 4.496 15.82 14.789 1 98.94 297 ILE B C 1
ATOM 5481 O O . ILE B 1 297 ? 4.566 14.617 15.055 1 98.94 297 ILE B O 1
ATOM 5485 N N . SER B 1 298 ? 4.16 16.25 13.609 1 98.94 298 SER B N 1
ATOM 5486 C CA . SER B 1 298 ? 3.881 15.367 12.484 1 98.94 298 SER B CA 1
ATOM 5487 C C . SER B 1 298 ? 5.09 15.25 11.562 1 98.94 298 SER B C 1
ATOM 5489 O O . SER B 1 298 ? 5.609 16.266 11.086 1 98.94 298 SER B O 1
ATOM 5491 N N . LEU B 1 299 ? 5.582 14.094 11.32 1 98.94 299 LEU B N 1
ATOM 5492 C CA . LEU B 1 299 ? 6.75 13.812 10.492 1 98.94 299 LEU B CA 1
ATOM 5493 C C . LEU B 1 299 ? 6.336 13.461 9.062 1 98.94 299 LEU B C 1
ATOM 5495 O O . LEU B 1 299 ? 5.738 12.414 8.828 1 98.94 299 LEU B O 1
ATOM 5499 N N . ALA B 1 300 ? 6.746 14.273 8.094 1 97.88 300 ALA B N 1
ATOM 5500 C CA . ALA B 1 300 ? 6.18 14.18 6.754 1 97.88 300 ALA B CA 1
ATOM 5501 C C . ALA B 1 300 ? 7.203 13.633 5.762 1 97.88 300 ALA B C 1
ATOM 5503 O O . ALA B 1 300 ? 8.281 14.211 5.598 1 97.88 300 ALA B O 1
ATOM 5504 N N . ASP B 1 301 ? 6.852 12.555 5.145 1 97.12 301 ASP B N 1
ATOM 5505 C CA . ASP B 1 301 ? 7.562 12.07 3.965 1 97.12 301 ASP B CA 1
ATOM 5506 C C . ASP B 1 301 ? 7.141 12.844 2.715 1 97.12 301 ASP B C 1
ATOM 5508 O O . ASP B 1 301 ? 6.426 12.312 1.864 1 97.12 301 ASP B O 1
ATOM 5512 N N . THR B 1 302 ? 7.676 13.992 2.543 1 94.06 302 THR B N 1
ATOM 5513 C CA . THR B 1 302 ? 7.219 15.047 1.643 1 94.06 302 THR B CA 1
ATOM 5514 C C . THR B 1 302 ? 7.184 14.547 0.201 1 94.06 302 THR B C 1
ATOM 5516 O O . THR B 1 302 ? 6.246 14.844 -0.542 1 94.06 302 THR B O 1
ATOM 5519 N N . ILE B 1 303 ? 8.125 13.758 -0.155 1 93.38 303 ILE B N 1
ATOM 5520 C CA . ILE B 1 303 ? 8.18 13.367 -1.561 1 93.38 303 ILE B CA 1
ATOM 5521 C C . ILE B 1 303 ? 7.809 11.898 -1.703 1 93.38 303 ILE B C 1
ATOM 5523 O O . ILE B 1 303 ? 7.969 11.312 -2.777 1 93.38 303 ILE B O 1
ATOM 5527 N N . GLY B 1 304 ? 7.41 11.219 -0.624 1 95.69 304 GLY B N 1
ATOM 5528 C CA . GLY B 1 304 ? 6.836 9.883 -0.658 1 95.69 304 GLY B CA 1
ATOM 5529 C C . GLY B 1 304 ? 7.859 8.805 -0.952 1 95.69 304 GLY B C 1
ATOM 5530 O O . GLY B 1 304 ? 7.512 7.738 -1.466 1 95.69 304 GLY B O 1
ATOM 5531 N N . VAL B 1 305 ? 9.156 9.008 -0.633 1 96.19 305 VAL B N 1
ATOM 5532 C CA . VAL B 1 305 ? 10.211 8.062 -0.985 1 96.19 305 VAL B CA 1
ATOM 5533 C C . VAL B 1 305 ? 10.438 7.082 0.168 1 96.19 305 VAL B C 1
ATOM 5535 O O . VAL B 1 305 ? 11.156 6.09 0.017 1 96.19 305 VAL B O 1
ATOM 5538 N N . GLY B 1 306 ? 9.789 7.352 1.281 1 97.81 306 GLY B N 1
ATOM 5539 C CA . GLY B 1 306 ? 10.062 6.562 2.473 1 97.81 306 GLY B CA 1
ATOM 5540 C C . GLY B 1 306 ? 9.625 5.117 2.346 1 97.81 306 GLY B C 1
ATOM 5541 O O . GLY B 1 306 ? 8.586 4.824 1.753 1 97.81 306 GLY B O 1
ATOM 5542 N N . THR B 1 307 ? 10.391 4.215 2.914 1 98.31 307 THR B N 1
ATOM 5543 C CA . THR B 1 307 ? 10.078 2.809 3.139 1 98.31 307 THR B CA 1
ATOM 5544 C C . THR B 1 307 ? 10.234 2.449 4.613 1 98.31 307 THR B C 1
ATOM 5546 O O . THR B 1 307 ? 10.781 3.227 5.395 1 98.31 307 THR B O 1
ATOM 5549 N N . PRO B 1 308 ? 9.688 1.242 4.969 1 98 308 PRO B N 1
ATOM 5550 C CA . PRO B 1 308 ? 9.906 0.854 6.367 1 98 308 PRO B CA 1
ATOM 5551 C C . PRO B 1 308 ? 11.375 0.889 6.766 1 98 308 PRO B C 1
ATOM 5553 O O . PRO B 1 308 ? 11.703 1.221 7.906 1 98 308 PRO B O 1
ATOM 5556 N N . GLY B 1 309 ? 12.297 0.678 5.816 1 96.88 309 GLY B N 1
ATOM 5557 C CA . GLY B 1 309 ? 13.727 0.68 6.09 1 96.88 309 GLY B CA 1
ATOM 5558 C C . GLY B 1 309 ? 14.258 2.049 6.465 1 96.88 309 GLY B C 1
ATOM 5559 O O . GLY B 1 309 ? 15.211 2.156 7.242 1 96.88 309 GLY B O 1
ATOM 5560 N N . SER B 1 310 ? 13.703 3.078 5.965 1 97.94 310 SER B N 1
ATOM 5561 C CA . SER B 1 310 ? 14.148 4.438 6.258 1 97.94 310 SER B CA 1
ATOM 5562 C C . SER B 1 310 ? 13.289 5.074 7.344 1 97.94 310 SER B C 1
ATOM 5564 O O . SER B 1 310 ? 13.766 5.934 8.094 1 97.94 310 SER B O 1
ATOM 5566 N N . VAL B 1 311 ? 12.062 4.66 7.484 1 98.38 311 VAL B N 1
ATOM 5567 C CA . VAL B 1 311 ? 11.117 5.246 8.43 1 98.38 311 VAL B CA 1
ATOM 5568 C C . VAL B 1 311 ? 11.492 4.852 9.852 1 98.38 311 VAL B C 1
ATOM 5570 O O . VAL B 1 311 ? 11.461 5.68 10.766 1 98.38 311 VAL B O 1
ATOM 5573 N N . LEU B 1 312 ? 11.891 3.621 10.031 1 97.19 312 LEU B N 1
ATOM 5574 C CA . LEU B 1 312 ? 12.156 3.096 11.367 1 97.19 312 LEU B CA 1
ATOM 5575 C C . LEU B 1 312 ? 13.328 3.83 12.016 1 97.19 312 LEU B C 1
ATOM 5577 O O . LEU B 1 312 ? 13.203 4.332 13.133 1 97.19 312 LEU B O 1
ATOM 5581 N N . PRO B 1 313 ? 14.492 3.973 11.297 1 96.94 313 PRO B N 1
ATOM 5582 C CA . PRO B 1 313 ? 15.57 4.742 11.914 1 96.94 313 PRO B CA 1
ATOM 5583 C C . PRO B 1 313 ? 15.188 6.199 12.164 1 96.94 313 PRO B C 1
ATOM 5585 O O . PRO B 1 313 ? 15.594 6.785 13.172 1 96.94 313 PRO B O 1
ATOM 5588 N N . MET B 1 314 ? 14.438 6.777 11.281 1 98.56 314 MET B N 1
ATOM 5589 C CA . MET B 1 314 ? 13.969 8.148 11.469 1 98.56 314 MET B CA 1
ATOM 5590 C C . MET B 1 314 ? 13.117 8.258 12.719 1 98.56 314 MET B C 1
ATOM 5592 O O . MET B 1 314 ? 13.336 9.141 13.555 1 98.56 314 MET B O 1
ATOM 5596 N N . LEU B 1 315 ? 12.156 7.348 12.906 1 98.44 315 LEU B N 1
ATOM 5597 C CA . LEU B 1 315 ? 11.305 7.352 14.086 1 98.44 315 LEU B CA 1
ATOM 5598 C C . LEU B 1 315 ? 12.117 7.113 15.352 1 98.44 315 LEU B C 1
ATOM 5600 O O . LEU B 1 315 ? 11.891 7.758 16.375 1 98.44 315 LEU B O 1
ATOM 5604 N N . GLY B 1 316 ? 13.086 6.137 15.242 1 97.5 316 GLY B N 1
ATOM 5605 C CA . GLY B 1 316 ? 13.953 5.887 16.375 1 97.5 316 GLY B CA 1
ATOM 5606 C C . GLY B 1 316 ? 14.672 7.129 16.875 1 97.5 316 GLY B C 1
ATOM 5607 O O . GLY B 1 316 ? 14.703 7.398 18.078 1 97.5 316 GLY B O 1
ATOM 5608 N N . ALA B 1 317 ? 15.18 7.898 15.953 1 98.38 317 ALA B N 1
ATOM 5609 C CA . ALA B 1 317 ? 15.906 9.117 16.297 1 98.38 317 ALA B CA 1
ATOM 5610 C C . ALA B 1 317 ? 14.984 10.156 16.922 1 98.38 317 ALA B C 1
ATOM 5612 O O . ALA B 1 317 ? 15.336 10.797 17.906 1 98.38 317 ALA B O 1
ATOM 5613 N N . VAL B 1 318 ? 13.797 10.305 16.375 1 98.88 318 VAL B N 1
ATOM 5614 C CA . VAL B 1 318 ? 12.875 11.344 16.844 1 98.88 318 VAL B CA 1
ATOM 5615 C C . VAL B 1 318 ? 12.312 10.953 18.203 1 98.88 318 VAL B C 1
ATOM 5617 O O . VAL B 1 318 ? 12.156 11.805 19.094 1 98.88 318 VAL B O 1
ATOM 5620 N N . MET B 1 319 ? 12.016 9.695 18.391 1 98.25 319 MET B N 1
ATOM 5621 C CA . MET B 1 319 ? 11.422 9.211 19.641 1 98.25 319 MET B CA 1
ATOM 5622 C C . MET B 1 319 ? 12.398 9.328 20.797 1 98.25 319 MET B C 1
ATOM 5624 O O . MET B 1 319 ? 12 9.273 21.969 1 98.25 319 MET B O 1
ATOM 5628 N N . ALA B 1 320 ? 13.656 9.469 20.5 1 97.94 320 ALA B N 1
ATOM 5629 C CA . ALA B 1 320 ? 14.664 9.672 21.531 1 97.94 320 ALA B CA 1
ATOM 5630 C C . ALA B 1 320 ? 14.539 11.055 22.172 1 97.94 320 ALA B C 1
ATOM 5632 O O . ALA B 1 320 ? 15 11.273 23.297 1 97.94 320 ALA B O 1
ATOM 5633 N N . VAL B 1 321 ? 13.828 11.984 21.484 1 98.5 321 VAL B N 1
ATOM 5634 C CA . VAL B 1 321 ? 13.859 13.359 21.969 1 98.5 321 VAL B CA 1
ATOM 5635 C C . VAL B 1 321 ? 12.43 13.875 22.125 1 98.5 321 VAL B C 1
ATOM 5637 O O . VAL B 1 321 ? 12.195 14.891 22.781 1 98.5 321 VAL B O 1
ATOM 5640 N N . VAL B 1 322 ? 11.484 13.258 21.516 1 98.81 322 VAL B N 1
ATOM 5641 C CA . VAL B 1 322 ? 10.078 13.625 21.625 1 98.81 322 VAL B CA 1
ATOM 5642 C C . VAL B 1 322 ? 9.258 12.406 22.047 1 98.81 322 VAL B C 1
ATOM 5644 O O . VAL B 1 322 ? 9.383 11.328 21.453 1 98.81 322 VAL B O 1
ATOM 5647 N N . PRO B 1 323 ? 8.406 12.531 23.109 1 98.56 323 PRO B N 1
ATOM 5648 C CA . PRO B 1 323 ? 7.57 11.398 23.5 1 98.56 323 PRO B CA 1
ATOM 5649 C C . PRO B 1 323 ? 6.695 10.883 22.359 1 98.56 323 PRO B C 1
ATOM 5651 O O . PRO B 1 323 ? 6.16 11.672 21.578 1 98.56 323 PRO B O 1
ATOM 5654 N N . VAL B 1 324 ? 6.5 9.555 22.266 1 97.75 324 VAL B N 1
ATOM 5655 C CA . VAL B 1 324 ? 5.82 8.891 21.156 1 97.75 324 VAL B CA 1
ATOM 5656 C C . VAL B 1 324 ? 4.375 9.375 21.078 1 97.75 324 VAL B C 1
ATOM 5658 O O . VAL B 1 324 ? 3.814 9.5 19.984 1 97.75 324 VAL B O 1
ATOM 5661 N N . GLU B 1 325 ? 3.746 9.773 22.234 1 97.88 325 GLU B N 1
ATOM 5662 C CA . GLU B 1 325 ? 2.352 10.203 22.297 1 97.88 325 GLU B CA 1
ATOM 5663 C C . GLU B 1 325 ? 2.162 11.562 21.641 1 97.88 325 GLU B C 1
ATOM 5665 O O . GLU B 1 325 ? 1.033 11.977 21.359 1 97.88 325 GLU B O 1
ATOM 5670 N N . LYS B 1 326 ? 3.266 12.234 21.375 1 98.75 326 LYS B N 1
ATOM 5671 C CA . LYS B 1 326 ? 3.221 13.57 20.781 1 98.75 326 LYS B CA 1
ATOM 5672 C C . LYS B 1 326 ? 3.645 13.539 19.312 1 98.75 326 LYS B C 1
ATOM 5674 O O . LYS B 1 326 ? 3.859 14.586 18.703 1 98.75 326 LYS B O 1
ATOM 5679 N N . LEU B 1 327 ? 3.754 12.352 18.781 1 98.88 327 LEU B N 1
ATOM 5680 C CA . LEU B 1 327 ? 4.223 12.219 17.406 1 98.88 327 LEU B CA 1
ATOM 5681 C C . LEU B 1 327 ? 3.092 11.758 16.484 1 98.88 327 LEU B C 1
ATOM 5683 O O . LEU B 1 327 ? 2.207 11.016 16.922 1 98.88 327 LEU B O 1
ATOM 5687 N N . ALA B 1 328 ? 3.115 12.219 15.305 1 98.94 328 ALA B N 1
ATOM 5688 C CA . ALA B 1 328 ? 2.258 11.812 14.195 1 98.94 328 ALA B CA 1
ATOM 5689 C C . ALA B 1 328 ? 3.076 11.547 12.938 1 98.94 328 ALA B C 1
ATOM 5691 O O . ALA B 1 328 ? 4.234 11.953 12.844 1 98.94 328 ALA B O 1
ATOM 5692 N N . VAL B 1 329 ? 2.479 10.797 12.023 1 98.94 329 VAL B N 1
ATOM 5693 C CA . VAL B 1 329 ? 3.166 10.547 10.758 1 98.94 329 VAL B CA 1
ATOM 5694 C C . VAL B 1 329 ? 2.295 11.008 9.594 1 98.94 329 VAL B C 1
ATOM 5696 O O . VAL B 1 329 ? 1.068 10.898 9.648 1 98.94 329 VAL B O 1
ATOM 5699 N N . HIS B 1 330 ? 2.943 11.531 8.609 1 98.75 330 HIS B N 1
ATOM 5700 C CA . HIS B 1 330 ? 2.377 12.07 7.375 1 98.75 330 HIS B CA 1
ATOM 5701 C C . HIS B 1 330 ? 3.109 11.539 6.148 1 98.75 330 HIS B C 1
ATOM 5703 O O . HIS B 1 330 ? 4.164 12.055 5.777 1 98.75 330 HIS B O 1
ATOM 5709 N N . PHE B 1 331 ? 2.453 10.57 5.504 1 98.31 331 PHE B N 1
ATOM 5710 C CA . PHE B 1 331 ? 3.152 9.93 4.395 1 98.31 331 PHE B CA 1
ATOM 5711 C C . PHE B 1 331 ? 2.469 10.25 3.068 1 98.31 331 PHE B C 1
ATOM 5713 O O . PHE B 1 331 ? 1.253 10.094 2.939 1 98.31 331 PHE B O 1
ATOM 5720 N N . HIS B 1 332 ? 3.25 10.734 2.16 1 96.94 332 HIS B N 1
ATOM 5721 C CA . HIS B 1 332 ? 2.826 10.711 0.765 1 96.94 332 HIS B CA 1
ATOM 5722 C C . HIS B 1 332 ? 3 9.32 0.164 1 96.94 332 HIS B C 1
ATOM 5724 O O . HIS B 1 332 ? 3.826 8.531 0.635 1 96.94 332 HIS B O 1
ATOM 5730 N N . ASP B 1 333 ? 2.213 9.039 -0.847 1 96.69 333 ASP B N 1
ATOM 5731 C CA . ASP B 1 333 ? 2.141 7.68 -1.369 1 96.69 333 ASP B CA 1
ATOM 5732 C C . ASP B 1 333 ? 2.699 7.605 -2.789 1 96.69 333 ASP B C 1
ATOM 5734 O O . ASP B 1 333 ? 2.24 6.801 -3.602 1 96.69 333 ASP B O 1
ATOM 5738 N N . THR B 1 334 ? 3.68 8.375 -3.057 1 94.75 334 THR B N 1
ATOM 5739 C CA . THR B 1 334 ? 4.25 8.539 -4.391 1 94.75 334 THR B CA 1
ATOM 5740 C C . THR B 1 334 ? 4.742 7.199 -4.934 1 94.75 334 THR B C 1
ATOM 5742 O O . THR B 1 334 ? 4.535 6.891 -6.109 1 94.75 334 THR B O 1
ATOM 5745 N N . TYR B 1 335 ? 5.32 6.383 -4.102 1 95.12 335 TYR B N 1
ATOM 5746 C CA . TYR B 1 335 ? 5.879 5.117 -4.555 1 95.12 335 TYR B CA 1
ATOM 5747 C C . TYR B 1 335 ? 5.102 3.939 -3.975 1 95.12 335 TYR B C 1
ATOM 5749 O O . TYR B 1 335 ? 5.59 2.807 -3.969 1 95.12 335 TYR B O 1
ATOM 5757 N N . GLY B 1 336 ? 3.961 4.184 -3.359 1 96.44 336 GLY B N 1
ATOM 5758 C CA . GLY B 1 336 ? 3.059 3.143 -2.896 1 96.44 336 GLY B CA 1
ATOM 5759 C C . GLY B 1 336 ? 3.439 2.582 -1.54 1 96.44 336 GLY B C 1
ATOM 5760 O O . GLY B 1 336 ? 3.025 1.478 -1.181 1 96.44 336 GLY B O 1
ATOM 5761 N N . GLN B 1 337 ? 4.211 3.332 -0.795 1 98.38 337 GLN B N 1
ATOM 5762 C CA . GLN B 1 337 ? 4.812 2.76 0.406 1 98.38 337 GLN B CA 1
ATOM 5763 C C . GLN B 1 337 ? 4.113 3.268 1.664 1 98.38 337 GLN B C 1
ATOM 5765 O O . GLN B 1 337 ? 4.492 2.904 2.779 1 98.38 337 GLN B O 1
ATOM 5770 N N . SER B 1 338 ? 3.078 4.027 1.572 1 98.56 338 SER B N 1
ATOM 5771 C CA . SER B 1 338 ? 2.543 4.746 2.725 1 98.56 338 SER B CA 1
ATOM 5772 C C . SER B 1 338 ? 1.96 3.783 3.754 1 98.56 338 SER B C 1
ATOM 5774 O O . SER B 1 338 ? 2.193 3.936 4.953 1 98.56 338 SER B O 1
ATOM 5776 N N . LEU B 1 339 ? 1.194 2.771 3.32 1 98.88 339 LEU B N 1
ATOM 5777 C CA . LEU B 1 339 ? 0.51 1.902 4.27 1 98.88 339 LEU B CA 1
ATOM 5778 C C . LEU B 1 339 ? 1.507 1.027 5.023 1 98.88 339 LEU B C 1
ATOM 5780 O O . LEU B 1 339 ? 1.412 0.878 6.242 1 98.88 339 LEU B O 1
ATOM 5784 N N . PRO B 1 340 ? 2.512 0.401 4.355 1 98.75 340 PRO B N 1
ATOM 5785 C CA . PRO B 1 340 ? 3.506 -0.312 5.16 1 98.75 340 PRO B CA 1
ATOM 5786 C C . PRO B 1 340 ? 4.273 0.613 6.102 1 98.75 340 PRO B C 1
ATOM 5788 O O . PRO B 1 340 ? 4.645 0.205 7.207 1 98.75 340 PRO B O 1
ATOM 5791 N N . ASN B 1 341 ? 4.516 1.87 5.691 1 98.81 341 ASN B N 1
ATOM 5792 C CA . ASN B 1 341 ? 5.145 2.848 6.574 1 98.81 341 ASN B CA 1
ATOM 5793 C C . ASN B 1 341 ? 4.273 3.146 7.789 1 98.81 341 ASN B C 1
ATOM 5795 O O . ASN B 1 341 ? 4.781 3.244 8.914 1 98.81 341 ASN B O 1
ATOM 5799 N N . ILE B 1 342 ? 2.994 3.311 7.555 1 98.88 342 ILE B N 1
ATOM 5800 C CA . ILE B 1 342 ? 2.064 3.545 8.648 1 98.88 342 ILE B CA 1
ATOM 5801 C C . ILE B 1 342 ? 2.039 2.33 9.578 1 98.88 342 ILE B C 1
ATOM 5803 O O . ILE B 1 342 ? 2.045 2.475 10.805 1 98.88 342 ILE B O 1
ATOM 5807 N N . LEU B 1 343 ? 2.031 1.14 9.016 1 98.38 343 LEU B N 1
ATOM 5808 C CA . LEU B 1 343 ? 1.992 -0.078 9.812 1 98.38 343 LEU B CA 1
ATOM 5809 C C . LEU B 1 343 ? 3.172 -0.131 10.781 1 98.38 343 LEU B C 1
ATOM 5811 O O . LEU B 1 343 ? 2.988 -0.373 11.977 1 98.38 343 LEU B O 1
ATOM 5815 N N . VAL B 1 344 ? 4.41 0.141 10.297 1 97.25 344 VAL B N 1
ATOM 5816 C CA . VAL B 1 344 ? 5.566 0.071 11.18 1 97.25 344 VAL B CA 1
ATOM 5817 C C . VAL B 1 344 ? 5.508 1.21 12.195 1 97.25 344 VAL B C 1
ATOM 5819 O O . VAL B 1 344 ? 5.941 1.053 13.344 1 97.25 344 VAL B O 1
ATOM 5822 N N . SER B 1 345 ? 4.949 2.344 11.789 1 98.25 345 SER B N 1
ATOM 5823 C CA . SER B 1 345 ? 4.777 3.445 12.727 1 98.25 345 SER B CA 1
ATOM 5824 C C . SER B 1 345 ? 3.85 3.051 13.875 1 98.25 345 SER B C 1
ATOM 5826 O O . SER B 1 345 ? 4.129 3.35 15.039 1 98.25 345 SER B O 1
ATOM 5828 N N . LEU B 1 346 ? 2.752 2.385 13.523 1 98 346 LEU B N 1
ATOM 5829 C CA . LEU B 1 346 ? 1.82 1.891 14.531 1 98 346 LEU B CA 1
ATOM 5830 C C . LEU B 1 346 ? 2.502 0.889 15.453 1 98 346 LEU B C 1
ATOM 5832 O O . LEU B 1 346 ? 2.311 0.932 16.672 1 98 346 LEU B O 1
ATOM 5836 N N . GLN B 1 347 ? 3.266 0.028 14.883 1 95.5 347 GLN B N 1
ATOM 5837 C CA . GLN B 1 347 ? 3.982 -0.982 15.648 1 95.5 347 GLN B CA 1
ATOM 5838 C C . GLN B 1 347 ? 4.977 -0.339 16.609 1 95.5 347 GLN B C 1
ATOM 5840 O O . GLN B 1 347 ? 5.367 -0.947 17.609 1 95.5 347 GLN B O 1
ATOM 5845 N N . MET B 1 348 ? 5.391 0.915 16.281 1 95.5 348 MET B N 1
ATOM 5846 C CA . MET B 1 348 ? 6.309 1.661 17.141 1 95.5 348 MET B CA 1
ATOM 5847 C C . MET B 1 348 ? 5.547 2.49 18.156 1 95.5 348 MET B C 1
ATOM 5849 O O . MET B 1 348 ? 6.148 3.217 18.953 1 95.5 348 MET B O 1
ATOM 5853 N N . GLY B 1 349 ? 4.254 2.475 18.109 1 95.81 349 GLY B N 1
ATOM 5854 C CA . GLY B 1 349 ? 3.453 3.09 19.156 1 95.81 349 GLY B CA 1
ATOM 5855 C C . GLY B 1 349 ? 2.818 4.398 18.734 1 95.81 349 GLY B C 1
ATOM 5856 O O . GLY B 1 349 ? 2.133 5.051 19.516 1 95.81 349 GLY B O 1
ATOM 5857 N N . ILE B 1 350 ? 3.027 4.801 17.531 1 98.06 350 ILE B N 1
ATOM 5858 C CA . ILE B 1 350 ? 2.43 6.035 17.031 1 98.06 350 ILE B CA 1
ATOM 5859 C C . ILE B 1 350 ? 0.927 5.844 16.844 1 98.06 350 ILE B C 1
ATOM 5861 O O . ILE B 1 350 ? 0.493 4.836 16.281 1 98.06 350 ILE B O 1
ATOM 5865 N N . SER B 1 351 ? 0.135 6.816 17.25 1 98.62 351 SER B N 1
ATOM 5866 C CA . SER B 1 351 ? -1.312 6.633 17.203 1 98.62 351 SER B CA 1
ATOM 5867 C C . SER B 1 351 ? -1.992 7.805 16.5 1 98.62 351 SER B C 1
ATOM 5869 O O . SER B 1 351 ? -3.197 8.016 16.656 1 98.62 351 SER B O 1
ATOM 5871 N N . THR B 1 352 ? -1.279 8.633 15.781 1 98.94 352 THR B N 1
ATOM 5872 C CA . THR B 1 352 ? -1.83 9.727 14.984 1 98.94 352 THR B CA 1
ATOM 5873 C C . THR B 1 352 ? -1.297 9.672 13.555 1 98.94 352 THR B C 1
ATOM 5875 O O . THR B 1 352 ? -0.084 9.617 13.344 1 98.94 352 THR B O 1
ATOM 5878 N N . VAL B 1 353 ? -2.234 9.664 12.586 1 98.94 353 VAL B N 1
ATOM 5879 C CA . VAL B 1 353 ? -1.864 9.531 11.18 1 98.94 353 VAL B CA 1
ATOM 5880 C C . VAL B 1 353 ? -2.539 10.625 10.359 1 98.94 353 VAL B C 1
ATOM 5882 O O . VAL B 1 353 ? -3.754 10.812 10.445 1 98.94 353 VAL B O 1
ATOM 5885 N N . ASP B 1 354 ? -1.748 11.352 9.625 1 98.94 354 ASP B N 1
ATOM 5886 C CA . ASP B 1 354 ? -2.277 12.289 8.641 1 98.94 354 ASP B CA 1
ATOM 5887 C C . ASP B 1 354 ? -2.596 11.586 7.324 1 98.94 354 ASP B C 1
ATOM 5889 O O . ASP B 1 354 ? -1.804 10.773 6.84 1 98.94 354 ASP B O 1
ATOM 5893 N N . SER B 1 355 ? -3.678 11.859 6.773 1 98.75 355 SER B N 1
ATOM 5894 C CA . SER B 1 355 ? -4.098 11.312 5.488 1 98.75 355 SER B CA 1
ATOM 5895 C C . SER B 1 355 ? -5.051 12.258 4.766 1 98.75 355 SER B C 1
ATOM 5897 O O . SER B 1 355 ? -5.457 13.281 5.324 1 98.75 355 SER B O 1
ATOM 5899 N N . SER B 1 356 ? -5.332 12.008 3.51 1 98.69 356 SER B N 1
ATOM 5900 C CA . SER B 1 356 ? -6.23 12.828 2.701 1 98.69 356 SER B CA 1
ATOM 5901 C C . SER B 1 356 ? -7.211 11.969 1.918 1 98.69 356 SER B C 1
ATOM 5903 O O . SER B 1 356 ? -6.805 11.102 1.141 1 98.69 356 SER B O 1
ATOM 5905 N N . VAL B 1 357 ? -8.453 12.258 2.053 1 98.44 357 VAL B N 1
ATOM 5906 C CA . VAL B 1 357 ? -9.5 11.508 1.368 1 98.44 357 VAL B CA 1
ATOM 5907 C C . VAL B 1 357 ? -9.203 11.453 -0.129 1 98.44 357 VAL B C 1
ATOM 5909 O O . VAL B 1 357 ? -8.695 12.422 -0.7 1 98.44 357 VAL B O 1
ATOM 5912 N N . ALA B 1 358 ? -9.461 10.305 -0.771 1 97.31 358 ALA B N 1
ATOM 5913 C CA . ALA B 1 358 ? -9.281 10.062 -2.201 1 97.31 358 ALA B CA 1
ATOM 5914 C C . ALA B 1 358 ? -7.809 10.164 -2.588 1 97.31 358 ALA B C 1
ATOM 5916 O O . ALA B 1 358 ? -7.469 10.141 -3.773 1 97.31 358 ALA B O 1
ATOM 5917 N N . GLY B 1 359 ? -6.949 10.266 -1.601 1 97.06 359 GLY B N 1
ATOM 5918 C CA . GLY B 1 359 ? -5.531 10.391 -1.911 1 97.06 359 GLY B CA 1
ATOM 5919 C C . GLY B 1 359 ? -5.176 11.719 -2.553 1 97.06 359 GLY B C 1
ATOM 5920 O O . GLY B 1 359 ? -4.281 11.781 -3.396 1 97.06 359 GLY B O 1
ATOM 5921 N N . LEU B 1 360 ? -5.887 12.758 -2.186 1 96.12 360 LEU B N 1
ATOM 5922 C CA . LEU B 1 360 ? -5.637 14.07 -2.756 1 96.12 360 LEU B CA 1
ATOM 5923 C C . LEU B 1 360 ? -4.223 14.547 -2.441 1 96.12 360 LEU B C 1
ATOM 5925 O O . LEU B 1 360 ? -3.631 14.125 -1.443 1 96.12 360 LEU B O 1
ATOM 5929 N N . GLY B 1 361 ? -3.867 15.383 -3.256 1 91.25 361 GLY B N 1
ATOM 5930 C CA . GLY B 1 361 ? -2.525 15.93 -3.16 1 91.25 361 GLY B CA 1
ATOM 5931 C C . GLY B 1 361 ? -1.622 15.5 -4.301 1 91.25 361 GLY B C 1
ATOM 5932 O O . GLY B 1 361 ? -2.014 14.688 -5.141 1 91.25 361 GLY B O 1
ATOM 5933 N N . GLY B 1 362 ? -0.568 16.062 -4.531 1 78.62 362 GLY B N 1
ATOM 5934 C CA . GLY B 1 362 ? 0.466 15.797 -5.516 1 78.62 362 GLY B CA 1
ATOM 5935 C C . GLY B 1 362 ? 1.861 16.125 -5.023 1 78.62 362 GLY B C 1
ATOM 5936 O O . GLY B 1 362 ? 2.023 16.703 -3.943 1 78.62 362 GLY B O 1
ATOM 5937 N N . CYS B 1 363 ? 2.639 15.461 -5.621 1 68.12 363 CYS B N 1
ATOM 5938 C CA . CYS B 1 363 ? 4.031 15.797 -5.359 1 68.12 363 CYS B CA 1
ATOM 5939 C C . CYS B 1 363 ? 4.59 16.703 -6.453 1 68.12 363 CYS B C 1
ATOM 5941 O O . CYS B 1 363 ? 4.723 16.266 -7.602 1 68.12 363 CYS B O 1
ATOM 5943 N N . PRO B 1 364 ? 4.785 17.984 -6.074 1 66.62 364 PRO B N 1
ATOM 5944 C CA . PRO B 1 364 ? 5.273 18.875 -7.125 1 66.62 364 PRO B CA 1
ATOM 5945 C C . PRO B 1 364 ? 6.574 18.391 -7.762 1 66.62 364 PRO B C 1
ATOM 5947 O O . PRO B 1 364 ? 6.938 18.844 -8.852 1 66.62 364 PRO B O 1
ATOM 5950 N N . TYR B 1 365 ? 7.219 17.5 -7.129 1 63.84 365 TYR B N 1
ATOM 5951 C CA . TYR B 1 365 ? 8.531 17.062 -7.59 1 63.84 365 TYR B CA 1
ATOM 5952 C C . TYR B 1 365 ? 8.414 15.781 -8.406 1 63.84 365 TYR B C 1
ATOM 5954 O O . TYR B 1 365 ? 9.398 15.305 -8.977 1 63.84 365 TYR B O 1
ATOM 5962 N N . ALA B 1 366 ? 7.336 15.188 -8.367 1 59 366 ALA B N 1
ATOM 5963 C CA . ALA B 1 366 ? 7.008 14.023 -9.18 1 59 366 ALA B CA 1
ATOM 5964 C C . ALA B 1 366 ? 5.633 14.172 -9.828 1 59 366 ALA B C 1
ATOM 5966 O O . ALA B 1 366 ? 4.617 13.789 -9.234 1 59 366 ALA B O 1
ATOM 5967 N N . LYS B 1 367 ? 5.723 14.828 -10.938 1 61.38 367 LYS B N 1
ATOM 5968 C CA . LYS B 1 367 ? 4.449 15.109 -11.602 1 61.38 367 LYS B CA 1
ATOM 5969 C C . LYS B 1 367 ? 3.619 13.844 -11.766 1 61.38 367 LYS B C 1
ATOM 5971 O O . LYS B 1 367 ? 4.125 12.82 -12.234 1 61.38 367 LYS B O 1
ATOM 5976 N N . GLY B 1 368 ? 2.35 13.891 -11.391 1 61.72 368 GLY B N 1
ATOM 5977 C CA . GLY B 1 368 ? 1.44 12.773 -11.562 1 61.72 368 GLY B CA 1
ATOM 5978 C C . GLY B 1 368 ? 1.475 11.797 -10.398 1 61.72 368 GLY B C 1
ATOM 5979 O O . GLY B 1 368 ? 0.63 10.906 -10.305 1 61.72 368 GLY B O 1
ATOM 5980 N N . ALA B 1 369 ? 2.5 11.953 -9.664 1 66.06 369 ALA B N 1
ATOM 5981 C CA . ALA B 1 369 ? 2.586 11.078 -8.5 1 66.06 369 ALA B CA 1
ATOM 5982 C C . ALA B 1 369 ? 1.545 11.445 -7.449 1 66.06 369 ALA B C 1
ATOM 5984 O O . ALA B 1 369 ? 1.146 12.609 -7.348 1 66.06 369 ALA B O 1
ATOM 5985 N N . THR B 1 370 ? 1.065 10.32 -6.906 1 70.44 370 THR B N 1
ATOM 5986 C CA . THR B 1 370 ? 0.114 10.539 -5.824 1 70.44 370 THR B CA 1
ATOM 5987 C C . THR B 1 370 ? 0.769 11.305 -4.676 1 70.44 370 THR B C 1
ATOM 5989 O O . THR B 1 370 ? 1.981 11.211 -4.477 1 70.44 370 THR B O 1
ATOM 5992 N N . GLY B 1 371 ? -0.013 12.133 -4.152 1 88.5 371 GLY B N 1
ATOM 5993 C CA . GLY B 1 371 ? 0.418 12.914 -3.006 1 88.5 371 GLY B CA 1
ATOM 5994 C C . GLY B 1 371 ? 0.209 12.203 -1.683 1 88.5 371 GLY B C 1
ATOM 5995 O O . GLY B 1 371 ? 0.866 11.195 -1.401 1 88.5 371 GLY B O 1
ATOM 5996 N N . ASN B 1 372 ? -0.832 12.516 -0.945 1 97.06 372 ASN B N 1
ATOM 5997 C CA . ASN B 1 372 ? -1.115 11.977 0.379 1 97.06 372 ASN B CA 1
ATOM 5998 C C . ASN B 1 372 ? -1.647 10.547 0.296 1 97.06 372 ASN B C 1
ATOM 6000 O O . ASN B 1 372 ? -2.252 10.164 -0.707 1 97.06 372 ASN B O 1
ATOM 6004 N N . VAL B 1 373 ? -1.368 9.711 1.233 1 98.25 373 VAL B N 1
ATOM 6005 C CA . VAL B 1 373 ? -2.068 8.438 1.353 1 98.25 373 VAL B CA 1
ATOM 6006 C C . VAL B 1 373 ? -3.566 8.68 1.519 1 98.25 373 VAL B C 1
ATOM 6008 O O . VAL B 1 373 ? -3.975 9.641 2.178 1 98.25 373 VAL B O 1
ATOM 6011 N N . ALA B 1 374 ? -4.371 7.824 0.929 1 98.56 374 ALA B N 1
ATOM 6012 C CA . ALA B 1 374 ? -5.824 7.977 0.968 1 98.56 374 ALA B CA 1
ATOM 6013 C C . ALA B 1 374 ? -6.379 7.605 2.34 1 98.56 374 ALA B C 1
ATOM 6015 O O . ALA B 1 374 ? -6.098 6.523 2.857 1 98.56 374 ALA B O 1
ATOM 6016 N N . THR B 1 375 ? -7.227 8.469 2.877 1 98.88 375 THR B N 1
ATOM 6017 C CA . THR B 1 375 ? -7.828 8.219 4.18 1 98.88 375 THR B CA 1
ATOM 6018 C C . THR B 1 375 ? -8.625 6.922 4.168 1 98.88 375 THR B C 1
ATOM 6020 O O . THR B 1 375 ? -8.594 6.156 5.133 1 98.88 375 THR B O 1
ATOM 6023 N N . GLU B 1 376 ? -9.328 6.633 3.074 1 98.69 376 GLU B N 1
ATOM 6024 C CA . GLU B 1 376 ? -10.133 5.418 2.957 1 98.69 376 GLU B CA 1
ATOM 6025 C C . GLU B 1 376 ? -9.266 4.168 3.111 1 98.69 376 GLU B C 1
ATOM 6027 O O . GLU B 1 376 ? -9.656 3.217 3.789 1 98.69 376 GLU B O 1
ATOM 6032 N N . ASP B 1 377 ? -8.102 4.164 2.514 1 98.62 377 ASP B N 1
ATOM 6033 C CA . ASP B 1 377 ? -7.203 3.016 2.572 1 98.62 377 ASP B CA 1
ATOM 6034 C C . ASP B 1 377 ? -6.633 2.834 3.977 1 98.62 377 ASP B C 1
ATOM 6036 O O . ASP B 1 377 ? -6.473 1.707 4.445 1 98.62 377 ASP B O 1
ATOM 6040 N N . VAL B 1 378 ? -6.316 3.969 4.617 1 98.94 378 VAL B N 1
ATOM 6041 C CA . VAL B 1 378 ? -5.801 3.938 5.984 1 98.94 378 VAL B CA 1
ATOM 6042 C C . VAL B 1 378 ? -6.859 3.361 6.922 1 98.94 378 VAL B C 1
ATOM 6044 O O . VAL B 1 378 ? -6.57 2.465 7.719 1 98.94 378 VAL B O 1
ATOM 6047 N N . VAL B 1 379 ? -8.086 3.857 6.816 1 98.88 379 VAL B N 1
ATOM 6048 C CA . VAL B 1 379 ? -9.172 3.42 7.684 1 98.88 379 VAL B CA 1
ATOM 6049 C C . VAL B 1 379 ? -9.445 1.934 7.461 1 98.88 379 VAL B C 1
ATOM 6051 O O . VAL B 1 379 ? -9.688 1.19 8.414 1 98.88 379 VAL B O 1
ATOM 6054 N N . TYR B 1 380 ? -9.375 1.48 6.195 1 98.5 380 TYR B N 1
ATOM 6055 C CA . TYR B 1 380 ? -9.562 0.068 5.883 1 98.5 380 TYR B CA 1
ATOM 6056 C C . TYR B 1 380 ? -8.547 -0.795 6.617 1 98.5 380 TYR B C 1
ATOM 6058 O O . TYR B 1 380 ? -8.906 -1.796 7.242 1 98.5 380 TYR B O 1
ATOM 6066 N N . MET B 1 381 ? -7.305 -0.441 6.566 1 98.75 381 MET B N 1
ATOM 6067 C CA . MET B 1 381 ? -6.254 -1.202 7.234 1 98.75 381 MET B CA 1
ATOM 6068 C C . MET B 1 381 ? -6.473 -1.22 8.742 1 98.75 381 MET B C 1
ATOM 6070 O O . MET B 1 381 ? -6.379 -2.273 9.375 1 98.75 381 MET B O 1
ATOM 6074 N N . LEU B 1 382 ? -6.762 -0.008 9.297 1 98.75 382 LEU B N 1
ATOM 6075 C CA . LEU B 1 382 ? -6.93 0.11 10.742 1 98.75 382 LEU B CA 1
ATOM 6076 C C . LEU B 1 382 ? -8.109 -0.729 11.219 1 98.75 382 LEU B C 1
ATOM 6078 O O . LEU B 1 382 ? -7.992 -1.454 12.211 1 98.75 382 LEU B O 1
ATOM 6082 N N . HIS B 1 383 ? -9.203 -0.631 10.516 1 98.31 383 HIS B N 1
ATOM 6083 C CA . HIS B 1 383 ? -10.359 -1.435 10.883 1 98.31 383 HIS B CA 1
ATOM 6084 C C . HIS B 1 383 ? -10.055 -2.926 10.781 1 98.31 383 HIS B C 1
ATOM 6086 O O . HIS B 1 383 ? -10.477 -3.711 11.633 1 98.31 383 HIS B O 1
ATOM 6092 N N . GLY B 1 384 ? -9.328 -3.346 9.766 1 97.62 384 GLY B N 1
ATOM 6093 C CA . GLY B 1 384 ? -8.906 -4.734 9.633 1 97.62 384 GLY B CA 1
ATOM 6094 C C . GLY B 1 384 ? -8.031 -5.207 10.781 1 97.62 384 GLY B C 1
ATOM 6095 O O . GLY B 1 384 ? -8.039 -6.391 11.117 1 97.62 384 GLY B O 1
ATOM 6096 N N . LEU B 1 385 ? -7.332 -4.27 11.375 1 97.38 385 LEU B N 1
ATOM 6097 C CA . LEU B 1 385 ? -6.449 -4.559 12.5 1 97.38 385 LEU B CA 1
ATOM 6098 C C . LEU B 1 385 ? -7.219 -4.523 13.82 1 97.38 385 LEU B C 1
ATOM 6100 O O . LEU B 1 385 ? -6.652 -4.797 14.883 1 97.38 385 LEU B O 1
ATOM 6104 N N . GLY B 1 386 ? -8.484 -4.152 13.75 1 96.12 386 GLY B N 1
ATOM 6105 C CA . GLY B 1 386 ? -9.281 -3.998 14.961 1 96.12 386 GLY B CA 1
ATOM 6106 C C . GLY B 1 386 ? -9 -2.705 15.703 1 96.12 386 GLY B C 1
ATOM 6107 O O . GLY B 1 386 ? -9.328 -2.576 16.875 1 96.12 386 GLY B O 1
ATOM 6108 N N . VAL B 1 387 ? -8.297 -1.766 15.086 1 98 387 VAL B N 1
ATOM 6109 C CA . VAL B 1 387 ? -7.977 -0.466 15.672 1 98 387 VAL B CA 1
ATOM 6110 C C . VAL B 1 387 ? -9.148 0.493 15.469 1 98 387 VAL B C 1
ATOM 6112 O O . VAL B 1 387 ? -9.633 0.657 14.344 1 98 387 VAL B O 1
ATOM 6115 N N . LYS B 1 388 ? -9.578 1.114 16.484 1 98.12 388 LYS B N 1
ATOM 6116 C CA . LYS B 1 388 ? -10.703 2.037 16.406 1 98.12 388 LYS B CA 1
ATOM 6117 C C . LYS B 1 388 ? -10.281 3.379 15.82 1 98.12 388 LYS B C 1
ATOM 6119 O O . LYS B 1 388 ? -9.164 3.84 16.047 1 98.12 388 LYS B O 1
ATOM 6124 N N . THR B 1 389 ? -11.148 4.004 15.016 1 98.19 389 THR B N 1
ATOM 6125 C CA . THR B 1 389 ? -10.883 5.324 14.445 1 98.19 389 THR B CA 1
ATOM 6126 C C . THR B 1 389 ? -12.078 6.246 14.656 1 98.19 389 THR B C 1
ATOM 6128 O O . THR B 1 389 ? -11.953 7.469 14.523 1 98.19 389 THR B O 1
ATOM 6131 N N . ASN B 1 390 ? -13.281 5.832 14.867 1 96.19 390 ASN B N 1
ATOM 6132 C CA . ASN B 1 390 ? -14.562 6.52 14.992 1 96.19 390 ASN B CA 1
ATOM 6133 C C . ASN B 1 390 ? -15.016 7.105 13.656 1 96.19 390 ASN B C 1
ATOM 6135 O O . ASN B 1 390 ? -15.93 7.93 13.617 1 96.19 390 ASN B O 1
ATOM 6139 N N . VAL B 1 391 ? -14.414 6.727 12.602 1 98.56 391 VAL B N 1
ATOM 6140 C CA . VAL B 1 391 ? -14.75 7.242 11.281 1 98.56 391 VAL B CA 1
ATOM 6141 C C . VAL B 1 391 ? -15.82 6.363 10.641 1 98.56 391 VAL B C 1
ATOM 6143 O O . VAL B 1 391 ? -15.703 5.133 10.641 1 98.56 391 VAL B O 1
ATOM 6146 N N . ASP B 1 392 ? -16.859 6.984 10.18 1 98.31 392 ASP B N 1
ATOM 6147 C CA . ASP B 1 392 ? -17.859 6.312 9.375 1 98.31 392 ASP B CA 1
ATOM 6148 C C . ASP B 1 392 ? -17.406 6.172 7.926 1 98.31 392 ASP B C 1
ATOM 6150 O O . ASP B 1 392 ? -17.406 7.145 7.172 1 98.31 392 ASP B O 1
ATOM 6154 N N . VAL B 1 393 ? -17.219 4.977 7.48 1 97.69 393 VAL B N 1
ATOM 6155 C CA . VAL B 1 393 ? -16.625 4.707 6.176 1 97.69 393 VAL B CA 1
ATOM 6156 C C . VAL B 1 393 ? -17.578 5.152 5.07 1 97.69 393 VAL B C 1
ATOM 6158 O O . VAL B 1 393 ? -17.141 5.715 4.062 1 97.69 393 VAL B O 1
ATOM 6161 N N . GLY B 1 394 ? -18.812 4.871 5.195 1 97.69 394 GLY B N 1
ATOM 6162 C CA . GLY B 1 394 ? -19.781 5.293 4.207 1 97.69 394 GLY B CA 1
ATOM 6163 C C . GLY B 1 394 ? -19.781 6.789 3.957 1 97.69 394 GLY B C 1
ATOM 6164 O O . GLY B 1 394 ? -19.734 7.23 2.807 1 97.69 394 GLY B O 1
ATOM 6165 N N . LYS B 1 395 ? -19.828 7.555 5.055 1 98.62 395 LYS B N 1
ATOM 6166 C CA . LYS B 1 395 ? -19.812 9.008 4.945 1 98.62 395 LYS B CA 1
ATOM 6167 C C . LYS B 1 395 ? -18.484 9.516 4.398 1 98.62 395 LYS B C 1
ATOM 6169 O O . LYS B 1 395 ? -18.438 10.508 3.672 1 98.62 395 LYS B O 1
ATOM 6174 N N . LEU B 1 396 ? -17.422 8.844 4.762 1 98.75 396 LEU B N 1
ATOM 6175 C CA . LEU B 1 396 ? -16.109 9.18 4.234 1 98.75 396 LEU B CA 1
ATOM 6176 C C . LEU B 1 396 ? -16.078 9.008 2.719 1 98.75 396 LEU B C 1
ATOM 6178 O O . LEU B 1 396 ? -15.539 9.852 2.004 1 98.75 396 LEU B O 1
ATOM 6182 N N . LEU B 1 397 ? -16.656 7.898 2.258 1 98.19 397 LEU B N 1
ATOM 6183 C CA . LEU B 1 397 ? -16.703 7.625 0.826 1 98.19 397 LEU B CA 1
ATOM 6184 C C . LEU B 1 397 ? -17.5 8.695 0.094 1 98.19 397 LEU B C 1
ATOM 6186 O O . LEU B 1 397 ? -17.141 9.102 -1.011 1 98.19 397 LEU B O 1
ATOM 6190 N N . LEU B 1 398 ? -18.531 9.164 0.724 1 98.25 398 LEU B N 1
ATOM 6191 C CA . LEU B 1 398 ? -19.344 10.219 0.126 1 98.25 398 LEU B CA 1
ATOM 6192 C C . LEU B 1 398 ? -18.547 11.508 -0.014 1 98.25 398 LEU B C 1
ATOM 6194 O O . LEU B 1 398 ? -18.656 12.203 -1.025 1 98.25 398 LEU B O 1
ATOM 6198 N N . ALA B 1 399 ? -17.766 11.828 0.97 1 98.75 399 ALA B N 1
ATOM 6199 C CA . ALA B 1 399 ? -16.906 13.008 0.907 1 98.75 399 ALA B CA 1
ATOM 6200 C C . ALA B 1 399 ? -15.891 12.891 -0.223 1 98.75 399 ALA B C 1
ATOM 6202 O O . ALA B 1 399 ? -15.672 13.844 -0.97 1 98.75 399 ALA B O 1
ATOM 6203 N N . GLY B 1 400 ? -15.289 11.695 -0.302 1 98.5 400 GLY B N 1
ATOM 6204 C CA . GLY B 1 400 ? -14.336 11.445 -1.369 1 98.5 400 GLY B CA 1
ATOM 6205 C C . GLY B 1 400 ? -14.953 11.523 -2.754 1 98.5 400 GLY B C 1
ATOM 6206 O O . GLY B 1 400 ? -14.359 12.094 -3.67 1 98.5 400 GLY B O 1
ATOM 6207 N N . GLU B 1 401 ? -16.094 10.953 -2.91 1 97.81 401 GLU B N 1
ATOM 6208 C CA . GLU B 1 401 ? -16.797 11 -4.184 1 97.81 401 GLU B CA 1
ATOM 6209 C C . GLU B 1 401 ? -17.156 12.438 -4.559 1 97.81 401 GLU B C 1
ATOM 6211 O O . GLU B 1 401 ? -17.016 12.828 -5.723 1 97.81 401 GLU B O 1
ATOM 6216 N N . PHE B 1 402 ? -17.656 13.203 -3.576 1 98.5 402 PHE B N 1
ATOM 6217 C CA . PHE B 1 402 ? -18.047 14.594 -3.785 1 98.5 402 PHE B CA 1
ATOM 6218 C C . PHE B 1 402 ? -16.891 15.391 -4.375 1 98.5 402 PHE B C 1
ATOM 6220 O O . PHE B 1 402 ? -17.047 16.047 -5.406 1 98.5 402 PHE B O 1
ATOM 6227 N N . ILE B 1 403 ? -15.68 15.289 -3.785 1 98.5 403 ILE B N 1
ATOM 6228 C CA . ILE B 1 403 ? -14.57 16.141 -4.203 1 98.5 403 ILE B CA 1
ATOM 6229 C C . ILE B 1 403 ? -13.969 15.602 -5.504 1 98.5 403 ILE B C 1
ATOM 6231 O O . ILE B 1 403 ? -13.523 16.375 -6.352 1 98.5 403 ILE B O 1
ATOM 6235 N N . SER B 1 404 ? -13.914 14.281 -5.652 1 97.31 404 SER B N 1
ATOM 6236 C CA . SER B 1 404 ? -13.406 13.688 -6.887 1 97.31 404 SER B CA 1
ATOM 6237 C C . SER B 1 404 ? -14.258 14.102 -8.086 1 97.31 404 SER B C 1
ATOM 6239 O O . SER B 1 404 ? -13.719 14.391 -9.156 1 97.31 404 SER B O 1
ATOM 6241 N N . LYS B 1 405 ? -15.562 14.055 -7.914 1 97.31 405 LYS B N 1
ATOM 6242 C CA . LYS B 1 405 ? -16.453 14.5 -8.977 1 97.31 405 LYS B CA 1
ATOM 6243 C C . LYS B 1 405 ? -16.188 15.953 -9.352 1 97.31 405 LYS B C 1
ATOM 6245 O O . LYS B 1 405 ? -16.141 16.297 -10.539 1 97.31 405 LYS B O 1
ATOM 6250 N N . HIS B 1 406 ? -16.047 16.781 -8.367 1 97.94 406 HIS B N 1
ATOM 6251 C CA . HIS B 1 406 ? -15.781 18.188 -8.641 1 97.94 406 HIS B CA 1
ATOM 6252 C C . HIS B 1 406 ? -14.469 18.359 -9.383 1 97.94 406 HIS B C 1
ATOM 6254 O O . HIS B 1 406 ? -14.359 19.203 -10.273 1 97.94 406 HIS B O 1
ATOM 6260 N N . LEU B 1 407 ? -13.461 17.594 -9 1 96.62 407 LEU B N 1
ATOM 6261 C CA . LEU B 1 407 ? -12.133 17.734 -9.586 1 96.62 407 LEU B CA 1
ATOM 6262 C C . LEU B 1 407 ? -12.07 17.031 -10.945 1 96.62 407 LEU B C 1
ATOM 6264 O O . LEU B 1 407 ? -11.094 17.188 -11.68 1 96.62 407 LEU B O 1
ATOM 6268 N N . GLY B 1 408 ? -13.008 16.219 -11.258 1 95.38 408 GLY B N 1
ATOM 6269 C CA . GLY B 1 408 ? -13.086 15.555 -12.547 1 95.38 408 GLY B CA 1
ATOM 6270 C C . GLY B 1 408 ? -12.094 14.422 -12.695 1 95.38 408 GLY B C 1
ATOM 6271 O O . GLY B 1 408 ? -11.492 14.242 -13.758 1 95.38 408 GLY B O 1
ATOM 6272 N N . ARG B 1 409 ? -11.883 13.656 -11.633 1 91.5 409 ARG B N 1
ATOM 6273 C CA . ARG B 1 409 ? -10.961 12.531 -11.719 1 91.5 409 ARG B CA 1
ATOM 6274 C C . ARG B 1 409 ? -11.398 11.398 -10.789 1 91.5 409 ARG B C 1
ATOM 6276 O O . ARG B 1 409 ? -12.141 11.625 -9.828 1 91.5 409 ARG B O 1
ATOM 6283 N N . GLN B 1 410 ? -10.945 10.266 -11.102 1 90.94 410 GLN B N 1
ATOM 6284 C CA . GLN B 1 410 ? -11.227 9.086 -10.281 1 90.94 410 GLN B CA 1
ATOM 6285 C C . GLN B 1 410 ? -10.477 9.156 -8.953 1 90.94 410 GLN B C 1
ATOM 6287 O O . GLN B 1 410 ? -9.359 9.68 -8.883 1 90.94 410 GLN B O 1
ATOM 6292 N N . SER B 1 411 ? -11.133 8.594 -7.918 1 94.81 411 SER B N 1
ATOM 6293 C CA . SER B 1 411 ? -10.492 8.523 -6.613 1 94.81 411 SER B CA 1
ATOM 6294 C C . SER B 1 411 ? -9.148 7.801 -6.699 1 94.81 411 SER B C 1
ATOM 6296 O O . SER B 1 411 ? -9.016 6.812 -7.426 1 94.81 411 SER B O 1
ATOM 6298 N N . GLY B 1 412 ? -8.141 8.281 -5.984 1 93.81 412 GLY B N 1
ATOM 6299 C CA . GLY B 1 412 ? -6.867 7.602 -5.871 1 93.81 412 GLY B CA 1
ATOM 6300 C C . GLY B 1 412 ? -6.867 6.504 -4.824 1 93.81 412 GLY B C 1
ATOM 6301 O O . GLY B 1 412 ? -5.852 5.836 -4.617 1 93.81 412 GLY B O 1
ATOM 6302 N N . SER B 1 413 ? -8 6.309 -4.164 1 96.25 413 SER B N 1
ATOM 6303 C CA . SER B 1 413 ? -8.141 5.289 -3.131 1 96.25 413 SER B CA 1
ATOM 6304 C C . SER B 1 413 ? -8.594 3.961 -3.723 1 96.25 413 SER B C 1
ATOM 6306 O O . SER B 1 413 ? -9.664 3.883 -4.336 1 96.25 413 SER B O 1
ATOM 6308 N N . LYS B 1 414 ? -7.797 2.924 -3.523 1 94.94 414 LYS B N 1
ATOM 6309 C CA . LYS B 1 414 ? -8.195 1.598 -3.988 1 94.94 414 LYS B CA 1
ATOM 6310 C C . LYS B 1 414 ? -9.414 1.092 -3.227 1 94.94 414 LYS B C 1
ATOM 6312 O O . LYS B 1 414 ? -10.273 0.417 -3.797 1 94.94 414 LYS B O 1
ATOM 6317 N N . THR B 1 415 ? -9.484 1.386 -1.962 1 96.5 415 THR B N 1
ATOM 6318 C CA . THR B 1 415 ? -10.648 1.031 -1.151 1 96.5 415 THR B CA 1
ATOM 6319 C C . THR B 1 415 ? -11.906 1.688 -1.7 1 96.5 415 THR B C 1
ATOM 6321 O O . THR B 1 415 ? -12.945 1.032 -1.842 1 96.5 415 THR B O 1
ATOM 6324 N N . ALA B 1 416 ? -11.812 2.961 -1.99 1 96.19 416 ALA B N 1
ATOM 6325 C CA . ALA B 1 416 ? -12.977 3.684 -2.508 1 96.19 416 ALA B CA 1
ATOM 6326 C C . ALA B 1 416 ? -13.422 3.111 -3.85 1 96.19 416 ALA B C 1
ATOM 6328 O O . ALA B 1 4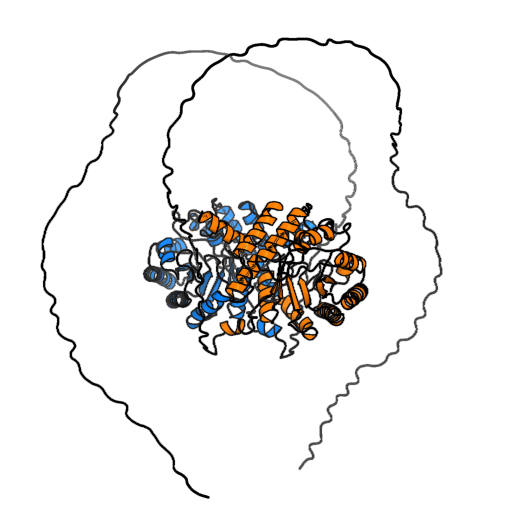16 ? -14.617 2.947 -4.094 1 96.19 416 ALA B O 1
ATOM 6329 N N . ILE B 1 417 ? -12.477 2.801 -4.707 1 93.31 417 ILE B N 1
ATOM 6330 C CA . ILE B 1 417 ? -12.789 2.244 -6.02 1 93.31 417 ILE B CA 1
ATOM 6331 C C . ILE B 1 417 ? -13.484 0.894 -5.855 1 93.31 417 ILE B C 1
ATOM 6333 O O . ILE B 1 417 ? -14.508 0.632 -6.492 1 93.31 417 ILE B O 1
ATOM 6337 N N . ALA B 1 418 ? -12.938 0.038 -5.039 1 92.5 418 ALA B N 1
ATOM 6338 C CA . ALA B 1 418 ? -13.469 -1.309 -4.832 1 92.5 418 ALA B CA 1
ATOM 6339 C C . ALA B 1 418 ? -14.875 -1.261 -4.254 1 92.5 418 ALA B C 1
ATOM 6341 O O . ALA B 1 418 ? -15.758 -2.018 -4.676 1 92.5 418 ALA B O 1
ATOM 6342 N N . LEU B 1 419 ? -15.086 -0.344 -3.25 1 91.19 419 LEU B N 1
ATOM 6343 C CA . LEU B 1 419 ? -16.375 -0.268 -2.561 1 91.19 419 LEU B CA 1
ATOM 6344 C C . LEU B 1 419 ? -17.406 0.461 -3.414 1 91.19 419 LEU B C 1
ATOM 6346 O O . LEU B 1 419 ? -18.609 0.265 -3.24 1 91.19 419 LEU B O 1
ATOM 6350 N N . GLY B 1 420 ? -16.984 1.421 -4.18 1 83.19 420 GLY B N 1
ATOM 6351 C CA . GLY B 1 420 ? -17.891 2.115 -5.074 1 83.19 420 GLY B CA 1
ATOM 6352 C C . GLY B 1 420 ? -18.5 1.207 -6.129 1 83.19 420 GLY B C 1
ATOM 6353 O O . GLY B 1 420 ? -19.656 1.4 -6.535 1 83.19 420 GLY B O 1
ATOM 6354 N N . ARG B 1 421 ? -17.828 0.253 -6.504 1 67.94 421 ARG B N 1
ATOM 6355 C CA . ARG B 1 421 ? -18.266 -0.659 -7.551 1 67.94 421 ARG B CA 1
ATOM 6356 C C . ARG B 1 421 ? -19.141 -1.765 -6.977 1 67.94 421 ARG B C 1
ATOM 6358 O O . ARG B 1 421 ? -20 -2.314 -7.676 1 67.94 421 ARG B O 1
ATOM 6365 N N . LYS B 1 422 ? -18.859 -2.199 -5.824 1 62.53 422 LYS B N 1
ATOM 6366 C CA . LYS B 1 422 ? -19.734 -3.176 -5.18 1 62.53 422 LYS B CA 1
ATOM 6367 C C . LYS B 1 422 ? -21.156 -2.643 -5.07 1 62.53 422 LYS B C 1
ATOM 6369 O O . LYS B 1 422 ? -22.125 -3.391 -5.25 1 62.53 422 LYS B O 1
ATOM 6374 N N . LYS B 1 423 ? -21.234 -1.345 -4.816 1 49.19 423 LYS B N 1
ATOM 6375 C CA . LYS B 1 423 ? -22.547 -0.718 -4.754 1 49.19 423 LYS B CA 1
ATOM 6376 C C . LYS B 1 423 ? -23.219 -0.701 -6.125 1 49.19 423 LYS B C 1
ATOM 6378 O O . LYS B 1 423 ? -24.438 -0.812 -6.23 1 49.19 423 LYS B O 1
ATOM 6383 N N . ALA B 1 424 ? -22.406 -0.542 -7.125 1 41.62 424 ALA B N 1
ATOM 6384 C CA . ALA B 1 424 ? -22.969 -0.538 -8.477 1 41.62 424 ALA B CA 1
ATOM 6385 C C . ALA B 1 424 ? -23.469 -1.925 -8.859 1 41.62 424 ALA B C 1
ATOM 6387 O O . ALA B 1 424 ? -24.406 -2.053 -9.656 1 41.62 424 ALA B O 1
ATOM 6388 N N . ASN B 1 425 ? -22.75 -2.965 -8.516 1 36.78 425 ASN B N 1
ATOM 6389 C CA . ASN B 1 425 ? -23.203 -4.309 -8.844 1 36.78 425 ASN B CA 1
ATOM 6390 C C . ASN B 1 425 ? -24.453 -4.688 -8.047 1 36.78 425 ASN B C 1
ATOM 6392 O O . ASN B 1 425 ? -25.141 -5.652 -8.383 1 36.78 425 ASN B O 1
ATOM 6396 N N . PHE B 1 426 ? -24.625 -4.078 -6.918 1 34.12 426 PHE B N 1
ATOM 6397 C CA . PHE B 1 426 ? -25.844 -4.352 -6.176 1 34.12 426 PHE B CA 1
ATOM 6398 C C . PHE B 1 426 ? -26.969 -3.416 -6.613 1 34.12 426 PHE B C 1
ATOM 6400 O O . PHE B 1 426 ? -28.125 -3.598 -6.227 1 34.12 426 PHE B O 1
ATOM 6407 N N . CYS B 1 427 ? -26.594 -2.373 -7.195 1 26.95 427 CYS B N 1
ATOM 6408 C CA . CYS B 1 427 ? -27.719 -1.65 -7.773 1 26.95 427 CYS B CA 1
ATOM 6409 C C . CYS B 1 427 ? -28.078 -2.215 -9.141 1 26.95 427 CYS B C 1
ATOM 6411 O O . CYS B 1 427 ? -27.203 -2.555 -9.93 1 26.95 427 CYS B O 1
#

Nearest PDB structures (foldseek):
  2cw6-assembly1_A  TM=9.874E-01  e=3.391E-44  Homo sapiens
  3mp5-assembly1_B  TM=9.813E-01  e=4.566E-44  Homo sapiens
  2ftp-assembly1_A  TM=9.807E-01  e=7.797E-41  Pseudomonas aeruginosa PAO1
  1ydn-assembly4_D  TM=9.895E-01  e=5.237E-37  Brucella melitensis bv. 1 str. 16M
  1ydo-assembly1_A  TM=9.835E-01  e=1.205E-36  Bacillus subtilis subsp. subtilis str. 168

Foldseek 3Di:
DDDDDDPDDDDDPDDDDDDDPDDDDDDDDDDDDDDDDDDDDDDDDDDDDDDDDDYDDDDDDDDDDDDDDDDDDDDYDDDDDDDDDDDPDPPPPPPPPCCCCPPPPPPPPPPPPPVDDPPVLLCVLFAQAFAEAAECQAFQQQPFPDADDLVLLLVLVVLQVVQQHQEYARYELDDCVVGVSRNCVLVNLLSNVPRDNHQHEYEYQAPVRLVSCVVSPHQAYEYEAELDQVVCCVPVNDGRVVSLVRVLVSLVVCVVVVRAYAYEYPQLAADLVPGGGDLLSNLVSLLSCVVSHHQAYEYENFQQPDACVRLVVNCVSNCVRDPLARYEYWGFCQPPHVQVSVSVSSSVPHRYYYFHALQGHDRPSDPPGGTTHHPLQNVVVCVVSSRDHSGNNVSSLVSNVSVCVVSVHHRNDPNSVVVVVVVVVVD/DDPPDDCPPPPCPPPDDDPPPDDDDDDDDDDPDPDDDDPDDDDDPDDCVDDDPPDDDDDDDDDDDDDDDDDDDDDDDDDDPPDDDPDPPPPPPPPPPPCVCPVPPPPPPPPPPPVPDPPVLLCVLFAQAFAEAAECQAFQQQPFPDADDLVLLLVLVVLQVVQQHQEYARYELDDCVVGVSRNCVLVNLLSNVPRDRHQHEYEYQAPVRLVSCVVSPHQAYEYEAELDQVVCCVPVNDGRVVSLVRVLVSLVVCVVVVRAYAYEYPQLAADLVPGGGDLLSNLVSLLSCVVSHHQAYEYENFQQPDACVRLVVNCVSNCVRDPLARYEYWGFCQPPHVQVSVSVSSSVNHRYYYFHALQGHDRPSDPPGGTTHHPLQNVVVCVVSSRDHSGNNVSSLVSNVSVCVVSVHHRNDPNSVVVVVVVVVVD

InterPro domains:
  IPR000138 Hydroxymethylglutaryl-CoA lyase, active site [PS01062] (356-365)
  IPR000891 Pyruvate carboxyltransferase [PF00682] (130-402)
  IPR000891 Pyruvate carboxyltransferase [PS50991] (130-397)
  IPR013785 Aldolase-type TIM barrel [G3DSA:3.20.20.70] (123-423)
  IPR043594 HMG-CoA lyase [PTHR42738] (120-424)

Solvent-accessible surface area (backbone atoms only — not comparable to full-atom values): 48712 Å² total; per-residue (Å²): 141,83,85,83,85,80,84,86,77,86,85,70,85,85,78,90,88,80,89,74,81,84,77,87,70,86,82,77,87,75,83,92,84,86,91,85,88,79,84,95,78,88,94,77,94,73,96,78,89,93,87,91,99,89,84,91,85,88,86,83,89,81,91,84,91,79,89,82,84,89,86,84,92,86,87,90,85,87,88,81,86,82,86,84,83,81,81,81,76,79,80,76,74,76,73,73,69,77,69,74,66,74,66,71,69,75,72,70,71,67,74,71,74,59,85,80,59,68,54,52,64,68,53,62,54,45,50,65,50,39,48,50,37,34,31,26,64,26,61,17,42,46,74,46,87,68,76,70,52,60,71,57,51,32,50,44,52,51,33,44,48,72,11,40,35,53,29,38,33,56,30,31,40,52,59,40,88,82,39,58,52,38,55,53,31,55,58,36,40,60,65,47,64,81,63,75,87,40,47,55,31,31,38,27,84,40,56,68,20,42,52,52,36,49,74,39,64,50,70,30,37,28,40,74,48,43,40,33,54,67,55,24,33,73,74,72,68,36,48,48,68,57,48,52,54,50,47,47,53,37,41,51,57,27,53,76,70,70,36,54,36,36,30,33,34,36,27,40,39,31,38,98,82,74,38,75,38,62,30,66,43,33,23,50,51,52,36,52,44,46,72,62,58,30,69,34,40,30,42,19,22,60,68,9,77,47,21,56,47,54,46,35,57,26,49,49,42,30,48,73,68,37,64,52,90,34,34,30,40,30,37,20,24,16,36,61,30,28,61,37,35,48,50,54,39,24,51,72,47,34,36,33,39,42,25,5,50,32,16,28,31,55,21,94,87,33,72,89,18,44,10,28,28,21,34,54,33,51,50,51,45,34,50,44,56,68,27,43,59,70,57,39,63,69,44,40,48,50,30,29,51,54,52,22,60,75,71,68,47,79,64,66,15,39,30,50,52,36,55,56,38,54,51,51,74,72,92,138,81,81,81,70,77,78,78,70,82,67,63,74,72,74,86,84,74,82,68,88,80,71,90,72,83,89,79,89,77,85,76,86,82,76,92,83,68,91,70,80,89,80,74,87,67,87,62,87,70,85,71,83,71,78,83,90,87,77,90,82,85,82,87,83,80,86,80,87,86,78,82,86,84,78,90,81,88,80,78,82,76,82,83,82,82,80,82,76,82,79,78,75,77,74,74,71,76,69,77,68,75,68,71,68,76,71,71,71,69,73,71,74,59,85,80,58,68,52,52,64,69,54,65,52,45,50,65,52,39,51,49,37,34,30,26,63,26,60,17,43,47,74,46,85,67,76,68,52,61,70,57,53,32,50,46,52,50,33,42,47,71,12,40,36,53,28,37,32,55,31,31,40,52,60,40,87,82,39,59,53,37,55,54,30,55,60,36,39,59,65,47,62,82,64,76,88,38,49,57,29,31,37,28,84,41,58,70,20,42,52,53,36,50,75,38,63,50,69,31,38,29,40,74,46,43,39,35,55,67,54,24,35,72,74,72,69,34,48,46,70,56,49,52,54,52,46,46,53,38,41,51,55,28,54,77,68,71,35,54,37,34,29,33,33,36,25,40,38,31,38,99,82,75,39,76,37,61,32,66,42,33,24,51,49,51,36,51,45,44,72,60,55,29,68,34,40,31,42,18,22,61,66,10,78,47,22,56,47,53,45,34,57,27,47,49,42,30,50,72,65,38,63,53,90,32,35,31,40,28,37,19,24,17,35,62,30,28,62,36,34,48,50,54,40,25,52,71,46,35,36,32,40,43,25,6,52,32,16,28,31,56,23,92,88,32,71,86,19,43,10,27,28,21,34,54,32,51,51,50,47,34,51,44,57,68,27,43,60,71,57,39,62,69,44,41,46,49,31,30,49,55,53,23,60,72,70,70,50,80,63,65,16,38,29,51,52,35,56,57,39,54,53,52,73,71,92

Secondary structure (DSSP, 8-state):
------------------------------------------------------------------------------------------------------------------TT-GGGGGGTT--SB-EEEE-IIIIIHHT-SSPPPHHHHHHHHHHHHHTT-SEE--EE---TTT-GGGTTHHHHHHHTTT--SSB--EE--SHHHHHHHHHTT-S-EEEEEES-HHHHHHHHSS-HHHHHHHHHHHHHHHHHTT--EEEEEE-SSEETTTEE--HHHHHHHHHHHHHHT-SEEEEEETTS---HHHHHHHHHHHHTTS-GGGEEEEEB-TTS-HHHHHHHHHHTT--EEEEBGGG--EETTEEEEE-BPBHHHHHHHHHHTT-B----HHHHHHHHHHHHHHHTS--S-HHHHHHHHHHHHH-/------------------------------------------------------------------------------------------------------------------TT-GGGHHHHT--SB-EEEE-IIIIIHHT-SSPPPHHHHHHHHHHHHHTT-SEE--EE---TTT-GGGTTHHHHHHHTTT--SSB--EE--SHHHHHHHHHTT-S-EEEEEES-HHHHHHHHSS-HHHHHHHHHHHHHHHHHTT--EEEEEE-SSEETTTEE--HHHHHHHHHHHHHHT-SEEEEEETTS---HHHHHHHHHHHHTTS-GGGEEEEEB-TTS-HHHHHHHHHHTT--EEEEBGGG--EETTEEEEE-BPBHHHHHHHHHHTT-B----HHHHHHHHHHHHHHHTS--S-HHHHHHHHHHHHH-

=== Feature glossary ===
Key to the feature types in this record:

pLDDT. pLDDT is the predicted lDDT-Cα score: AlphaFold's confidence that the local environment of each residue (all inter-atomic distances within 15 Å) is correctly placed. It is a per-residue number between 0 and 100, with higher meaning more reliable.

Radius of gyration, Cα contacts, bounding box. The geometric summary reports three shape descriptors. Rg (radius of gyration) measures how spread out the Cα atoms are about their centre of mass; compact globular proteins have small Rg, elongated or unfolded ones large. Cα contacts (<8 Å, |i−j|>4) count long-range residue pairs in spatial proximity — high for tightly packed folds, near zero for rods or random coil. The bounding-box extents give the protein's footprint along x, y, z in Å.

Backbone torsions (φ/ψ). Backbone dihedral angles. Every residue except chain termini has a φ (preceding-C → N → Cα → C) and a ψ (N → Cα → C → next-N). They are reported in degrees following the IUPAC sign convention. Secondary structure is essentially a statement about which (φ, ψ) basin each residue occupies.

Contact-map, Ramachandran, and PAE plots. Plot images: a contact map (which residues are close in 3D, as an N×N binary image), a Ramachandran scatter (backbone torsion angles, revealing secondary-structure composition at a glance), and — for AlphaFold structures — a PAE heatmap (pairwise prediction confidence).

Predicted aligned error. Predicted Aligned Error (PAE) is an AlphaFold confidence matrix: entry (i, j) is the expected error in the position of residue j, in ångströms, when the prediction is superimposed on the true structure at residue i. Low PAE within a block of residues means that block is internally rigid and well-predicted; high PAE between two blocks means their relative placement is uncertain even if each block individually is confident.

Secondary structure (3-state, P-SEA). Three-state secondary structure (P-SEA) collapses the eight DSSP classes into helix (a), strand (b), and coil (c). P-SEA assigns these from Cα geometry alone — distances and angles — without requiring backbone oxygens, so it works on any Cα trace.

Solvent-accessible surface area. Solvent-accessible surface area (SASA) is the area in Å² traced out by the centre of a 1.4 Å probe sphere (a water molecule) rolled over the protein's van der Waals surface (Shrake–Rupley / Lee–Richards construction). Buried residues have near-zero SASA; fully exposed residues can exceed 200 Å². The total SASA scales roughly with the number of surface residues.

Foldseek 3Di. The Foldseek 3Di string encodes local tertiary geometry as a 20-letter alphabet — one character per residue — derived from the relative positions of nearby Cα atoms. Unlike the amino-acid sequence, 3Di is a direct function of the 3D structure, so two proteins with the same fold have similar 3Di strings even at low sequence identity.

B-factor. For experimental (PDB) structures, the B-factor (temperature factor) quantifies the positional spread of each atom in the crystal — a combination of thermal vibration and static disorder — in units of Å². High B-factors mark flexible loops or poorly resolved regions; low B-factors mark the rigid, well-ordered core.

mmCIF coordinates. The mmCIF block holds the 3D Cartesian coordinates of each backbone atom (N, Cα, C, O) in ångströms. mmCIF is the PDB's canonical archive format — a tagged-loop text representation of the atomic model.

InterPro / GO / CATH / organism. Functional annotations link the protein to curated databases. InterPro entries identify conserved domains and families by matching the sequence against member-database signatures (Pfam, PROSITE, CDD, …). Gene Ontology (GO) terms describe molecular function, biological process, and cellular component in a controlled vocabulary. CATH places the structure in a hierarchical fold classification (Class/Architecture/Topology/Homologous-superfamily). The organism is the source species.

Rendered structure images. Structure images are PyMOL renders from six orthogonal camera directions. Cartoon representation draws helices as coils and strands as arrows; sticks shows the backbone as bonds; surface shows the solvent-excluded envelope. Rainbow coloring maps sequence position to hue (blue→red, N→C); chain coloring assigns a distinct color per polypeptide.

Sequence. This is the polypeptide sequence — one letter per residue, N-terminus first. Length ranges from a few dozen residues for small domains to over a thousand for large multi-domain proteins.

Secondary structure (8-state, DSSP). The SS8 string is DSSP's per-residue secondary-structure call. α-helix (H) means an i→i+4 H-bond ladder; β-strand (E) means the residue participates in a β-sheet; 3₁₀ (G) and π (I) are tighter and wider helices; T/S are turns/bends; '-' is loop.

Nearest PDB structures. Structural nearest neighbors (via Foldseek easy-search vs the PDB). Reported per hit: target PDB id, E-value, and alignment TM-score. A TM-score above ~0.5 is the conventional threshold for 'same fold'.